Protein AF-0000000073397133 (afdb_homodimer)

Organism: Mycobacterium tuberculosis (strain ATCC 25177 / H37Ra) (NCBI:txid419947)

Nearest PDB structures (foldseek):
  8opq-assembly1_B  TM=9.078E-01  e=5.688E-34  Homo sapiens
  7xuh-assembly1_A  TM=8.793E-01  e=1.424E-30  Homo sapiens
  6rtc-assembly1_A  TM=9.131E-01  e=3.200E-29  Mus musculus
  6ki1-assembly1_A  TM=8.958E-01  e=1.409E-17  Synechocystis sp. PCC 6803
  6ki1-assembly2_B  TM=8.741E-01  e=2.198E-17  Synechocystis sp. PCC 6803

Structure (mmCIF, N/CA/C/O backbone):
data_AF-0000000073397133-model_v1
#
loop_
_entity.id
_entity.type
_entity.pdbx_description
1 polymer 'Sulfate transporter'
#
loop_
_atom_site.group_PDB
_atom_site.id
_atom_site.type_symbol
_atom_site.label_atom_id
_atom_site.label_alt_id
_atom_site.label_comp_id
_atom_site.label_asym_id
_atom_site.label_entity_id
_atom_site.label_seq_id
_atom_site.pdbx_PDB_ins_code
_atom_site.Cartn_x
_atom_site.Cartn_y
_atom_site.Cartn_z
_atom_site.occupancy
_atom_site.B_iso_or_equiv
_atom_site.auth_seq_id
_atom_site.auth_comp_id
_atom_site.auth_asym_id
_atom_site.auth_atom_id
_atom_site.pdbx_PDB_model_num
ATOM 1 N N . MET A 1 1 ? 11.305 7.57 -31.391 1 19.5 1 MET A N 1
ATOM 2 C CA . MET A 1 1 ? 10.875 6.328 -32.031 1 19.5 1 MET A CA 1
ATOM 3 C C . MET A 1 1 ? 9.82 5.621 -31.188 1 19.5 1 MET A C 1
ATOM 5 O O . MET A 1 1 ? 10.047 5.328 -30 1 19.5 1 MET A O 1
ATOM 9 N N . ILE A 1 2 ? 8.633 5.82 -31.453 1 25.66 2 ILE A N 1
ATOM 10 C CA . ILE A 1 2 ? 7.43 5.199 -30.906 1 25.66 2 ILE A CA 1
ATOM 11 C C . ILE A 1 2 ? 7.625 3.689 -30.812 1 25.66 2 ILE A C 1
ATOM 13 O O . ILE A 1 2 ? 7.906 3.029 -31.812 1 25.66 2 ILE A O 1
ATOM 17 N N . PRO A 1 3 ? 7.98 3.207 -29.672 1 33.28 3 PRO A N 1
ATOM 18 C CA . PRO A 1 3 ? 8.391 1.803 -29.75 1 33.28 3 PRO A CA 1
ATOM 19 C C . PRO A 1 3 ? 7.453 0.954 -30.594 1 33.28 3 PRO A C 1
ATOM 21 O O . PRO A 1 3 ? 6.242 1.183 -30.609 1 33.28 3 PRO A O 1
ATOM 24 N N . THR A 1 4 ? 7.684 0.579 -31.734 1 33 4 THR A N 1
ATOM 25 C CA . THR A 1 4 ? 7.008 -0.376 -32.625 1 33 4 THR A CA 1
ATOM 26 C C . THR A 1 4 ? 6.301 -1.449 -31.797 1 33 4 THR A C 1
ATOM 28 O O . THR A 1 4 ? 6.938 -2.17 -31.016 1 33 4 THR A O 1
ATOM 31 N N . MET A 1 5 ? 5.102 -1.332 -31.328 1 40.47 5 MET A N 1
ATOM 32 C CA . MET A 1 5 ? 4.121 -2.289 -30.828 1 40.47 5 MET A CA 1
ATOM 33 C C . MET A 1 5 ? 4.199 -3.605 -31.594 1 40.47 5 MET A C 1
ATOM 35 O O . MET A 1 5 ? 3.521 -3.777 -32.594 1 40.47 5 MET A O 1
ATOM 39 N N . THR A 1 6 ? 5.234 -4.137 -31.984 1 46.38 6 THR A N 1
ATOM 40 C CA . THR A 1 6 ? 5.273 -5.359 -32.781 1 46.38 6 THR A CA 1
ATOM 41 C C . THR A 1 6 ? 4.375 -6.43 -32.156 1 46.38 6 THR A C 1
ATOM 43 O O . THR A 1 6 ? 4.074 -6.391 -30.969 1 46.38 6 THR A O 1
ATOM 46 N N . SER A 1 7 ? 3.529 -7.172 -33.031 1 51.19 7 SER A N 1
ATOM 47 C CA . SER A 1 7 ? 2.674 -8.312 -32.75 1 51.19 7 SER A CA 1
ATOM 48 C C . SER A 1 7 ? 3.244 -9.156 -31.625 1 51.19 7 SER A C 1
ATOM 50 O O . SER A 1 7 ? 2.498 -9.672 -30.781 1 51.19 7 SER A O 1
ATOM 52 N N . ALA A 1 8 ? 4.508 -9.062 -31.531 1 56.22 8 ALA A N 1
ATOM 53 C CA . ALA A 1 8 ? 5.23 -9.828 -30.516 1 56.22 8 ALA A CA 1
ATOM 54 C C . ALA A 1 8 ? 5.012 -9.234 -29.125 1 56.22 8 ALA A C 1
ATOM 56 O O . ALA A 1 8 ? 5.035 -9.953 -28.125 1 56.22 8 ALA A O 1
ATOM 57 N N . GLY A 1 9 ? 4.57 -8.125 -29.016 1 66.94 9 GLY A N 1
ATOM 58 C CA . GLY A 1 9 ? 4.406 -7.473 -27.719 1 66.94 9 GLY A CA 1
ATOM 59 C C . GLY A 1 9 ? 3.049 -7.73 -27.094 1 66.94 9 GLY A C 1
ATOM 60 O O . GLY A 1 9 ? 2.949 -7.93 -25.891 1 66.94 9 GLY A O 1
ATOM 61 N N . TRP A 1 10 ? 2.025 -7.926 -27.969 1 76.5 10 TRP A N 1
ATOM 62 C CA . TRP A 1 10 ? 0.67 -8.047 -27.438 1 76.5 10 TRP A CA 1
ATOM 63 C C . TRP A 1 10 ? 0.227 -9.508 -27.406 1 76.5 10 TRP A C 1
ATOM 65 O O . TRP A 1 10 ? -0.695 -9.867 -26.672 1 76.5 10 TRP A O 1
ATOM 75 N N . ALA A 1 11 ? 0.894 -10.383 -28.266 1 86.5 11 ALA A N 1
ATOM 76 C CA . ALA A 1 11 ? 0.534 -11.797 -28.281 1 86.5 11 ALA A CA 1
ATOM 77 C C . ALA A 1 11 ? 1.777 -12.68 -28.234 1 86.5 11 ALA A C 1
ATOM 79 O O . ALA A 1 11 ? 2.047 -13.438 -29.172 1 86.5 11 ALA A O 1
ATOM 80 N N . PRO A 1 12 ? 2.367 -12.656 -27.172 1 83.62 12 PRO A N 1
ATOM 81 C CA . PRO A 1 12 ? 3.621 -13.406 -27.078 1 83.62 12 PRO A CA 1
ATOM 82 C C . PRO A 1 12 ? 3.426 -14.914 -27.25 1 83.62 12 PRO A C 1
ATOM 84 O O . PRO A 1 12 ? 4.355 -15.617 -27.656 1 83.62 12 PRO A O 1
ATOM 87 N N . GLY A 1 13 ? 2.25 -15.422 -27.078 1 86.06 13 GLY A N 1
ATOM 88 C CA . GLY A 1 13 ? 2.004 -16.844 -27.234 1 86.06 13 GLY A CA 1
ATOM 89 C C . GLY A 1 13 ? 2.121 -17.328 -28.656 1 86.06 13 GLY A C 1
ATOM 90 O O . GLY A 1 13 ? 2.424 -18.5 -28.906 1 86.06 13 GLY A O 1
ATOM 91 N N . VAL A 1 14 ? 1.907 -16.453 -29.562 1 86.62 14 VAL A N 1
ATOM 92 C CA . VAL A 1 14 ? 1.928 -16.828 -30.969 1 86.62 14 VAL A CA 1
ATOM 93 C C . VAL A 1 14 ? 3.357 -17.156 -31.406 1 86.62 14 VAL A C 1
ATOM 95 O O . VAL A 1 14 ? 3.576 -17.984 -32.281 1 86.62 14 VAL A O 1
ATOM 98 N N . VAL A 1 15 ? 4.289 -16.547 -30.75 1 84.62 15 VAL A N 1
ATOM 99 C CA . VAL A 1 15 ? 5.699 -16.688 -31.094 1 84.62 15 VAL A CA 1
ATOM 100 C C . VAL A 1 15 ? 6.148 -18.125 -30.859 1 84.62 15 VAL A C 1
ATOM 102 O O . VAL A 1 15 ? 6.941 -18.672 -31.641 1 84.62 15 VAL A O 1
ATOM 105 N N . GLN A 1 16 ? 5.621 -18.734 -29.891 1 85.38 16 GLN A N 1
ATOM 106 C CA . GLN A 1 16 ? 6.031 -20.094 -29.562 1 85.38 16 GLN A CA 1
ATOM 107 C C . GLN A 1 16 ? 5.609 -21.078 -30.641 1 85.38 16 GLN A C 1
ATOM 109 O O . GLN A 1 16 ? 6.258 -22.109 -30.844 1 85.38 16 GLN A O 1
ATOM 114 N N . PHE A 1 17 ? 4.621 -20.781 -31.438 1 88.56 17 PHE A N 1
ATOM 115 C CA . PHE A 1 17 ? 4.117 -21.688 -32.438 1 88.56 17 PHE A CA 1
ATOM 116 C C . PHE A 1 17 ? 4.867 -21.5 -33.75 1 88.56 17 PHE A C 1
ATOM 118 O O . PHE A 1 17 ? 4.969 -22.422 -34.562 1 88.56 17 PHE A O 1
ATOM 125 N N . ARG A 1 18 ? 5.406 -20.312 -33.938 1 87 18 ARG A N 1
ATOM 126 C CA . ARG A 1 18 ? 6.199 -20.031 -35.125 1 87 18 ARG A CA 1
ATOM 127 C C . ARG A 1 18 ? 7.52 -20.797 -35.094 1 87 18 ARG A C 1
ATOM 129 O O . ARG A 1 18 ? 8.008 -21.25 -36.125 1 87 18 ARG A O 1
ATOM 136 N N . GLU A 1 19 ? 8.016 -20.969 -33.938 1 85.88 19 GLU A N 1
ATOM 137 C CA . GLU A 1 19 ? 9.297 -21.656 -33.781 1 85.88 19 GLU A CA 1
ATOM 138 C C . GLU A 1 19 ? 9.117 -23.062 -33.219 1 85.88 19 GLU A C 1
ATOM 140 O O . GLU A 1 19 ? 10 -23.594 -32.562 1 85.88 19 GLU A O 1
ATOM 145 N N . TYR A 1 20 ? 8.008 -23.609 -33.625 1 91.5 20 TYR A N 1
ATOM 146 C CA . TYR A 1 20 ? 7.691 -24.906 -33.031 1 91.5 20 TYR A CA 1
ATOM 147 C C . TYR A 1 20 ? 8.578 -26 -33.625 1 91.5 20 TYR A C 1
ATOM 149 O O . TYR A 1 20 ? 8.789 -26.047 -34.844 1 91.5 20 TYR A O 1
ATOM 157 N N . GLN A 1 21 ? 9.055 -26.797 -32.812 1 92.88 21 GLN A N 1
ATOM 158 C CA . GLN A 1 21 ? 9.883 -27.922 -33.219 1 92.88 21 GLN A CA 1
ATOM 159 C C . GLN A 1 21 ? 9.117 -29.234 -33.125 1 92.88 21 GLN A C 1
ATOM 161 O O . GLN A 1 21 ? 8.406 -29.484 -32.156 1 92.88 21 GLN A O 1
ATOM 166 N N . ARG A 1 22 ? 9.32 -30.094 -34.062 1 93.12 22 ARG A N 1
ATOM 167 C CA . ARG A 1 22 ? 8.594 -31.359 -34.156 1 93.12 22 ARG A CA 1
ATOM 168 C C . ARG A 1 22 ? 8.914 -32.25 -32.969 1 93.12 22 ARG A C 1
ATOM 170 O O . ARG A 1 22 ? 8.062 -33.031 -32.531 1 93.12 22 ARG A O 1
ATOM 177 N N . ARG A 1 23 ? 10.047 -32.062 -32.469 1 92.62 23 ARG A N 1
ATOM 178 C CA . ARG A 1 23 ? 10.477 -32.906 -31.344 1 92.62 23 ARG A CA 1
ATOM 179 C C . ARG A 1 23 ? 9.656 -32.625 -30.094 1 92.62 23 ARG A C 1
ATOM 181 O O . ARG A 1 23 ? 9.609 -33.438 -29.188 1 92.62 23 ARG A O 1
ATOM 188 N N . TRP A 1 24 ? 9.008 -31.484 -30.109 1 93.81 24 TRP A N 1
ATOM 189 C CA . TRP A 1 24 ? 8.25 -31.062 -28.938 1 93.81 24 TRP A CA 1
ATOM 190 C C . TRP A 1 24 ? 6.855 -31.672 -28.953 1 93.81 24 TRP A C 1
ATOM 192 O O . TRP A 1 24 ? 6.16 -31.672 -27.938 1 93.81 24 TRP A O 1
ATOM 202 N N . LEU A 1 25 ? 6.434 -32.25 -30.031 1 95.75 25 LEU A N 1
ATOM 203 C CA . LEU A 1 25 ? 5.051 -32.688 -30.234 1 95.75 25 LEU A CA 1
ATOM 204 C C . LEU A 1 25 ? 4.672 -33.812 -29.281 1 95.75 25 LEU A C 1
ATOM 206 O O . LEU A 1 25 ? 3.604 -33.75 -28.656 1 95.75 25 LEU A O 1
ATOM 210 N N . ARG A 1 26 ? 5.465 -34.75 -29.141 1 94.69 26 ARG A N 1
ATOM 211 C CA . ARG A 1 26 ? 5.164 -35.875 -28.25 1 94.69 26 ARG A CA 1
ATOM 212 C C . ARG A 1 26 ? 4.977 -35.406 -26.812 1 94.69 26 ARG A C 1
ATOM 214 O O . ARG A 1 26 ? 4.027 -35.781 -26.141 1 94.69 26 ARG A O 1
ATOM 221 N N . GLY A 1 27 ? 5.883 -34.594 -26.375 1 94.5 27 GLY A N 1
ATOM 222 C CA . GLY A 1 27 ? 5.789 -34.062 -25.031 1 94.5 27 GLY A CA 1
ATOM 223 C C . GLY A 1 27 ? 4.551 -33.219 -24.812 1 94.5 27 GLY A C 1
ATOM 224 O O . GLY A 1 27 ? 3.885 -33.312 -23.781 1 94.5 27 GLY A O 1
ATOM 225 N N . ASP A 1 28 ? 4.258 -32.438 -25.781 1 96.5 28 ASP A N 1
ATOM 226 C CA . ASP A 1 28 ? 3.104 -31.531 -25.672 1 96.5 28 ASP A CA 1
ATOM 227 C C . ASP A 1 28 ? 1.797 -32.312 -25.703 1 96.5 28 ASP A C 1
ATOM 229 O O . ASP A 1 28 ? 0.833 -31.969 -25.016 1 96.5 28 ASP A O 1
ATOM 233 N N . VAL A 1 29 ? 1.748 -33.344 -26.469 1 96.62 29 VAL A N 1
ATOM 234 C CA . VAL A 1 29 ? 0.554 -34.188 -26.547 1 96.62 29 VAL A CA 1
ATOM 235 C C . VAL A 1 29 ? 0.351 -34.906 -25.219 1 96.62 29 VAL A C 1
ATOM 237 O O . VAL A 1 29 ? -0.75 -34.906 -24.656 1 96.62 29 VAL A O 1
ATOM 240 N N . LEU A 1 30 ? 1.381 -35.469 -24.75 1 94.69 30 LEU A N 1
ATOM 241 C CA . LEU A 1 30 ? 1.301 -36.188 -23.469 1 94.69 30 LEU A CA 1
ATOM 242 C C . LEU A 1 30 ? 0.923 -35.219 -22.344 1 94.69 30 LEU A C 1
ATOM 244 O O . LEU A 1 30 ? 0.147 -35.594 -21.453 1 94.69 30 LEU A O 1
ATOM 248 N N . ALA A 1 31 ? 1.517 -34.125 -22.406 1 95.62 31 ALA A N 1
ATOM 249 C CA . ALA A 1 31 ? 1.2 -33.094 -21.406 1 95.62 31 ALA A CA 1
ATOM 250 C C . ALA A 1 31 ? -0.268 -32.688 -21.484 1 95.62 31 ALA A C 1
ATOM 252 O O . ALA A 1 31 ? -0.931 -3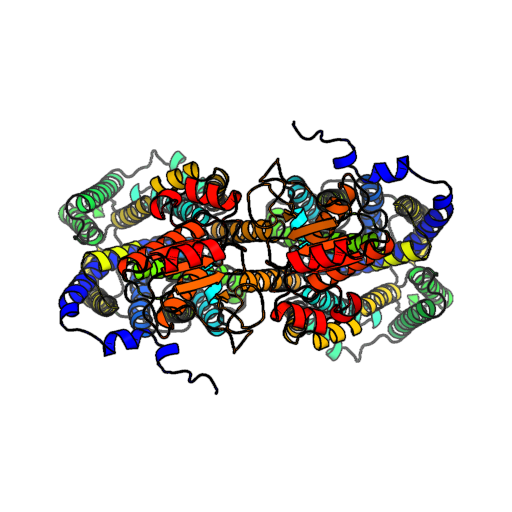2.531 -20.453 1 95.62 31 ALA A O 1
ATOM 253 N N . GLY A 1 32 ? -0.76 -32.469 -22.656 1 96.94 32 GLY A N 1
ATOM 254 C CA . GLY A 1 32 ? -2.158 -32.094 -22.828 1 96.94 32 GLY A CA 1
ATOM 255 C C . GLY A 1 32 ? -3.117 -33.156 -22.297 1 96.94 32 GLY A C 1
ATOM 256 O O . GLY A 1 32 ? -4.098 -32.812 -21.625 1 96.94 32 GLY A O 1
ATOM 257 N N . LEU A 1 33 ? -2.834 -34.375 -22.562 1 95.5 33 LEU A N 1
ATOM 258 C CA . LEU A 1 33 ? -3.648 -35.5 -22.094 1 95.5 33 LEU A CA 1
ATOM 259 C C . LEU A 1 33 ? -3.633 -35.594 -20.578 1 95.5 33 LEU A C 1
ATOM 261 O O . LEU A 1 33 ? -4.684 -35.719 -19.953 1 95.5 33 LEU A O 1
ATOM 265 N N . THR A 1 34 ? -2.482 -35.438 -20.078 1 93.44 34 THR A N 1
ATOM 266 C CA . THR A 1 34 ? -2.307 -35.562 -18.641 1 93.44 34 THR A CA 1
ATOM 267 C C . THR A 1 34 ? -2.967 -34.406 -17.906 1 93.44 34 THR A C 1
ATOM 269 O O . THR A 1 34 ? -3.65 -34.594 -16.906 1 93.44 34 THR A O 1
ATOM 272 N N . VAL A 1 35 ? -2.73 -33.219 -18.406 1 95 35 VAL A N 1
ATOM 273 C CA . VAL A 1 35 ? -3.291 -32.031 -17.781 1 95 35 VAL A CA 1
ATOM 274 C C . VAL A 1 35 ? -4.816 -32.062 -17.859 1 95 35 VAL A C 1
ATOM 276 O O . VAL A 1 35 ? -5.508 -31.703 -16.922 1 95 35 VAL A O 1
ATOM 279 N N . ALA A 1 36 ? -5.344 -32.5 -18.984 1 96.31 36 ALA A N 1
ATOM 280 C CA . ALA A 1 36 ? -6.797 -32.594 -19.109 1 96.31 36 ALA A CA 1
ATOM 281 C C . ALA A 1 36 ? -7.363 -33.562 -18.078 1 96.31 36 ALA A C 1
ATOM 283 O O . ALA A 1 36 ? -8.398 -33.312 -17.469 1 96.31 36 ALA A O 1
ATOM 284 N N . ALA A 1 37 ? -6.695 -34.656 -17.938 1 93.19 37 ALA A N 1
ATOM 285 C CA . ALA A 1 37 ? -7.117 -35.688 -16.984 1 93.19 37 ALA A CA 1
ATOM 286 C C . ALA A 1 37 ? -7.094 -35.156 -15.562 1 93.19 37 ALA A C 1
ATOM 288 O O . ALA A 1 37 ? -7.902 -35.562 -14.727 1 93.19 37 ALA A O 1
ATOM 289 N N . TYR A 1 38 ? -6.238 -34.281 -15.32 1 92.19 38 TYR A N 1
ATOM 290 C CA . TYR A 1 38 ? -6.141 -33.625 -14.008 1 92.19 38 TYR A CA 1
ATOM 291 C C . TYR A 1 38 ? -7.141 -32.5 -13.875 1 92.19 38 TYR A C 1
ATOM 293 O O . TYR A 1 38 ? -7.789 -32.344 -12.836 1 92.19 38 TYR A O 1
ATOM 301 N N . LEU A 1 39 ? -7.285 -31.75 -14.898 1 95.31 39 LEU A N 1
ATOM 302 C CA . LEU A 1 39 ? -8.047 -30.5 -14.93 1 95.31 39 LEU A CA 1
ATOM 303 C C . LEU A 1 39 ? -9.539 -30.781 -14.773 1 95.31 39 LEU A C 1
ATOM 305 O O . LEU A 1 39 ? -10.234 -30.078 -14.031 1 95.31 39 LEU A O 1
ATOM 309 N N . ILE A 1 40 ? -10.07 -31.766 -15.391 1 95.25 40 ILE A N 1
ATOM 310 C CA . ILE A 1 40 ? -11.508 -32 -15.484 1 95.25 40 ILE A CA 1
ATOM 311 C C . ILE A 1 40 ? -12.086 -32.25 -14.094 1 95.25 40 ILE A C 1
ATOM 313 O O . ILE A 1 40 ? -12.914 -31.453 -13.617 1 95.25 40 ILE A O 1
ATOM 317 N N . PRO A 1 41 ? -11.578 -33.25 -13.383 1 94.31 41 PRO A N 1
ATOM 318 C CA . PRO A 1 41 ? -12.141 -33.406 -12.047 1 94.31 41 PRO A CA 1
ATOM 319 C C . PRO A 1 41 ? -11.805 -32.25 -11.109 1 94.31 41 PRO A C 1
ATOM 321 O O . PRO A 1 41 ? -12.617 -31.891 -10.258 1 94.31 41 PRO A O 1
ATOM 324 N N . GLN A 1 42 ? -10.703 -31.672 -11.25 1 93.75 42 GLN A N 1
ATOM 325 C CA . GLN A 1 42 ? -10.281 -30.562 -10.398 1 93.75 42 GLN A CA 1
ATOM 326 C C . GLN A 1 42 ? -11.172 -29.344 -10.602 1 93.75 42 GLN A C 1
ATOM 328 O O . GLN A 1 42 ? -11.562 -28.688 -9.633 1 93.75 42 GLN A O 1
ATOM 333 N N . ALA A 1 43 ? -11.375 -29.016 -11.859 1 95.5 43 ALA A N 1
ATOM 334 C CA . ALA A 1 43 ? -12.234 -27.875 -12.172 1 95.5 43 ALA A CA 1
ATOM 335 C C . ALA A 1 43 ? -13.633 -28.062 -11.594 1 95.5 43 ALA A C 1
ATOM 337 O O . ALA A 1 43 ? -14.242 -27.109 -11.102 1 95.5 43 ALA A O 1
ATOM 338 N N . MET A 1 44 ? -14.125 -29.266 -11.664 1 94.5 44 MET A N 1
ATOM 339 C CA . MET A 1 44 ? -15.438 -29.562 -11.102 1 94.5 44 MET A CA 1
ATOM 340 C C . MET A 1 44 ? -15.422 -29.422 -9.578 1 94.5 44 MET A C 1
ATOM 342 O O . MET A 1 44 ? -16.344 -28.859 -9 1 94.5 44 MET A O 1
ATOM 346 N N . ALA A 1 45 ? -14.375 -29.906 -9 1 94.25 45 ALA A N 1
ATOM 347 C CA . ALA A 1 45 ? -14.234 -29.797 -7.551 1 94.25 45 ALA A CA 1
ATOM 348 C C . ALA A 1 45 ? -14.172 -28.344 -7.109 1 94.25 45 ALA A C 1
ATOM 350 O O . ALA A 1 45 ? -14.797 -27.969 -6.121 1 94.25 45 ALA A O 1
ATOM 351 N N . TYR A 1 46 ? -13.484 -27.484 -7.797 1 95.19 46 TYR A N 1
ATOM 352 C CA . TYR A 1 46 ? -13.297 -26.094 -7.406 1 95.19 46 TYR A CA 1
ATOM 353 C C . TYR A 1 46 ? -14.555 -25.281 -7.664 1 95.19 46 TYR A C 1
ATOM 355 O O . TYR A 1 46 ? -14.82 -24.297 -6.957 1 95.19 46 TYR A O 1
ATOM 363 N N . ALA A 1 47 ? -15.312 -25.719 -8.648 1 95.06 47 ALA A N 1
ATOM 364 C CA . ALA A 1 47 ? -16.609 -25.078 -8.82 1 95.06 47 ALA A CA 1
ATOM 365 C C . ALA A 1 47 ? -17.5 -25.281 -7.594 1 95.06 47 ALA A C 1
ATOM 367 O O . ALA A 1 47 ? -18.203 -24.359 -7.172 1 95.06 47 ALA A O 1
ATOM 368 N N . THR A 1 48 ? -17.422 -26.484 -7.039 1 92.62 48 THR A N 1
ATOM 369 C CA . THR A 1 48 ? -18.188 -26.75 -5.832 1 92.62 48 THR A CA 1
ATOM 370 C C . THR A 1 48 ? -17.672 -25.922 -4.664 1 92.62 48 THR A C 1
ATOM 372 O O . THR A 1 48 ? -18.453 -25.438 -3.846 1 92.62 48 THR A O 1
ATOM 375 N N . VAL A 1 49 ? -16.438 -25.734 -4.617 1 92.06 49 VAL A N 1
ATOM 376 C CA . VAL A 1 49 ? -15.828 -24.891 -3.592 1 92.06 49 VAL A CA 1
ATOM 377 C C . VAL A 1 49 ? -16.297 -23.453 -3.76 1 92.06 49 VAL A C 1
ATOM 379 O O . VAL A 1 49 ? -16.547 -22.75 -2.771 1 92.06 49 VAL A O 1
ATOM 382 N N . ALA A 1 50 ? -16.516 -23.047 -4.973 1 94.5 50 ALA A N 1
ATOM 383 C CA . ALA A 1 50 ? -16.938 -21.688 -5.281 1 94.5 50 ALA A CA 1
ATOM 384 C C . ALA A 1 50 ? -18.438 -21.516 -5.027 1 94.5 50 ALA A C 1
ATOM 386 O O . ALA A 1 50 ? -18.953 -20.406 -5.09 1 94.5 50 ALA A O 1
ATOM 387 N N . GLY A 1 51 ? -19.125 -22.641 -4.758 1 92.5 51 GLY A N 1
ATOM 388 C CA . GLY A 1 51 ? -20.547 -22.594 -4.516 1 92.5 51 GLY A CA 1
ATOM 389 C C . GLY A 1 51 ? -21.375 -22.75 -5.777 1 92.5 51 GLY A C 1
ATOM 390 O O . GLY A 1 51 ? -22.562 -22.391 -5.809 1 92.5 51 GLY A O 1
ATOM 391 N N . LEU A 1 52 ? -20.797 -23.266 -6.797 1 94.38 52 LEU A N 1
ATOM 392 C CA . LEU A 1 52 ? -21.453 -23.438 -8.086 1 94.38 52 LEU A CA 1
ATOM 393 C C . LEU A 1 52 ? -21.578 -24.906 -8.445 1 94.38 52 LEU A C 1
ATOM 395 O O . LEU A 1 52 ? -20.891 -25.75 -7.859 1 94.38 52 LEU A O 1
ATOM 399 N N . PRO A 1 53 ? -22.453 -25.25 -9.391 1 92.5 53 PRO A N 1
ATOM 400 C CA . PRO A 1 53 ? -22.469 -26.625 -9.875 1 92.5 53 PRO A CA 1
ATOM 401 C C . PRO A 1 53 ? -21.172 -27.031 -10.562 1 92.5 53 PRO A C 1
ATOM 403 O O . PRO A 1 53 ? -20.531 -26.203 -11.203 1 92.5 53 PRO A O 1
ATOM 406 N N . PRO A 1 54 ? -20.797 -28.266 -10.438 1 92.75 54 PRO A N 1
ATOM 407 C CA . PRO A 1 54 ? -19.531 -28.75 -11 1 92.75 54 PRO A CA 1
ATOM 408 C C . PRO A 1 54 ? -19.359 -28.391 -12.477 1 92.75 54 PRO A C 1
ATOM 410 O O . PRO A 1 54 ? -18.25 -28.078 -12.914 1 92.75 54 PRO A O 1
ATOM 413 N N . ALA A 1 55 ? -20.438 -28.297 -13.219 1 91.06 55 ALA A N 1
ATOM 414 C CA . ALA A 1 55 ? -20.375 -28.016 -14.648 1 91.06 55 ALA A CA 1
ATOM 415 C C . ALA A 1 55 ? -19.781 -26.641 -14.898 1 91.06 55 ALA A C 1
ATOM 417 O O . ALA A 1 55 ? -19.109 -26.422 -15.914 1 91.06 55 ALA A O 1
ATOM 418 N N . ALA A 1 56 ? -19.953 -25.734 -14.008 1 92.69 56 ALA A N 1
ATOM 419 C CA . ALA A 1 56 ? -19.438 -24.375 -14.164 1 92.69 56 ALA A CA 1
ATOM 420 C C . ALA A 1 56 ? -17.922 -24.359 -14.227 1 92.69 56 ALA A C 1
ATOM 422 O O . ALA A 1 56 ? -17.328 -23.5 -14.875 1 92.69 56 ALA A O 1
ATOM 423 N N . GLY A 1 57 ? -17.344 -25.297 -13.555 1 94.81 57 GLY A N 1
ATOM 424 C CA . GLY A 1 57 ? -15.898 -25.406 -13.617 1 94.81 57 GLY A CA 1
ATOM 425 C C . GLY A 1 57 ? -15.383 -25.766 -15 1 94.81 57 GLY A C 1
ATOM 426 O O . GLY A 1 57 ? -14.352 -25.234 -15.438 1 94.81 57 GLY A O 1
ATOM 427 N N . LEU A 1 58 ? -16.078 -26.625 -15.648 1 93.62 58 LEU A N 1
ATOM 428 C CA . LEU A 1 58 ? -15.688 -27.016 -17 1 93.62 58 LEU A CA 1
ATOM 429 C C . LEU A 1 58 ? -15.898 -25.859 -17.969 1 93.62 58 LEU A C 1
ATOM 431 O O . LEU A 1 58 ? -15.031 -25.594 -18.812 1 93.62 58 LEU A O 1
ATOM 435 N N . TRP A 1 59 ? -17.016 -25.188 -17.797 1 93.44 59 TRP A N 1
ATOM 436 C CA . TRP A 1 59 ? -17.281 -24.031 -18.656 1 93.44 59 TRP A CA 1
ATOM 437 C C . TRP A 1 59 ? -16.188 -22.969 -18.5 1 93.44 59 TRP A C 1
ATOM 439 O O . TRP A 1 59 ? -15.727 -22.391 -19.484 1 93.44 59 TRP A O 1
ATOM 449 N N . ALA A 1 60 ? -15.766 -22.781 -17.281 1 95.19 60 ALA A N 1
ATOM 450 C CA . ALA A 1 60 ? -14.789 -21.75 -16.953 1 95.19 60 ALA A CA 1
ATOM 451 C C . ALA A 1 60 ? -13.406 -22.109 -17.469 1 95.19 60 ALA A C 1
ATOM 453 O O . ALA A 1 60 ? -12.516 -21.25 -17.531 1 95.19 60 ALA A O 1
ATOM 454 N N . SER A 1 61 ? -13.211 -23.312 -17.891 1 95.5 61 SER A N 1
ATOM 455 C CA . SER A 1 61 ? -11.891 -23.766 -18.328 1 95.5 61 SER A CA 1
ATOM 456 C C . SER A 1 61 ? -11.719 -23.641 -19.828 1 95.5 61 SER A C 1
ATOM 458 O O . SER A 1 61 ? -10.594 -23.531 -20.328 1 95.5 61 SER A O 1
ATOM 460 N N . ILE A 1 62 ? -12.758 -23.578 -20.531 1 94.69 62 ILE A N 1
ATOM 461 C CA . ILE A 1 62 ? -12.727 -23.734 -21.984 1 94.69 62 ILE A CA 1
ATOM 462 C C . ILE A 1 62 ? -12.039 -22.516 -22.625 1 94.69 62 ILE A C 1
ATOM 464 O O . ILE A 1 62 ? -10.93 -22.641 -23.156 1 94.69 62 ILE A O 1
ATOM 468 N N . ALA A 1 63 ? -12.586 -21.375 -22.484 1 95.62 63 ALA A N 1
ATOM 469 C CA . ALA A 1 63 ? -12.102 -20.188 -23.188 1 95.62 63 ALA A CA 1
ATOM 470 C C . ALA A 1 63 ? -10.719 -19.781 -22.688 1 95.62 63 ALA A C 1
ATOM 472 O O . ALA A 1 63 ? -9.844 -19.438 -23.484 1 95.62 63 ALA A O 1
ATOM 473 N N . PRO A 1 64 ? -10.469 -19.891 -21.406 1 96.81 64 PRO A N 1
ATOM 474 C CA . PRO A 1 64 ? -9.156 -19.484 -20.891 1 96.81 64 PRO A CA 1
ATOM 475 C C . PRO A 1 64 ? -8.016 -20.312 -21.469 1 96.81 64 PRO A C 1
ATOM 477 O O . PRO A 1 64 ? -6.941 -19.781 -21.766 1 96.81 64 PRO A O 1
ATOM 480 N N . LEU A 1 65 ? -8.227 -21.578 -21.688 1 96.94 65 LEU A N 1
ATOM 481 C CA . LEU A 1 65 ? -7.191 -22.438 -22.25 1 96.94 65 LEU A CA 1
ATOM 482 C C . LEU A 1 65 ? -6.801 -21.969 -23.641 1 96.94 65 LEU A C 1
ATOM 484 O O . LEU A 1 65 ? -5.621 -21.953 -24 1 96.94 65 LEU A O 1
ATOM 488 N N . ALA A 1 66 ? -7.77 -21.547 -24.359 1 96.06 66 ALA A N 1
ATOM 489 C CA . ALA A 1 66 ? -7.531 -21.078 -25.719 1 96.06 66 ALA A CA 1
ATOM 490 C C . ALA A 1 66 ? -6.867 -19.703 -25.719 1 96.06 66 ALA A C 1
ATOM 492 O O . ALA A 1 66 ? -5.891 -19.484 -26.438 1 96.06 66 ALA A O 1
ATOM 493 N N . ILE A 1 67 ? -7.371 -18.875 -24.969 1 96.69 67 ILE A N 1
ATOM 494 C CA . ILE A 1 67 ? -6.938 -17.484 -24.953 1 96.69 67 ILE A CA 1
ATOM 495 C C . ILE A 1 67 ? -5.516 -17.391 -24.406 1 96.69 67 ILE A C 1
ATOM 497 O O . ILE A 1 67 ? -4.68 -16.672 -24.953 1 96.69 67 ILE A O 1
ATOM 501 N N . TYR A 1 68 ? -5.242 -18.094 -23.344 1 96.75 68 TYR A N 1
ATOM 502 C CA . TYR A 1 68 ? -3.91 -18.031 -22.766 1 96.75 68 TYR A CA 1
ATOM 503 C C . TYR A 1 68 ? -2.857 -18.547 -23.734 1 96.75 68 TYR A C 1
ATOM 505 O O . TYR A 1 68 ? -1.738 -18.031 -23.781 1 96.75 68 TYR A O 1
ATOM 513 N N . ALA A 1 69 ? -3.17 -19.547 -24.453 1 95.62 69 ALA A N 1
ATOM 514 C CA . ALA A 1 69 ? -2.23 -20.109 -25.438 1 95.62 69 ALA A CA 1
ATOM 515 C C . ALA A 1 69 ? -1.788 -19.047 -26.438 1 95.62 69 ALA A C 1
ATOM 517 O O . ALA A 1 69 ? -0.658 -19.078 -26.922 1 95.62 69 ALA A O 1
ATOM 518 N N . LEU A 1 70 ? -2.635 -18.094 -26.641 1 94.25 70 LEU A N 1
ATOM 519 C CA . LEU A 1 70 ? -2.35 -17.078 -27.641 1 94.25 70 LEU A CA 1
ATOM 520 C C . LEU A 1 70 ? -1.727 -15.844 -27.016 1 94.25 70 LEU A C 1
ATOM 522 O O . LEU A 1 70 ? -0.819 -15.234 -27.578 1 94.25 70 LEU A O 1
ATOM 526 N N . LEU A 1 71 ? -2.164 -15.531 -25.812 1 94.81 71 LEU A N 1
ATOM 527 C CA . LEU A 1 71 ? -1.809 -14.227 -25.266 1 94.81 71 LEU A CA 1
ATOM 528 C C . LEU A 1 71 ? -0.777 -14.367 -24.141 1 94.81 71 LEU A C 1
ATOM 530 O O . LEU A 1 71 ? -0.106 -13.391 -23.781 1 94.81 71 LEU A O 1
ATOM 534 N N . GLY A 1 72 ? -0.698 -15.492 -23.578 1 94.19 72 GLY A N 1
ATOM 535 C CA . GLY A 1 72 ? 0.217 -15.688 -22.453 1 94.19 72 GLY A CA 1
ATOM 536 C C . GLY A 1 72 ? 1.675 -15.68 -22.875 1 94.19 72 GLY A C 1
ATOM 537 O O . GLY A 1 72 ? 2.004 -16.078 -24 1 94.19 72 GLY A O 1
ATOM 538 N N . SER A 1 73 ? 2.559 -15.258 -21.984 1 93 73 SER A N 1
ATOM 539 C CA . SER A 1 73 ? 3.986 -15.242 -22.281 1 93 73 SER A CA 1
ATOM 540 C C . SER A 1 73 ? 4.668 -16.516 -21.797 1 93 73 SER A C 1
ATOM 542 O O . SER A 1 73 ? 5.754 -16.859 -22.25 1 93 73 SER A O 1
ATOM 544 N N . SER A 1 74 ? 4.051 -17.188 -20.875 1 94.19 74 SER A N 1
ATOM 545 C CA . SER A 1 74 ? 4.629 -18.422 -20.359 1 94.19 74 SER A CA 1
ATOM 546 C C . SER A 1 74 ? 4.293 -19.594 -21.281 1 94.19 74 SER A C 1
ATOM 548 O O . SER A 1 74 ? 3.158 -19.734 -21.734 1 94.19 74 SER A O 1
ATOM 550 N N . ARG A 1 75 ? 5.199 -20.438 -21.438 1 93.5 75 ARG A N 1
ATOM 551 C CA . ARG A 1 75 ? 5.004 -21.625 -22.266 1 93.5 75 ARG A CA 1
ATOM 552 C C . ARG A 1 75 ? 4.48 -22.781 -21.422 1 93.5 75 ARG A C 1
ATOM 554 O O . ARG A 1 75 ? 3.988 -23.781 -21.984 1 93.5 75 ARG A O 1
ATOM 561 N N . GLN A 1 76 ? 4.508 -22.609 -20.188 1 92.62 76 GLN A N 1
ATOM 562 C CA . GLN A 1 76 ? 4.25 -23.781 -19.359 1 92.62 76 GLN A CA 1
ATOM 563 C C . GLN A 1 76 ? 3.016 -23.578 -18.484 1 92.62 76 GLN A C 1
ATOM 565 O O . GLN A 1 76 ? 2.414 -24.531 -18 1 92.62 76 GLN A O 1
ATOM 570 N N . LEU A 1 77 ? 2.6 -22.391 -18.297 1 95.06 77 LEU A N 1
ATOM 571 C CA . LEU A 1 77 ? 1.595 -22.062 -17.281 1 95.06 77 LEU A CA 1
ATOM 572 C C . LEU A 1 77 ? 0.234 -22.641 -17.672 1 95.06 77 LEU A C 1
ATOM 574 O O . LEU A 1 77 ? -0.206 -22.469 -18.812 1 95.06 77 LEU A O 1
ATOM 578 N N . SER A 1 78 ? -0.394 -23.312 -16.766 1 96.25 78 SER A N 1
ATOM 579 C CA . SER A 1 78 ? -1.751 -23.797 -16.969 1 96.25 78 SER A CA 1
ATOM 580 C C . SER A 1 78 ? -2.779 -22.875 -16.328 1 96.25 78 SER A C 1
ATOM 582 O O . SER A 1 78 ? -2.691 -22.562 -15.141 1 96.25 78 SER A O 1
ATOM 584 N N . ILE A 1 79 ? -3.75 -22.453 -17.094 1 96.25 79 ILE A N 1
ATOM 585 C CA . ILE A 1 79 ? -4.766 -21.531 -16.609 1 96.25 79 ILE A CA 1
ATOM 586 C C . ILE A 1 79 ? -6.094 -22.266 -16.438 1 96.25 79 ILE A C 1
ATOM 588 O O . ILE A 1 79 ? -6.387 -23.203 -17.172 1 96.25 79 ILE A O 1
ATOM 592 N N . GLY A 1 80 ? -6.871 -21.906 -15.477 1 96 80 GLY A N 1
ATOM 593 C CA . GLY A 1 80 ? -8.172 -22.484 -15.195 1 96 80 GLY A CA 1
ATOM 594 C C . GLY A 1 80 ? -8.656 -22.219 -13.781 1 96 80 GLY A C 1
ATOM 595 O O . GLY A 1 80 ? -8.094 -21.375 -13.078 1 96 80 GLY A O 1
ATOM 596 N N . PRO A 1 81 ? -9.727 -22.922 -13.414 1 95.88 81 PRO A N 1
ATOM 597 C CA . PRO A 1 81 ? -10.211 -22.797 -12.039 1 95.88 81 PRO A CA 1
ATOM 598 C C . PRO A 1 81 ? -9.164 -23.203 -11.008 1 95.88 81 PRO A C 1
ATOM 600 O O . PRO A 1 81 ? -8.43 -24.172 -11.219 1 95.88 81 PRO A O 1
ATOM 603 N N . GLU A 1 82 ? -9.102 -22.375 -10.023 1 93.88 82 GLU A N 1
ATOM 604 C CA . GLU A 1 82 ? -8.109 -22.578 -8.977 1 93.88 82 GLU A CA 1
ATOM 605 C C . GLU A 1 82 ? -8.711 -22.375 -7.594 1 93.88 82 GLU A C 1
ATOM 607 O O . GLU A 1 82 ? -9.742 -21.719 -7.453 1 93.88 82 GLU A O 1
ATOM 612 N N . SER A 1 83 ? -8.078 -22.938 -6.656 1 89.69 83 SER A N 1
ATOM 613 C CA . SER A 1 83 ? -8.602 -23.016 -5.293 1 89.69 83 SER A CA 1
ATOM 614 C C . SER A 1 83 ? -8.773 -21.625 -4.691 1 89.69 83 SER A C 1
ATOM 616 O O . SER A 1 83 ? -9.82 -21.312 -4.133 1 89.69 83 SER A O 1
ATOM 618 N N . ALA A 1 84 ? -7.746 -20.781 -4.805 1 88.44 84 ALA A N 1
ATOM 619 C CA . ALA A 1 84 ? -7.781 -19.469 -4.16 1 88.44 84 ALA A CA 1
ATOM 620 C C . ALA A 1 84 ? -8.922 -18.625 -4.711 1 88.44 84 ALA A C 1
ATOM 622 O O . ALA A 1 84 ? -9.672 -18.016 -3.945 1 88.44 84 ALA A O 1
ATOM 623 N N . THR A 1 85 ? -9.07 -18.609 -5.992 1 93.12 85 THR A N 1
ATOM 624 C CA . THR A 1 85 ? -10.125 -17.812 -6.602 1 93.12 85 THR A CA 1
ATOM 625 C C . THR A 1 85 ? -11.492 -18.406 -6.297 1 93.12 85 THR A C 1
ATOM 627 O O . THR A 1 85 ? -12.477 -17.672 -6.145 1 93.12 85 THR A O 1
ATOM 630 N N . ALA A 1 86 ? -11.586 -19.703 -6.176 1 94.81 86 ALA A N 1
ATOM 631 C CA . ALA A 1 86 ? -12.852 -20.359 -5.836 1 94.81 86 ALA A CA 1
ATOM 632 C C . ALA A 1 86 ? -13.297 -19.984 -4.43 1 94.81 86 ALA A C 1
ATOM 634 O O . ALA A 1 86 ? -14.453 -19.609 -4.219 1 94.81 86 ALA A O 1
ATOM 635 N N . LEU A 1 87 ? -12.391 -20.047 -3.566 1 91.31 87 LEU A N 1
ATOM 636 C CA . LEU A 1 87 ? -12.695 -19.719 -2.18 1 91.31 87 LEU A CA 1
ATOM 637 C C . LEU A 1 87 ? -13.086 -18.25 -2.041 1 91.31 87 LEU A C 1
ATOM 639 O O . LEU A 1 87 ? -14.016 -17.922 -1.296 1 91.31 87 LEU A O 1
ATOM 643 N N . MET A 1 88 ? -12.367 -17.391 -2.73 1 92.12 88 MET A N 1
ATOM 644 C CA . MET A 1 88 ? -12.672 -15.961 -2.66 1 92.12 88 MET A CA 1
ATOM 645 C C . MET A 1 88 ? -14.031 -15.656 -3.281 1 92.12 88 MET A C 1
ATOM 647 O O . MET A 1 88 ? -14.773 -14.82 -2.775 1 92.12 88 MET A O 1
ATOM 651 N N . THR A 1 89 ? -14.312 -16.375 -4.336 1 94.56 89 THR A N 1
ATOM 652 C CA . THR A 1 89 ? -15.617 -16.219 -4.977 1 94.56 89 THR A CA 1
ATOM 653 C C . THR A 1 89 ? -16.734 -16.594 -4.016 1 94.56 89 THR A C 1
ATOM 655 O O . THR A 1 89 ? -17.719 -15.859 -3.873 1 94.56 89 THR A O 1
ATOM 658 N N . ALA A 1 90 ? -16.578 -17.688 -3.402 1 92.62 90 ALA A N 1
ATOM 659 C CA . ALA A 1 90 ? -17.578 -18.156 -2.451 1 92.62 90 ALA A CA 1
ATOM 660 C C . ALA A 1 90 ? -17.766 -17.156 -1.318 1 92.62 90 ALA A C 1
ATOM 662 O O . ALA A 1 90 ? -18.891 -16.844 -0.933 1 92.62 90 ALA A O 1
ATOM 663 N N . ALA A 1 91 ? -16.703 -16.625 -0.852 1 87.69 91 ALA A N 1
ATOM 664 C CA . ALA A 1 91 ? -16.734 -15.719 0.285 1 87.69 91 ALA A CA 1
ATOM 665 C C . ALA A 1 91 ? -17.469 -14.43 -0.067 1 87.69 91 ALA A C 1
ATOM 667 O O . ALA A 1 91 ? -18.156 -13.852 0.778 1 87.69 91 ALA A O 1
ATOM 668 N N . VAL A 1 92 ? -17.312 -14 -1.228 1 88.94 92 VAL A N 1
ATOM 669 C CA . VAL A 1 92 ? -17.891 -12.742 -1.664 1 88.94 92 VAL A CA 1
ATOM 670 C C . VAL A 1 92 ? -19.375 -12.945 -2 1 88.94 92 VAL A C 1
ATOM 672 O O . VAL A 1 92 ? -20.219 -12.117 -1.645 1 88.94 92 VAL A O 1
ATOM 675 N N . LEU A 1 93 ? -19.75 -14.055 -2.621 1 93.81 93 LEU A N 1
ATOM 676 C CA . LEU A 1 93 ? -21.062 -14.164 -3.27 1 93.81 93 LEU A CA 1
ATOM 677 C C . LEU A 1 93 ? -22.078 -14.805 -2.334 1 93.81 93 LEU A C 1
ATOM 679 O O . LEU A 1 93 ? -23.281 -14.547 -2.443 1 93.81 93 LEU A O 1
ATOM 683 N N . ALA A 1 94 ? -21.594 -15.625 -1.443 1 89.88 94 ALA A N 1
ATOM 684 C CA . ALA A 1 94 ? -22.516 -16.359 -0.583 1 89.88 94 ALA A CA 1
ATOM 685 C C . ALA A 1 94 ? -23.469 -15.406 0.138 1 89.88 94 ALA A C 1
ATOM 687 O O . ALA A 1 94 ? -24.688 -15.555 0.059 1 89.88 94 ALA A O 1
ATOM 688 N N . PRO A 1 95 ? -22.938 -14.367 0.748 1 83.38 95 PRO A N 1
ATOM 689 C CA . PRO A 1 95 ? -23.859 -13.453 1.441 1 83.38 95 PRO A CA 1
ATOM 690 C C . PRO A 1 95 ? -24.688 -12.602 0.479 1 83.38 95 PRO A C 1
ATOM 692 O O . PRO A 1 95 ? -25.797 -12.18 0.816 1 83.38 95 PRO A O 1
ATOM 695 N N . MET A 1 96 ? -24.219 -12.336 -0.668 1 88.06 96 MET A N 1
ATOM 696 C CA . MET A 1 96 ? -24.891 -11.461 -1.623 1 88.06 96 MET A CA 1
ATOM 697 C C . MET A 1 96 ? -26.078 -12.172 -2.281 1 88.06 96 MET A C 1
ATOM 699 O O . MET A 1 96 ? -27.109 -11.555 -2.549 1 88.06 96 MET A O 1
ATOM 703 N N . ALA A 1 97 ? -25.844 -13.375 -2.627 1 91.25 97 ALA A N 1
ATOM 704 C CA . ALA A 1 97 ? -26.875 -14.125 -3.357 1 91.25 97 ALA A CA 1
ATOM 705 C C . ALA A 1 97 ? -28 -14.578 -2.428 1 91.25 97 ALA A C 1
ATOM 707 O O . ALA A 1 97 ? -29.094 -14.883 -2.881 1 91.25 97 ALA A O 1
ATOM 708 N N . ALA A 1 98 ? -27.875 -14.57 -1.176 1 86.5 98 ALA A N 1
ATOM 709 C CA . ALA A 1 98 ? -28.875 -14.891 -0.171 1 86.5 98 ALA A CA 1
ATOM 710 C C . ALA A 1 98 ? -29.625 -16.172 -0.527 1 86.5 98 ALA A C 1
ATOM 712 O O . ALA A 1 98 ? -30.859 -16.219 -0.516 1 86.5 98 ALA A O 1
ATOM 713 N N . GLY A 1 99 ? -28.922 -17.234 -1.032 1 85.31 99 GLY A N 1
ATOM 714 C CA . GLY A 1 99 ? -29.5 -18.547 -1.27 1 85.31 99 GLY A CA 1
ATOM 715 C C . GLY A 1 99 ? -30.062 -18.703 -2.67 1 85.31 99 GLY A C 1
ATOM 716 O O . GLY A 1 99 ? -30.453 -19.812 -3.066 1 85.31 99 GLY A O 1
ATOM 717 N N . ASP A 1 100 ? -30.078 -17.688 -3.469 1 92.5 100 ASP A N 1
ATOM 718 C CA . ASP A 1 100 ? -30.547 -17.75 -4.844 1 92.5 100 ASP A CA 1
ATOM 719 C C . ASP A 1 100 ? -29.453 -18.203 -5.793 1 92.5 100 ASP A C 1
ATOM 721 O O . ASP A 1 100 ? -28.547 -17.438 -6.125 1 92.5 100 ASP A O 1
ATOM 725 N N . LEU A 1 101 ? -29.641 -19.391 -6.332 1 90.44 101 LEU A N 1
ATOM 726 C CA . LEU A 1 101 ? -28.609 -20.016 -7.148 1 90.44 101 LEU A CA 1
ATOM 727 C C . LEU A 1 101 ? -28.469 -19.297 -8.492 1 90.44 101 LEU A C 1
ATOM 729 O O . LEU A 1 101 ? -27.375 -19.219 -9.047 1 90.44 101 LEU A O 1
ATOM 733 N N . ARG A 1 102 ? -29.562 -18.844 -9.016 1 91.31 102 ARG A N 1
ATOM 734 C CA . ARG A 1 102 ? -29.5 -18.141 -10.289 1 91.31 102 ARG A CA 1
ATOM 735 C C . ARG A 1 102 ? -28.75 -16.812 -10.148 1 91.31 102 ARG A C 1
ATOM 737 O O . ARG A 1 102 ? -27.922 -16.484 -10.984 1 91.31 102 ARG A O 1
ATOM 744 N N . ARG A 1 103 ? -29.109 -16.156 -9.125 1 94.31 103 ARG A N 1
ATOM 745 C CA . ARG A 1 103 ? -28.406 -14.906 -8.844 1 94.31 103 ARG A CA 1
ATOM 746 C C . ARG A 1 103 ? -26.922 -15.156 -8.57 1 94.31 103 ARG A C 1
ATOM 748 O O . ARG A 1 103 ? -26.078 -14.383 -9.016 1 94.31 103 ARG A O 1
ATOM 755 N N . TYR A 1 104 ? -26.688 -16.25 -7.918 1 95.25 104 TYR A N 1
ATOM 756 C CA . TYR A 1 104 ? -25.328 -16.625 -7.609 1 95.25 104 TYR A CA 1
ATOM 757 C C . TYR A 1 104 ? -24.5 -16.797 -8.883 1 95.25 104 TYR A C 1
ATOM 759 O O . TYR A 1 104 ? -23.391 -16.281 -8.984 1 95.25 104 TYR A O 1
ATOM 767 N N . ALA A 1 105 ? -25.094 -17.469 -9.828 1 94.12 105 ALA A N 1
ATOM 768 C CA . ALA A 1 105 ? -24.406 -17.75 -11.086 1 94.12 105 ALA A CA 1
ATOM 769 C C . ALA A 1 105 ? -24.141 -16.469 -11.867 1 94.12 105 ALA A C 1
ATOM 771 O O . ALA A 1 105 ? -23.062 -16.281 -12.445 1 94.12 105 ALA A O 1
ATOM 772 N N . VAL A 1 106 ? -25.078 -15.609 -11.836 1 95.38 106 VAL A N 1
ATOM 773 C CA . VAL A 1 106 ? -24.953 -14.336 -12.539 1 95.38 106 VAL A CA 1
ATOM 774 C C . VAL A 1 106 ? -23.859 -13.5 -11.891 1 95.38 106 VAL A C 1
ATOM 776 O O . VAL A 1 106 ? -23.031 -12.898 -12.586 1 95.38 106 VAL A O 1
ATOM 779 N N . LEU A 1 107 ? -23.828 -13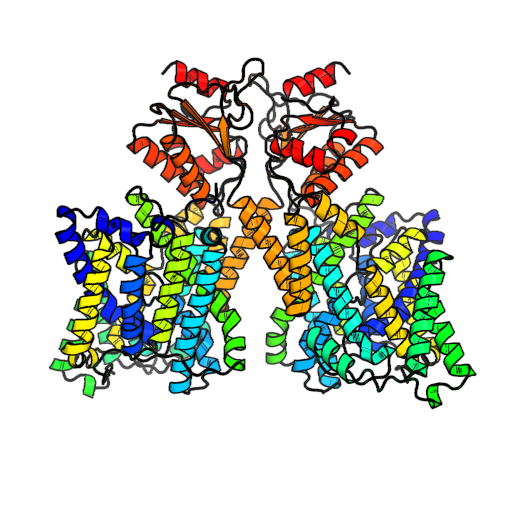.516 -10.625 1 96.69 107 LEU A N 1
ATOM 780 C CA . LEU A 1 107 ? -22.844 -12.742 -9.891 1 96.69 107 LEU A CA 1
ATOM 781 C C . LEU A 1 107 ? -21.438 -13.32 -10.094 1 96.69 107 LEU A C 1
ATOM 783 O O . LEU A 1 107 ? -20.469 -12.57 -10.188 1 96.69 107 LEU A O 1
ATOM 787 N N . ALA A 1 108 ? -21.375 -14.609 -10.164 1 97.06 108 ALA A N 1
ATOM 788 C CA . ALA A 1 108 ? -20.078 -15.258 -10.391 1 97.06 108 ALA A CA 1
ATOM 789 C C . ALA A 1 108 ? -19.516 -14.883 -11.758 1 97.06 108 ALA A C 1
ATOM 791 O O . ALA A 1 108 ? -18.328 -14.562 -11.875 1 97.06 108 ALA A O 1
ATOM 792 N N . ALA A 1 109 ? -20.406 -14.922 -12.719 1 96.62 109 ALA A N 1
ATOM 793 C CA . ALA A 1 109 ? -20 -14.531 -14.07 1 96.62 109 ALA A CA 1
ATOM 794 C C . ALA A 1 109 ? -19.562 -13.07 -14.117 1 96.62 109 ALA A C 1
ATOM 796 O O . ALA A 1 109 ? -18.578 -12.727 -14.766 1 96.62 109 ALA A O 1
ATOM 797 N N . THR A 1 110 ? -20.266 -12.281 -13.453 1 97.06 110 THR A N 1
ATOM 798 C CA . THR A 1 110 ? -19.969 -10.859 -13.391 1 97.06 110 THR A CA 1
ATOM 799 C C . THR A 1 110 ? -18.625 -10.625 -12.703 1 97.06 110 THR A C 1
ATOM 801 O O . THR A 1 110 ? -17.844 -9.773 -13.125 1 97.06 110 THR A O 1
ATOM 804 N N . LEU A 1 111 ? -18.438 -11.359 -11.68 1 96.94 111 LEU A N 1
ATOM 805 C CA . LEU A 1 111 ? -17.172 -11.266 -10.961 1 96.94 111 LEU A CA 1
ATOM 806 C C . LEU A 1 111 ? -16 -11.609 -11.883 1 96.94 111 LEU A C 1
ATOM 808 O O . LEU A 1 111 ? -14.977 -10.93 -11.859 1 96.94 111 LEU A O 1
ATOM 812 N N . GLY A 1 112 ? -16.188 -12.656 -12.664 1 97.19 112 GLY A N 1
ATOM 813 C CA . GLY A 1 112 ? -15.18 -12.992 -13.648 1 97.19 112 GLY A CA 1
ATOM 814 C C . GLY A 1 112 ? -14.898 -11.875 -14.633 1 97.19 112 GLY A C 1
ATOM 815 O O . GLY A 1 112 ? -13.742 -11.555 -14.906 1 97.19 112 GLY A O 1
ATOM 816 N N . LEU A 1 113 ? -15.922 -11.242 -15.07 1 97.25 113 LEU A N 1
ATOM 817 C CA . LEU A 1 113 ? -15.797 -10.141 -16.016 1 97.25 113 LEU A CA 1
ATOM 818 C C . LEU A 1 113 ? -15.047 -8.969 -15.398 1 97.25 113 LEU A C 1
ATOM 820 O O . LEU A 1 113 ? -14.172 -8.375 -16.031 1 97.25 113 LEU A O 1
ATOM 824 N N . LEU A 1 114 ? -15.391 -8.703 -14.195 1 96.81 114 LEU A N 1
ATOM 825 C CA . LEU A 1 114 ? -14.789 -7.562 -13.508 1 96.81 114 LEU A CA 1
ATOM 826 C C . LEU A 1 114 ? -13.312 -7.828 -13.203 1 96.81 114 LEU A C 1
ATOM 828 O O . LEU A 1 114 ? -12.469 -6.941 -13.375 1 96.81 114 LEU A O 1
ATOM 832 N N . VAL A 1 115 ? -13.008 -8.992 -12.758 1 97.19 115 VAL A N 1
ATOM 833 C CA . VAL A 1 115 ? -11.625 -9.383 -12.516 1 97.19 115 VAL A CA 1
ATOM 834 C C . VAL A 1 115 ? -10.82 -9.242 -13.805 1 97.19 115 VAL A C 1
ATOM 836 O O . VAL A 1 115 ? -9.711 -8.695 -13.797 1 97.19 115 VAL A O 1
ATOM 839 N N . GLY A 1 116 ? -11.438 -9.711 -14.844 1 97.81 116 GLY A N 1
ATOM 840 C CA . GLY A 1 116 ? -10.781 -9.625 -16.141 1 97.81 116 GLY A CA 1
ATOM 841 C C . GLY A 1 116 ? -10.555 -8.195 -16.594 1 97.81 116 GLY A C 1
ATOM 842 O O . GLY A 1 116 ? -9.469 -7.855 -17.078 1 97.81 116 GLY A O 1
ATOM 843 N N . LEU A 1 117 ? -11.5 -7.402 -16.422 1 96.75 117 LEU A N 1
ATOM 844 C CA . LEU A 1 117 ? -11.398 -6.008 -16.828 1 96.75 117 LEU A CA 1
ATOM 845 C C . LEU A 1 117 ? -10.32 -5.281 -16.031 1 96.75 117 LEU A C 1
ATOM 847 O O . LEU A 1 117 ? -9.547 -4.496 -16.578 1 96.75 117 LEU A O 1
ATOM 851 N N . ILE A 1 118 ? -10.297 -5.555 -14.797 1 95.19 118 ILE A N 1
ATOM 852 C CA . ILE A 1 118 ? -9.312 -4.934 -13.922 1 95.19 118 ILE A CA 1
ATOM 853 C C . ILE A 1 118 ? -7.906 -5.367 -14.336 1 95.19 118 ILE A C 1
ATOM 855 O O . ILE A 1 118 ? -7.004 -4.535 -14.461 1 95.19 118 ILE A O 1
ATOM 859 N N . CYS A 1 119 ? -7.719 -6.609 -14.562 1 96.38 119 CYS A N 1
ATOM 860 C CA . CYS A 1 119 ? -6.422 -7.117 -14.992 1 96.38 119 CYS A CA 1
ATOM 861 C C . CYS A 1 119 ? -6.02 -6.535 -16.344 1 96.38 119 CYS A C 1
ATOM 863 O O . CYS A 1 119 ? -4.863 -6.156 -16.547 1 96.38 119 CYS A O 1
ATOM 865 N N . LEU A 1 120 ? -6.988 -6.477 -17.234 1 95.81 120 LEU A N 1
ATOM 866 C CA . LEU A 1 120 ? -6.699 -5.945 -18.562 1 95.81 120 LEU A CA 1
ATOM 867 C C . LEU A 1 120 ? -6.293 -4.477 -18.484 1 95.81 120 LEU A C 1
ATOM 869 O O . LEU A 1 120 ? -5.328 -4.062 -19.125 1 95.81 120 LEU A O 1
ATOM 873 N N . LEU A 1 121 ? -6.969 -3.752 -17.688 1 94 121 LEU A N 1
ATOM 874 C CA . LEU A 1 121 ? -6.645 -2.34 -17.516 1 94 121 LEU A CA 1
ATOM 875 C C . LEU A 1 121 ? -5.285 -2.17 -16.844 1 94 121 LEU A C 1
ATOM 877 O O . LEU A 1 121 ? -4.496 -1.312 -17.234 1 94 121 LEU A O 1
ATOM 881 N N . ALA A 1 122 ? -5.051 -2.953 -15.906 1 92.25 122 ALA A N 1
ATOM 882 C CA . ALA A 1 122 ? -3.77 -2.893 -15.203 1 92.25 122 ALA A CA 1
ATOM 883 C C . ALA A 1 122 ? -2.621 -3.275 -16.141 1 92.25 122 ALA A C 1
ATOM 885 O O . ALA A 1 122 ? -1.545 -2.676 -16.078 1 92.25 122 ALA A O 1
ATOM 886 N N . GLY A 1 123 ? -2.865 -4.266 -16.969 1 92.31 123 GLY A N 1
ATOM 887 C CA . GLY A 1 123 ? -1.856 -4.66 -17.938 1 92.31 123 GLY A CA 1
ATOM 888 C C . GLY A 1 123 ? -1.547 -3.578 -18.953 1 92.31 123 GLY A C 1
ATOM 889 O O . GLY A 1 123 ? -0.385 -3.363 -19.312 1 92.31 123 GLY A O 1
ATOM 890 N N . THR A 1 124 ? -2.539 -2.904 -19.344 1 90.94 124 THR A N 1
ATOM 891 C CA . THR A 1 124 ? -2.365 -1.823 -20.312 1 90.94 124 THR A CA 1
ATOM 892 C C . THR A 1 124 ? -1.651 -0.637 -19.672 1 90.94 124 THR A C 1
ATOM 894 O O . THR A 1 124 ? -0.902 0.079 -20.344 1 90.94 124 THR A O 1
ATOM 897 N N . ALA A 1 125 ? -1.843 -0.524 -18.359 1 87.19 125 ALA A N 1
ATOM 898 C CA . ALA A 1 125 ? -1.19 0.552 -17.609 1 87.19 125 ALA A CA 1
ATOM 899 C C . ALA A 1 125 ? 0.208 0.138 -17.172 1 87.19 125 ALA A C 1
ATOM 901 O O . ALA A 1 125 ? 0.87 0.867 -16.422 1 87.19 125 ALA A O 1
ATOM 902 N N . ARG A 1 126 ? 0.636 -1.074 -17.5 1 88.31 126 ARG A N 1
ATOM 903 C CA . ARG A 1 126 ? 1.972 -1.597 -17.234 1 88.31 126 ARG A CA 1
ATOM 904 C C . ARG A 1 126 ? 2.225 -1.71 -15.742 1 88.31 126 ARG A C 1
ATOM 906 O O . ARG A 1 126 ? 3.271 -1.282 -15.25 1 88.31 126 ARG A O 1
ATOM 913 N N . LEU A 1 127 ? 1.217 -2.238 -15.07 1 87.25 127 LEU A N 1
ATOM 914 C CA . LEU A 1 127 ? 1.335 -2.453 -13.633 1 87.25 127 LEU A CA 1
ATOM 915 C C . LEU A 1 127 ? 1.807 -3.871 -13.328 1 87.25 127 LEU A C 1
ATOM 917 O O . LEU A 1 127 ? 1.514 -4.414 -12.266 1 87.25 127 LEU A O 1
ATOM 921 N N . GLY A 1 128 ? 2.471 -4.438 -14.266 1 86.81 128 GLY A N 1
ATOM 922 C CA . GLY A 1 128 ? 2.975 -5.789 -14.094 1 86.81 128 GLY A CA 1
ATOM 923 C C . GLY A 1 128 ? 3.928 -5.926 -12.922 1 86.81 128 GLY A C 1
ATOM 924 O O . GLY A 1 128 ? 4.086 -7.016 -12.367 1 86.81 128 GLY A O 1
ATOM 925 N N . PHE A 1 129 ? 4.527 -4.848 -12.484 1 82.31 129 PHE A N 1
ATOM 926 C CA . PHE A 1 129 ? 5.492 -4.879 -11.391 1 82.31 129 PHE A CA 1
ATOM 927 C C . PHE A 1 129 ? 4.805 -5.223 -10.07 1 82.31 129 PHE A C 1
ATOM 929 O O . PHE A 1 129 ? 5.465 -5.617 -9.109 1 82.31 129 PHE A O 1
ATOM 936 N N . LEU A 1 130 ? 3.527 -5.156 -10.031 1 82.5 130 LEU A N 1
ATOM 937 C CA . LEU A 1 130 ? 2.773 -5.465 -8.82 1 82.5 130 LEU A CA 1
ATOM 938 C C . LEU A 1 130 ? 2.828 -6.957 -8.508 1 82.5 130 LEU A C 1
ATOM 940 O O . LEU A 1 130 ? 2.516 -7.375 -7.395 1 82.5 130 LEU A O 1
ATOM 944 N N . ALA A 1 131 ? 3.203 -7.648 -9.516 1 81.62 131 ALA A N 1
ATOM 945 C CA . ALA A 1 131 ? 3.285 -9.094 -9.32 1 81.62 131 ALA A CA 1
ATOM 946 C C . ALA A 1 131 ? 4.348 -9.445 -8.281 1 81.62 131 ALA A C 1
ATOM 948 O O . ALA A 1 131 ? 4.316 -10.531 -7.691 1 81.62 131 ALA A O 1
ATOM 949 N N . SER A 1 132 ? 5.25 -8.547 -8.008 1 77.31 132 SER A N 1
ATOM 950 C CA . SER A 1 132 ? 6.387 -8.82 -7.133 1 77.31 132 SER A CA 1
ATOM 951 C C . SER A 1 132 ? 6.074 -8.422 -5.691 1 77.31 132 SER A C 1
ATOM 953 O O . SER A 1 132 ? 6.945 -8.5 -4.82 1 77.31 132 SER A O 1
ATOM 955 N N . LEU A 1 133 ? 4.863 -8.031 -5.477 1 73.19 133 LEU A N 1
ATOM 956 C CA . LEU A 1 133 ? 4.52 -7.527 -4.152 1 73.19 133 LEU A CA 1
ATOM 957 C C . LEU A 1 133 ? 4.344 -8.672 -3.16 1 73.19 133 LEU A C 1
ATOM 959 O O . LEU A 1 133 ? 4.023 -8.445 -1.991 1 73.19 133 LEU A O 1
ATOM 963 N N . ARG A 1 134 ? 4.566 -9.852 -3.527 1 76.56 134 ARG A N 1
ATOM 964 C CA . ARG A 1 134 ? 4.445 -10.945 -2.568 1 76.56 134 ARG A CA 1
ATOM 965 C C . ARG A 1 134 ? 5.797 -11.609 -2.326 1 76.56 134 ARG A C 1
ATOM 967 O O . ARG A 1 134 ? 6.328 -12.289 -3.209 1 76.56 134 ARG A O 1
ATOM 974 N N . SER A 1 135 ? 6.277 -11.422 -1.104 1 81.44 135 SER A N 1
ATOM 975 C CA . SER A 1 135 ? 7.531 -12.047 -0.698 1 81.44 135 SER A CA 1
ATOM 976 C C . SER A 1 135 ? 7.367 -13.547 -0.492 1 81.44 135 SER A C 1
ATOM 978 O O . SER A 1 135 ? 6.242 -14.047 -0.444 1 81.44 135 SER A O 1
ATOM 980 N N . ARG A 1 136 ? 8.445 -14.211 -0.385 1 84.12 136 ARG A N 1
ATOM 981 C CA . ARG A 1 136 ? 8.43 -15.656 -0.172 1 84.12 136 ARG A CA 1
ATOM 982 C C . ARG A 1 136 ? 7.719 -16.016 1.13 1 84.12 136 ARG A C 1
ATOM 984 O O . ARG A 1 136 ? 6.836 -16.875 1.146 1 84.12 136 ARG A O 1
ATOM 991 N N . PRO A 1 137 ? 8.008 -15.312 2.211 1 86.38 137 PRO A N 1
ATOM 992 C CA . PRO A 1 137 ? 7.32 -15.641 3.459 1 86.38 137 PRO A CA 1
ATOM 993 C C . PRO A 1 137 ? 5.812 -15.406 3.381 1 86.38 137 PRO A C 1
ATOM 995 O O . PRO A 1 137 ? 5.031 -16.234 3.871 1 86.38 137 PRO A O 1
ATOM 998 N N . VAL A 1 138 ? 5.434 -14.32 2.773 1 86.81 138 VAL A N 1
ATOM 999 C CA . VAL A 1 138 ? 4.016 -14 2.65 1 86.81 138 VAL A CA 1
ATOM 1000 C C . VAL A 1 138 ? 3.326 -15.039 1.771 1 86.81 138 VAL A C 1
ATOM 1002 O O . VAL A 1 138 ? 2.211 -15.469 2.066 1 86.81 138 VAL A O 1
ATOM 1005 N N . LEU A 1 139 ? 3.984 -15.477 0.726 1 84.06 139 LEU A N 1
ATOM 1006 C CA . LEU A 1 139 ? 3.434 -16.484 -0.169 1 84.06 139 LEU A CA 1
ATOM 1007 C C . LEU A 1 139 ? 3.248 -17.812 0.558 1 84.06 139 LEU A C 1
ATOM 1009 O O . LEU A 1 139 ? 2.193 -18.438 0.453 1 84.06 139 LEU A O 1
ATOM 1013 N N . VAL A 1 140 ? 4.262 -18.203 1.279 1 89.69 140 VAL A N 1
ATOM 1014 C CA . VAL A 1 140 ? 4.238 -19.484 2.002 1 89.69 140 VAL A CA 1
ATOM 1015 C C . VAL A 1 140 ? 3.121 -19.469 3.041 1 89.69 140 VAL A C 1
ATOM 1017 O O . VAL A 1 140 ? 2.361 -20.422 3.16 1 89.69 140 VAL A O 1
ATOM 1020 N N . GLY A 1 141 ? 3.064 -18.391 3.758 1 90.88 141 GLY A N 1
ATOM 1021 C CA . GLY A 1 141 ? 2.016 -18.266 4.758 1 90.88 141 GLY A CA 1
ATOM 1022 C C . GLY A 1 141 ? 0.621 -18.234 4.16 1 90.88 141 GLY A C 1
ATOM 1023 O O . GLY A 1 141 ? -0.297 -18.875 4.676 1 90.88 141 GLY A O 1
ATOM 1024 N N . TYR A 1 142 ? 0.504 -17.5 3.107 1 88.88 142 TYR A N 1
ATOM 1025 C CA . TYR A 1 142 ? -0.778 -17.375 2.424 1 88.88 142 TYR A CA 1
ATOM 1026 C C . TYR A 1 142 ? -1.245 -18.734 1.905 1 88.88 142 TYR A C 1
ATOM 1028 O O . TYR A 1 142 ? -2.408 -19.109 2.082 1 88.88 142 TYR A O 1
ATOM 1036 N N . MET A 1 143 ? -0.395 -19.5 1.29 1 89.62 143 MET A N 1
ATOM 1037 C CA . MET A 1 143 ? -0.737 -20.812 0.755 1 89.62 143 MET A CA 1
ATOM 1038 C C . MET A 1 143 ? -1.139 -21.781 1.875 1 89.62 143 MET A C 1
ATOM 1040 O O . MET A 1 143 ? -2.074 -22.562 1.719 1 89.62 143 M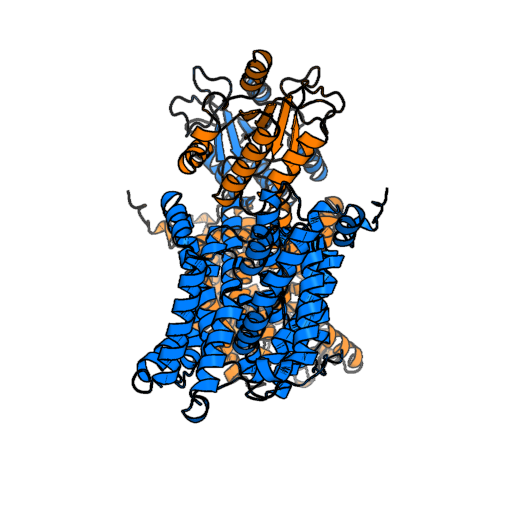ET A O 1
ATOM 1044 N N . ALA A 1 144 ? -0.441 -21.656 2.963 1 93.5 144 ALA A N 1
ATOM 1045 C CA . ALA A 1 144 ? -0.79 -22.484 4.113 1 93.5 144 ALA A CA 1
ATOM 1046 C C . ALA A 1 144 ? -2.178 -22.125 4.645 1 93.5 144 ALA A C 1
ATOM 1048 O O . ALA A 1 144 ? -2.957 -23.016 4.996 1 93.5 144 ALA A O 1
ATOM 1049 N N . GLY A 1 145 ? -2.445 -20.875 4.754 1 93.06 145 GLY A N 1
ATOM 1050 C CA . GLY A 1 145 ? -3.766 -20.438 5.184 1 93.06 145 GLY A CA 1
ATOM 1051 C C . GLY A 1 145 ? -4.875 -20.922 4.262 1 93.06 145 GLY A C 1
ATOM 1052 O O . GLY A 1 145 ? -5.895 -21.438 4.727 1 93.06 145 GLY A O 1
ATOM 1053 N N . ILE A 1 146 ? -4.691 -20.781 2.975 1 89.75 146 ILE A N 1
ATOM 1054 C CA . ILE A 1 146 ? -5.664 -21.219 1.979 1 89.75 146 ILE A CA 1
ATOM 1055 C C . ILE A 1 146 ? -5.883 -22.734 2.105 1 89.75 146 ILE A C 1
ATOM 1057 O O . ILE A 1 146 ? -7.02 -23.203 2.018 1 89.75 146 ILE A O 1
ATOM 1061 N N . ALA A 1 147 ? -4.801 -23.406 2.309 1 93.19 147 ALA A N 1
ATOM 1062 C CA . ALA A 1 147 ? -4.883 -24.859 2.443 1 93.19 147 ALA A CA 1
ATOM 1063 C C . ALA A 1 147 ? -5.797 -25.266 3.598 1 93.19 147 ALA A C 1
ATOM 1065 O O . ALA A 1 147 ? -6.668 -26.125 3.443 1 93.19 147 ALA A O 1
ATOM 1066 N N . LEU A 1 148 ? -5.625 -24.625 4.672 1 94.62 148 LEU A N 1
ATOM 1067 C CA . LEU A 1 148 ? -6.414 -24.953 5.859 1 94.62 148 LEU A CA 1
ATOM 1068 C C . LEU A 1 148 ? -7.879 -24.578 5.656 1 94.62 148 LEU A C 1
ATOM 1070 O O . LEU A 1 148 ? -8.773 -25.312 6.086 1 94.62 148 LEU A O 1
ATOM 1074 N N . VAL A 1 149 ? -8.094 -23.5 5.02 1 92.19 149 VAL A N 1
ATOM 1075 C CA . VAL A 1 149 ? -9.469 -23.094 4.738 1 92.19 149 VAL A CA 1
ATOM 1076 C C . VAL A 1 149 ? -10.109 -24.078 3.76 1 92.19 149 VAL A C 1
ATOM 1078 O O . VAL A 1 149 ? -11.289 -24.422 3.895 1 92.19 149 VAL A O 1
ATOM 1081 N N . MET A 1 150 ? -9.344 -24.5 2.781 1 91.69 150 MET A N 1
ATOM 1082 C CA . MET A 1 150 ? -9.828 -25.484 1.822 1 91.69 150 MET A CA 1
ATOM 1083 C C . MET A 1 150 ? -10.234 -26.781 2.529 1 91.69 150 MET A C 1
ATOM 1085 O O . MET A 1 150 ? -11.305 -27.328 2.26 1 91.69 150 MET A O 1
ATOM 1089 N N . ILE A 1 151 ? -9.469 -27.203 3.42 1 94.25 151 ILE A N 1
ATOM 1090 C CA . ILE A 1 151 ? -9.742 -28.422 4.148 1 94.25 151 ILE A CA 1
ATOM 1091 C C . ILE A 1 151 ? -11.008 -28.266 4.984 1 94.25 151 ILE A C 1
ATOM 1093 O O . ILE A 1 151 ? -11.875 -29.141 4.98 1 94.25 151 ILE A O 1
ATOM 1097 N N . SER A 1 152 ? -11.086 -27.172 5.609 1 93.62 152 SER A N 1
ATOM 1098 C CA . SER A 1 152 ? -12.258 -26.922 6.449 1 93.62 152 SER A CA 1
ATOM 1099 C C . SER A 1 152 ? -13.531 -26.844 5.613 1 93.62 152 SER A C 1
ATOM 1101 O O . SER A 1 152 ? -14.586 -27.312 6.039 1 93.62 152 SER A O 1
ATOM 1103 N N . SER A 1 153 ? -13.414 -26.328 4.457 1 89.88 153 SER A N 1
ATOM 1104 C CA . SER A 1 153 ? -14.578 -26.156 3.594 1 89.88 153 SER A CA 1
ATOM 1105 C C . SER A 1 153 ? -15.102 -27.5 3.086 1 89.88 153 SER A C 1
ATOM 1107 O O . SER A 1 153 ? -16.234 -27.594 2.637 1 89.88 153 SER A O 1
ATOM 1109 N N . GLN A 1 154 ? -14.258 -28.516 3.158 1 92.12 154 GLN A N 1
ATOM 1110 C CA . GLN A 1 154 ? -14.633 -29.812 2.607 1 92.12 154 GLN A CA 1
ATOM 1111 C C . GLN A 1 154 ? -15.039 -30.781 3.715 1 92.12 154 GLN A C 1
ATOM 1113 O O . GLN A 1 154 ? -15.422 -31.922 3.439 1 92.12 154 GLN A O 1
ATOM 1118 N N . LEU A 1 155 ? -15.023 -30.359 4.93 1 93.44 155 LEU A N 1
ATOM 1119 C CA . LEU A 1 155 ? -15.32 -31.266 6.039 1 93.44 155 LEU A CA 1
ATOM 1120 C C . LEU A 1 155 ? -16.703 -31.875 5.879 1 93.44 155 LEU A C 1
ATOM 1122 O O . LEU A 1 155 ? -16.875 -33.094 6.086 1 93.44 155 LEU A O 1
ATOM 1126 N N . GLY A 1 156 ? -17.672 -31.109 5.512 1 92.56 156 GLY A N 1
ATOM 1127 C CA . GLY A 1 156 ? -19.016 -31.625 5.285 1 92.56 156 GLY A CA 1
ATOM 1128 C C . GLY A 1 156 ? -19.094 -32.562 4.102 1 92.56 156 GLY A C 1
ATOM 1129 O O . GLY A 1 156 ? -19.734 -33.625 4.184 1 92.56 156 GLY A O 1
ATOM 1130 N N . THR A 1 157 ? -18.438 -32.25 3.09 1 92.62 157 THR A N 1
ATOM 1131 C CA . THR A 1 157 ? -18.469 -33 1.839 1 92.62 157 THR A CA 1
ATOM 1132 C C . THR A 1 157 ? -17.828 -34.375 2.008 1 92.62 157 THR A C 1
ATOM 1134 O O . THR A 1 157 ? -18.328 -35.375 1.481 1 92.62 157 THR A O 1
ATOM 1137 N N . ILE A 1 158 ? -16.766 -34.469 2.787 1 94.5 158 ILE A N 1
ATOM 1138 C CA . ILE A 1 158 ? -16.016 -35.719 2.875 1 94.5 158 ILE A CA 1
ATOM 1139 C C . ILE A 1 158 ? -16.578 -36.562 4.008 1 94.5 158 ILE A C 1
ATOM 1141 O O . ILE A 1 158 ? -16.281 -37.75 4.094 1 94.5 158 ILE A O 1
ATOM 1145 N N . THR A 1 159 ? -17.422 -36 4.883 1 94.19 159 THR A N 1
ATOM 1146 C CA . THR A 1 159 ? -17.969 -36.75 6.004 1 94.19 159 THR A CA 1
ATOM 1147 C C . THR A 1 159 ? -19.469 -37 5.84 1 94.19 159 THR A C 1
ATOM 1149 O O . THR A 1 159 ? -20.062 -37.812 6.543 1 94.19 159 THR A O 1
ATOM 1152 N N . GLY A 1 160 ? -20.078 -36.219 4.914 1 91.88 160 GLY A N 1
ATOM 1153 C CA . GLY A 1 160 ? -21.516 -36.344 4.723 1 91.88 160 GLY A CA 1
ATOM 1154 C C . GLY A 1 160 ? -22.312 -35.594 5.793 1 91.88 160 GLY A C 1
ATOM 1155 O O . GLY A 1 160 ? -23.516 -35.844 5.938 1 91.88 160 GLY A O 1
ATOM 1156 N N . THR A 1 161 ? -21.562 -34.781 6.559 1 90.44 161 THR A N 1
ATOM 1157 C CA . THR A 1 161 ? -22.219 -34.031 7.629 1 90.44 161 THR A CA 1
ATOM 1158 C C . THR A 1 161 ? -22.578 -32.625 7.16 1 90.44 161 THR A C 1
ATOM 1160 O O . THR A 1 161 ? -21.984 -32.125 6.215 1 90.44 161 THR A O 1
ATOM 1163 N N . SER A 1 162 ? -23.656 -32.125 7.805 1 87.38 162 SER A N 1
ATOM 1164 C CA . SER A 1 162 ? -24.016 -30.734 7.527 1 87.38 162 SER A CA 1
ATOM 1165 C C . SER A 1 162 ? -23.156 -29.75 8.328 1 87.38 162 SER A C 1
ATOM 1167 O O . SER A 1 162 ? -23.234 -29.734 9.562 1 87.38 162 SER A O 1
ATOM 1169 N N . VAL A 1 163 ? -22.25 -29.172 7.73 1 87.44 163 VAL A N 1
ATOM 1170 C CA . VAL A 1 163 ? -21.391 -28.188 8.375 1 87.44 163 VAL A CA 1
ATOM 1171 C C . VAL A 1 163 ? -21.859 -26.781 8.023 1 87.44 163 VAL A C 1
ATOM 1173 O O . VAL A 1 163 ? -22.016 -26.453 6.848 1 87.44 163 VAL A O 1
ATOM 1176 N N . GLU A 1 164 ? -22.109 -26.062 9.055 1 83 164 GLU A N 1
ATOM 1177 C CA . GLU A 1 164 ? -22.594 -24.703 8.875 1 83 164 GLU A CA 1
ATOM 1178 C C . GLU A 1 164 ? -21.469 -23.688 9.094 1 83 164 GLU A C 1
ATOM 1180 O O . GLU A 1 164 ? -20.5 -23.969 9.805 1 83 164 GLU A O 1
ATOM 1185 N N . GLY A 1 165 ? -21.656 -22.609 8.375 1 78.31 165 GLY A N 1
ATOM 1186 C CA . GLY A 1 165 ? -20.672 -21.547 8.531 1 78.31 165 GLY A CA 1
ATOM 1187 C C . GLY A 1 165 ? -19.906 -21.25 7.258 1 78.31 165 GLY A C 1
ATOM 1188 O O . GLY A 1 165 ? -19.797 -22.109 6.379 1 78.31 165 GLY A O 1
ATOM 1189 N N . ASN A 1 166 ? -19.422 -20.062 7.156 1 75.56 166 ASN A N 1
ATOM 1190 C CA . ASN A 1 166 ? -18.703 -19.672 5.957 1 75.56 166 ASN A CA 1
ATOM 1191 C C . ASN A 1 166 ? -17.266 -19.234 6.289 1 75.56 166 ASN A C 1
ATOM 1193 O O . ASN A 1 166 ? -16.547 -18.75 5.418 1 75.56 166 ASN A O 1
ATOM 1197 N N . GLU A 1 167 ? -16.938 -19.453 7.516 1 83.06 167 GLU A N 1
ATOM 1198 C CA . GLU A 1 167 ? -15.586 -19.094 7.957 1 83.06 167 GLU A CA 1
ATOM 1199 C C . GLU A 1 167 ? -14.875 -20.281 8.602 1 83.06 167 GLU A C 1
ATOM 1201 O O . GLU A 1 167 ? -15.531 -21.203 9.094 1 83.06 167 GLU A O 1
ATOM 1206 N N . PHE A 1 168 ? -13.602 -20.25 8.625 1 89.19 168 PHE A N 1
ATOM 1207 C CA . PHE A 1 168 ? -12.766 -21.375 9.047 1 89.19 168 PHE A CA 1
ATOM 1208 C C . PHE A 1 168 ? -13.141 -21.828 10.453 1 89.19 168 PHE A C 1
ATOM 1210 O O . PHE A 1 168 ? -13.453 -23 10.672 1 89.19 168 PHE A O 1
ATOM 1217 N N . PHE A 1 169 ? -13.164 -20.922 11.391 1 88.5 169 PHE A N 1
ATOM 1218 C CA . PHE A 1 169 ? -13.383 -21.297 12.781 1 88.5 169 PHE A CA 1
ATOM 1219 C C . PHE A 1 169 ? -14.82 -21.75 13 1 88.5 169 PHE A C 1
ATOM 1221 O O . PHE A 1 169 ? -15.078 -22.672 13.781 1 88.5 169 PHE A O 1
ATOM 1228 N N . SER A 1 170 ? -15.758 -21.109 12.367 1 87.56 170 SER A N 1
ATOM 1229 C CA . SER A 1 170 ? -17.156 -21.516 12.477 1 87.56 170 SER A CA 1
ATOM 1230 C C . SER A 1 170 ? -17.375 -22.891 11.867 1 87.56 170 SER A C 1
ATOM 1232 O O . SER A 1 170 ? -18.156 -23.703 12.406 1 87.56 170 SER A O 1
ATOM 1234 N N . GLU A 1 171 ? -16.766 -23.172 10.781 1 89.5 171 GLU A N 1
ATOM 1235 C CA . GLU A 1 171 ? -16.891 -24.469 10.133 1 89.5 171 GLU A CA 1
ATOM 1236 C C . GLU A 1 171 ? -16.312 -25.578 10.992 1 89.5 171 GLU A C 1
ATOM 1238 O O . GLU A 1 171 ? -16.906 -26.641 11.148 1 89.5 171 GLU A O 1
ATOM 1243 N N . VAL A 1 172 ? -15.148 -25.312 11.539 1 91.94 172 VAL A N 1
ATOM 1244 C CA . VAL A 1 172 ? -14.469 -26.297 12.367 1 91.94 172 VAL A CA 1
ATOM 1245 C C . VAL A 1 172 ? -15.281 -26.562 13.633 1 91.94 172 VAL A C 1
ATOM 1247 O O . VAL A 1 172 ? -15.414 -27.703 14.07 1 91.94 172 VAL A O 1
ATOM 1250 N N . HIS A 1 173 ? -15.812 -25.5 14.172 1 91.44 173 HIS A N 1
ATOM 1251 C CA . HIS A 1 173 ? -16.641 -25.641 15.367 1 91.44 173 HIS A CA 1
ATOM 1252 C C . HIS A 1 173 ? -17.922 -26.406 15.062 1 91.44 173 HIS A C 1
ATOM 1254 O O . HIS A 1 173 ? -18.312 -27.297 15.828 1 91.44 173 HIS A O 1
ATOM 1260 N N . SER A 1 174 ? -18.5 -26.016 14.016 1 91.19 174 SER A N 1
ATOM 1261 C CA . SER A 1 174 ? -19.719 -26.719 13.609 1 91.19 174 SER A CA 1
ATOM 1262 C C . SER A 1 174 ? -19.453 -28.203 13.383 1 91.19 174 SER A C 1
ATOM 1264 O O . SER A 1 174 ? -20.25 -29.047 13.797 1 91.19 174 SER A O 1
ATOM 1266 N N . PHE A 1 175 ? -18.453 -28.531 12.75 1 91.69 175 PHE A N 1
ATOM 1267 C CA . PHE A 1 175 ? -18.109 -29.922 12.492 1 91.69 175 PHE A CA 1
ATOM 1268 C C . PHE A 1 175 ? -17.859 -30.656 13.797 1 91.69 175 PHE A C 1
ATOM 1270 O O . PHE A 1 175 ? -18.297 -31.812 13.953 1 91.69 175 PHE A O 1
ATOM 1277 N N . ALA A 1 176 ? -17.141 -30.031 14.703 1 91.69 176 ALA A N 1
ATOM 1278 C CA . ALA A 1 176 ? -16.828 -30.656 15.992 1 91.69 176 ALA A CA 1
ATOM 1279 C C . ALA A 1 176 ? -18.109 -31.031 16.734 1 91.69 176 ALA A C 1
ATOM 1281 O O . ALA A 1 176 ? -18.156 -32.062 17.422 1 91.69 176 ALA A O 1
ATOM 1282 N N . THR A 1 177 ? -19.094 -30.25 16.5 1 90.5 177 THR A N 1
ATOM 1283 C CA . THR A 1 177 ? -20.359 -30.5 17.172 1 90.5 177 THR A CA 1
ATOM 1284 C C . THR A 1 177 ? -21.172 -31.562 16.422 1 90.5 177 THR A C 1
ATOM 1286 O O . THR A 1 177 ? -22.062 -32.188 17 1 90.5 177 THR A O 1
ATOM 1289 N N . SER A 1 178 ? -20.859 -31.781 15.211 1 89.44 178 SER A N 1
ATOM 1290 C CA . SER A 1 178 ? -21.641 -32.719 14.406 1 89.44 178 SER A CA 1
ATOM 1291 C C . SER A 1 178 ? -20.844 -33.969 14.094 1 89.44 178 SER A C 1
ATOM 1293 O O . SER A 1 178 ? -21.234 -34.75 13.234 1 89.44 178 SER A O 1
ATOM 1295 N N . VAL A 1 179 ? -19.828 -34.188 14.727 1 88.19 179 VAL A N 1
ATOM 1296 C CA . VAL A 1 179 ? -18.891 -35.25 14.43 1 88.19 179 VAL A CA 1
ATOM 1297 C C . VAL A 1 179 ? -19.578 -36.594 14.617 1 88.19 179 VAL A C 1
ATOM 1299 O O . VAL A 1 179 ? -19.234 -37.594 13.961 1 88.19 179 VAL A O 1
ATOM 1302 N N . THR A 1 180 ? -20.609 -36.625 15.438 1 85.81 180 THR A N 1
ATOM 1303 C CA . THR A 1 180 ? -21.297 -37.875 15.742 1 85.81 180 THR A CA 1
ATOM 1304 C C . THR A 1 180 ? -22.266 -38.219 14.617 1 85.81 180 THR A C 1
ATOM 1306 O O . THR A 1 180 ? -22.75 -39.344 14.547 1 85.81 180 THR A O 1
ATOM 1309 N N . ARG A 1 181 ? -22.469 -37.375 13.664 1 88.62 181 ARG A N 1
ATOM 1310 C CA . ARG A 1 181 ? -23.438 -37.625 12.594 1 88.62 181 ARG A CA 1
ATOM 1311 C C . ARG A 1 181 ? -22.719 -37.938 11.281 1 88.62 181 ARG A C 1
ATOM 1313 O O . ARG A 1 181 ? -23.328 -37.844 10.203 1 88.62 181 ARG A O 1
ATOM 1320 N N . VAL A 1 182 ? -21.578 -38.406 11.383 1 92.5 182 VAL A N 1
ATOM 1321 C CA . VAL A 1 182 ? -20.766 -38.688 10.211 1 92.5 182 VAL A CA 1
ATOM 1322 C C . VAL A 1 182 ? -21.375 -39.875 9.445 1 92.5 182 VAL A C 1
ATOM 1324 O O . VAL A 1 182 ? -21.766 -40.875 10.039 1 92.5 182 VAL A O 1
ATOM 1327 N N . HIS A 1 183 ? -21.562 -39.688 8.117 1 94.81 183 HIS A N 1
ATOM 1328 C CA . HIS A 1 183 ? -21.953 -40.781 7.223 1 94.81 183 HIS A CA 1
ATOM 1329 C C . HIS A 1 183 ? -20.75 -41.625 6.84 1 94.81 183 HIS A C 1
ATOM 1331 O O . HIS A 1 183 ? -20.047 -41.312 5.871 1 94.81 183 HIS A O 1
ATOM 1337 N N . TRP A 1 184 ? -20.578 -42.719 7.359 1 93.44 184 TRP A N 1
ATOM 1338 C CA . TRP A 1 184 ? -19.359 -43.531 7.324 1 93.44 184 TRP A CA 1
ATOM 1339 C C . TRP A 1 184 ? -19.031 -43.969 5.898 1 93.44 184 TRP A C 1
ATOM 1341 O O . TRP A 1 184 ? -17.875 -43.906 5.48 1 93.44 184 TRP A O 1
ATOM 1351 N N . PRO A 1 185 ? -20.047 -44.406 5.141 1 93.75 185 PRO A N 1
ATOM 1352 C CA . PRO A 1 185 ? -19.719 -44.781 3.764 1 93.75 185 PRO A CA 1
ATOM 1353 C C . PRO A 1 185 ? -19.094 -43.625 2.975 1 93.75 185 PRO A C 1
ATOM 1355 O O . PRO A 1 185 ? -18.125 -43.844 2.227 1 93.75 185 PRO A O 1
ATOM 1358 N N . THR A 1 186 ? -19.641 -42.469 3.172 1 95.62 186 THR A N 1
ATOM 1359 C CA . THR A 1 186 ? -19.094 -41.281 2.504 1 95.62 186 THR A CA 1
ATOM 1360 C C . THR A 1 186 ? -17.672 -41 2.979 1 95.62 186 THR A C 1
ATOM 1362 O O . THR A 1 186 ? -16.781 -40.719 2.168 1 95.62 186 THR A O 1
ATOM 1365 N N . PHE A 1 187 ? -17.422 -41.125 4.211 1 96.06 187 PHE A N 1
ATOM 1366 C CA . PHE A 1 187 ? -16.125 -40.875 4.809 1 96.06 187 PHE A CA 1
ATOM 1367 C C . PHE A 1 187 ? -15.086 -41.875 4.328 1 96.06 187 PHE A C 1
ATOM 1369 O O . PHE A 1 187 ? -13.969 -41.5 3.975 1 96.06 187 PHE A O 1
ATOM 1376 N N . VAL A 1 188 ? -15.477 -43.062 4.332 1 95.88 188 VAL A N 1
ATOM 1377 C CA . VAL A 1 188 ? -14.57 -44.125 3.918 1 95.88 188 VAL A CA 1
ATOM 1378 C C . VAL A 1 188 ? -14.211 -43.969 2.441 1 95.88 188 VAL A C 1
ATOM 1380 O O . VAL A 1 188 ? -13.062 -44.156 2.047 1 95.88 188 VAL A O 1
ATOM 1383 N N . LEU A 1 189 ? -15.18 -43.625 1.688 1 96.06 189 LEU A N 1
ATOM 1384 C CA . LEU A 1 189 ? -14.922 -43.406 0.271 1 96.06 189 LEU A CA 1
ATOM 1385 C C . LEU A 1 189 ? -13.938 -42.25 0.081 1 96.06 189 LEU A C 1
ATOM 1387 O O . LEU A 1 189 ? -12.977 -42.375 -0.682 1 96.06 189 LEU A O 1
ATOM 1391 N N . ALA A 1 190 ? -14.172 -41.156 0.728 1 97.19 190 ALA A N 1
ATOM 1392 C CA . ALA A 1 190 ? -13.305 -40 0.62 1 97.19 190 ALA A CA 1
ATOM 1393 C C . ALA A 1 190 ? -11.875 -40.344 1.05 1 97.19 190 ALA A C 1
ATOM 1395 O O . ALA A 1 190 ? -10.914 -39.969 0.372 1 97.19 190 ALA A O 1
ATOM 1396 N N . MET A 1 191 ? -11.734 -41.062 2.107 1 97 191 MET A N 1
ATOM 1397 C CA . MET A 1 191 ? -10.422 -41.438 2.615 1 97 191 MET A CA 1
ATOM 1398 C C . MET A 1 191 ? -9.719 -42.375 1.654 1 97 191 MET A C 1
ATOM 1400 O O . MET A 1 191 ? -8.492 -42.344 1.513 1 97 191 MET A O 1
ATOM 1404 N N . SER A 1 192 ? -10.516 -43.219 1.09 1 96.75 192 SER A N 1
ATOM 1405 C CA . SER A 1 192 ? -9.953 -44.125 0.11 1 96.75 192 SER A CA 1
ATOM 1406 C C . SER A 1 192 ? -9.422 -43.375 -1.11 1 96.75 192 SER A C 1
ATOM 1408 O O . SER A 1 192 ? -8.367 -43.719 -1.647 1 96.75 192 SER A O 1
ATOM 1410 N N . VAL A 1 193 ? -10.156 -42.438 -1.524 1 96.69 193 VAL A N 1
ATOM 1411 C CA . VAL A 1 193 ? -9.727 -41.594 -2.648 1 96.69 193 VAL A CA 1
ATOM 1412 C C . VAL A 1 193 ? -8.445 -40.844 -2.277 1 96.69 193 VAL A C 1
ATOM 1414 O O . VAL A 1 193 ? -7.496 -40.812 -3.062 1 96.69 193 VAL A O 1
ATOM 1417 N N . LEU A 1 194 ? -8.414 -40.281 -1.093 1 96.25 194 LEU A N 1
ATOM 1418 C CA . LEU A 1 194 ? -7.234 -39.562 -0.617 1 96.25 194 LEU A CA 1
ATOM 1419 C C . LEU A 1 194 ? -6.023 -40.469 -0.562 1 96.25 194 LEU A C 1
ATOM 1421 O O . LEU A 1 194 ? -4.926 -40.094 -0.964 1 96.25 194 LEU A O 1
ATOM 1425 N N . ALA A 1 195 ? -6.25 -41.625 -0.074 1 96.5 195 ALA A N 1
ATOM 1426 C CA . ALA A 1 195 ? -5.184 -42.625 0.007 1 96.5 195 ALA A CA 1
ATOM 1427 C C . ALA A 1 195 ? -4.68 -43 -1.383 1 96.5 195 ALA A C 1
ATOM 1429 O O . ALA A 1 195 ? -3.473 -43.125 -1.6 1 96.5 195 ALA A O 1
ATOM 1430 N N . LEU A 1 196 ? -5.578 -43.219 -2.27 1 96.19 196 LEU A N 1
ATOM 1431 C CA . LEU A 1 196 ? -5.203 -43.594 -3.633 1 96.19 196 LEU A CA 1
ATOM 1432 C C . LEU A 1 196 ? -4.398 -42.469 -4.293 1 96.19 196 LEU A C 1
ATOM 1434 O O . LEU A 1 196 ? -3.404 -42.75 -4.969 1 96.19 196 LEU A O 1
ATOM 1438 N N . LEU A 1 197 ? -4.812 -41.312 -4.129 1 94.56 197 LEU A N 1
ATOM 1439 C CA . LEU A 1 197 ? -4.105 -40.156 -4.684 1 94.56 197 LEU A CA 1
ATOM 1440 C C . LEU A 1 197 ? -2.686 -40.094 -4.137 1 94.56 197 LEU A C 1
ATOM 1442 O O . LEU A 1 197 ? -1.734 -39.875 -4.895 1 94.56 197 LEU A O 1
ATOM 1446 N N . THR A 1 198 ? -2.561 -40.25 -2.834 1 93.31 198 THR A N 1
ATOM 1447 C CA . THR A 1 198 ? -1.252 -40.188 -2.193 1 93.31 198 THR A CA 1
ATOM 1448 C C . THR A 1 198 ? -0.354 -41.312 -2.686 1 93.31 198 THR A C 1
ATOM 1450 O O . THR A 1 198 ? 0.838 -41.125 -2.924 1 93.31 198 THR A O 1
ATOM 1453 N N . MET A 1 199 ? -0.939 -42.438 -2.857 1 94.81 199 MET A N 1
ATOM 1454 C CA . MET A 1 199 ? -0.196 -43.625 -3.328 1 94.81 199 MET A CA 1
ATOM 1455 C C . MET A 1 199 ? 0.259 -43.406 -4.77 1 94.81 199 MET A C 1
ATOM 1457 O O . MET A 1 199 ? 1.399 -43.75 -5.113 1 94.81 199 MET A O 1
ATOM 1461 N N . LEU A 1 200 ? -0.57 -42.906 -5.57 1 92.62 200 LEU A N 1
ATOM 1462 C CA . LEU A 1 200 ? -0.247 -42.688 -6.977 1 92.62 200 LEU A CA 1
ATOM 1463 C C . LEU A 1 200 ? 0.859 -41.656 -7.125 1 92.62 200 LEU A C 1
ATOM 1465 O O . LEU A 1 200 ? 1.71 -41.781 -8.008 1 92.62 200 LEU A O 1
ATOM 1469 N N . THR A 1 201 ? 0.814 -40.688 -6.352 1 88.19 201 THR A N 1
ATOM 1470 C CA . THR A 1 201 ? 1.837 -39.656 -6.422 1 88.19 201 THR A CA 1
ATOM 1471 C C . THR A 1 201 ? 3.203 -40.219 -6.031 1 88.19 201 THR A C 1
ATOM 1473 O O . THR A 1 201 ? 4.227 -39.781 -6.574 1 88.19 201 THR A O 1
ATOM 1476 N N . ARG A 1 202 ? 3.24 -41.156 -5.148 1 89.38 202 ARG A N 1
ATOM 1477 C CA . ARG A 1 202 ? 4.484 -41.75 -4.664 1 89.38 202 ARG A CA 1
ATOM 1478 C C . ARG A 1 202 ? 5.012 -42.812 -5.637 1 89.38 202 ARG A C 1
ATOM 1480 O O . ARG A 1 202 ? 6.211 -42.844 -5.918 1 89.38 202 ARG A O 1
ATOM 1487 N N . TRP A 1 203 ? 4.141 -43.531 -6.195 1 92.31 203 TRP A N 1
ATOM 1488 C CA . TRP A 1 203 ? 4.562 -44.719 -6.953 1 92.31 203 TRP A CA 1
ATOM 1489 C C . TRP A 1 203 ? 4.488 -44.438 -8.453 1 92.31 203 TRP A C 1
ATOM 1491 O O . TRP A 1 203 ? 5.207 -45.062 -9.234 1 92.31 203 TRP A O 1
ATOM 1501 N N . ALA A 1 204 ? 3.572 -43.562 -8.836 1 90.94 204 ALA A N 1
ATOM 1502 C CA . ALA A 1 204 ? 3.406 -43.219 -10.25 1 90.94 204 ALA A CA 1
ATOM 1503 C C . ALA A 1 204 ? 3.232 -41.719 -10.43 1 90.94 204 ALA A C 1
ATOM 1505 O O . ALA A 1 204 ? 2.182 -41.25 -10.875 1 90.94 204 ALA A O 1
ATOM 1506 N N . PRO A 1 205 ? 4.324 -41.031 -10.188 1 82.69 205 PRO A N 1
ATOM 1507 C CA . PRO A 1 205 ? 4.219 -39.594 -10.211 1 82.69 205 PRO A CA 1
ATOM 1508 C C . PRO A 1 205 ? 3.865 -39.031 -11.594 1 82.69 205 PRO A C 1
ATOM 1510 O O . PRO A 1 205 ? 3.391 -37.906 -11.711 1 82.69 205 PRO A O 1
ATOM 1513 N N . ARG A 1 206 ? 4.039 -39.781 -12.609 1 82.31 206 ARG A N 1
ATOM 1514 C CA . ARG A 1 206 ? 3.764 -39.312 -13.969 1 82.31 206 ARG A CA 1
ATOM 1515 C C . ARG A 1 206 ? 2.312 -39.594 -14.352 1 82.31 206 ARG A C 1
ATOM 1517 O O . ARG A 1 206 ? 1.83 -39.094 -15.367 1 82.31 206 ARG A O 1
ATOM 1524 N N . ALA A 1 207 ? 1.486 -40.25 -13.5 1 87.44 207 ALA A N 1
ATOM 1525 C CA . ALA A 1 207 ? 0.103 -40.594 -13.805 1 87.44 207 ALA A CA 1
ATOM 1526 C C . ALA A 1 207 ? -0.855 -39.469 -13.383 1 87.44 207 ALA A C 1
ATOM 1528 O O . ALA A 1 207 ? -0.565 -38.719 -12.461 1 87.44 207 ALA A O 1
ATOM 1529 N N . PRO A 1 208 ? -1.949 -39.344 -14.227 1 89.44 208 PRO A N 1
ATOM 1530 C CA . PRO A 1 208 ? -2.965 -38.375 -13.789 1 89.44 208 PRO A CA 1
ATOM 1531 C C . PRO A 1 208 ? -3.799 -38.875 -12.617 1 89.44 208 PRO A C 1
ATOM 1533 O O . PRO A 1 208 ? -4.945 -39.312 -12.805 1 89.44 208 PRO A O 1
ATOM 1536 N N . GLY A 1 209 ? -3.314 -38.781 -11.438 1 89.44 209 GLY A N 1
ATOM 1537 C CA . GLY A 1 209 ? -3.879 -39.312 -10.211 1 89.44 209 GLY A CA 1
ATOM 1538 C C . GLY A 1 209 ? -5.328 -38.906 -9.992 1 89.44 209 GLY A C 1
ATOM 1539 O O . GLY A 1 209 ? -6.176 -39.781 -9.711 1 89.44 209 GLY A O 1
ATOM 1540 N N . PRO A 1 210 ? -5.652 -37.688 -10.227 1 90.69 210 PRO A N 1
ATOM 1541 C CA . PRO A 1 210 ? -7.008 -37.219 -9.93 1 90.69 210 PRO A CA 1
ATOM 1542 C C . PRO A 1 210 ? -8.078 -37.938 -10.742 1 90.69 210 PRO A C 1
ATOM 1544 O O . PRO A 1 210 ? -9.07 -38.406 -10.18 1 90.69 210 PRO A O 1
ATOM 1547 N N . ILE A 1 211 ? -7.867 -38.125 -12.039 1 92.06 211 ILE A N 1
ATOM 1548 C CA . ILE A 1 211 ? -8.891 -38.781 -12.844 1 92.06 211 ILE A CA 1
ATOM 1549 C C . ILE A 1 211 ? -8.953 -40.25 -12.484 1 92.06 211 ILE A C 1
ATOM 1551 O O . ILE A 1 211 ? -10.031 -40.844 -12.445 1 92.06 211 ILE A O 1
ATOM 1555 N N . ILE A 1 212 ? -7.859 -40.812 -12.234 1 94.19 212 ILE A N 1
ATOM 1556 C CA . ILE A 1 212 ? -7.824 -42.219 -11.859 1 94.19 212 ILE A CA 1
ATOM 1557 C C . ILE A 1 212 ? -8.578 -42.438 -10.547 1 94.19 212 ILE A C 1
ATOM 1559 O O . ILE A 1 212 ? -9.391 -43.344 -10.43 1 94.19 212 ILE A O 1
ATOM 1563 N N . ALA A 1 213 ? -8.297 -41.594 -9.648 1 95.38 213 ALA A N 1
ATOM 1564 C CA . ALA A 1 213 ? -8.93 -41.719 -8.336 1 95.38 213 ALA A CA 1
ATOM 1565 C C . ALA A 1 213 ? -10.438 -41.5 -8.438 1 95.38 213 ALA A C 1
ATOM 1567 O O . ALA A 1 213 ? -11.219 -42.25 -7.844 1 95.38 213 ALA A O 1
ATOM 1568 N N . VAL A 1 214 ? -10.875 -40.531 -9.148 1 94.56 214 VAL A N 1
ATOM 1569 C CA . VAL A 1 214 ? -12.297 -40.219 -9.258 1 94.56 214 VAL A CA 1
ATOM 1570 C C . VAL A 1 214 ? -13.016 -41.312 -10.031 1 94.56 214 VAL A C 1
ATOM 1572 O O . VAL A 1 214 ? -14.133 -41.688 -9.68 1 94.56 214 VAL A O 1
ATOM 1575 N N . LEU A 1 215 ? -12.398 -41.812 -11.094 1 95.69 215 LEU A N 1
ATOM 1576 C CA . LEU A 1 215 ? -13.008 -42.875 -11.867 1 95.69 215 LEU A CA 1
ATOM 1577 C C . LEU A 1 215 ? -13.109 -44.156 -11.039 1 95.69 215 LEU A C 1
ATOM 1579 O O . LEU A 1 215 ? -14.102 -44.875 -11.125 1 95.69 215 LEU A O 1
ATOM 1583 N N . ALA A 1 216 ? -12.055 -44.406 -10.312 1 96.38 216 ALA A N 1
ATOM 1584 C CA . ALA A 1 216 ? -12.102 -45.562 -9.422 1 96.38 216 ALA A CA 1
ATOM 1585 C C . ALA A 1 216 ? -13.25 -45.438 -8.422 1 96.38 216 ALA A C 1
ATOM 1587 O O . ALA A 1 216 ? -13.969 -46.406 -8.156 1 96.38 216 ALA A O 1
ATOM 1588 N N . ALA A 1 217 ? -13.344 -44.312 -7.855 1 96.75 217 ALA A N 1
ATOM 1589 C CA . ALA A 1 217 ? -14.438 -44.062 -6.918 1 96.75 217 ALA A CA 1
ATOM 1590 C C . ALA A 1 217 ? -15.789 -44.219 -7.602 1 96.75 217 ALA A C 1
ATOM 1592 O O . ALA A 1 217 ? -16.734 -44.781 -7.023 1 96.75 217 ALA A O 1
ATOM 1593 N N . THR A 1 218 ? -15.883 -43.688 -8.789 1 95.62 218 THR A N 1
ATOM 1594 C CA . THR A 1 218 ? -17.109 -43.75 -9.562 1 95.62 218 THR A CA 1
ATOM 1595 C C . THR A 1 218 ? -17.484 -45.219 -9.836 1 95.62 218 THR A C 1
ATOM 1597 O O . THR A 1 218 ? -18.656 -45.594 -9.695 1 95.62 218 THR A O 1
ATOM 1600 N N . MET A 1 219 ? -16.562 -45.938 -10.203 1 95.5 219 MET A N 1
ATOM 1601 C CA . MET A 1 219 ? -16.797 -47.344 -10.469 1 95.5 219 MET A CA 1
ATOM 1602 C C . MET A 1 219 ? -17.25 -48.062 -9.203 1 95.5 219 MET A C 1
ATOM 1604 O O . MET A 1 219 ? -18.172 -48.906 -9.25 1 95.5 219 MET A O 1
ATOM 1608 N N . LEU A 1 220 ? -16.578 -47.781 -8.18 1 94.88 220 LEU A N 1
ATOM 1609 C CA . LEU A 1 220 ? -16.953 -48.406 -6.906 1 94.88 220 LEU A CA 1
ATOM 1610 C C . LEU A 1 220 ? -18.391 -48.062 -6.531 1 94.88 220 LEU A C 1
ATOM 1612 O O . LEU A 1 220 ? -19.141 -48.969 -6.105 1 94.88 220 LEU A O 1
ATOM 1616 N N . VAL A 1 221 ? -18.75 -46.875 -6.645 1 93.94 221 VAL A N 1
ATOM 1617 C CA . VAL A 1 221 ? -20.094 -46.406 -6.297 1 93.94 221 VAL A CA 1
ATOM 1618 C C . VAL A 1 221 ? -21.125 -47.062 -7.227 1 93.94 221 VAL A C 1
ATOM 1620 O O . VAL A 1 221 ? -22.188 -47.469 -6.785 1 93.94 221 VAL A O 1
ATOM 1623 N N . ALA A 1 222 ? -20.75 -47.156 -8.484 1 92.38 222 ALA A N 1
ATOM 1624 C CA . ALA A 1 222 ? -21.656 -47.719 -9.477 1 92.38 222 ALA A CA 1
ATOM 1625 C C . ALA A 1 222 ? -21.859 -49.219 -9.242 1 92.38 222 ALA A C 1
ATOM 1627 O O . ALA A 1 222 ? -22.984 -49.719 -9.281 1 92.38 222 ALA A O 1
ATOM 1628 N N . VAL A 1 223 ? -20.859 -49.938 -8.992 1 93.06 223 VAL A N 1
ATOM 1629 C CA . VAL A 1 223 ? -20.891 -51.375 -8.867 1 93.06 223 VAL A CA 1
ATOM 1630 C C . VAL A 1 223 ? -21.594 -51.781 -7.566 1 93.06 223 VAL A C 1
ATOM 1632 O O . VAL A 1 223 ? -22.359 -52.719 -7.531 1 93.06 223 VAL A O 1
ATOM 1635 N N . MET A 1 224 ? -21.375 -51 -6.574 1 93.25 224 MET A N 1
ATOM 1636 C CA . MET A 1 224 ? -21.922 -51.344 -5.27 1 93.25 224 MET A CA 1
ATOM 1637 C C . MET A 1 224 ? -23.219 -50.562 -5.012 1 93.25 224 MET A C 1
ATOM 1639 O O . MET A 1 224 ? -23.812 -50.688 -3.936 1 93.25 224 MET A O 1
ATOM 1643 N N . SER A 1 225 ? -23.703 -49.812 -5.949 1 89.62 225 SER A N 1
ATOM 1644 C CA . SER A 1 225 ? -24.922 -49.031 -5.844 1 89.62 225 SER A CA 1
ATOM 1645 C C . SER A 1 225 ? -24.938 -48.219 -4.547 1 89.62 225 SER A C 1
ATOM 1647 O O . SER A 1 225 ? -25.906 -48.25 -3.803 1 89.62 225 SER A O 1
ATOM 1649 N N . LEU A 1 226 ? -23.844 -47.594 -4.406 1 89.56 226 LEU A N 1
ATOM 1650 C CA . LEU A 1 226 ? -23.703 -46.875 -3.148 1 89.56 226 LEU A CA 1
ATOM 1651 C C . LEU A 1 226 ? -24.469 -45.562 -3.186 1 89.56 226 LEU A C 1
ATOM 1653 O O . LEU A 1 226 ? -24.688 -44.938 -2.145 1 89.56 226 LEU A O 1
ATOM 1657 N N . ASP A 1 227 ? -24.828 -45.094 -4.305 1 86.75 227 ASP A N 1
ATOM 1658 C CA . ASP A 1 227 ? -25.688 -43.938 -4.43 1 86.75 227 ASP A CA 1
ATOM 1659 C C . ASP A 1 227 ? -27.016 -44.125 -3.713 1 86.75 227 ASP A C 1
ATOM 1661 O O . ASP A 1 227 ? -27.562 -43.219 -3.125 1 86.75 227 ASP A O 1
ATOM 1665 N N . ALA A 1 228 ? -27.422 -45.281 -3.682 1 85.88 228 ALA A N 1
ATOM 1666 C CA . ALA A 1 228 ? -28.656 -45.625 -2.986 1 85.88 228 ALA A CA 1
ATOM 1667 C C . ALA A 1 228 ? -28.453 -45.625 -1.474 1 85.88 228 ALA A C 1
ATOM 1669 O O . ALA A 1 228 ? -29.422 -45.5 -0.713 1 85.88 228 ALA A O 1
ATOM 1670 N N . LYS A 1 229 ? -27.25 -45.75 -1.179 1 88.25 229 LYS A N 1
ATOM 1671 C CA . LYS A 1 229 ? -26.938 -45.781 0.246 1 88.25 229 LYS A CA 1
ATOM 1672 C C . LYS A 1 229 ? -26.578 -44.406 0.773 1 88.25 229 LYS A C 1
ATOM 1674 O O . LYS A 1 229 ? -26 -44.281 1.855 1 88.25 229 LYS A O 1
ATOM 1679 N N . GLY A 1 230 ? -26.766 -43.438 -0.044 1 88.75 230 GLY A N 1
ATOM 1680 C CA . GLY A 1 230 ? -26.672 -42.094 0.492 1 88.75 230 GLY A CA 1
ATOM 1681 C C . GLY A 1 230 ? -25.422 -41.344 0.022 1 88.75 230 GLY A C 1
ATOM 1682 O O . GLY A 1 230 ? -25.203 -40.219 0.411 1 88.75 230 GLY A O 1
ATOM 1683 N N . ILE A 1 231 ? -24.594 -41.969 -0.732 1 92.62 231 ILE A N 1
ATOM 1684 C CA . ILE A 1 231 ? -23.453 -41.25 -1.287 1 92.62 231 ILE A CA 1
ATOM 1685 C C . ILE A 1 231 ? -23.922 -40.312 -2.414 1 92.62 231 ILE A C 1
ATOM 1687 O O . ILE A 1 231 ? -24.484 -40.781 -3.402 1 92.62 231 ILE A O 1
ATOM 1691 N N . ALA A 1 232 ? -23.656 -39.062 -2.186 1 93 232 ALA A N 1
ATOM 1692 C CA . ALA A 1 232 ? -24.109 -38.062 -3.156 1 93 232 ALA A CA 1
ATOM 1693 C C . ALA A 1 232 ? -23.25 -38.094 -4.418 1 93 232 ALA A C 1
ATOM 1695 O O . ALA A 1 232 ? -22.031 -38.25 -4.344 1 93 232 ALA A O 1
ATOM 1696 N N . ILE A 1 233 ? -23.875 -37.969 -5.574 1 93.12 233 ILE A N 1
ATOM 1697 C CA . ILE A 1 233 ? -23.188 -37.875 -6.855 1 93.12 233 ILE A CA 1
ATOM 1698 C C . ILE A 1 233 ? -23.516 -36.531 -7.512 1 93.12 233 ILE A C 1
ATOM 1700 O O . ILE A 1 233 ? -24.438 -35.844 -7.086 1 93.12 233 ILE A O 1
ATOM 1704 N N . VAL A 1 234 ? -22.766 -36.062 -8.508 1 91.69 234 VAL A N 1
ATOM 1705 C CA . VAL A 1 234 ? -22.875 -34.781 -9.164 1 91.69 234 VAL A CA 1
ATOM 1706 C C . VAL A 1 234 ? -24.25 -34.625 -9.797 1 91.69 234 VAL A C 1
ATOM 1708 O O . VAL A 1 234 ? -24.906 -33.594 -9.625 1 91.69 234 VAL A O 1
ATOM 1711 N N . GLY A 1 235 ? -24.719 -35.625 -10.438 1 85.94 235 GLY A N 1
ATOM 1712 C CA . GLY A 1 235 ? -26.016 -35.562 -11.086 1 85.94 235 GLY A CA 1
ATOM 1713 C C . GLY A 1 235 ? -25.938 -35.031 -12.5 1 85.94 235 GLY A C 1
ATOM 1714 O O . GLY A 1 235 ? -24.844 -34.875 -13.062 1 85.94 235 GLY A O 1
ATOM 1715 N N . ARG A 1 236 ? -27.016 -34.562 -13.078 1 84.56 236 ARG A N 1
ATOM 1716 C CA . ARG A 1 236 ? -27.125 -34.25 -14.5 1 84.56 236 ARG A CA 1
ATOM 1717 C C . ARG A 1 236 ? -26.312 -33.031 -14.852 1 84.56 236 ARG A C 1
ATOM 1719 O O . ARG A 1 236 ? -26.438 -31.984 -14.195 1 84.56 236 ARG A O 1
ATOM 1726 N N . ILE A 1 237 ? -25.438 -33.156 -15.734 1 82.75 237 ILE A N 1
ATOM 1727 C CA . ILE A 1 237 ? -24.641 -32.062 -16.297 1 82.75 237 ILE A CA 1
ATOM 1728 C C . ILE A 1 237 ? -25.156 -31.703 -17.688 1 82.75 237 ILE A C 1
ATOM 1730 O O . ILE A 1 237 ? -25.328 -32.594 -18.531 1 82.75 237 ILE A O 1
ATOM 1734 N N . PRO A 1 238 ? -25.609 -30.438 -17.875 1 77.38 238 PRO A N 1
ATOM 1735 C CA . PRO A 1 238 ? -26.078 -30.062 -19.203 1 77.38 238 PRO A CA 1
ATOM 1736 C C . PRO A 1 238 ? -25.047 -30.391 -20.297 1 77.38 238 PRO A C 1
ATOM 1738 O O . PRO A 1 238 ? -23.859 -30.156 -20.109 1 77.38 238 PRO A O 1
ATOM 1741 N N . SER A 1 239 ? -25.656 -31.078 -21.25 1 75.88 239 SER A N 1
ATOM 1742 C CA . SER A 1 239 ? -24.812 -31.406 -22.391 1 75.88 239 SER A CA 1
ATOM 1743 C C . SER A 1 239 ? -24.625 -30.219 -23.328 1 75.88 239 SER A C 1
ATOM 1745 O O . SER A 1 239 ? -25.516 -29.375 -23.438 1 75.88 239 SER A O 1
ATOM 1747 N N . GLY A 1 240 ? -23.438 -29.844 -23.688 1 74.88 240 GLY A N 1
ATOM 1748 C CA . GLY A 1 240 ? -23.234 -28.766 -24.641 1 74.88 240 GLY A CA 1
ATOM 1749 C C . GLY A 1 240 ? -22.281 -27.688 -24.125 1 74.88 240 GLY A C 1
ATOM 1750 O O . GLY A 1 240 ? -21.844 -27.734 -22.984 1 74.88 240 GLY A O 1
ATOM 1751 N N . LEU A 1 241 ? -22 -26.797 -25.062 1 83.69 241 LEU A N 1
ATOM 1752 C CA . LEU A 1 241 ? -21.125 -25.672 -24.781 1 83.69 241 LEU A CA 1
ATOM 1753 C C . LEU A 1 241 ? -21.922 -24.453 -24.297 1 83.69 241 LEU A C 1
ATOM 1755 O O . LEU A 1 241 ? -23.062 -24.25 -24.734 1 83.69 241 LEU A O 1
ATOM 1759 N N . PRO A 1 242 ? -21.375 -23.859 -23.281 1 85 242 PRO A N 1
ATOM 1760 C CA . PRO A 1 242 ? -22.094 -22.672 -22.797 1 85 242 PRO A CA 1
ATOM 1761 C C . PRO A 1 242 ? -22.25 -21.594 -23.875 1 85 242 PRO A C 1
ATOM 1763 O O . PRO A 1 242 ? -21.344 -21.406 -24.703 1 85 242 PRO A O 1
ATOM 1766 N N . THR A 1 243 ? -23.375 -20.953 -23.953 1 85.94 243 THR A N 1
ATOM 1767 C CA . THR A 1 243 ? -23.594 -19.828 -24.859 1 85.94 243 THR A CA 1
ATOM 1768 C C . THR A 1 243 ? -23.078 -18.531 -24.234 1 85.94 243 THR A C 1
ATOM 1770 O O . THR A 1 243 ? -23.547 -18.125 -23.172 1 85.94 243 THR A O 1
ATOM 1773 N N . PRO A 1 244 ? -22.109 -17.984 -24.969 1 91.5 244 PRO A N 1
ATOM 1774 C CA . PRO A 1 244 ? -21.578 -16.75 -24.422 1 91.5 244 PRO A CA 1
ATOM 1775 C C . PRO A 1 244 ? -22.641 -15.664 -24.25 1 91.5 244 PRO A C 1
ATOM 1777 O O . PRO A 1 244 ? -23.594 -15.594 -25.031 1 91.5 244 PRO A O 1
ATOM 1780 N N . GLY A 1 245 ? -22.578 -14.93 -23.141 1 90.31 245 GLY A N 1
ATOM 1781 C CA . GLY A 1 245 ? -23.484 -13.828 -22.891 1 90.31 245 GLY A CA 1
ATOM 1782 C C . GLY A 1 245 ? -23.062 -12.945 -21.734 1 90.31 245 GLY A C 1
ATOM 1783 O O . GLY A 1 245 ? -22.281 -13.367 -20.875 1 90.31 245 GLY A O 1
ATOM 1784 N N . VAL A 1 246 ? -23.578 -11.703 -21.859 1 91 246 VAL A N 1
ATOM 1785 C CA . VAL A 1 246 ? -23.312 -10.773 -20.766 1 91 246 VAL A CA 1
ATOM 1786 C C . VAL A 1 246 ? -24.344 -10.977 -19.656 1 91 246 VAL A C 1
ATOM 1788 O O . VAL A 1 246 ? -25.547 -10.945 -19.891 1 91 246 VAL A O 1
ATOM 1791 N N . PRO A 1 247 ? -23.812 -11.242 -18.484 1 91.56 247 PRO A N 1
ATOM 1792 C CA . PRO A 1 247 ? -24.766 -11.445 -17.391 1 91.56 247 PRO A CA 1
ATOM 1793 C C . PRO A 1 247 ? -25.562 -10.195 -17.047 1 91.56 247 PRO A C 1
ATOM 1795 O O . PRO A 1 247 ? -25.016 -9.086 -17.062 1 91.56 247 PRO A O 1
ATOM 1798 N N . PRO A 1 248 ? -26.828 -10.344 -16.781 1 89.88 248 PRO A N 1
ATOM 1799 C CA . PRO A 1 248 ? -27.656 -9.203 -16.391 1 89.88 248 PRO A CA 1
ATOM 1800 C C . PRO A 1 248 ? -27.438 -8.789 -14.938 1 89.88 248 PRO A C 1
ATOM 1802 O O . PRO A 1 248 ? -27.828 -9.523 -14.023 1 89.88 248 PRO A O 1
ATOM 1805 N N . VAL A 1 249 ? -26.719 -7.746 -14.742 1 89.88 249 VAL A N 1
ATOM 1806 C CA . VAL A 1 249 ? -26.422 -7.352 -13.367 1 89.88 249 VAL A CA 1
ATOM 1807 C C . VAL A 1 249 ? -26.781 -5.883 -13.164 1 89.88 249 VAL A C 1
ATOM 1809 O O . VAL A 1 249 ? -26.703 -5.082 -14.102 1 89.88 249 VAL A O 1
ATOM 1812 N N . SER A 1 250 ? -27.234 -5.586 -11.984 1 91.19 250 SER A N 1
ATOM 1813 C CA . SER A 1 250 ? -27.578 -4.215 -11.617 1 91.19 250 SER A CA 1
ATOM 1814 C C . SER A 1 250 ? -26.328 -3.387 -11.336 1 91.19 250 SER A C 1
ATOM 1816 O O . SER 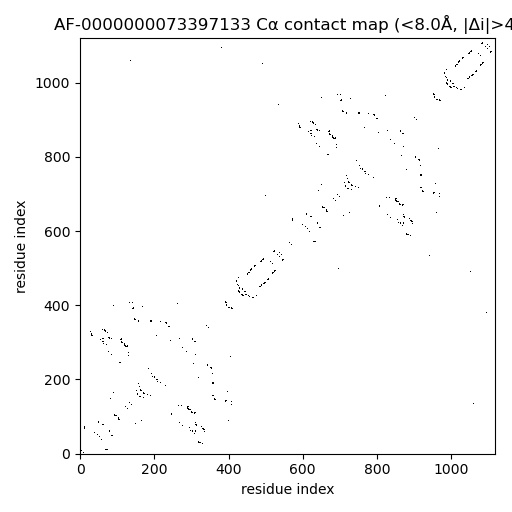A 1 250 ? -25.25 -3.938 -11.07 1 91.19 250 SER A O 1
ATOM 1818 N N . VAL A 1 251 ? -26.469 -2.127 -11.375 1 87.44 251 VAL A N 1
ATOM 1819 C CA . VAL A 1 251 ? -25.375 -1.201 -11.102 1 87.44 251 VAL A CA 1
ATOM 1820 C C . VAL A 1 251 ? -24.969 -1.316 -9.633 1 87.44 251 VAL A C 1
ATOM 1822 O O . VAL A 1 251 ? -23.781 -1.181 -9.305 1 87.44 251 VAL A O 1
ATOM 1825 N N . GLU A 1 252 ? -25.922 -1.603 -8.859 1 83.38 252 GLU A N 1
ATOM 1826 C CA . GLU A 1 252 ? -25.641 -1.771 -7.438 1 83.38 252 GLU A CA 1
ATOM 1827 C C . GLU A 1 252 ? -24.766 -2.996 -7.184 1 83.38 252 GLU A C 1
ATOM 1829 O O . GLU A 1 252 ? -23.844 -2.949 -6.367 1 83.38 252 GLU A O 1
ATOM 1834 N N . ASP A 1 253 ? -25.094 -4.012 -7.938 1 89.88 253 ASP A N 1
ATOM 1835 C CA . ASP A 1 253 ? -24.297 -5.223 -7.809 1 89.88 253 ASP A CA 1
ATOM 1836 C C . ASP A 1 253 ? -22.875 -5 -8.32 1 89.88 253 ASP A C 1
ATOM 1838 O O . ASP A 1 253 ? -21.906 -5.484 -7.723 1 89.88 253 ASP A O 1
ATOM 1842 N N . LEU A 1 254 ? -22.844 -4.25 -9.328 1 90.81 254 LEU A N 1
ATOM 1843 C CA . LEU A 1 254 ? -21.531 -3.953 -9.898 1 90.81 254 LEU A CA 1
ATOM 1844 C C . LEU A 1 254 ? -20.672 -3.176 -8.906 1 90.81 254 LEU A C 1
ATOM 1846 O O . LEU A 1 254 ? -19.484 -3.471 -8.742 1 90.81 254 LEU A O 1
ATOM 1850 N N . ARG A 1 255 ? -21.25 -2.266 -8.273 1 82.19 255 ARG A N 1
ATOM 1851 C CA . ARG A 1 255 ? -20.531 -1.452 -7.297 1 82.19 255 ARG A CA 1
ATOM 1852 C C . ARG A 1 255 ? -20.078 -2.295 -6.109 1 82.19 255 ARG A C 1
ATOM 1854 O O . ARG A 1 255 ? -18.969 -2.111 -5.598 1 82.19 255 ARG A O 1
ATOM 1861 N N . ALA A 1 256 ? -20.938 -3.148 -5.797 1 82.31 256 ALA A N 1
ATOM 1862 C CA . ALA A 1 256 ? -20.625 -3.994 -4.648 1 82.31 256 ALA A CA 1
ATOM 1863 C C . ALA A 1 256 ? -19.484 -4.965 -4.969 1 82.31 256 ALA A C 1
ATOM 1865 O O . ALA A 1 256 ? -18.766 -5.398 -4.07 1 82.31 256 ALA A O 1
ATOM 1866 N N . LEU A 1 257 ? -19.297 -5.25 -6.227 1 91.81 257 LEU A N 1
ATOM 1867 C CA . LEU A 1 257 ? -18.359 -6.305 -6.605 1 91.81 257 LEU A CA 1
ATOM 1868 C C . LEU A 1 257 ? -17.016 -5.723 -7.023 1 91.81 257 LEU A C 1
ATOM 1870 O O . LEU A 1 257 ? -16.031 -6.457 -7.172 1 91.81 257 LEU A O 1
ATOM 1874 N N . ILE A 1 258 ? -16.891 -4.441 -7.09 1 87.75 258 ILE A N 1
ATOM 1875 C CA . ILE A 1 258 ? -15.695 -3.816 -7.637 1 87.75 258 ILE A CA 1
ATOM 1876 C C . ILE A 1 258 ? -14.508 -4.078 -6.711 1 87.75 258 ILE A C 1
ATOM 1878 O O . ILE A 1 258 ? -13.422 -4.434 -7.168 1 87.75 258 ILE A O 1
ATOM 1882 N N . ILE A 1 259 ? -14.695 -3.93 -5.434 1 81.31 259 ILE A N 1
ATOM 1883 C CA . ILE A 1 259 ? -13.602 -4.086 -4.477 1 81.31 259 ILE A CA 1
ATOM 1884 C C . ILE A 1 259 ? -13.211 -5.559 -4.379 1 81.31 259 ILE A C 1
ATOM 1886 O O . ILE A 1 259 ? -12.031 -5.902 -4.5 1 81.31 259 ILE A O 1
ATOM 1890 N N . PRO A 1 260 ? -14.242 -6.43 -4.254 1 88.06 260 PRO A N 1
ATOM 1891 C CA . PRO A 1 260 ? -13.891 -7.852 -4.277 1 88.06 260 PRO A CA 1
ATOM 1892 C C . PRO A 1 260 ? -13.18 -8.266 -5.562 1 88.06 260 PRO A C 1
ATOM 1894 O O . PRO A 1 260 ? -12.227 -9.047 -5.523 1 88.06 260 PRO A O 1
ATOM 1897 N N . ALA A 1 261 ? -13.641 -7.695 -6.625 1 94.62 261 ALA A N 1
ATOM 1898 C CA . ALA A 1 261 ? -13.023 -8.031 -7.906 1 94.62 261 ALA A CA 1
ATOM 1899 C C . ALA A 1 261 ? -11.562 -7.586 -7.945 1 94.62 261 ALA A C 1
ATOM 1901 O O . ALA A 1 261 ? -10.711 -8.289 -8.492 1 94.62 261 ALA A O 1
ATOM 1902 N N . ALA A 1 262 ? -11.242 -6.496 -7.398 1 89.19 262 ALA A N 1
ATOM 1903 C CA . ALA A 1 262 ? -9.867 -6.004 -7.344 1 89.19 262 ALA A CA 1
ATOM 1904 C C . ALA A 1 262 ? -8.984 -6.93 -6.516 1 89.19 262 ALA A C 1
ATOM 1906 O O . ALA A 1 262 ? -7.844 -7.203 -6.887 1 89.19 262 ALA A O 1
ATOM 1907 N N . GLY A 1 263 ? -9.531 -7.34 -5.414 1 87.06 263 GLY A N 1
ATOM 1908 C CA . GLY A 1 263 ? -8.797 -8.289 -4.598 1 87.06 263 GLY A CA 1
ATOM 1909 C C . GLY A 1 263 ? -8.484 -9.586 -5.32 1 87.06 263 GLY A C 1
ATOM 1910 O O . GLY A 1 263 ? -7.352 -10.07 -5.277 1 87.06 263 GLY A O 1
ATOM 1911 N N . ILE A 1 264 ? -9.461 -10.125 -6.02 1 94.12 264 ILE A N 1
ATOM 1912 C CA . ILE A 1 264 ? -9.289 -11.375 -6.75 1 94.12 264 ILE A CA 1
ATOM 1913 C C . ILE A 1 264 ? -8.305 -11.172 -7.902 1 94.12 264 ILE A C 1
ATOM 1915 O O . ILE A 1 264 ? -7.492 -12.047 -8.195 1 94.12 264 ILE A O 1
ATOM 1919 N N . ALA A 1 265 ? -8.398 -10.016 -8.5 1 94.25 265 ALA A N 1
ATOM 1920 C CA . ALA A 1 265 ? -7.477 -9.695 -9.586 1 94.25 265 ALA A CA 1
ATOM 1921 C C . ALA A 1 265 ? -6.027 -9.719 -9.109 1 94.25 265 ALA A C 1
ATOM 1923 O O . ALA A 1 265 ? -5.152 -10.25 -9.797 1 94.25 265 ALA A O 1
ATOM 1924 N N . ILE A 1 266 ? -5.781 -9.195 -8 1 88.06 266 ILE A N 1
ATOM 1925 C CA . ILE A 1 266 ? -4.43 -9.148 -7.449 1 88.06 266 ILE A CA 1
ATOM 1926 C C . ILE A 1 266 ? -3.92 -10.562 -7.195 1 88.06 266 ILE A C 1
ATOM 1928 O O . ILE A 1 266 ? -2.793 -10.898 -7.562 1 88.06 266 ILE A O 1
ATOM 1932 N N . VAL A 1 267 ? -4.738 -11.367 -6.684 1 87.94 267 VAL A N 1
ATOM 1933 C CA . VAL A 1 267 ? -4.359 -12.734 -6.344 1 87.94 267 VAL A CA 1
ATOM 1934 C C . VAL A 1 267 ? -4.121 -13.531 -7.621 1 87.94 267 VAL A C 1
ATOM 1936 O O . VAL A 1 267 ? -3.121 -14.25 -7.738 1 87.94 267 VAL A O 1
ATOM 1939 N N . THR A 1 268 ? -5.035 -13.359 -8.484 1 92.75 268 THR A N 1
ATOM 1940 C CA . THR A 1 268 ? -4.961 -14.102 -9.734 1 92.75 268 THR A CA 1
ATOM 1941 C C . THR A 1 268 ? -3.689 -13.742 -10.5 1 92.75 268 THR A C 1
ATOM 1943 O O . THR A 1 268 ? -2.986 -14.625 -11 1 92.75 268 THR A O 1
ATOM 1946 N N . PHE A 1 269 ? -3.414 -12.539 -10.508 1 90.88 269 PHE A N 1
ATOM 1947 C CA . PHE A 1 269 ? -2.258 -12.062 -11.25 1 90.88 269 PHE A CA 1
ATOM 1948 C C . PHE A 1 269 ? -0.961 -12.461 -10.562 1 90.88 269 PHE A C 1
ATOM 1950 O O . PHE A 1 269 ? -0.053 -13 -11.195 1 90.88 269 PHE A O 1
ATOM 1957 N N . THR A 1 270 ? -0.87 -12.227 -9.297 1 86.5 270 THR A N 1
ATOM 1958 C CA . THR A 1 270 ? 0.356 -12.523 -8.562 1 86.5 270 THR A CA 1
ATOM 1959 C C . THR A 1 270 ? 0.653 -14.016 -8.586 1 86.5 270 THR A C 1
ATOM 1961 O O . THR A 1 270 ? 1.797 -14.422 -8.797 1 86.5 270 THR A O 1
ATOM 1964 N N . ASP A 1 271 ? -0.391 -14.805 -8.453 1 87.31 271 ASP A N 1
ATOM 1965 C CA . ASP A 1 271 ? -0.223 -16.25 -8.508 1 87.31 271 ASP A CA 1
ATOM 1966 C C . ASP A 1 271 ? 0.272 -16.703 -9.883 1 87.31 271 ASP A C 1
ATOM 1968 O O . ASP A 1 271 ? 1.168 -17.531 -9.984 1 87.31 271 ASP A O 1
ATOM 1972 N N . GLY A 1 272 ? -0.291 -16.109 -10.828 1 91.06 272 GLY A N 1
ATOM 1973 C CA . GLY A 1 272 ? 0.059 -16.484 -12.195 1 91.06 272 GLY A CA 1
ATOM 1974 C C . GLY A 1 272 ? 1.496 -16.141 -12.547 1 91.06 272 GLY A C 1
ATOM 1975 O O . GLY A 1 272 ? 2.23 -17 -13.047 1 91.06 272 GLY A O 1
ATOM 1976 N N . VAL A 1 273 ? 1.952 -15.039 -12.203 1 89.44 273 VAL A N 1
ATOM 1977 C CA . VAL A 1 273 ? 3.285 -14.578 -12.578 1 89.44 273 VAL A CA 1
ATOM 1978 C C . VAL A 1 273 ? 4.336 -15.32 -11.758 1 89.44 273 VAL A C 1
ATOM 1980 O O . VAL A 1 273 ? 5.379 -15.719 -12.281 1 89.44 273 VAL A O 1
ATOM 1983 N N . LEU A 1 274 ? 4.039 -15.516 -10.539 1 82.81 274 LEU A N 1
ATOM 1984 C CA . LEU A 1 274 ? 4.992 -16.234 -9.688 1 82.81 274 LEU A CA 1
ATOM 1985 C C . LEU A 1 274 ? 5.195 -17.656 -10.18 1 82.81 274 LEU A C 1
ATOM 1987 O O . LEU A 1 274 ? 6.324 -18.141 -10.227 1 82.81 274 LEU A O 1
ATOM 1991 N N . THR A 1 275 ? 4.148 -18.266 -10.555 1 88 275 THR A N 1
ATOM 1992 C CA . THR A 1 275 ? 4.234 -19.609 -11.078 1 88 275 THR A CA 1
ATOM 1993 C C . THR A 1 275 ? 4.938 -19.625 -12.43 1 88 275 THR A C 1
ATOM 1995 O O . THR A 1 275 ? 5.809 -20.469 -12.672 1 88 275 THR A O 1
ATOM 1998 N N . ALA A 1 276 ? 4.559 -18.703 -13.211 1 91.62 276 ALA A N 1
ATOM 1999 C CA . ALA A 1 276 ? 5.172 -18.625 -14.531 1 91.62 276 ALA A CA 1
ATOM 2000 C C . ALA A 1 276 ? 6.68 -18.406 -14.43 1 91.62 276 ALA A C 1
ATOM 2002 O O . ALA A 1 276 ? 7.453 -19.078 -15.125 1 91.62 276 ALA A O 1
ATOM 2003 N N . ARG A 1 277 ? 7.09 -17.594 -13.578 1 83.5 277 ARG A N 1
ATOM 2004 C CA . ARG A 1 277 ? 8.508 -17.281 -13.406 1 83.5 277 ARG A CA 1
ATOM 2005 C C . ARG A 1 277 ? 9.273 -18.469 -12.852 1 83.5 277 ARG A C 1
ATOM 2007 O O . ARG A 1 277 ? 10.414 -18.719 -13.25 1 83.5 277 ARG A O 1
ATOM 2014 N N . ALA A 1 278 ? 8.688 -19.156 -11.984 1 81.25 278 ALA A N 1
ATOM 2015 C CA . ALA A 1 278 ? 9.328 -20.312 -11.367 1 81.25 278 ALA A CA 1
ATOM 2016 C C . ALA A 1 278 ? 9.672 -21.375 -12.414 1 81.25 278 ALA A C 1
ATOM 2018 O O . ALA A 1 278 ? 10.75 -21.969 -12.375 1 81.25 278 ALA A O 1
ATOM 2019 N N . PHE A 1 279 ? 8.828 -21.562 -13.336 1 86.44 279 PHE A N 1
ATOM 2020 C CA . PHE A 1 279 ? 9.055 -22.594 -14.336 1 86.44 279 PHE A CA 1
ATOM 2021 C C . PHE A 1 279 ? 9.891 -22.062 -15.492 1 86.44 279 PHE A C 1
ATOM 2023 O O . PHE A 1 279 ? 10.641 -22.812 -16.125 1 86.44 279 PHE A O 1
ATOM 2030 N N . ALA A 1 280 ? 9.773 -20.75 -15.695 1 85.25 280 ALA A N 1
ATOM 2031 C CA . ALA A 1 280 ? 10.594 -20.125 -16.734 1 85.25 280 ALA A CA 1
ATOM 2032 C C . ALA A 1 280 ? 12.07 -20.141 -16.328 1 85.25 280 ALA A C 1
ATOM 2034 O O . ALA A 1 280 ? 12.945 -20.328 -17.188 1 85.25 280 ALA A O 1
ATOM 2035 N N . ALA A 1 281 ? 12.312 -19.922 -15.141 1 75.12 281 ALA A N 1
ATOM 2036 C CA . ALA A 1 281 ? 13.68 -19.859 -14.633 1 75.12 281 ALA A CA 1
ATOM 2037 C C . ALA A 1 281 ? 14.406 -21.172 -14.844 1 75.12 281 ALA A C 1
ATOM 2039 O O . ALA A 1 281 ? 15.609 -21.188 -15.125 1 75.12 281 ALA A O 1
ATOM 2040 N N . ARG A 1 282 ? 13.688 -22.234 -14.797 1 75.25 282 ARG A N 1
ATOM 2041 C CA . ARG A 1 282 ? 14.266 -23.562 -14.969 1 75.25 282 ARG A CA 1
ATOM 2042 C C . ARG A 1 282 ? 14.711 -23.781 -16.406 1 75.25 282 ARG A C 1
ATOM 2044 O O . ARG A 1 282 ? 15.609 -24.578 -16.672 1 75.25 282 ARG A O 1
ATOM 2051 N N . ARG A 1 283 ? 14.156 -23.031 -17.25 1 79.06 283 ARG A N 1
ATOM 2052 C CA . ARG A 1 283 ? 14.43 -23.25 -18.656 1 79.06 283 ARG A CA 1
ATOM 2053 C C . ARG A 1 283 ? 15.094 -22.031 -19.281 1 79.06 283 ARG A C 1
ATOM 2055 O O . ARG A 1 283 ? 15.172 -21.922 -20.516 1 79.06 283 ARG A O 1
ATOM 2062 N N . GLY A 1 284 ? 15.406 -21.094 -18.422 1 73.88 284 GLY A N 1
ATOM 2063 C CA . GLY A 1 284 ? 16.078 -19.891 -18.906 1 73.88 284 GLY A CA 1
ATOM 2064 C C . GLY A 1 284 ? 15.18 -19.016 -19.75 1 73.88 284 GLY A C 1
ATOM 2065 O O . GLY A 1 284 ? 15.633 -18.359 -20.703 1 73.88 284 GLY A O 1
ATOM 2066 N N . GLN A 1 285 ? 13.922 -19.156 -19.516 1 81.44 285 GLN A N 1
ATOM 2067 C CA . GLN A 1 285 ? 12.945 -18.344 -20.234 1 81.44 285 GLN A CA 1
ATOM 2068 C C . GLN A 1 285 ? 12.547 -17.125 -19.438 1 81.44 285 GLN A C 1
ATOM 2070 O O . GLN A 1 285 ? 12.852 -17.016 -18.25 1 81.44 285 GLN A O 1
ATOM 2075 N N . GLU A 1 286 ? 11.961 -16.156 -20.141 1 81.69 286 GLU A N 1
ATOM 2076 C CA . GLU A 1 286 ? 11.508 -14.938 -19.484 1 81.69 286 GLU A CA 1
ATOM 2077 C C . GLU A 1 286 ? 9.984 -14.82 -19.531 1 81.69 286 GLU A C 1
ATOM 2079 O O . GLU A 1 286 ? 9.344 -15.273 -20.484 1 81.69 286 GLU A O 1
ATOM 2084 N N . VAL A 1 287 ? 9.492 -14.297 -18.5 1 88.88 287 VAL A N 1
ATOM 2085 C CA . VAL A 1 287 ? 8.062 -14.047 -18.406 1 88.88 287 VAL A CA 1
ATOM 2086 C C . VAL A 1 287 ? 7.797 -12.547 -18.406 1 88.88 287 VAL A C 1
ATOM 2088 O O . VAL A 1 287 ? 8.414 -11.797 -17.656 1 88.88 287 VAL A O 1
ATOM 2091 N N . ASN A 1 288 ? 6.984 -12.117 -19.344 1 89.75 288 ASN A N 1
ATOM 2092 C CA . ASN A 1 288 ? 6.57 -10.719 -19.391 1 89.75 288 ASN A CA 1
ATOM 2093 C C . ASN A 1 288 ? 5.355 -10.461 -18.5 1 89.75 288 ASN A C 1
ATOM 2095 O O . ASN A 1 288 ? 4.227 -10.773 -18.891 1 89.75 288 ASN A O 1
ATOM 2099 N N . ALA A 1 289 ? 5.566 -9.781 -17.484 1 89.5 289 ALA A N 1
ATOM 2100 C CA . ALA A 1 289 ? 4.531 -9.609 -16.469 1 89.5 289 ALA A CA 1
ATOM 2101 C C . ALA A 1 289 ? 3.346 -8.82 -17.016 1 89.5 289 ALA A C 1
ATOM 2103 O O . ALA A 1 289 ? 2.193 -9.094 -16.672 1 89.5 289 ALA A O 1
ATOM 2104 N N . ASN A 1 290 ? 3.604 -7.844 -17.891 1 91.56 290 ASN A N 1
ATOM 2105 C CA . ASN A 1 290 ? 2.512 -7.066 -18.469 1 91.56 290 ASN A CA 1
ATOM 2106 C C . ASN A 1 290 ? 1.667 -7.902 -19.422 1 91.56 290 ASN A C 1
ATOM 2108 O O . ASN A 1 290 ? 0.442 -7.773 -19.453 1 91.56 290 ASN A O 1
ATOM 2112 N N . ALA A 1 291 ? 2.311 -8.703 -20.109 1 93.12 291 ALA A N 1
ATOM 2113 C CA . ALA A 1 291 ? 1.599 -9.609 -21 1 93.12 291 ALA A CA 1
ATOM 2114 C C . ALA A 1 291 ? 0.772 -10.617 -20.219 1 93.12 291 ALA A C 1
ATOM 2116 O O . ALA A 1 291 ? -0.339 -10.969 -20.625 1 93.12 291 ALA A O 1
ATOM 2117 N N . GLU A 1 292 ? 1.378 -11.07 -19.188 1 94.5 292 GLU A N 1
ATOM 2118 C CA . GLU A 1 292 ? 0.651 -12.008 -18.344 1 94.5 292 GLU A CA 1
ATOM 2119 C C . GLU A 1 292 ? -0.612 -11.367 -17.766 1 94.5 292 GLU A C 1
ATOM 2121 O O . GLU A 1 292 ? -1.657 -12.016 -17.672 1 94.5 292 GLU A O 1
ATOM 2126 N N . LEU A 1 293 ? -0.441 -10.172 -17.406 1 94.25 293 LEU A N 1
ATOM 2127 C CA . LEU A 1 293 ? -1.577 -9.445 -16.844 1 94.25 293 LEU A CA 1
ATOM 2128 C C . LEU A 1 293 ? -2.695 -9.312 -17.875 1 94.25 293 LEU A C 1
ATOM 2130 O O . LEU A 1 293 ? -3.865 -9.539 -17.562 1 94.25 293 LEU A O 1
ATOM 2134 N N . ARG A 1 294 ? -2.428 -8.992 -19.078 1 95.62 294 ARG A N 1
ATOM 2135 C CA . ARG A 1 294 ? -3.412 -8.883 -20.141 1 95.62 294 ARG A CA 1
ATOM 2136 C C . ARG A 1 294 ? -4.027 -10.234 -20.469 1 95.62 294 ARG A C 1
ATOM 2138 O O . ARG A 1 294 ? -5.238 -10.344 -20.688 1 95.62 294 ARG A O 1
ATOM 2145 N N . ALA A 1 295 ? -3.176 -11.219 -20.469 1 96.19 295 ALA A N 1
ATOM 2146 C CA . ALA A 1 295 ? -3.646 -12.562 -20.766 1 96.19 295 ALA A CA 1
ATOM 2147 C C . ALA A 1 295 ? -4.633 -13.055 -19.703 1 96.19 295 ALA A C 1
ATOM 2149 O O . ALA A 1 295 ? -5.699 -13.578 -20.031 1 96.19 295 ALA A O 1
ATOM 2150 N N . VAL A 1 296 ? -4.277 -12.898 -18.484 1 96.06 296 VAL A N 1
ATOM 2151 C CA . VAL A 1 296 ? -5.148 -13.297 -17.391 1 96.06 296 VAL A CA 1
ATOM 2152 C C . VAL A 1 296 ? -6.453 -12.516 -17.438 1 96.06 296 VAL A C 1
ATOM 2154 O O . VAL A 1 296 ? -7.527 -13.055 -17.172 1 96.06 296 VAL A O 1
ATOM 2157 N N . GLY A 1 297 ? -6.32 -11.203 -17.75 1 97.25 297 GLY A N 1
ATOM 2158 C CA . GLY A 1 297 ? -7.512 -10.391 -17.922 1 97.25 297 GLY A CA 1
ATOM 2159 C C . GLY A 1 297 ? -8.445 -10.906 -18.984 1 97.25 297 GLY A C 1
ATOM 2160 O O . GLY A 1 297 ? -9.648 -11.078 -18.75 1 97.25 297 GLY A O 1
ATOM 2161 N N . ALA A 1 298 ? -7.902 -11.195 -20.094 1 97.25 298 ALA A N 1
ATOM 2162 C CA . ALA A 1 298 ? -8.703 -11.711 -21.203 1 97.25 298 ALA A CA 1
ATOM 2163 C C . ALA A 1 298 ? -9.312 -13.062 -20.859 1 97.25 298 ALA A C 1
ATOM 2165 O O . ALA A 1 298 ? -10.461 -13.344 -21.219 1 97.25 298 ALA A O 1
ATOM 2166 N N . CYS A 1 299 ? -8.562 -13.891 -20.234 1 97.62 299 CYS A N 1
ATOM 2167 C CA . CYS A 1 299 ? -9.047 -15.195 -19.812 1 97.62 299 CYS A CA 1
ATOM 2168 C C . CYS A 1 299 ? -10.258 -15.062 -18.891 1 97.62 299 CYS A C 1
ATOM 2170 O O . CYS A 1 299 ? -11.25 -15.773 -19.062 1 97.62 299 CYS A O 1
ATOM 2172 N N . ASN A 1 300 ? -10.203 -14.156 -18 1 98.19 300 ASN A N 1
ATOM 2173 C CA . ASN A 1 300 ? -11.289 -14 -17.047 1 98.19 300 ASN A CA 1
ATOM 2174 C C . ASN A 1 300 ? -12.508 -13.336 -17.688 1 98.19 300 ASN A C 1
ATOM 2176 O O . ASN A 1 300 ? -13.648 -13.664 -17.344 1 98.19 300 ASN A O 1
ATOM 2180 N N . ILE A 1 301 ? -12.25 -12.422 -18.562 1 97.56 301 ILE A N 1
ATOM 2181 C CA . ILE A 1 301 ? -13.375 -11.859 -19.312 1 97.56 301 ILE A CA 1
ATOM 2182 C C . ILE A 1 301 ? -14.102 -12.969 -20.062 1 97.56 301 ILE A C 1
ATOM 2184 O O . ILE A 1 301 ? -15.336 -13.055 -20 1 97.56 301 ILE A O 1
ATOM 2188 N N . ALA A 1 302 ? -13.359 -13.789 -20.672 1 96.88 302 ALA A N 1
ATOM 2189 C CA . ALA A 1 302 ? -13.953 -14.883 -21.422 1 96.88 302 ALA A CA 1
ATOM 2190 C C . ALA A 1 302 ? -14.672 -15.867 -20.5 1 96.88 302 ALA A C 1
ATOM 2192 O O . ALA A 1 302 ? -15.727 -16.391 -20.844 1 96.88 302 ALA A O 1
ATOM 2193 N N . ALA A 1 303 ? -14.062 -16.172 -19.422 1 96.38 303 ALA A N 1
ATOM 2194 C CA . ALA A 1 303 ? -14.703 -17.062 -18.453 1 96.38 303 ALA A CA 1
ATOM 2195 C C . ALA A 1 303 ? -16.047 -16.5 -17.984 1 96.38 303 ALA A C 1
ATOM 2197 O O . ALA A 1 303 ? -17.031 -17.234 -17.875 1 96.38 303 ALA A O 1
ATOM 2198 N N . GLY A 1 304 ? -16.047 -15.195 -17.719 1 95.69 304 GLY A N 1
ATOM 2199 C CA . GLY A 1 304 ? -17.281 -14.555 -17.312 1 95.69 304 GLY A CA 1
ATOM 2200 C C . GLY A 1 304 ? -18.344 -14.578 -18.406 1 95.69 304 GLY A C 1
ATOM 2201 O O . GLY A 1 304 ? -19.531 -14.797 -18.125 1 95.69 304 GLY A O 1
ATOM 2202 N N . LEU A 1 305 ? -17.969 -14.445 -19.594 1 95.75 305 LEU A N 1
ATOM 2203 C CA . LEU A 1 305 ? -18.891 -14.406 -20.719 1 95.75 305 LEU A CA 1
ATOM 2204 C C . LEU A 1 305 ? -19.469 -15.789 -21 1 95.75 305 LEU A C 1
ATOM 2206 O O . LEU A 1 305 ? -20.5 -15.914 -21.641 1 95.75 305 LEU A O 1
ATOM 2210 N N . THR A 1 306 ? -18.797 -16.812 -20.547 1 93.56 306 THR A N 1
ATOM 2211 C CA . THR A 1 306 ? -19.266 -18.172 -20.766 1 93.56 306 THR A CA 1
ATOM 2212 C C . THR A 1 306 ? -19.859 -18.75 -19.484 1 93.56 306 THR A C 1
ATOM 2214 O O . THR A 1 306 ? -19.797 -19.953 -19.25 1 93.56 306 THR A O 1
ATOM 2217 N N . HIS A 1 307 ? -20.266 -17.906 -18.594 1 90.88 307 HIS A N 1
ATOM 2218 C CA . HIS A 1 307 ? -21.031 -18.266 -17.406 1 90.88 307 HIS A CA 1
ATOM 2219 C C . HIS A 1 307 ? -20.156 -19 -16.391 1 90.88 307 HIS A C 1
ATOM 2221 O O . HIS A 1 307 ? -20.625 -19.922 -15.711 1 90.88 307 HIS A O 1
ATOM 2227 N N . GLY A 1 308 ? -18.938 -18.719 -16.438 1 94.5 308 GLY A N 1
ATOM 2228 C CA . GLY A 1 308 ? -18.016 -19.266 -15.453 1 94.5 308 GLY A CA 1
ATOM 2229 C C . GLY A 1 308 ? -17.797 -18.359 -14.258 1 94.5 308 GLY A C 1
ATOM 2230 O O . GLY A 1 308 ? -18.719 -17.656 -13.82 1 94.5 308 GLY A O 1
ATOM 2231 N N . PHE A 1 309 ? -16.703 -18.5 -13.617 1 96.94 309 PHE A N 1
ATOM 2232 C CA . PHE A 1 309 ? -16.234 -17.719 -12.484 1 96.94 309 PHE A CA 1
ATOM 2233 C C . PHE A 1 309 ? -14.75 -17.422 -12.609 1 96.94 309 PHE A C 1
ATOM 2235 O O . PHE A 1 309 ? -14.102 -17.859 -13.555 1 96.94 309 PHE A O 1
ATOM 2242 N N . PRO A 1 310 ? -14.266 -16.547 -11.781 1 97.5 310 PRO A N 1
ATOM 2243 C CA . PRO A 1 310 ? -12.867 -16.141 -11.938 1 97.5 310 PRO A CA 1
ATOM 2244 C C . PRO A 1 310 ? -11.906 -17.328 -11.961 1 97.5 310 PRO A C 1
ATOM 2246 O O . PRO A 1 310 ? -12.078 -18.281 -11.203 1 97.5 310 PRO A O 1
ATOM 2249 N N . VAL A 1 311 ? -10.984 -17.219 -12.859 1 97.31 311 VAL A N 1
ATOM 2250 C CA . VAL A 1 311 ? -10 -18.281 -13.031 1 97.31 311 VAL A CA 1
ATOM 2251 C C . VAL A 1 311 ? -8.594 -17.734 -12.789 1 97.31 311 VAL A C 1
ATOM 2253 O O . VAL A 1 311 ? -8.383 -16.531 -12.812 1 97.31 311 VAL A O 1
ATOM 2256 N N . SER A 1 312 ? -7.734 -18.594 -12.5 1 95.5 312 SER A N 1
ATOM 2257 C CA . SER A 1 312 ? -6.328 -18.281 -12.258 1 95.5 312 SER A CA 1
ATOM 2258 C C . SER A 1 312 ? -5.418 -19.391 -12.773 1 95.5 312 SER A C 1
ATOM 2260 O O . SER A 1 312 ? -5.809 -20.156 -13.648 1 95.5 312 SER A O 1
ATOM 2262 N N . SER A 1 313 ? -4.211 -19.375 -12.312 1 94.12 313 SER A N 1
ATOM 2263 C CA . SER A 1 313 ? -3.238 -20.375 -12.742 1 94.12 313 SER A CA 1
ATOM 2264 C C . SER A 1 313 ? -3.041 -21.453 -11.672 1 94.12 313 SER A C 1
ATOM 2266 O O . SER A 1 313 ? -3.316 -21.219 -10.492 1 94.12 313 SER A O 1
ATOM 2268 N N . SER A 1 314 ? -2.637 -22.594 -12.188 1 92.75 314 SER A N 1
ATOM 2269 C CA . SER A 1 314 ? -2.404 -23.734 -11.289 1 92.75 314 SER A CA 1
ATOM 2270 C C . SER A 1 314 ? -0.942 -24.156 -11.312 1 92.75 314 SER A C 1
ATOM 2272 O O . SER A 1 314 ? -0.395 -24.469 -12.367 1 92.75 314 SER A O 1
ATOM 2274 N N . SER A 1 315 ? -0.386 -24.188 -10.133 1 87.62 315 SER A N 1
ATOM 2275 C CA . SER A 1 315 ? 0.997 -24.641 -10.016 1 87.62 315 SER A CA 1
ATOM 2276 C C . SER A 1 315 ? 1.103 -26.141 -10.211 1 87.62 315 SER A C 1
ATOM 2278 O O . SER A 1 315 ? 2.072 -26.641 -10.797 1 87.62 315 SER A O 1
ATOM 2280 N N . SER A 1 316 ? 0.106 -26.875 -9.75 1 86.06 316 SER A N 1
ATOM 2281 C CA . SER A 1 316 ? 0.124 -28.328 -9.836 1 86.06 316 SER A CA 1
ATOM 2282 C C . SER A 1 316 ? 0.008 -28.797 -11.281 1 86.06 316 SER A C 1
ATOM 2284 O O . SER A 1 316 ? 0.787 -29.641 -11.727 1 86.06 316 SER A O 1
ATOM 2286 N N . ARG A 1 317 ? -0.938 -28.266 -12.016 1 92.56 317 ARG A N 1
ATOM 2287 C CA . ARG A 1 317 ? -1.108 -28.656 -13.414 1 92.56 317 ARG A CA 1
ATOM 2288 C C . ARG A 1 317 ? 0.105 -28.25 -14.242 1 92.56 317 ARG A C 1
ATOM 2290 O O . ARG A 1 317 ? 0.509 -28.984 -15.156 1 92.56 317 ARG A O 1
ATOM 2297 N N . THR A 1 318 ? 0.659 -27.078 -13.93 1 93.25 318 THR A N 1
ATOM 2298 C CA . THR A 1 318 ? 1.851 -26.625 -14.633 1 93.25 318 THR A CA 1
ATOM 2299 C C . THR A 1 318 ? 3.025 -27.562 -14.383 1 93.25 318 THR A C 1
ATOM 2301 O O . THR A 1 318 ? 3.762 -27.906 -15.305 1 93.25 318 THR A O 1
ATOM 2304 N N . ALA A 1 319 ? 3.17 -27.938 -13.164 1 88.62 319 ALA A N 1
ATOM 2305 C CA . ALA A 1 319 ? 4.238 -28.875 -12.805 1 88.62 319 ALA A CA 1
ATOM 2306 C C . ALA A 1 319 ? 4.066 -30.203 -13.523 1 88.62 319 ALA A C 1
ATOM 2308 O O . ALA A 1 319 ? 5.039 -30.797 -14 1 88.62 319 ALA A O 1
ATOM 2309 N N . LEU A 1 320 ? 2.869 -30.672 -13.555 1 88.44 320 LEU A N 1
ATOM 2310 C CA . LEU A 1 320 ? 2.57 -31.938 -14.219 1 88.44 320 LEU A CA 1
ATOM 2311 C C . LEU A 1 320 ? 2.904 -31.859 -15.703 1 88.44 320 LEU A C 1
ATOM 2313 O O . LEU A 1 320 ? 3.49 -32.781 -16.266 1 88.44 320 LEU A O 1
ATOM 2317 N N . ALA A 1 321 ? 2.518 -30.781 -16.359 1 93.5 321 ALA A N 1
ATOM 2318 C CA . ALA A 1 321 ? 2.846 -30.594 -17.766 1 93.5 321 ALA A CA 1
ATOM 2319 C C . ALA A 1 321 ? 4.355 -30.594 -17.984 1 93.5 321 ALA A C 1
ATOM 2321 O O . ALA A 1 321 ? 4.844 -31.203 -18.938 1 93.5 321 ALA A O 1
ATOM 2322 N N . ASP A 1 322 ? 5.016 -29.984 -17.125 1 90.75 322 ASP A N 1
ATOM 2323 C CA . ASP A 1 322 ? 6.469 -29.875 -17.234 1 90.75 322 ASP A CA 1
ATOM 2324 C C . ASP A 1 322 ? 7.141 -31.234 -17.078 1 90.75 322 ASP A C 1
ATOM 2326 O O . ASP A 1 322 ? 8.047 -31.578 -17.844 1 90.75 322 ASP A O 1
ATOM 2330 N N . VAL A 1 323 ? 6.727 -32 -16.141 1 87.81 323 VAL A N 1
ATOM 2331 C CA . VAL A 1 323 ? 7.363 -33.25 -15.797 1 87.81 323 VAL A CA 1
ATOM 2332 C C . VAL A 1 323 ? 7.18 -34.25 -16.938 1 87.81 323 VAL A C 1
ATOM 2334 O O . VAL A 1 323 ? 8.07 -35.062 -17.219 1 87.81 323 VAL A O 1
ATOM 2337 N N . VAL A 1 324 ? 6.09 -34.156 -17.625 1 91.38 324 VAL A N 1
ATOM 2338 C CA . VAL A 1 324 ? 5.82 -35.156 -18.656 1 91.38 324 VAL A CA 1
ATOM 2339 C C . VAL A 1 324 ? 6.355 -34.656 -20 1 91.38 324 VAL A C 1
ATOM 2341 O O . VAL A 1 324 ? 6.203 -35.344 -21.016 1 91.38 324 VAL A O 1
ATOM 2344 N N . GLY A 1 325 ? 6.879 -33.438 -19.969 1 90.56 325 GLY A N 1
ATOM 2345 C CA . GLY A 1 325 ? 7.652 -33 -21.125 1 90.56 325 GLY A CA 1
ATOM 2346 C C . GLY A 1 325 ? 7 -31.891 -21.906 1 90.56 325 GLY A C 1
ATOM 2347 O O . GLY A 1 325 ? 7.379 -31.625 -23.047 1 90.56 325 GLY A O 1
ATOM 2348 N N . GLY A 1 326 ? 6.023 -31.312 -21.406 1 93.88 326 GLY A N 1
ATOM 2349 C CA . GLY A 1 326 ? 5.426 -30.172 -22.078 1 93.88 326 GLY A CA 1
ATOM 2350 C C . GLY A 1 326 ? 6.406 -29.047 -22.312 1 93.88 326 GLY A C 1
ATOM 2351 O O . GLY A 1 326 ? 7.188 -28.688 -21.438 1 93.88 326 GLY A O 1
ATOM 2352 N N . ARG A 1 327 ? 6.312 -28.469 -23.578 1 93 327 ARG A N 1
ATOM 2353 C CA . ARG A 1 327 ? 7.301 -27.453 -23.922 1 93 327 ARG A CA 1
ATOM 2354 C C . ARG A 1 327 ? 6.625 -26.172 -24.391 1 93 327 ARG A C 1
ATOM 2356 O O . ARG A 1 327 ? 7.234 -25.094 -24.375 1 93 327 ARG A O 1
ATOM 2363 N N . THR A 1 328 ? 5.457 -26.328 -24.812 1 94.69 328 THR A N 1
ATOM 2364 C CA . THR A 1 328 ? 4.746 -25.172 -25.312 1 94.69 328 THR A CA 1
ATOM 2365 C C . THR A 1 328 ? 3.285 -25.188 -24.875 1 94.69 328 THR A C 1
ATOM 2367 O O . THR A 1 328 ? 2.834 -26.156 -24.25 1 94.69 328 THR A O 1
ATOM 2370 N N . GLN A 1 329 ? 2.561 -24.141 -25.234 1 96.12 329 GLN A N 1
ATOM 2371 C CA . GLN A 1 329 ? 1.149 -24.016 -24.875 1 96.12 329 GLN A CA 1
ATOM 2372 C C . GLN A 1 329 ? 0.282 -24.906 -25.781 1 96.12 329 GLN A C 1
ATOM 2374 O O . GLN A 1 329 ? -0.939 -24.953 -25.609 1 96.12 329 GLN A O 1
ATOM 2379 N N . LEU A 1 330 ? 0.894 -25.609 -26.609 1 96 330 LEU A N 1
ATOM 2380 C CA . LEU A 1 330 ? 0.125 -26.562 -27.391 1 96 330 LEU A CA 1
ATOM 2381 C C . LEU A 1 330 ? -0.563 -27.578 -26.484 1 96 330 LEU A C 1
ATOM 2383 O O . LEU A 1 330 ? -1.671 -28.031 -26.781 1 96 330 LEU A O 1
ATOM 2387 N N . TYR A 1 331 ? 0.069 -27.875 -25.422 1 96.44 331 TYR A N 1
ATOM 2388 C CA . TYR A 1 331 ? -0.557 -28.812 -24.5 1 96.44 331 TYR A CA 1
ATOM 2389 C C . TYR A 1 331 ? -1.877 -28.266 -23.969 1 96.44 331 TYR A C 1
ATOM 2391 O O . TYR A 1 331 ? -2.818 -29.031 -23.734 1 96.44 331 TYR A O 1
ATOM 2399 N N . SER A 1 332 ? -1.972 -26.953 -23.766 1 96.88 332 SER A N 1
ATOM 2400 C CA . SER A 1 332 ? -3.219 -26.344 -23.328 1 96.88 332 SER A CA 1
ATOM 2401 C C . SER A 1 332 ? -4.316 -26.5 -24.375 1 96.88 332 SER A C 1
ATOM 2403 O O . SER A 1 332 ? -5.48 -26.703 -24.031 1 96.88 332 SER A O 1
ATOM 2405 N N . LEU A 1 333 ? -3.947 -26.375 -25.609 1 97.19 333 LEU A N 1
ATOM 2406 C CA . LEU A 1 333 ? -4.91 -26.531 -26.703 1 97.19 333 LEU A CA 1
ATOM 2407 C C . LEU A 1 333 ? -5.387 -27.984 -26.797 1 97.19 333 LEU A C 1
ATOM 2409 O O . LEU A 1 333 ? -6.559 -28.234 -27.078 1 97.19 333 LEU A O 1
ATOM 2413 N N . ILE A 1 334 ? -4.5 -28.844 -26.562 1 97.19 334 ILE A N 1
ATOM 2414 C CA . ILE A 1 334 ? -4.863 -30.25 -26.547 1 97.19 334 ILE A CA 1
ATOM 2415 C C . ILE A 1 334 ? -5.785 -30.547 -25.375 1 97.19 334 ILE A C 1
ATOM 2417 O O . ILE A 1 334 ? -6.793 -31.234 -25.516 1 97.19 334 ILE A O 1
ATOM 2421 N N . ALA A 1 335 ? -5.418 -30.031 -24.25 1 97.25 335 ALA A N 1
ATOM 2422 C CA . ALA A 1 335 ? -6.273 -30.172 -23.078 1 97.25 335 ALA A CA 1
ATOM 2423 C C . ALA A 1 335 ? -7.664 -29.594 -23.344 1 97.25 335 ALA A C 1
ATOM 2425 O O . ALA A 1 335 ? -8.672 -30.172 -22.922 1 97.25 335 ALA A O 1
ATOM 2426 N N . LEU A 1 336 ? -7.668 -28.469 -24.016 1 97.38 336 LEU A N 1
ATOM 2427 C CA . LEU A 1 336 ? -8.93 -27.844 -24.391 1 97.38 336 LEU A CA 1
ATOM 2428 C C . LEU A 1 336 ? -9.773 -28.797 -25.219 1 97.38 336 LEU A C 1
ATOM 2430 O O . LEU A 1 336 ? -10.961 -28.984 -24.938 1 97.38 336 LEU A O 1
ATOM 2434 N N . GLY A 1 337 ? -9.18 -29.297 -26.219 1 96.81 337 GLY A N 1
ATOM 2435 C CA . GLY A 1 337 ? -9.891 -30.266 -27.047 1 96.81 337 GLY A CA 1
ATOM 2436 C C . GLY A 1 337 ? -10.469 -31.422 -26.266 1 96.81 337 GLY A C 1
ATOM 2437 O O . GLY A 1 337 ? -11.602 -31.844 -26.5 1 96.81 337 GLY A O 1
ATOM 2438 N N . LEU A 1 338 ? -9.734 -31.906 -25.359 1 95.75 338 LEU A N 1
ATOM 2439 C CA . LEU A 1 338 ? -10.172 -33.031 -24.562 1 95.75 338 LEU A CA 1
ATOM 2440 C C . LEU A 1 338 ? -11.305 -32.656 -23.625 1 95.75 338 LEU A C 1
ATOM 2442 O O . LEU A 1 338 ? -12.227 -33.438 -23.391 1 95.75 338 LEU A O 1
ATOM 2446 N N . VAL A 1 339 ? -11.219 -31.516 -23.016 1 94.56 339 VAL A N 1
ATOM 2447 C CA . VAL A 1 339 ? -12.289 -31.031 -22.141 1 94.56 339 VAL A CA 1
ATOM 2448 C C . VAL A 1 339 ? -13.594 -30.938 -22.938 1 94.56 339 VAL A C 1
ATOM 2450 O O . VAL A 1 339 ? -14.648 -31.375 -22.469 1 94.56 339 VAL A O 1
ATOM 2453 N N . VAL A 1 340 ? -13.5 -30.391 -24.125 1 94.75 340 VAL A N 1
ATOM 2454 C CA . VAL A 1 340 ? -14.68 -30.25 -24.984 1 94.75 340 VAL A CA 1
ATOM 2455 C C . VAL A 1 340 ? -15.227 -31.625 -25.328 1 94.75 340 VAL A C 1
ATOM 2457 O O . VAL A 1 340 ? -16.438 -31.844 -25.297 1 94.75 340 VAL A O 1
ATOM 2460 N N . ILE A 1 341 ? -14.359 -32.531 -25.641 1 94.69 341 ILE A N 1
ATOM 2461 C CA . ILE A 1 341 ? -14.766 -33.875 -26 1 94.69 341 ILE A CA 1
ATOM 2462 C C . ILE A 1 341 ? -15.484 -34.531 -24.828 1 94.69 341 ILE A C 1
ATOM 2464 O O . ILE A 1 341 ? -16.547 -35.125 -25 1 94.69 341 ILE A O 1
ATOM 2468 N N . VAL A 1 342 ? -14.953 -34.375 -23.703 1 91.75 342 VAL A N 1
ATOM 2469 C CA . VAL A 1 342 ? -15.531 -35 -22.516 1 91.75 342 VAL A CA 1
ATOM 2470 C C . VAL A 1 342 ? -16.875 -34.344 -22.203 1 91.75 342 VAL A C 1
ATOM 2472 O O . VAL A 1 342 ? -17.828 -35.031 -21.828 1 91.75 342 VAL A O 1
ATOM 2475 N N . MET A 1 343 ? -17 -33.094 -22.328 1 91 343 MET A N 1
ATOM 2476 C CA . MET A 1 343 ? -18.234 -32.375 -22.031 1 91 343 MET A CA 1
ATOM 2477 C C . MET A 1 343 ? -19.344 -32.812 -23 1 91 343 MET A C 1
ATOM 2479 O O . MET A 1 343 ? -20.5 -32.875 -22.609 1 91 343 MET A O 1
ATOM 2483 N N . VAL A 1 344 ? -18.984 -33.062 -24.219 1 90.38 344 VAL A N 1
ATOM 2484 C CA . VAL A 1 344 ? -19.984 -33.375 -25.25 1 90.38 344 VAL A CA 1
ATOM 2485 C C . VAL A 1 344 ? -20.344 -34.844 -25.203 1 90.38 344 VAL A C 1
ATOM 2487 O O . VAL A 1 344 ? -21.516 -35.219 -25.344 1 90.38 344 VAL A O 1
ATOM 2490 N N . PHE A 1 345 ? -19.328 -35.75 -24.906 1 91 345 PHE A N 1
ATOM 2491 C CA . PHE A 1 345 ? -19.562 -37.188 -25.109 1 91 345 PHE A CA 1
ATOM 2492 C C . PHE A 1 345 ? -19.578 -37.938 -23.781 1 91 345 PHE A C 1
ATOM 2494 O O . PHE A 1 345 ? -20.062 -39.062 -23.719 1 91 345 PHE A O 1
ATOM 2501 N N . ALA A 1 346 ? -19.062 -37.312 -22.812 1 90.38 346 ALA A N 1
ATOM 2502 C CA . ALA A 1 346 ? -18.922 -38.062 -21.562 1 90.38 346 ALA A CA 1
ATOM 2503 C C . ALA A 1 346 ? -19.656 -37.375 -20.422 1 90.38 346 ALA A C 1
ATOM 2505 O O . ALA A 1 346 ? -19.25 -37.5 -19.266 1 90.38 346 ALA A O 1
ATOM 2506 N N . SER A 1 347 ? -20.625 -36.688 -20.703 1 89.88 347 SER A N 1
ATOM 2507 C CA . SER A 1 347 ? -21.375 -36 -19.672 1 89.88 347 SER A CA 1
ATOM 2508 C C . SER A 1 347 ? -22.031 -36.969 -18.703 1 89.88 347 SER A C 1
ATOM 2510 O O . SER A 1 347 ? -22.172 -36.688 -17.516 1 89.88 347 SER A O 1
ATOM 2512 N N . GLY A 1 348 ? -22.5 -38.125 -19.156 1 89.12 348 GLY A N 1
ATOM 2513 C CA . GLY A 1 348 ? -23.094 -39.125 -18.312 1 89.12 348 GLY A CA 1
ATOM 2514 C C . GLY A 1 348 ? -22.125 -39.688 -17.281 1 89.12 348 GLY A C 1
ATOM 2515 O O . GLY A 1 348 ? -22.5 -39.938 -16.125 1 89.12 348 GLY A O 1
ATOM 2516 N N . LEU A 1 349 ? -20.953 -39.844 -17.734 1 90.5 349 LEU A N 1
ATOM 2517 C CA . LEU A 1 349 ? -19.938 -40.312 -16.812 1 90.5 349 LEU A CA 1
ATOM 2518 C C . LEU A 1 349 ? -19.641 -39.281 -15.734 1 90.5 349 LEU A C 1
ATOM 2520 O O . LEU A 1 349 ? -19.5 -39.625 -14.562 1 90.5 349 LEU A O 1
ATOM 2524 N N . LEU A 1 350 ? -19.516 -38.094 -16.109 1 92 350 LEU A N 1
ATOM 2525 C CA . LEU A 1 350 ? -19.25 -37 -15.18 1 92 350 LEU A CA 1
ATOM 2526 C C . LEU A 1 350 ? -20.359 -36.875 -14.141 1 92 350 LEU A C 1
ATOM 2528 O O . LEU A 1 350 ? -20.094 -36.562 -12.977 1 92 350 LEU A O 1
ATOM 2532 N N . ALA A 1 351 ? -21.547 -37.156 -14.531 1 92.81 351 ALA A N 1
ATOM 2533 C CA . ALA A 1 351 ? -22.703 -37.062 -13.656 1 92.81 351 ALA A CA 1
ATOM 2534 C C . ALA A 1 351 ? -22.625 -38.094 -12.523 1 92.81 351 ALA A C 1
ATOM 2536 O O . ALA A 1 351 ? -23.234 -37.906 -11.469 1 92.81 351 ALA A O 1
ATOM 2537 N N . MET A 1 352 ? -21.828 -39.094 -12.742 1 93.25 352 MET A N 1
ATOM 2538 C CA . MET A 1 352 ? -21.766 -40.188 -11.773 1 93.25 352 MET A CA 1
ATOM 2539 C C . MET A 1 352 ? -20.609 -39.969 -10.789 1 93.25 352 MET A C 1
ATOM 2541 O O . MET A 1 352 ? -20.453 -40.75 -9.836 1 93.25 352 MET A O 1
ATOM 2545 N N . PHE A 1 353 ? -19.922 -38.906 -10.945 1 94.75 353 PHE A N 1
ATOM 2546 C CA . PHE A 1 353 ? -18.828 -38.625 -10.016 1 94.75 353 PHE A CA 1
ATOM 2547 C C . PHE A 1 353 ? -19.359 -38.469 -8.602 1 94.75 353 PHE A C 1
ATOM 2549 O O . PHE A 1 353 ? -20.297 -37.719 -8.367 1 94.75 353 PHE A O 1
ATOM 2556 N N . PRO A 1 354 ? -18.781 -39.188 -7.613 1 95.31 354 PRO A N 1
ATOM 2557 C CA . PRO A 1 354 ? -19.156 -38.938 -6.223 1 95.31 354 PRO A CA 1
ATOM 2558 C C . PRO A 1 354 ? -18.688 -37.594 -5.711 1 95.31 354 PRO A C 1
ATOM 2560 O O . PRO A 1 354 ? -17.516 -37.219 -5.906 1 95.31 354 PRO A O 1
ATOM 2563 N N . ILE A 1 355 ? -19.531 -36.906 -5.074 1 94.81 355 ILE A N 1
ATOM 2564 C CA . ILE A 1 355 ? -19.203 -35.594 -4.516 1 94.81 355 ILE A CA 1
ATOM 2565 C C . ILE A 1 355 ? -18.094 -35.75 -3.48 1 94.81 355 ILE A C 1
ATOM 2567 O O . ILE A 1 355 ? -17.219 -34.875 -3.377 1 94.81 355 ILE A O 1
ATOM 2571 N N . ALA A 1 356 ? -18.109 -36.812 -2.797 1 95.5 356 ALA A N 1
ATOM 2572 C CA . ALA A 1 356 ? -17.078 -37.094 -1.796 1 95.5 356 ALA A CA 1
ATOM 2573 C C . ALA A 1 356 ? -15.703 -37.188 -2.439 1 95.5 356 ALA A C 1
ATOM 2575 O O . ALA A 1 356 ? -14.695 -36.812 -1.839 1 95.5 356 ALA A O 1
ATOM 2576 N N . ALA A 1 357 ? -15.688 -37.781 -3.605 1 96 357 ALA A N 1
ATOM 2577 C CA . ALA A 1 357 ? -14.414 -37.906 -4.32 1 96 357 ALA A CA 1
ATOM 2578 C C . ALA A 1 357 ? -13.883 -36.531 -4.727 1 96 357 ALA A C 1
ATOM 2580 O O . ALA A 1 357 ? -12.68 -36.281 -4.652 1 96 357 ALA A O 1
ATOM 2581 N N . LEU A 1 358 ? -14.758 -35.719 -5.102 1 93.62 358 LEU A N 1
ATOM 2582 C CA . LEU A 1 358 ? -14.359 -34.344 -5.457 1 93.62 358 LEU A CA 1
ATOM 2583 C C . LEU A 1 358 ? -13.844 -33.594 -4.234 1 93.62 358 LEU A C 1
ATOM 2585 O O . LEU A 1 358 ? -12.859 -32.875 -4.324 1 93.62 358 LEU A O 1
ATOM 2589 N N . GLY A 1 359 ? -14.469 -33.781 -3.148 1 94.88 359 GLY A N 1
ATOM 2590 C CA . GLY A 1 359 ? -13.992 -33.188 -1.912 1 94.88 359 GLY A CA 1
ATOM 2591 C C . GLY A 1 359 ? -12.609 -33.656 -1.513 1 94.88 359 GLY A C 1
ATOM 2592 O O . GLY A 1 359 ? -11.773 -32.875 -1.062 1 94.88 359 GLY A O 1
ATOM 2593 N N . ALA A 1 360 ? -12.43 -34.938 -1.674 1 95.56 360 ALA A N 1
ATOM 2594 C CA . ALA A 1 360 ? -11.133 -35.531 -1.368 1 95.56 360 ALA A CA 1
ATOM 2595 C C . ALA A 1 360 ? -10.039 -34.938 -2.254 1 95.56 360 ALA A C 1
ATOM 2597 O O . ALA A 1 360 ? -8.906 -34.75 -1.809 1 95.56 360 ALA A O 1
ATOM 2598 N N . LEU A 1 361 ? -10.43 -34.719 -3.416 1 93.25 361 LEU A N 1
ATOM 2599 C CA . LEU A 1 361 ? -9.492 -34.094 -4.344 1 93.25 361 LEU A CA 1
ATOM 2600 C C . LEU A 1 361 ? -9.07 -32.719 -3.846 1 93.25 361 LEU A C 1
ATOM 2602 O O . LEU A 1 361 ? -7.906 -32.344 -3.967 1 93.25 361 LEU A O 1
ATOM 2606 N N . VAL A 1 362 ? -9.977 -31.938 -3.336 1 92.5 362 VAL A N 1
ATOM 2607 C CA . VAL A 1 362 ? -9.703 -30.609 -2.816 1 92.5 362 VAL A CA 1
ATOM 2608 C C . VAL A 1 362 ? -8.781 -30.703 -1.603 1 92.5 362 VAL A C 1
ATOM 2610 O O . VAL A 1 362 ? -7.82 -29.938 -1.48 1 92.5 362 VAL A O 1
ATOM 2613 N N . VAL A 1 363 ? -9.078 -31.625 -0.766 1 94.44 363 VAL A N 1
ATOM 2614 C CA . VAL A 1 363 ? -8.258 -31.812 0.427 1 94.44 363 VAL A CA 1
ATOM 2615 C C . VAL A 1 363 ? -6.836 -32.188 0.023 1 94.44 363 VAL A C 1
ATOM 2617 O O . VAL A 1 363 ? -5.863 -31.703 0.599 1 94.44 363 VAL A O 1
ATOM 2620 N N . TYR A 1 364 ? -6.77 -33.094 -0.935 1 93.25 364 TYR A N 1
ATOM 2621 C CA . TYR A 1 364 ? -5.465 -33.5 -1.436 1 93.25 364 TYR A CA 1
ATOM 2622 C C . TYR A 1 364 ? -4.684 -32.312 -1.971 1 93.25 364 TYR A C 1
ATOM 2624 O O . TYR A 1 364 ? -3.504 -32.125 -1.648 1 93.25 364 TYR A O 1
ATOM 2632 N N . ALA A 1 365 ? -5.305 -31.578 -2.768 1 89.56 365 ALA A N 1
ATOM 2633 C CA . ALA A 1 365 ? -4.68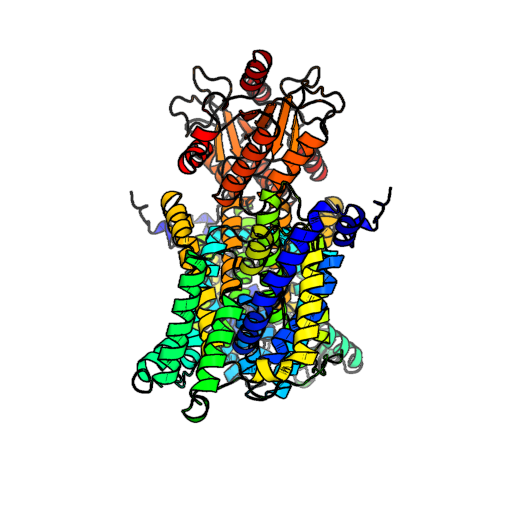 -30.391 -3.324 1 89.56 365 ALA A CA 1
ATOM 2634 C C . ALA A 1 365 ? -4.238 -29.438 -2.217 1 89.56 365 ALA A C 1
ATOM 2636 O O . ALA A 1 365 ? -3.174 -28.812 -2.307 1 89.56 365 ALA A O 1
ATOM 2637 N N . ALA A 1 366 ? -5.047 -29.281 -1.22 1 92.44 366 ALA A N 1
ATOM 2638 C CA . ALA A 1 366 ? -4.758 -28.391 -0.093 1 92.44 366 ALA A CA 1
ATOM 2639 C C . ALA A 1 366 ? -3.496 -28.844 0.642 1 92.44 366 ALA A C 1
ATOM 2641 O O . ALA A 1 366 ? -2.65 -28.016 0.992 1 92.44 366 ALA A O 1
ATOM 2642 N N . LEU A 1 367 ? -3.328 -30.109 0.833 1 92.12 367 LEU A N 1
ATOM 2643 C CA . LEU A 1 367 ? -2.188 -30.641 1.569 1 92.12 367 LEU A CA 1
ATOM 2644 C C . LEU A 1 367 ? -0.885 -30.375 0.823 1 92.12 367 LEU A C 1
ATOM 2646 O O . LEU A 1 367 ? 0.167 -30.203 1.443 1 92.12 367 LEU A O 1
ATOM 2650 N N . ARG A 1 368 ? -0.995 -30.281 -0.382 1 88.44 368 ARG A N 1
ATOM 2651 C CA . ARG A 1 368 ? 0.192 -30.047 -1.199 1 88.44 368 ARG A CA 1
ATOM 2652 C C . ARG A 1 368 ? 0.593 -28.578 -1.188 1 88.44 368 ARG A C 1
ATOM 2654 O O . ARG A 1 368 ? 1.72 -28.234 -1.549 1 88.44 368 ARG A O 1
ATOM 2661 N N . LEU A 1 369 ? -0.266 -27.766 -0.806 1 86.56 369 LEU A N 1
ATOM 2662 C CA . LEU A 1 369 ? 0.017 -26.328 -0.739 1 86.56 369 LEU A CA 1
ATOM 2663 C C . LEU A 1 369 ? 0.85 -26 0.495 1 86.56 369 LEU A C 1
ATOM 2665 O O . LEU A 1 369 ? 1.531 -24.969 0.531 1 86.56 369 LEU A O 1
ATOM 2669 N N . ILE A 1 370 ? 0.783 -26.859 1.469 1 91.69 370 ILE A N 1
ATOM 2670 C CA . ILE A 1 370 ? 1.496 -26.625 2.717 1 91.69 370 ILE A CA 1
ATOM 2671 C C . ILE A 1 370 ? 2.947 -27.078 2.58 1 91.69 370 ILE A C 1
ATOM 2673 O O . ILE A 1 370 ? 3.221 -28.266 2.449 1 91.69 370 ILE A O 1
ATOM 2677 N N . ASP A 1 371 ? 3.84 -26.172 2.541 1 91.62 371 ASP A N 1
ATOM 2678 C CA . ASP A 1 371 ? 5.262 -26.469 2.416 1 91.62 371 ASP A CA 1
ATOM 2679 C C . ASP A 1 371 ? 5.977 -26.328 3.76 1 91.62 371 ASP A C 1
ATOM 2681 O O . ASP A 1 371 ? 6.582 -25.297 4.035 1 91.62 371 ASP A O 1
ATOM 2685 N N . LEU A 1 372 ? 6.105 -27.359 4.473 1 92.31 372 LEU A N 1
ATOM 2686 C CA . LEU A 1 372 ? 6.715 -27.312 5.797 1 92.31 372 LEU A CA 1
ATOM 2687 C C . LEU A 1 372 ? 8.219 -27.078 5.699 1 92.31 372 LEU A C 1
ATOM 2689 O O . LEU A 1 372 ? 8.812 -26.484 6.598 1 92.31 372 LEU A O 1
ATOM 2693 N N . SER A 1 373 ? 8.82 -27.562 4.629 1 92.69 373 SER A N 1
ATOM 2694 C CA . SER A 1 373 ? 10.25 -27.344 4.43 1 92.69 373 SER A CA 1
ATOM 2695 C C . SER A 1 373 ? 10.578 -25.875 4.27 1 92.69 373 SER A C 1
ATOM 2697 O O . SER A 1 373 ? 11.602 -25.391 4.77 1 92.69 373 SER A O 1
ATOM 2699 N N . GLU A 1 374 ? 9.688 -25.25 3.607 1 90.44 374 GLU A N 1
ATOM 2700 C CA . GLU A 1 374 ? 9.922 -23.828 3.41 1 90.44 374 GLU A CA 1
ATOM 2701 C C . GLU A 1 374 ? 9.75 -23.047 4.715 1 90.44 374 GLU A C 1
ATOM 2703 O O . GLU A 1 374 ? 10.445 -22.047 4.949 1 90.44 374 GLU A O 1
ATOM 2708 N N . PHE A 1 375 ? 8.812 -23.469 5.602 1 92.75 375 PHE A N 1
ATOM 2709 C CA . PHE A 1 375 ? 8.672 -22.844 6.91 1 92.75 375 PHE A CA 1
ATOM 2710 C C . PHE A 1 375 ? 9.945 -23 7.73 1 92.75 375 PHE A C 1
ATOM 2712 O O . PHE A 1 375 ? 10.367 -22.062 8.414 1 92.75 375 PHE A O 1
ATOM 2719 N N . ARG A 1 376 ? 10.531 -24.156 7.562 1 93 376 ARG A N 1
ATOM 2720 C CA . ARG A 1 376 ? 11.781 -24.422 8.273 1 93 376 ARG A CA 1
ATOM 2721 C C . ARG A 1 376 ? 12.914 -23.562 7.711 1 93 376 ARG A C 1
ATOM 2723 O O . ARG A 1 376 ? 13.758 -23.062 8.461 1 93 376 ARG A O 1
ATOM 2730 N N . ARG A 1 377 ? 12.953 -23.469 6.441 1 89.69 377 ARG A N 1
ATOM 2731 C CA . ARG A 1 377 ? 13.969 -22.641 5.797 1 89.69 377 ARG A CA 1
ATOM 2732 C C . ARG A 1 377 ? 13.844 -21.188 6.246 1 89.69 377 ARG A C 1
ATOM 2734 O O . ARG A 1 377 ? 14.852 -20.531 6.531 1 89.69 377 ARG A O 1
ATOM 2741 N N . LEU A 1 378 ? 12.609 -20.703 6.293 1 89.88 378 LEU A N 1
ATOM 2742 C CA . LEU A 1 378 ? 12.359 -19.344 6.742 1 89.88 378 LEU A CA 1
ATOM 2743 C C . LEU A 1 378 ? 12.828 -19.141 8.18 1 89.88 378 LEU A C 1
ATOM 2745 O O . LEU A 1 378 ? 13.43 -18.125 8.516 1 89.88 378 LEU A O 1
ATOM 2749 N N . ALA A 1 379 ? 12.555 -20.188 9.039 1 90.06 379 ALA A N 1
ATOM 2750 C CA . ALA A 1 379 ? 12.922 -20.141 10.453 1 90.06 379 ALA A CA 1
ATOM 2751 C C . ALA A 1 379 ? 14.438 -20.109 10.625 1 90.06 379 ALA A C 1
ATOM 2753 O O . ALA A 1 379 ? 14.945 -19.469 11.539 1 90.06 379 ALA A O 1
ATOM 2754 N N . ARG A 1 380 ? 15.133 -20.797 9.719 1 86.19 380 ARG A N 1
ATOM 2755 C CA . ARG A 1 380 ? 16.594 -20.875 9.789 1 86.19 380 ARG A CA 1
ATOM 2756 C C . ARG A 1 380 ? 17.234 -19.578 9.305 1 86.19 380 ARG A C 1
ATOM 2758 O O . ARG A 1 380 ? 18.344 -19.234 9.742 1 86.19 380 ARG A O 1
ATOM 2765 N N . PHE A 1 381 ? 16.609 -18.969 8.438 1 85.75 381 PHE A N 1
ATOM 2766 C CA . PHE A 1 381 ? 17.156 -17.719 7.902 1 85.75 381 PHE A CA 1
ATOM 2767 C C . PHE A 1 381 ? 16.984 -16.578 8.906 1 85.75 381 PHE A C 1
ATOM 2769 O O . PHE A 1 381 ? 17.984 -16.031 9.391 1 85.75 381 PHE A O 1
ATOM 2776 N N . ARG A 1 382 ? 15.781 -16.172 9.18 1 85.69 382 ARG A N 1
ATOM 2777 C CA . ARG A 1 382 ? 15.469 -15.109 10.133 1 85.69 382 ARG A CA 1
ATOM 2778 C C . ARG A 1 382 ? 14.102 -15.328 10.773 1 85.69 382 ARG A C 1
ATOM 2780 O O . ARG A 1 382 ? 13.133 -15.625 10.078 1 85.69 382 ARG A O 1
ATOM 2787 N N . ARG A 1 383 ? 14.016 -15.062 12.016 1 87.56 383 ARG A N 1
ATOM 2788 C CA . ARG A 1 383 ? 12.766 -15.25 12.75 1 87.56 383 ARG A CA 1
ATOM 2789 C C . ARG A 1 383 ? 11.68 -14.312 12.242 1 87.56 383 ARG A C 1
ATOM 2791 O O . ARG A 1 383 ? 10.492 -14.656 12.273 1 87.56 383 ARG A O 1
ATOM 2798 N N . SER A 1 384 ? 12.094 -13.18 11.734 1 84.56 384 SER A N 1
ATOM 2799 C CA . SER A 1 384 ? 11.117 -12.219 11.227 1 84.56 384 SER A CA 1
ATOM 2800 C C . SER A 1 384 ? 10.406 -12.75 9.992 1 84.56 384 SER A C 1
ATOM 2802 O O . SER A 1 384 ? 9.227 -12.469 9.781 1 84.56 384 SER A O 1
ATOM 2804 N N . GLU A 1 385 ? 11.203 -13.484 9.258 1 86.19 385 GLU A N 1
ATOM 2805 C CA . GLU A 1 385 ? 10.602 -14.062 8.055 1 86.19 385 GLU A CA 1
ATOM 2806 C C . GLU A 1 385 ? 9.562 -15.125 8.414 1 86.19 385 GLU A C 1
ATOM 2808 O O . GLU A 1 385 ? 8.5 -15.195 7.789 1 86.19 385 GLU A O 1
ATOM 2813 N N . LEU A 1 386 ? 9.852 -15.852 9.43 1 91.19 386 LEU A N 1
ATOM 2814 C CA . LEU A 1 386 ? 8.906 -16.859 9.891 1 91.19 386 LEU A CA 1
ATOM 2815 C C . LEU A 1 386 ? 7.652 -16.219 10.469 1 91.19 386 LEU A C 1
ATOM 2817 O O . LEU A 1 386 ? 6.535 -16.688 10.219 1 91.19 386 LEU A O 1
ATOM 2821 N N . MET A 1 387 ? 7.828 -15.203 11.195 1 90.81 387 MET A N 1
ATOM 2822 C CA . MET A 1 387 ? 6.699 -14.5 11.805 1 90.81 387 MET A CA 1
ATOM 2823 C C . MET A 1 387 ? 5.785 -13.914 10.734 1 90.81 387 MET A C 1
ATOM 2825 O O . MET A 1 387 ? 4.562 -13.891 10.898 1 90.81 387 MET A O 1
ATOM 2829 N N . LEU A 1 388 ? 6.418 -13.469 9.742 1 87.25 388 LEU A N 1
ATOM 2830 C CA . LEU A 1 388 ? 5.633 -12.914 8.641 1 87.25 388 LEU A CA 1
ATOM 2831 C C . LEU A 1 388 ? 4.77 -13.992 7.996 1 87.25 388 LEU A C 1
ATOM 2833 O O . LEU A 1 388 ? 3.6 -13.75 7.684 1 87.25 388 LEU A O 1
ATOM 2837 N N . ALA A 1 389 ? 5.309 -15.117 7.809 1 92.25 389 ALA A N 1
ATOM 2838 C CA . ALA A 1 389 ? 4.562 -16.234 7.234 1 92.25 389 ALA A CA 1
ATOM 2839 C C . ALA A 1 389 ? 3.422 -16.656 8.156 1 92.25 389 ALA A C 1
ATOM 2841 O O . ALA A 1 389 ? 2.291 -16.859 7.703 1 92.25 389 ALA A O 1
ATOM 2842 N N . LEU A 1 390 ? 3.719 -16.75 9.406 1 94.56 390 LEU A N 1
ATOM 2843 C CA . LEU A 1 390 ? 2.719 -17.172 10.383 1 94.56 390 LEU A CA 1
ATOM 2844 C C . LEU A 1 390 ? 1.618 -16.125 10.523 1 94.56 390 LEU A C 1
ATOM 2846 O O . LEU A 1 390 ? 0.444 -16.469 10.68 1 94.56 390 LEU A O 1
ATOM 2850 N N . ALA A 1 391 ? 2.031 -14.93 10.492 1 91.44 391 ALA A N 1
ATOM 2851 C CA . ALA A 1 391 ? 1.051 -13.852 10.57 1 91.44 391 ALA A CA 1
ATOM 2852 C C . ALA A 1 391 ? 0.104 -13.891 9.375 1 91.44 391 ALA A C 1
ATOM 2854 O O . ALA A 1 391 ? -1.097 -13.648 9.516 1 91.44 391 ALA A O 1
ATOM 2855 N N . THR A 1 392 ? 0.665 -14.148 8.273 1 90.5 392 THR A N 1
ATOM 2856 C CA . THR A 1 392 ? -0.155 -14.242 7.07 1 90.5 392 THR A CA 1
ATOM 2857 C C . THR A 1 392 ? -1.121 -15.414 7.164 1 90.5 392 THR A C 1
ATOM 2859 O O . THR A 1 392 ? -2.295 -15.297 6.805 1 90.5 392 THR A O 1
ATOM 2862 N N . THR A 1 393 ? -0.64 -16.531 7.648 1 94.25 393 THR A N 1
ATOM 2863 C CA . THR A 1 393 ? -1.498 -17.703 7.852 1 94.25 393 THR A CA 1
ATOM 2864 C C . THR A 1 393 ? -2.637 -17.375 8.812 1 94.25 393 THR A C 1
ATOM 2866 O O . THR A 1 393 ? -3.797 -17.672 8.539 1 94.25 393 THR A O 1
ATOM 2869 N N . ALA A 1 394 ? -2.295 -16.75 9.82 1 93.69 394 ALA A N 1
ATOM 2870 C CA . ALA A 1 394 ? -3.279 -16.375 10.836 1 93.69 394 ALA A CA 1
ATOM 2871 C C . ALA A 1 394 ? -4.309 -15.406 10.273 1 93.69 394 ALA A C 1
ATOM 2873 O O . ALA A 1 394 ? -5.492 -15.477 10.617 1 93.69 394 ALA A O 1
ATOM 2874 N N . ALA A 1 395 ? -3.842 -14.547 9.469 1 89.19 395 ALA A N 1
ATOM 2875 C CA . ALA A 1 395 ? -4.742 -13.562 8.875 1 89.19 395 ALA A CA 1
ATOM 2876 C C . ALA A 1 395 ? -5.766 -14.234 7.969 1 89.19 395 ALA A C 1
ATOM 2878 O O . ALA A 1 395 ? -6.953 -13.891 7.996 1 89.19 395 ALA A O 1
ATOM 2879 N N . VAL A 1 396 ? -5.348 -15.188 7.219 1 88.75 396 VAL A N 1
ATOM 2880 C CA . VAL A 1 396 ? -6.254 -15.891 6.32 1 88.75 396 VAL A CA 1
ATOM 2881 C C . VAL A 1 396 ? -7.27 -16.688 7.133 1 88.75 396 VAL A C 1
ATOM 2883 O O . VAL A 1 396 ? -8.469 -16.672 6.832 1 88.75 396 VAL A O 1
ATOM 2886 N N . LEU A 1 397 ? -6.836 -17.328 8.164 1 92 397 LEU A N 1
ATOM 2887 C CA . LEU A 1 397 ? -7.707 -18.156 8.992 1 92 397 LEU A CA 1
ATOM 2888 C C . LEU A 1 397 ? -8.672 -17.297 9.805 1 92 397 LEU A C 1
ATOM 2890 O O . LEU A 1 397 ? -9.836 -17.656 9.969 1 92 397 LEU A O 1
ATOM 2894 N N . GLY A 1 398 ? -8.172 -16.219 10.25 1 87.62 398 GLY A N 1
ATOM 2895 C CA . GLY A 1 398 ? -8.961 -15.391 11.141 1 87.62 398 GLY A CA 1
ATOM 2896 C C . GLY A 1 398 ? -9.906 -14.453 10.406 1 87.62 398 GLY A C 1
ATOM 2897 O O . GLY A 1 398 ? -11.039 -14.234 10.844 1 87.62 398 GLY A O 1
ATOM 2898 N N . LEU A 1 399 ? -9.461 -13.914 9.266 1 84.44 399 LEU A N 1
ATOM 2899 C CA . LEU A 1 399 ? -10.234 -12.891 8.578 1 84.44 399 LEU A CA 1
ATOM 2900 C C . LEU A 1 399 ? -10.93 -13.461 7.348 1 84.44 399 LEU A C 1
ATOM 2902 O O . LEU A 1 399 ? -11.844 -12.844 6.797 1 84.44 399 LEU A O 1
ATOM 2906 N N . GLY A 1 400 ? -10.594 -14.664 7.008 1 84.94 400 GLY A N 1
ATOM 2907 C CA . GLY A 1 400 ? -11.094 -15.242 5.77 1 84.94 400 GLY A CA 1
ATOM 2908 C C . GLY A 1 400 ? -10.141 -15.062 4.602 1 84.94 400 GLY A C 1
ATOM 2909 O O . GLY A 1 400 ? -9.172 -14.305 4.695 1 84.94 400 GLY A O 1
ATOM 2910 N N . VAL A 1 401 ? -10.43 -15.703 3.549 1 81.31 401 VAL A N 1
ATOM 2911 C CA . VAL A 1 401 ? -9.516 -15.773 2.412 1 81.31 401 VAL A CA 1
ATOM 2912 C C . VAL A 1 401 ? -9.422 -14.398 1.747 1 81.31 401 VAL A C 1
ATOM 2914 O O . VAL A 1 401 ? -8.328 -13.938 1.42 1 81.31 401 VAL A O 1
ATOM 2917 N N . PHE A 1 402 ? -10.555 -13.797 1.562 1 79.69 402 PHE A N 1
ATOM 2918 C CA . PHE A 1 402 ? -10.562 -12.523 0.862 1 79.69 402 PHE A CA 1
ATOM 2919 C C . PHE A 1 402 ? -9.773 -11.477 1.636 1 79.69 402 PHE A C 1
ATOM 2921 O O . PHE A 1 402 ? -8.82 -10.891 1.106 1 79.69 402 PHE A O 1
ATOM 2928 N N . TYR A 1 403 ? -10.023 -11.289 2.885 1 78.81 403 TYR A N 1
ATOM 2929 C CA . TYR A 1 403 ? -9.336 -10.297 3.703 1 78.81 403 TYR A CA 1
ATOM 2930 C C . TYR A 1 403 ? -7.93 -10.75 4.051 1 78.81 403 TYR A C 1
ATOM 2932 O O . TYR A 1 403 ? -7.047 -9.93 4.309 1 78.81 403 TYR A O 1
ATOM 2940 N N . GLY A 1 404 ? -7.789 -12.062 4.059 1 81.69 404 GLY A N 1
ATOM 2941 C CA . GLY A 1 404 ? -6.453 -12.594 4.266 1 81.69 404 GLY A CA 1
ATOM 2942 C C . GLY A 1 404 ? -5.473 -12.18 3.184 1 81.69 404 GLY A C 1
ATOM 2943 O O . GLY A 1 404 ? -4.328 -11.828 3.477 1 81.69 404 GLY A O 1
ATOM 2944 N N . VAL A 1 405 ? -5.938 -12.18 2.014 1 76.94 405 VAL A N 1
ATOM 2945 C CA . VAL A 1 405 ? -5.098 -11.758 0.896 1 76.94 405 VAL A CA 1
ATOM 2946 C C . VAL A 1 405 ? -4.77 -10.273 1.024 1 76.94 405 VAL A C 1
ATOM 2948 O O . VAL A 1 405 ? -3.621 -9.867 0.832 1 76.94 405 VAL A O 1
ATOM 2951 N N . LEU A 1 406 ? -5.758 -9.531 1.269 1 78.5 406 LEU A N 1
ATOM 2952 C CA . LEU A 1 406 ? -5.547 -8.102 1.452 1 78.5 406 LEU A CA 1
ATOM 2953 C C . LEU A 1 406 ? -4.562 -7.84 2.586 1 78.5 406 LEU A C 1
ATOM 2955 O O . LEU A 1 406 ? -3.711 -6.953 2.48 1 78.5 406 LEU A O 1
ATOM 2959 N N . ALA A 1 407 ? -4.719 -8.641 3.578 1 82.25 407 ALA A N 1
ATOM 2960 C CA . ALA A 1 407 ? -3.797 -8.531 4.707 1 82.25 407 ALA A CA 1
ATOM 2961 C C . ALA A 1 407 ? -2.379 -8.914 4.293 1 82.25 407 ALA A C 1
ATOM 2963 O O . ALA A 1 407 ? -1.408 -8.297 4.73 1 82.25 407 ALA A O 1
ATOM 2964 N N . ALA A 1 408 ? -2.289 -9.938 3.531 1 81.81 408 ALA A N 1
ATOM 2965 C CA . ALA A 1 408 ? -0.984 -10.383 3.049 1 81.81 408 ALA A CA 1
ATOM 2966 C C . ALA A 1 408 ? -0.305 -9.297 2.221 1 81.81 408 ALA A C 1
ATOM 2968 O O . ALA A 1 408 ? 0.885 -9.023 2.398 1 81.81 408 ALA A O 1
ATOM 2969 N N . VAL A 1 409 ? -1.023 -8.703 1.358 1 79.44 409 VAL A N 1
ATOM 2970 C CA . VAL A 1 409 ? -0.5 -7.625 0.53 1 79.44 409 VAL A CA 1
ATOM 2971 C C . VAL A 1 409 ? -0.124 -6.434 1.409 1 79.44 409 VAL A C 1
ATOM 2973 O O . VAL A 1 409 ? 0.938 -5.832 1.23 1 79.44 409 VAL A O 1
ATOM 2976 N N . ALA A 1 410 ? -1.015 -6.164 2.34 1 81.75 410 ALA A N 1
ATOM 2977 C CA . ALA A 1 410 ? -0.758 -5.059 3.262 1 81.75 410 ALA A CA 1
ATOM 2978 C C . ALA A 1 410 ? 0.524 -5.293 4.055 1 81.75 410 ALA A C 1
ATOM 2980 O O . ALA A 1 410 ? 1.314 -4.367 4.258 1 81.75 410 ALA A O 1
ATOM 2981 N N . LEU A 1 411 ? 0.7 -6.469 4.469 1 82.38 411 LEU A N 1
ATOM 2982 C CA . LEU A 1 411 ? 1.899 -6.816 5.223 1 82.38 411 LEU A CA 1
ATOM 2983 C C . LEU A 1 411 ? 3.146 -6.684 4.355 1 82.38 411 LEU A C 1
ATOM 2985 O O . LEU A 1 411 ? 4.199 -6.254 4.832 1 82.38 411 LEU A O 1
ATOM 2989 N N . SER A 1 412 ? 3.008 -7.082 3.152 1 82.25 412 SER A N 1
ATOM 2990 C CA . SER A 1 412 ? 4.129 -6.949 2.227 1 82.25 412 SER A CA 1
ATOM 2991 C C . SER A 1 412 ? 4.496 -5.488 2.004 1 82.25 412 SER A C 1
ATOM 2993 O O . SER A 1 412 ? 5.676 -5.133 1.982 1 82.25 412 SER A O 1
ATOM 2995 N N . ILE A 1 413 ? 3.486 -4.742 1.838 1 81.81 413 ILE A N 1
ATOM 2996 C CA . ILE A 1 413 ? 3.691 -3.314 1.616 1 81.81 413 ILE A CA 1
ATOM 2997 C C . ILE A 1 413 ? 4.301 -2.682 2.865 1 81.81 413 ILE A C 1
ATOM 2999 O O . ILE A 1 413 ? 5.227 -1.872 2.77 1 81.81 413 ILE A O 1
ATOM 3003 N N . LEU A 1 414 ? 3.734 -3.086 3.994 1 81.38 414 LEU A N 1
ATOM 3004 C CA . LEU A 1 414 ? 4.238 -2.551 5.254 1 81.38 414 LEU A CA 1
ATOM 3005 C C . LEU A 1 414 ? 5.707 -2.908 5.445 1 81.38 414 LEU A C 1
ATOM 3007 O O . LEU A 1 414 ? 6.5 -2.076 5.898 1 81.38 414 LEU A O 1
ATOM 3011 N N . GLU A 1 415 ? 6.016 -4.07 5.125 1 78.25 415 GLU A N 1
ATOM 3012 C CA . GLU A 1 415 ? 7.406 -4.5 5.234 1 78.25 415 GLU A CA 1
ATOM 3013 C C . GLU A 1 415 ? 8.305 -3.701 4.297 1 78.25 415 GLU A C 1
ATOM 3015 O O . GLU A 1 415 ? 9.414 -3.32 4.668 1 78.25 415 GLU A O 1
ATOM 3020 N N . LEU A 1 416 ? 7.887 -3.525 3.168 1 80.5 416 LEU A N 1
ATOM 3021 C CA . LEU A 1 416 ? 8.648 -2.752 2.195 1 80.5 416 LEU A CA 1
ATOM 3022 C C . LEU A 1 416 ? 8.797 -1.305 2.65 1 80.5 416 LEU A C 1
ATOM 3024 O O . LEU A 1 416 ? 9.883 -0.728 2.549 1 80.5 416 LEU A O 1
ATOM 3028 N N . LEU A 1 417 ? 7.68 -0.805 3.133 1 81.25 417 LEU A N 1
ATOM 3029 C CA . LEU A 1 417 ? 7.703 0.576 3.6 1 81.25 417 LEU A CA 1
ATOM 3030 C C . LEU A 1 417 ? 8.664 0.738 4.773 1 81.25 417 LEU A C 1
ATOM 3032 O O . LEU A 1 417 ? 9.383 1.731 4.855 1 81.25 417 LEU A O 1
ATOM 3036 N N . ARG A 1 418 ? 8.625 -0.152 5.645 1 79.62 418 ARG A N 1
ATOM 3037 C CA . ARG A 1 418 ? 9.531 -0.109 6.789 1 79.62 418 ARG A CA 1
ATOM 3038 C C . ARG A 1 418 ? 10.984 -0.141 6.336 1 79.62 418 ARG A C 1
ATOM 3040 O O . ARG A 1 418 ? 11.828 0.569 6.891 1 79.62 418 ARG A O 1
ATOM 3047 N N . ARG A 1 419 ? 11.227 -0.912 5.352 1 78.56 419 ARG A N 1
ATOM 3048 C CA . ARG A 1 419 ? 12.586 -1.049 4.828 1 78.56 419 ARG A CA 1
ATOM 3049 C C . ARG A 1 419 ? 13.039 0.236 4.141 1 78.56 419 ARG A C 1
ATOM 3051 O O . ARG A 1 419 ? 14.188 0.651 4.293 1 78.56 419 ARG A O 1
ATOM 3058 N N . VAL A 1 420 ? 12.188 0.78 3.432 1 81.5 420 VAL A N 1
ATOM 3059 C CA . VAL A 1 420 ? 12.531 1.973 2.664 1 81.5 420 VAL A CA 1
ATOM 3060 C C . VAL A 1 420 ? 12.594 3.184 3.592 1 81.5 420 VAL A C 1
ATOM 3062 O O . VAL A 1 420 ? 13.406 4.09 3.387 1 81.5 420 VAL A O 1
ATOM 3065 N N . ALA A 1 421 ? 11.758 3.123 4.605 1 80.12 421 ALA A N 1
ATOM 3066 C CA . ALA A 1 421 ? 11.672 4.258 5.516 1 80.12 421 ALA A CA 1
ATOM 3067 C C . ALA A 1 421 ? 12.875 4.301 6.461 1 80.12 421 ALA A C 1
ATOM 3069 O O . ALA A 1 421 ? 13.258 5.367 6.938 1 80.12 421 ALA A O 1
ATOM 3070 N N . HIS A 1 422 ? 13.484 3.125 6.75 1 81.5 422 HIS A N 1
ATOM 3071 C CA . HIS A 1 422 ? 14.602 3.07 7.684 1 81.5 422 HIS A CA 1
ATOM 3072 C C . HIS A 1 422 ? 15.758 2.26 7.113 1 81.5 422 HIS A C 1
ATOM 3074 O O . HIS A 1 422 ? 16.141 1.229 7.676 1 81.5 422 HIS A O 1
ATOM 3080 N N . PRO A 1 423 ? 16.359 2.857 6.105 1 81.56 423 PRO A N 1
ATOM 3081 C CA . PRO A 1 423 ? 17.516 2.146 5.566 1 81.56 423 PRO A CA 1
ATOM 3082 C C . PRO A 1 423 ? 18.75 2.246 6.473 1 81.56 423 PRO A C 1
ATOM 3084 O O . PRO A 1 423 ? 18.734 2.986 7.457 1 81.56 423 PRO A O 1
ATOM 3087 N N . HIS A 1 424 ? 19.703 1.437 6.191 1 83.31 424 HIS A N 1
ATOM 3088 C CA . HIS A 1 424 ? 20.953 1.511 6.918 1 83.31 424 HIS A CA 1
ATOM 3089 C C . HIS A 1 424 ? 21.703 2.809 6.609 1 83.31 424 HIS A C 1
ATOM 3091 O O . HIS A 1 424 ? 21.625 3.318 5.492 1 83.31 424 HIS A O 1
ATOM 3097 N N . ASP A 1 425 ? 22.141 3.391 7.598 1 87.38 425 ASP A N 1
ATOM 3098 C CA . ASP A 1 425 ? 23.031 4.539 7.426 1 87.38 425 ASP A CA 1
ATOM 3099 C C . ASP A 1 425 ? 24.359 4.316 8.148 1 87.38 425 ASP A C 1
ATOM 3101 O O . ASP A 1 425 ? 24.484 3.4 8.961 1 87.38 425 ASP A O 1
ATOM 3105 N N . SER A 1 426 ? 25.391 5.023 7.742 1 89.06 426 SER A N 1
ATOM 3106 C CA . SER A 1 426 ? 26.703 4.816 8.344 1 89.06 426 SER A CA 1
ATOM 3107 C C . SER A 1 426 ? 27.531 6.102 8.344 1 89.06 426 SER A C 1
ATOM 3109 O O . SER A 1 426 ? 27.297 6.988 7.52 1 89.06 426 SER A O 1
ATOM 3111 N N . VAL A 1 427 ? 28.281 6.18 9.336 1 92.81 427 VAL A N 1
ATOM 3112 C CA . VAL A 1 427 ? 29.359 7.16 9.359 1 92.81 427 VAL A CA 1
ATOM 3113 C C . VAL A 1 427 ? 30.672 6.508 8.922 1 92.81 427 VAL A C 1
ATOM 3115 O O . VAL A 1 427 ? 31 5.402 9.367 1 92.81 427 VAL A O 1
ATOM 3118 N N . LEU A 1 428 ? 31.344 7.164 8.031 1 91.88 428 LEU A N 1
ATOM 3119 C CA . LEU A 1 428 ? 32.531 6.535 7.441 1 91.88 428 LEU A CA 1
ATOM 3120 C C . LEU A 1 428 ? 33.812 7.051 8.094 1 91.88 428 LEU A C 1
ATOM 3122 O O . LEU A 1 428 ? 33.875 8.211 8.492 1 91.88 428 LEU A O 1
ATOM 3126 N N . GLY A 1 429 ? 34.719 6.125 8.273 1 91.69 429 GLY A N 1
ATOM 3127 C CA . GLY A 1 429 ? 36.062 6.41 8.766 1 91.69 429 GLY A CA 1
ATOM 3128 C C . GLY A 1 429 ? 37.125 5.605 8.062 1 91.69 429 GLY A C 1
ATOM 3129 O O . GLY A 1 429 ? 36.844 4.773 7.203 1 91.69 429 GLY A O 1
ATOM 3130 N N . PHE A 1 430 ? 38.406 6.023 8.367 1 91.88 430 PHE A N 1
ATOM 3131 C CA . PHE A 1 430 ? 39.531 5.301 7.781 1 91.88 430 PHE A CA 1
ATOM 3132 C C . PHE A 1 430 ? 39.906 4.086 8.633 1 91.88 430 PHE A C 1
ATOM 3134 O O . PHE A 1 430 ? 39.938 4.176 9.859 1 91.88 430 PHE A O 1
ATOM 3141 N N . VAL A 1 431 ? 39.969 2.959 7.945 1 89.5 431 VAL A N 1
ATOM 3142 C CA . VAL A 1 431 ? 40.406 1.733 8.609 1 89.5 431 VAL A CA 1
ATOM 3143 C C . VAL A 1 431 ? 41.875 1.429 8.227 1 89.5 431 VAL A C 1
ATOM 3145 O O . VAL A 1 431 ? 42.219 1.376 7.047 1 89.5 431 VAL A O 1
ATOM 3148 N N . PRO A 1 432 ? 42.688 1.272 9.289 1 87.19 432 PRO A N 1
ATOM 3149 C CA . PRO A 1 432 ? 44.094 0.952 8.984 1 87.19 432 PRO A CA 1
ATOM 3150 C C . PRO A 1 432 ? 44.219 -0.308 8.133 1 87.19 432 PRO A C 1
ATOM 3152 O O . PRO A 1 432 ? 43.656 -1.346 8.453 1 87.19 432 PRO A O 1
ATOM 3155 N N . GLY A 1 433 ? 44.938 -0.208 6.996 1 79.88 433 GLY A N 1
ATOM 3156 C CA . GLY A 1 433 ? 45.219 -1.375 6.184 1 79.88 433 GLY A CA 1
ATOM 3157 C C . GLY A 1 433 ? 44.188 -1.633 5.102 1 79.88 433 GLY A C 1
ATOM 3158 O O . GLY A 1 433 ? 44.375 -2.529 4.273 1 79.88 433 GLY A O 1
ATOM 3159 N N . ILE A 1 434 ? 43.156 -0.918 5.191 1 78.62 434 ILE A N 1
ATOM 3160 C CA . ILE A 1 434 ? 42.094 -1.113 4.191 1 78.62 434 ILE A CA 1
ATOM 3161 C C . ILE A 1 434 ? 41.906 0.174 3.395 1 78.62 434 ILE A C 1
ATOM 3163 O O . ILE A 1 434 ? 41.781 1.255 3.973 1 78.62 434 ILE A O 1
ATOM 3167 N N . ALA A 1 435 ? 41.906 0.072 2.113 1 77.38 435 ALA A N 1
ATOM 3168 C CA . ALA A 1 435 ? 41.75 1.249 1.259 1 77.38 435 ALA A CA 1
ATOM 3169 C C . ALA A 1 435 ? 40.344 1.812 1.336 1 77.38 435 ALA A C 1
ATOM 3171 O O . ALA A 1 435 ? 39.375 1.062 1.295 1 77.38 435 ALA A O 1
ATOM 3172 N N . GLY A 1 436 ? 40.375 3.141 1.506 1 79.69 436 GLY A N 1
ATOM 3173 C CA . GLY A 1 436 ? 39.094 3.822 1.462 1 79.69 436 GLY A CA 1
ATOM 3174 C C . GLY A 1 436 ? 38.5 4.043 2.834 1 79.69 436 GLY A C 1
ATOM 3175 O O . GLY A 1 436 ? 39.125 3.74 3.852 1 79.69 436 GLY A O 1
ATOM 3176 N N . MET A 1 437 ? 37.344 4.617 2.924 1 86.94 437 MET A N 1
ATOM 3177 C CA . MET A 1 437 ? 36.594 4.863 4.164 1 86.94 437 MET A CA 1
ATOM 3178 C C . MET A 1 437 ? 35.5 3.836 4.352 1 86.94 437 MET A C 1
ATOM 3180 O O . MET A 1 437 ? 34.844 3.438 3.385 1 86.94 437 MET A O 1
ATOM 3184 N N . HIS A 1 438 ? 35.375 3.391 5.52 1 85.88 438 HIS A N 1
ATOM 3185 C CA . HIS A 1 438 ? 34.438 2.336 5.82 1 85.88 438 HIS A CA 1
ATOM 3186 C C . HIS A 1 438 ? 33.562 2.699 7.027 1 85.88 438 HIS A C 1
ATOM 3188 O O . HIS A 1 438 ? 33.875 3.648 7.75 1 85.88 438 HIS A O 1
ATOM 3194 N N . ASP A 1 439 ? 32.5 1.923 7.191 1 87.81 439 ASP A N 1
ATOM 3195 C CA . ASP A 1 439 ? 31.562 2.119 8.289 1 87.81 439 ASP A CA 1
ATOM 3196 C C . ASP A 1 439 ? 32.25 1.913 9.641 1 87.81 439 ASP A C 1
ATOM 3198 O O . ASP A 1 439 ? 32.812 0.854 9.891 1 87.81 439 ASP A O 1
ATOM 3202 N N . ILE A 1 440 ? 32.094 2.861 10.438 1 88.19 440 ILE A N 1
ATOM 3203 C CA . ILE A 1 440 ? 32.781 2.816 11.711 1 88.19 440 ILE A CA 1
ATOM 3204 C C . ILE A 1 440 ? 32.156 1.757 12.609 1 88.19 440 ILE A C 1
ATOM 3206 O O . ILE A 1 440 ? 32.781 1.243 13.531 1 88.19 440 ILE A O 1
ATOM 3210 N N . ASP A 1 441 ? 30.906 1.45 12.383 1 85.06 441 ASP A N 1
ATOM 3211 C CA . ASP A 1 441 ? 30.219 0.439 13.18 1 85.06 441 ASP A CA 1
ATOM 3212 C C . ASP A 1 441 ? 30.703 -0.965 12.82 1 85.06 441 ASP A C 1
ATOM 3214 O O . ASP A 1 441 ? 30.656 -1.874 13.648 1 85.06 441 ASP A O 1
ATOM 3218 N N . ASP A 1 442 ? 31.141 -1.105 11.578 1 82.5 442 ASP A N 1
ATOM 3219 C CA . ASP A 1 442 ? 31.594 -2.412 11.117 1 82.5 442 ASP A CA 1
ATOM 3220 C C . ASP A 1 442 ? 33.062 -2.652 11.5 1 82.5 442 ASP A C 1
ATOM 3222 O O . ASP A 1 442 ? 33.469 -3.799 11.656 1 82.5 442 ASP A O 1
ATOM 3226 N N . TYR A 1 443 ? 33.781 -1.5 11.57 1 86.25 443 TYR A N 1
ATOM 3227 C CA . TYR A 1 443 ? 35.219 -1.566 11.891 1 86.25 443 TYR A CA 1
ATOM 3228 C C . TYR A 1 443 ? 35.531 -0.741 13.133 1 86.25 443 TYR A C 1
ATOM 3230 O O . TYR A 1 443 ? 35.781 0.46 13.039 1 86.25 443 TYR A O 1
ATOM 3238 N N . PRO A 1 444 ? 35.594 -1.364 14.203 1 83.69 444 PRO A N 1
ATOM 3239 C CA . PRO A 1 444 ? 35.844 -0.648 15.453 1 83.69 444 PRO A CA 1
ATOM 3240 C C . PRO A 1 444 ? 37.156 0.14 15.438 1 83.69 444 PRO A C 1
ATOM 3242 O O . PRO A 1 444 ? 37.281 1.111 16.188 1 83.69 444 PRO A O 1
ATOM 3245 N N . GLN A 1 445 ? 38.062 -0.241 14.57 1 87.62 445 GLN A N 1
ATOM 3246 C CA . GLN A 1 445 ? 39.344 0.428 14.523 1 87.62 445 GLN A CA 1
ATOM 3247 C C . GLN A 1 445 ? 39.312 1.613 13.562 1 87.62 445 GLN A C 1
ATOM 3249 O O . GLN A 1 445 ? 40.344 2.283 13.367 1 87.62 445 GLN A O 1
ATOM 3254 N N . ALA A 1 446 ? 38.188 1.896 13.094 1 90 446 ALA A N 1
ATOM 3255 C CA . ALA A 1 446 ? 38.062 2.996 12.141 1 90 446 ALA A CA 1
ATOM 3256 C C . ALA A 1 446 ? 38.312 4.34 12.82 1 90 446 ALA A C 1
ATOM 3258 O O . ALA A 1 446 ? 37.906 4.555 13.961 1 90 446 ALA A O 1
ATOM 3259 N N . LYS A 1 447 ? 39.062 5.168 12.18 1 90.75 447 LYS A N 1
ATOM 3260 C CA . LYS A 1 447 ? 39.344 6.496 12.703 1 90.75 447 LYS A CA 1
ATOM 3261 C C . LYS A 1 447 ? 38.594 7.574 11.93 1 90.75 447 LYS A C 1
ATOM 3263 O O . LYS A 1 447 ? 38.688 7.645 10.703 1 90.75 447 LYS A O 1
ATOM 3268 N N . ARG A 1 448 ? 37.938 8.352 12.633 1 91.75 448 ARG A N 1
ATOM 3269 C CA . ARG A 1 448 ? 37.25 9.484 12.039 1 91.75 448 ARG A CA 1
ATOM 3270 C C . ARG A 1 448 ? 38.219 10.641 11.766 1 91.75 448 ARG A C 1
ATOM 3272 O O . ARG A 1 448 ? 39.281 10.727 12.375 1 91.75 448 ARG A O 1
ATOM 3279 N N . VAL A 1 449 ? 37.938 11.406 10.852 1 92.12 449 VAL A N 1
ATOM 3280 C CA . VAL A 1 449 ? 38.688 12.648 10.617 1 92.12 449 VAL A CA 1
ATOM 3281 C C . VAL A 1 449 ? 38.125 13.766 11.492 1 92.12 449 VAL A C 1
ATOM 3283 O O . VAL A 1 449 ? 36.938 14.117 11.367 1 92.12 449 VAL A O 1
ATOM 3286 N N . PRO A 1 450 ? 38.969 14.234 12.375 1 93.31 450 PRO A N 1
ATOM 3287 C CA . PRO A 1 450 ? 38.469 15.281 13.258 1 93.31 450 PRO A CA 1
ATOM 3288 C C . PRO A 1 450 ? 37.844 16.453 12.492 1 93.31 450 PRO A C 1
ATOM 3290 O O . PRO A 1 450 ? 38.469 16.984 11.57 1 93.31 450 PRO A O 1
ATOM 3293 N N . GLY A 1 451 ? 36.594 16.828 12.82 1 95.12 451 GLY A N 1
ATOM 3294 C CA . GLY A 1 451 ? 35.906 17.969 12.219 1 95.12 451 GLY A CA 1
ATOM 3295 C C . GLY A 1 451 ? 35.094 17.609 10.984 1 95.12 451 GLY A C 1
ATOM 3296 O O . GLY A 1 451 ? 34.344 18.422 10.461 1 95.12 451 GLY A O 1
ATOM 3297 N N . LEU A 1 452 ? 35.344 16.406 10.531 1 96.12 452 LEU A N 1
ATOM 3298 C CA . LEU A 1 452 ? 34.688 15.961 9.312 1 96.12 452 LEU A CA 1
ATOM 3299 C C . LEU A 1 452 ? 33.781 14.766 9.586 1 96.12 452 LEU A C 1
ATOM 3301 O O . LEU A 1 452 ? 34.219 13.758 10.141 1 96.12 452 LEU A O 1
ATOM 3305 N N . VAL A 1 453 ? 32.531 14.961 9.273 1 96.44 453 VAL A N 1
ATOM 3306 C CA . VAL A 1 453 ? 31.594 13.844 9.32 1 96.44 453 VAL A CA 1
ATOM 3307 C C . VAL A 1 453 ? 31.234 13.414 7.898 1 96.44 453 VAL A C 1
ATOM 3309 O O . VAL A 1 453 ? 30.703 14.203 7.113 1 96.44 453 VAL A O 1
ATOM 3312 N N . VAL A 1 454 ? 31.609 12.234 7.523 1 96.19 454 VAL A N 1
ATOM 3313 C CA . VAL A 1 454 ? 31.188 11.633 6.262 1 96.19 454 VAL A CA 1
ATOM 3314 C C . VAL A 1 454 ? 30.016 10.68 6.504 1 96.19 454 VAL A C 1
ATOM 3316 O O . VAL A 1 454 ? 30.188 9.633 7.137 1 96.19 454 VAL A O 1
ATOM 3319 N N . TYR A 1 455 ? 28.891 11.102 6 1 95.5 455 TYR A N 1
ATOM 3320 C CA . TYR A 1 455 ? 27.641 10.398 6.277 1 95.5 455 TYR A CA 1
ATOM 3321 C C . TYR A 1 455 ? 27.125 9.695 5.027 1 95.5 455 TYR A C 1
ATOM 3323 O O . TYR A 1 455 ? 27.094 10.289 3.945 1 95.5 455 TYR A O 1
ATOM 3331 N N . ARG A 1 456 ? 26.859 8.461 5.152 1 92.12 456 ARG A N 1
ATOM 3332 C CA . ARG A 1 456 ? 26.297 7.684 4.047 1 92.12 456 ARG A CA 1
ATOM 3333 C C . ARG A 1 456 ? 24.922 7.141 4.402 1 92.12 456 ARG A C 1
ATOM 3335 O O . ARG A 1 456 ? 24.734 6.551 5.469 1 92.12 456 ARG A O 1
ATOM 3342 N N . TYR A 1 457 ? 23.938 7.426 3.57 1 89.94 457 TYR A N 1
ATOM 3343 C CA . TYR A 1 457 ? 22.578 6.895 3.658 1 89.94 457 TYR A CA 1
ATOM 3344 C C . TYR A 1 457 ? 22.312 5.879 2.551 1 89.94 457 TYR A C 1
ATOM 3346 O O . TYR A 1 457 ? 22.297 6.23 1.37 1 89.94 457 TYR A O 1
ATOM 3354 N N . ASP A 1 458 ? 22.125 4.609 2.818 1 85.06 458 ASP A N 1
ATOM 3355 C CA . ASP A 1 458 ? 22.203 3.494 1.882 1 85.06 458 ASP A CA 1
ATOM 3356 C C . ASP A 1 458 ? 20.859 3.229 1.211 1 85.06 458 ASP A C 1
ATOM 3358 O O . ASP A 1 458 ? 20.391 2.09 1.171 1 85.06 458 ASP A O 1
ATOM 3362 N N . ALA A 1 459 ? 20.188 4.246 0.773 1 83.88 459 ALA A N 1
ATOM 3363 C CA . ALA A 1 459 ? 18.922 4.117 0.048 1 83.88 459 ALA A CA 1
ATOM 3364 C C . ALA A 1 459 ? 18.641 5.355 -0.798 1 83.88 459 ALA A C 1
ATOM 3366 O O . ALA A 1 459 ? 19.156 6.441 -0.505 1 83.88 459 ALA A O 1
ATOM 3367 N N . PRO A 1 460 ? 17.891 5.125 -1.913 1 83.38 460 PRO A N 1
ATOM 3368 C CA . PRO A 1 460 ? 17.422 6.324 -2.609 1 83.38 460 PRO A CA 1
ATOM 3369 C C . PRO A 1 460 ? 16.578 7.234 -1.714 1 83.38 460 PRO A C 1
ATOM 3371 O O . PRO A 1 460 ? 15.797 6.75 -0.896 1 83.38 460 PRO A O 1
ATOM 3374 N N . LEU A 1 461 ? 16.781 8.508 -1.855 1 87.12 461 LEU A N 1
ATOM 3375 C CA . LEU A 1 461 ? 16.031 9.461 -1.05 1 87.12 461 LEU A CA 1
ATOM 3376 C C . LEU A 1 461 ? 14.664 9.734 -1.666 1 87.12 461 LEU A C 1
ATOM 3378 O O . LEU A 1 461 ? 14.57 10.125 -2.832 1 87.12 461 LEU A O 1
ATOM 3382 N N . CYS A 1 462 ? 13.672 9.461 -0.934 1 86.44 462 CYS A N 1
ATOM 3383 C CA . CYS A 1 462 ? 12.297 9.68 -1.374 1 86.44 462 CYS A CA 1
ATOM 3384 C C . CYS A 1 462 ? 11.422 10.148 -0.218 1 86.44 462 CYS A C 1
ATOM 3386 O O . CYS A 1 462 ? 11.898 10.289 0.91 1 86.44 462 CYS A O 1
ATOM 3388 N N . PHE A 1 463 ? 10.227 10.367 -0.507 1 81.44 463 PHE A N 1
ATOM 3389 C CA . PHE A 1 463 ? 9.312 10.93 0.478 1 81.44 463 PHE A CA 1
ATOM 3390 C C . PHE A 1 463 ? 9.195 10.016 1.691 1 81.44 463 PHE A C 1
ATOM 3392 O O . PHE A 1 463 ? 9.016 10.484 2.814 1 81.44 463 PHE A O 1
ATOM 3399 N N . ALA A 1 464 ? 9.359 8.719 1.519 1 81.5 464 ALA A N 1
ATOM 3400 C CA . ALA A 1 464 ? 9.117 7.742 2.574 1 81.5 464 ALA A CA 1
ATOM 3401 C C . ALA A 1 464 ? 10.227 7.793 3.627 1 81.5 464 ALA A C 1
ATOM 3403 O O . ALA A 1 464 ? 10.008 7.41 4.781 1 81.5 464 ALA A O 1
ATOM 3404 N N . ASN A 1 465 ? 11.422 8.234 3.256 1 88.25 465 ASN A N 1
ATOM 3405 C CA . ASN A 1 465 ? 12.539 8.188 4.199 1 88.25 465 ASN A CA 1
ATOM 3406 C C . ASN A 1 465 ? 13.18 9.562 4.371 1 88.25 465 ASN A C 1
ATOM 3408 O O . ASN A 1 465 ? 14.203 9.695 5.043 1 88.25 465 ASN A O 1
ATOM 3412 N N . ALA A 1 466 ? 12.609 10.594 3.803 1 87.56 466 ALA A N 1
ATOM 3413 C CA . ALA A 1 466 ? 13.188 11.938 3.807 1 87.56 466 ALA A CA 1
ATOM 3414 C C . ALA A 1 466 ? 13.383 12.445 5.23 1 87.56 466 ALA A C 1
ATOM 3416 O O . ALA A 1 466 ? 14.453 12.945 5.578 1 87.56 466 ALA A O 1
ATOM 3417 N N . GLU A 1 467 ? 12.391 12.281 6.027 1 85.69 467 GLU A N 1
ATOM 3418 C CA . GLU A 1 467 ? 12.477 12.766 7.402 1 85.69 467 GLU A CA 1
ATOM 3419 C C . GLU A 1 467 ? 13.445 11.922 8.227 1 85.69 467 GLU A C 1
ATOM 3421 O O . GLU A 1 467 ? 14.156 12.445 9.094 1 85.69 467 GLU A O 1
ATOM 3426 N N . ASP A 1 468 ? 13.414 10.672 8.039 1 88 468 ASP A N 1
ATOM 3427 C CA . ASP A 1 468 ? 14.359 9.797 8.711 1 88 468 ASP A CA 1
ATOM 3428 C C . ASP A 1 468 ? 15.805 10.172 8.375 1 88 468 ASP A C 1
ATOM 3430 O O . ASP A 1 468 ? 16.672 10.195 9.25 1 88 468 ASP A O 1
ATOM 3434 N N . PHE A 1 469 ? 16.062 10.484 7.156 1 91.44 469 PHE A N 1
ATOM 3435 C CA . PHE A 1 469 ? 17.375 10.93 6.68 1 91.44 469 PHE A CA 1
ATOM 3436 C C . PHE A 1 469 ? 17.812 12.195 7.398 1 91.44 469 PHE A C 1
ATOM 3438 O O . PHE A 1 469 ? 18.906 12.258 7.957 1 91.44 469 PHE A O 1
ATOM 3445 N N . ARG A 1 470 ? 16.953 13.141 7.348 1 90.69 470 ARG A N 1
ATOM 3446 C CA . ARG A 1 470 ? 17.266 14.422 7.969 1 90.69 470 ARG A CA 1
ATOM 3447 C C . ARG A 1 470 ? 17.547 14.258 9.461 1 90.69 470 ARG A C 1
ATOM 3449 O O . ARG A 1 470 ? 18.547 14.758 9.969 1 90.69 470 ARG A O 1
ATOM 3456 N N . ARG A 1 471 ? 16.703 13.523 10.133 1 88 471 ARG A N 1
ATOM 3457 C CA . ARG A 1 471 ? 16.828 13.328 11.57 1 88 471 ARG A CA 1
ATOM 3458 C C . ARG A 1 471 ? 18.109 12.578 11.922 1 88 471 ARG A C 1
ATOM 3460 O O . ARG A 1 471 ? 18.844 12.977 12.828 1 88 471 ARG A O 1
ATOM 3467 N N . ARG A 1 472 ? 18.406 11.57 11.211 1 91.94 472 ARG A N 1
ATOM 3468 C CA . ARG A 1 472 ? 19.578 10.758 11.492 1 91.94 472 ARG A CA 1
ATOM 3469 C C . ARG A 1 472 ? 20.859 11.523 11.172 1 91.94 472 ARG A C 1
ATOM 3471 O O . ARG A 1 472 ? 21.859 11.406 11.891 1 91.94 472 ARG A O 1
ATOM 3478 N N . ALA A 1 473 ? 20.812 12.227 10.086 1 94.19 473 ALA A N 1
ATOM 3479 C CA . ALA A 1 473 ? 21.969 13.047 9.734 1 94.19 473 ALA A CA 1
ATOM 3480 C C . ALA A 1 473 ? 22.297 14.039 10.852 1 94.19 473 ALA A C 1
ATOM 3482 O O . ALA A 1 473 ? 23.453 14.195 11.227 1 94.19 473 ALA A O 1
ATOM 3483 N N . LEU A 1 474 ? 21.297 14.641 11.391 1 92.06 474 LEU A N 1
ATOM 3484 C CA . LEU A 1 474 ? 21.5 15.617 12.453 1 92.06 474 LEU A CA 1
ATOM 3485 C C . LEU A 1 474 ? 21.938 14.93 13.75 1 92.06 474 LEU A C 1
ATOM 3487 O O . LEU A 1 474 ? 22.766 15.469 14.492 1 92.06 474 LEU A O 1
ATOM 3491 N N . THR A 1 475 ? 21.375 13.781 13.969 1 92.06 475 THR A N 1
ATOM 3492 C CA . THR A 1 475 ? 21.75 13.016 15.156 1 92.06 475 THR A CA 1
ATOM 3493 C C . THR A 1 475 ? 23.234 12.656 15.125 1 92.06 475 THR A C 1
ATOM 3495 O O . THR A 1 475 ? 23.906 12.703 16.156 1 92.06 475 THR A O 1
ATOM 3498 N N . VAL A 1 476 ? 23.719 12.312 13.945 1 94.12 476 VAL A N 1
ATOM 3499 C CA . VAL A 1 476 ? 25.125 11.961 13.773 1 94.12 476 VAL A CA 1
ATOM 3500 C C . VAL A 1 476 ? 26.016 13.172 14.078 1 94.12 476 VAL A C 1
ATOM 3502 O O . VAL A 1 476 ? 27.078 13.031 14.688 1 94.12 476 VAL A O 1
ATOM 3505 N N . VAL A 1 477 ? 25.578 14.297 13.672 1 94.25 477 VAL A N 1
ATOM 3506 C CA . VAL A 1 477 ? 26.312 15.531 13.922 1 94.25 477 VAL A CA 1
ATOM 3507 C C . VAL A 1 477 ? 26.312 15.836 15.414 1 94.25 477 VAL A C 1
ATOM 3509 O O . VAL A 1 477 ? 27.344 16.203 15.984 1 94.25 477 VAL A O 1
ATOM 3512 N N . ASP A 1 478 ? 25.188 15.578 16.078 1 91.69 478 ASP A N 1
ATOM 3513 C CA . ASP A 1 478 ? 25.031 15.875 17.5 1 91.69 478 ASP A CA 1
ATOM 3514 C C . ASP A 1 478 ? 25.844 14.898 18.344 1 91.69 478 ASP A C 1
ATOM 3516 O O . ASP A 1 478 ? 26.297 15.258 19.438 1 91.69 478 ASP A O 1
ATOM 3520 N N . GLN A 1 479 ? 25.953 13.711 17.844 1 90.62 479 GLN A N 1
ATOM 3521 C CA . GLN A 1 479 ? 26.594 12.664 18.641 1 90.62 479 GLN A CA 1
ATOM 3522 C C . GLN A 1 479 ? 28.094 12.602 18.359 1 90.62 479 GLN A C 1
ATOM 3524 O O . GLN A 1 479 ? 28.812 11.836 19 1 90.62 479 GLN A O 1
ATOM 3529 N N . ASP A 1 480 ? 28.531 13.438 17.406 1 91.88 480 ASP A N 1
ATOM 3530 C CA . ASP A 1 480 ? 29.969 13.445 17.125 1 91.88 480 ASP A CA 1
ATOM 3531 C C . ASP A 1 480 ? 30.766 13.93 18.328 1 91.88 480 ASP A C 1
ATOM 3533 O O . ASP A 1 480 ? 30.375 14.883 19 1 91.88 480 ASP A O 1
ATOM 3537 N N . PRO A 1 481 ? 31.828 13.227 18.672 1 87.5 481 PRO A N 1
ATOM 3538 C CA . PRO A 1 481 ? 32.625 13.586 19.859 1 87.5 481 PRO A CA 1
ATOM 3539 C C . PRO A 1 481 ? 33.281 14.961 19.734 1 87.5 481 PRO A C 1
ATOM 3541 O O . PRO A 1 481 ? 33.562 15.602 20.734 1 87.5 481 PRO A O 1
ATOM 3544 N N . GLY A 1 482 ? 33.594 15.445 18.516 1 88.56 482 GLY A N 1
ATOM 3545 C CA . GLY A 1 482 ? 34.219 16.734 18.297 1 88.56 482 GLY A CA 1
ATOM 3546 C C . GLY A 1 482 ? 33.281 17.75 17.656 1 88.56 482 GLY A C 1
ATOM 3547 O O . GLY A 1 482 ? 32.094 17.469 17.469 1 88.56 482 GLY A O 1
ATOM 3548 N N . GLN A 1 483 ? 33.875 18.922 17.5 1 91.75 483 GLN A N 1
ATOM 3549 C CA . GLN A 1 483 ? 33.094 19.938 16.781 1 91.75 483 GLN A CA 1
ATOM 3550 C C . GLN A 1 483 ? 33.094 19.688 15.281 1 91.75 483 GLN A C 1
ATOM 3552 O O . GLN A 1 483 ? 34.156 19.656 14.656 1 91.75 483 GLN A O 1
ATOM 3557 N N . VAL A 1 484 ? 31.953 19.547 14.711 1 96.31 484 VAL A N 1
ATOM 3558 C CA . VAL A 1 484 ? 31.844 19.25 13.289 1 96.31 484 VAL A CA 1
ATOM 3559 C C . VAL A 1 484 ? 31.969 20.531 12.477 1 96.31 484 VAL A C 1
ATOM 3561 O O . VAL A 1 484 ? 31.266 21.516 12.742 1 96.31 484 VAL A O 1
ATOM 3564 N N . GLU A 1 485 ? 32.844 20.5 11.555 1 97 485 GLU A N 1
ATOM 3565 C CA . GLU A 1 485 ? 33.031 21.641 10.672 1 97 485 GLU A CA 1
ATOM 3566 C C . GLU A 1 485 ? 32.406 21.406 9.305 1 97 485 GLU A C 1
ATOM 3568 O O . GLU A 1 485 ? 31.781 22.297 8.734 1 97 485 GLU A O 1
ATOM 3573 N N . TRP A 1 486 ? 32.625 20.141 8.828 1 97.19 486 TRP A N 1
ATOM 3574 C CA . TRP A 1 486 ? 32.062 19.75 7.543 1 97.19 486 TRP A CA 1
ATOM 3575 C C . TRP A 1 486 ? 31.188 18.5 7.691 1 97.19 486 TRP A C 1
ATOM 3577 O O . TRP A 1 486 ? 31.547 17.578 8.43 1 97.19 486 TRP A O 1
ATOM 3587 N N . PHE A 1 487 ? 30.109 18.594 7.07 1 97.81 487 PHE A N 1
ATOM 3588 C CA . PHE A 1 487 ? 29.266 17.438 6.863 1 97.81 487 PHE A CA 1
ATOM 3589 C C . PHE A 1 487 ? 29.219 17.047 5.387 1 97.81 487 PHE A C 1
ATOM 3591 O O . PHE A 1 487 ? 28.75 17.828 4.551 1 97.81 487 PHE A O 1
ATOM 3598 N N . VAL A 1 488 ? 29.734 15.883 5.074 1 97.19 488 VAL A N 1
ATOM 3599 C CA . VAL A 1 488 ? 29.766 15.43 3.689 1 97.19 488 VAL A CA 1
ATOM 3600 C C . VAL A 1 488 ? 28.812 14.258 3.508 1 97.19 488 VAL A C 1
ATOM 3602 O O . VAL A 1 488 ? 28.953 13.219 4.16 1 97.19 488 VAL A O 1
ATOM 3605 N N . LEU A 1 489 ? 27.797 14.453 2.693 1 96.62 489 LEU A N 1
ATOM 3606 C CA . LEU A 1 489 ? 26.891 13.367 2.322 1 96.62 489 LEU A CA 1
ATOM 3607 C C . LEU A 1 489 ? 27.5 12.516 1.204 1 96.62 489 LEU A C 1
ATOM 3609 O O . LEU A 1 489 ? 27.703 13.008 0.091 1 96.62 489 LEU A O 1
ATOM 3613 N N . ASN A 1 490 ? 27.875 11.312 1.515 1 93.81 490 ASN A N 1
ATOM 3614 C CA . ASN A 1 490 ? 28.234 10.344 0.481 1 93.81 490 ASN A CA 1
ATOM 3615 C C . ASN A 1 490 ? 27.016 9.859 -0.283 1 93.81 490 ASN A C 1
ATOM 3617 O O . ASN A 1 490 ? 26.312 8.953 0.173 1 93.81 490 ASN A O 1
ATOM 3621 N N . ALA A 1 491 ? 26.797 10.336 -1.502 1 90.5 491 ALA A N 1
ATOM 3622 C CA . ALA A 1 491 ? 25.547 10.141 -2.24 1 90.5 491 ALA A CA 1
ATOM 3623 C C . ALA A 1 491 ? 25.625 8.906 -3.135 1 90.5 491 ALA A C 1
ATOM 3625 O O . ALA A 1 491 ? 24.891 8.797 -4.117 1 90.5 491 ALA A O 1
ATOM 3626 N N . GLU A 1 492 ? 26.484 8.008 -2.773 1 82.06 492 GLU A N 1
ATOM 3627 C CA . GLU A 1 492 ? 26.703 6.828 -3.605 1 82.06 492 GLU A CA 1
ATOM 3628 C C . GLU A 1 492 ? 25.406 6.051 -3.803 1 82.06 492 GLU A C 1
ATOM 3630 O O . GLU A 1 492 ? 25.156 5.52 -4.887 1 82.06 492 GLU A O 1
ATOM 3635 N N . SER A 1 493 ? 24.562 6.027 -2.795 1 78.56 493 SER A N 1
ATOM 3636 C CA . SER A 1 493 ? 23.344 5.23 -2.863 1 78.56 493 SER A CA 1
ATOM 3637 C C . SER A 1 493 ? 22.125 6.105 -3.152 1 78.56 493 SER A C 1
ATOM 3639 O O . SER A 1 493 ? 21 5.613 -3.207 1 78.56 493 SER A O 1
ATOM 3641 N N . ASN A 1 494 ? 22.328 7.402 -3.334 1 85.06 494 ASN A N 1
ATOM 3642 C CA . ASN A 1 494 ? 21.234 8.359 -3.521 1 85.06 494 ASN A CA 1
ATOM 3643 C C . ASN A 1 494 ? 21.141 8.812 -4.977 1 85.06 494 ASN A C 1
ATOM 3645 O O . ASN A 1 494 ? 21.344 9.984 -5.277 1 85.06 494 ASN A O 1
ATOM 3649 N N . VAL A 1 495 ? 20.672 7.906 -5.844 1 76.75 495 VAL A N 1
ATOM 3650 C CA . VAL A 1 495 ? 20.641 8.219 -7.27 1 76.75 495 VAL A CA 1
ATOM 3651 C C . VAL A 1 495 ? 19.328 8.875 -7.641 1 76.75 495 VAL A C 1
ATOM 3653 O O . VAL A 1 495 ? 19.297 9.906 -8.312 1 76.75 495 VAL A O 1
ATOM 3656 N N . GLU A 1 496 ? 18.281 8.336 -7.148 1 78.5 496 GLU A N 1
ATOM 3657 C CA . GLU A 1 496 ? 16.953 8.859 -7.43 1 78.5 496 GLU A CA 1
ATOM 3658 C C . GLU A 1 496 ? 16.391 9.609 -6.227 1 78.5 496 GLU A C 1
ATOM 3660 O O . GLU A 1 496 ? 16.562 9.18 -5.082 1 78.5 496 GLU A O 1
ATOM 3665 N N . VAL A 1 497 ? 15.828 10.859 -6.598 1 82.94 497 VAL A N 1
ATOM 3666 C CA . VAL A 1 497 ? 15.258 11.664 -5.523 1 82.94 497 VAL A CA 1
ATOM 3667 C C . VAL A 1 497 ? 13.93 12.273 -5.984 1 82.94 497 VAL A C 1
ATOM 3669 O O . VAL A 1 497 ? 13.695 12.422 -7.188 1 82.94 497 VAL A O 1
ATOM 3672 N N . ASP A 1 498 ? 13.039 12.461 -5.117 1 83.5 498 ASP A N 1
ATOM 3673 C CA . ASP A 1 498 ? 11.828 13.219 -5.398 1 83.5 498 ASP A CA 1
ATOM 3674 C C . ASP A 1 498 ? 11.852 14.578 -4.699 1 83.5 498 ASP A C 1
ATOM 3676 O O . ASP A 1 498 ? 12.82 14.906 -4.012 1 83.5 498 ASP A O 1
ATOM 3680 N N . LEU A 1 499 ? 10.875 15.352 -4.941 1 82.94 499 LEU A N 1
ATOM 3681 C CA . LEU A 1 499 ? 10.867 16.719 -4.449 1 82.94 499 LEU A CA 1
ATOM 3682 C C . LEU A 1 499 ? 10.805 16.75 -2.926 1 82.94 499 LEU A C 1
ATOM 3684 O O . LEU A 1 499 ? 11.383 17.641 -2.293 1 82.94 499 LEU A O 1
ATOM 3688 N N . THR A 1 500 ? 10.047 15.852 -2.332 1 84.19 500 THR A N 1
ATOM 3689 C CA . THR A 1 500 ? 9.953 15.773 -0.878 1 84.19 500 THR A CA 1
ATOM 3690 C C . THR A 1 500 ? 11.328 15.523 -0.263 1 84.19 500 THR A C 1
ATOM 3692 O O . THR A 1 500 ? 11.688 16.141 0.744 1 84.19 500 THR A O 1
ATOM 3695 N N . ALA A 1 501 ? 12.039 14.664 -0.829 1 88.38 501 ALA A N 1
ATOM 3696 C CA . ALA A 1 501 ? 13.383 14.344 -0.355 1 88.38 501 ALA A CA 1
ATOM 3697 C C . ALA A 1 501 ? 14.32 15.539 -0.537 1 88.38 501 ALA A C 1
ATOM 3699 O O . ALA A 1 501 ? 15.188 15.789 0.304 1 88.38 501 ALA A O 1
ATOM 3700 N N . LEU A 1 502 ? 14.188 16.234 -1.613 1 89.62 502 LEU A N 1
ATOM 3701 C CA . LEU A 1 502 ? 15.031 17.391 -1.862 1 89.62 502 LEU A CA 1
ATOM 3702 C C . LEU A 1 502 ? 14.734 18.516 -0.869 1 89.62 502 LEU A C 1
ATOM 3704 O O . LEU A 1 502 ? 15.633 19.234 -0.457 1 89.62 502 LEU A O 1
ATOM 3708 N N . ASP A 1 503 ? 13.492 18.641 -0.543 1 87.81 503 ASP A N 1
ATOM 3709 C CA . ASP A 1 503 ? 13.133 19.609 0.488 1 87.81 503 ASP A CA 1
ATOM 3710 C C . ASP A 1 503 ? 13.781 19.25 1.823 1 87.81 503 ASP A C 1
ATOM 3712 O O . ASP A 1 503 ? 14.25 20.141 2.541 1 87.81 503 ASP A O 1
ATOM 3716 N N . ALA A 1 504 ? 13.781 18 2.18 1 88.38 504 ALA A N 1
ATOM 3717 C CA . ALA A 1 504 ? 14.43 17.531 3.408 1 88.38 504 ALA A CA 1
ATOM 3718 C C . ALA A 1 504 ? 15.93 17.797 3.367 1 88.38 504 ALA A C 1
ATOM 3720 O O . ALA A 1 504 ? 16.531 18.156 4.379 1 88.38 504 ALA A O 1
ATOM 3721 N N . LEU A 1 505 ? 16.516 17.562 2.229 1 93.12 505 LEU A N 1
ATOM 3722 C CA . LEU A 1 505 ? 17.938 17.828 2.033 1 93.12 505 LEU A CA 1
ATOM 3723 C C . LEU A 1 505 ? 18.25 19.312 2.227 1 93.12 505 LEU A C 1
ATOM 3725 O O . LEU A 1 505 ? 19.234 19.656 2.863 1 93.12 505 LEU A O 1
ATOM 3729 N N . ASP A 1 506 ? 17.406 20.109 1.648 1 92.25 506 ASP A N 1
ATOM 3730 C CA . ASP A 1 506 ? 17.578 21.547 1.791 1 92.25 506 ASP A CA 1
ATOM 3731 C C . ASP A 1 506 ? 17.422 21.984 3.248 1 92.25 506 ASP A C 1
ATOM 3733 O O . ASP A 1 506 ? 18.141 22.875 3.717 1 92.25 506 ASP A O 1
ATOM 3737 N N . GLN A 1 507 ? 16.5 21.406 3.934 1 89.75 507 GLN A N 1
ATOM 3738 C CA . GLN A 1 507 ? 16.312 21.703 5.352 1 89.75 507 GLN A CA 1
ATOM 3739 C C . GLN A 1 507 ? 17.531 21.297 6.168 1 89.75 507 GLN A C 1
ATOM 3741 O O . GLN A 1 507 ? 17.922 22 7.098 1 89.75 507 GLN A O 1
ATOM 3746 N N . LEU A 1 508 ? 18.078 20.156 5.836 1 93 508 LEU A N 1
ATOM 3747 C CA . LEU A 1 508 ? 19.297 19.719 6.496 1 93 508 LEU A CA 1
ATOM 3748 C C . LEU A 1 508 ? 20.438 20.703 6.258 1 93 508 LEU A C 1
ATOM 3750 O O . LEU A 1 508 ? 21.125 21.109 7.199 1 93 508 LEU A O 1
ATOM 3754 N N . ARG A 1 509 ? 20.641 21.078 5.055 1 94.81 509 ARG A N 1
ATOM 3755 C CA . ARG A 1 509 ? 21.672 22.047 4.688 1 94.81 509 ARG A CA 1
ATOM 3756 C C . ARG A 1 509 ? 21.5 23.344 5.457 1 94.81 509 ARG A C 1
ATOM 3758 O O . ARG A 1 509 ? 22.469 23.891 6.008 1 94.81 509 ARG A O 1
ATOM 3765 N N . THR A 1 510 ? 20.297 23.844 5.473 1 92.56 510 THR A N 1
ATOM 3766 C CA . THR A 1 510 ? 19.984 25.094 6.133 1 92.56 510 THR A CA 1
ATOM 3767 C C . THR A 1 510 ? 20.266 25 7.629 1 92.56 510 THR A C 1
ATOM 3769 O O . THR A 1 510 ? 20.812 25.938 8.227 1 92.56 510 THR A O 1
ATOM 3772 N N . GLU A 1 511 ? 19.891 23.922 8.211 1 91.31 511 GLU A N 1
ATOM 3773 C CA . GLU A 1 511 ? 20.141 23.719 9.633 1 91.31 511 GLU A CA 1
ATOM 3774 C C . GLU A 1 511 ? 21.625 23.641 9.938 1 91.31 511 GLU A C 1
ATOM 3776 O O . GLU A 1 511 ? 22.094 24.219 10.922 1 91.31 511 GLU A O 1
ATOM 3781 N N . LEU A 1 512 ? 22.344 22.953 9.125 1 94.62 512 LEU A N 1
ATOM 3782 C CA . LEU A 1 512 ? 23.797 22.859 9.297 1 94.62 512 LEU A CA 1
ATOM 3783 C C . LEU A 1 512 ? 24.453 24.234 9.141 1 94.62 512 LEU A C 1
ATOM 3785 O O . LEU A 1 512 ? 25.328 24.594 9.922 1 94.62 512 LEU A O 1
ATOM 3789 N N . LEU A 1 513 ? 23.984 24.938 8.188 1 93.69 513 LEU A N 1
ATOM 3790 C CA . LEU A 1 513 ? 24.5 26.281 7.957 1 93.69 513 LEU A CA 1
ATOM 3791 C C . LEU A 1 513 ? 24.25 27.172 9.172 1 93.69 513 LEU A C 1
ATOM 3793 O O . LEU A 1 513 ? 25.125 27.953 9.57 1 93.69 513 LEU A O 1
ATOM 3797 N N . ARG A 1 514 ? 23.156 27.094 9.703 1 91.88 514 ARG A N 1
ATOM 3798 C CA . ARG A 1 514 ? 22.797 27.859 10.898 1 91.88 514 ARG A CA 1
ATOM 3799 C C . ARG A 1 514 ? 23.734 27.531 12.055 1 91.88 514 ARG A C 1
ATOM 3801 O O . ARG A 1 514 ? 24.031 28.391 12.891 1 91.88 514 ARG A O 1
ATOM 3808 N N . ARG A 1 515 ? 24.219 26.312 12.086 1 92.56 515 ARG A N 1
ATOM 3809 C CA . ARG A 1 515 ? 25.109 25.844 13.148 1 92.56 515 ARG A CA 1
ATOM 3810 C C . ARG A 1 515 ? 26.562 26.125 12.797 1 92.56 515 ARG A C 1
ATOM 3812 O O . ARG A 1 515 ? 27.469 25.766 13.555 1 92.56 515 ARG A O 1
ATOM 3819 N N . GLY A 1 516 ? 26.75 26.656 11.602 1 94.5 516 GLY A N 1
ATOM 3820 C CA . GLY A 1 516 ? 28.109 26.969 11.172 1 94.5 516 GLY A CA 1
ATOM 3821 C C . GLY A 1 516 ? 28.828 25.781 10.555 1 94.5 516 GLY A C 1
ATOM 3822 O O . GLY A 1 516 ? 30.062 25.75 10.508 1 94.5 516 GLY A O 1
ATOM 3823 N N . ILE A 1 517 ? 28.125 24.766 10.18 1 97 517 ILE A N 1
ATOM 3824 C CA . ILE A 1 517 ? 28.703 23.562 9.578 1 97 517 ILE A CA 1
ATOM 3825 C C . ILE A 1 517 ? 28.547 23.609 8.062 1 97 517 ILE A C 1
ATOM 3827 O O . ILE A 1 517 ? 27.453 23.891 7.555 1 97 517 ILE A O 1
ATOM 3831 N N . VAL A 1 518 ? 29.609 23.328 7.309 1 96.69 518 VAL A N 1
ATOM 3832 C CA . VAL A 1 518 ? 29.578 23.344 5.852 1 96.69 518 VAL A CA 1
ATOM 3833 C C . VAL A 1 518 ? 28.984 22.031 5.336 1 96.69 518 VAL A C 1
ATOM 3835 O O . VAL A 1 518 ? 29.391 20.953 5.77 1 96.69 518 VAL A O 1
ATOM 3838 N N . PHE A 1 519 ? 28.016 22.156 4.48 1 97.44 519 PHE A N 1
ATOM 3839 C CA . PHE A 1 519 ? 27.406 20.984 3.854 1 97.44 519 PHE A CA 1
ATOM 3840 C C . PHE A 1 519 ? 28.047 20.703 2.5 1 97.44 519 PHE A C 1
ATOM 3842 O O . PHE A 1 519 ? 28.172 21.594 1.662 1 97.44 519 PHE A O 1
ATOM 3849 N N . ALA A 1 520 ? 28.484 19.484 2.25 1 96.88 520 ALA A N 1
ATOM 3850 C CA . ALA A 1 520 ? 29.062 19.062 0.977 1 96.88 520 ALA A CA 1
ATOM 3851 C C . ALA A 1 520 ? 28.562 17.672 0.576 1 96.88 520 ALA A C 1
ATOM 3853 O O . ALA A 1 520 ? 27.984 16.953 1.395 1 96.88 520 ALA A O 1
ATOM 3854 N N . MET A 1 521 ? 28.703 17.406 -0.655 1 96.19 521 MET A N 1
ATOM 3855 C CA . MET A 1 521 ? 28.297 16.109 -1.178 1 96.19 521 MET A CA 1
ATOM 3856 C C . MET A 1 521 ? 29.422 15.461 -1.977 1 96.19 521 MET A C 1
ATOM 3858 O O . MET A 1 521 ? 30.219 16.156 -2.613 1 96.19 521 MET A O 1
ATOM 3862 N N . ALA A 1 522 ? 29.484 14.18 -1.889 1 93 522 ALA A N 1
ATOM 3863 C CA . ALA A 1 522 ? 30.438 13.414 -2.686 1 93 522 ALA A CA 1
ATOM 3864 C C . ALA A 1 522 ? 29.734 12.305 -3.463 1 93 522 ALA A C 1
ATOM 3866 O O . ALA A 1 522 ? 28.703 11.789 -3.021 1 93 522 ALA A O 1
ATOM 3867 N N . ARG A 1 523 ? 30.25 11.953 -4.664 1 88 523 ARG A N 1
ATOM 3868 C CA . ARG A 1 523 ? 29.781 10.867 -5.516 1 88 523 ARG A CA 1
ATOM 3869 C C . ARG A 1 523 ? 28.359 11.141 -6.02 1 88 523 ARG A C 1
ATOM 3871 O O . ARG A 1 523 ? 27.484 10.281 -5.93 1 88 523 ARG A O 1
ATOM 3878 N N . VAL A 1 524 ? 28.203 12.344 -6.469 1 88.31 524 VAL A N 1
ATOM 3879 C CA . VAL A 1 524 ? 26.922 12.766 -7.023 1 88.31 524 VAL A CA 1
ATOM 3880 C C . VAL A 1 524 ? 26.812 12.32 -8.477 1 88.31 524 VAL A C 1
ATOM 3882 O O . VAL A 1 524 ? 27.531 12.82 -9.344 1 88.31 524 VAL A O 1
ATOM 3885 N N . LYS A 1 525 ? 25.969 11.414 -8.703 1 85.19 525 LYS A N 1
ATOM 3886 C CA . LYS A 1 525 ? 25.766 10.914 -10.062 1 85.19 525 LYS A CA 1
ATOM 3887 C C . LYS A 1 525 ? 24.984 11.922 -10.906 1 85.19 525 LYS A C 1
ATOM 3889 O O . LYS A 1 525 ? 24.438 12.891 -10.383 1 85.19 525 LYS A O 1
ATOM 3894 N N . GLN A 1 526 ? 24.953 11.695 -12.211 1 82.75 526 GLN A N 1
ATOM 3895 C CA . GLN A 1 526 ? 24.359 12.648 -13.148 1 82.75 526 GLN A CA 1
ATOM 3896 C C . GLN A 1 526 ? 22.875 12.852 -12.867 1 82.75 526 GLN A C 1
ATOM 3898 O O . GLN A 1 526 ? 22.391 13.977 -12.906 1 82.75 526 GLN A O 1
ATOM 3903 N N . ASP A 1 527 ? 22.172 11.797 -12.641 1 83.06 527 ASP A N 1
ATOM 3904 C CA . ASP A 1 527 ? 20.734 11.891 -12.391 1 83.06 527 ASP A CA 1
ATOM 3905 C C . ASP A 1 527 ? 20.453 12.75 -11.164 1 83.06 527 ASP A C 1
ATOM 3907 O O . ASP A 1 527 ? 19.547 13.586 -11.188 1 83.06 527 ASP A O 1
ATOM 3911 N N . LEU A 1 528 ? 21.203 12.523 -10.156 1 86.56 528 LEU A N 1
ATOM 3912 C CA . LEU A 1 528 ? 21.031 13.312 -8.945 1 86.56 528 LEU A CA 1
ATOM 3913 C C . LEU A 1 528 ? 21.406 14.766 -9.18 1 86.56 528 LEU A C 1
ATOM 3915 O O . LEU A 1 528 ? 20.734 15.672 -8.68 1 86.56 528 LEU A O 1
ATOM 3919 N N . ARG A 1 529 ? 22.453 15.008 -9.93 1 88.5 529 ARG A N 1
ATOM 3920 C CA . ARG A 1 529 ? 22.891 16.375 -10.227 1 88.5 529 ARG A CA 1
ATOM 3921 C C . ARG A 1 529 ? 21.812 17.156 -10.961 1 88.5 529 ARG A C 1
ATOM 3923 O O . ARG A 1 529 ? 21.562 18.312 -10.656 1 88.5 529 ARG A O 1
ATOM 3930 N N . GLU A 1 530 ? 21.188 16.484 -11.859 1 86.44 530 GLU A N 1
ATOM 3931 C CA . GLU A 1 530 ? 20.109 17.109 -12.617 1 86.44 530 GLU A CA 1
ATOM 3932 C C . GLU A 1 530 ? 18.938 17.453 -11.711 1 86.44 530 GLU A C 1
ATOM 3934 O O . GLU A 1 530 ? 18.312 18.516 -11.859 1 86.44 530 GLU A O 1
ATOM 3939 N N . SER A 1 531 ? 18.656 16.547 -10.82 1 87.19 531 SER A N 1
ATOM 3940 C CA . SER A 1 531 ? 17.562 16.781 -9.883 1 87.19 531 SER A CA 1
ATOM 3941 C C . SER A 1 531 ? 17.891 17.938 -8.945 1 87.19 531 SER A C 1
ATOM 3943 O O . SER A 1 531 ? 17.016 18.75 -8.633 1 87.19 531 SER A O 1
ATOM 3945 N N . LEU A 1 532 ? 19.109 18.016 -8.484 1 90.88 532 LEU A N 1
ATOM 3946 C CA . LEU A 1 532 ? 19.547 19.094 -7.617 1 90.88 532 LEU A CA 1
ATOM 3947 C C . LEU A 1 532 ? 19.469 20.438 -8.336 1 90.88 532 LEU A C 1
ATOM 3949 O O . LEU A 1 532 ? 19.078 21.438 -7.738 1 90.88 532 LEU A O 1
ATOM 3953 N N . ARG A 1 533 ? 19.797 20.406 -9.602 1 89.75 533 ARG A N 1
ATOM 3954 C CA . ARG A 1 533 ? 19.734 21.609 -10.414 1 89.75 533 ARG A CA 1
ATOM 3955 C C . ARG A 1 533 ? 18.281 22.062 -10.594 1 89.75 533 ARG A C 1
ATOM 3957 O O . ARG A 1 533 ? 17.969 23.25 -10.445 1 89.75 533 ARG A O 1
ATOM 3964 N N . ALA A 1 534 ? 17.469 21.125 -10.867 1 86.19 534 ALA A N 1
ATOM 3965 C CA . ALA A 1 534 ? 16.062 21.422 -11.094 1 86.19 534 ALA A CA 1
ATOM 3966 C C . ALA A 1 534 ? 15.414 22.016 -9.852 1 86.19 534 ALA A C 1
ATOM 3968 O O . ALA A 1 534 ? 14.516 22.859 -9.945 1 86.19 534 ALA A O 1
ATOM 3969 N N . ALA A 1 535 ? 15.93 21.594 -8.703 1 86.19 535 ALA A N 1
ATOM 3970 C CA . ALA A 1 535 ? 15.375 22.078 -7.441 1 86.19 535 ALA A CA 1
ATOM 3971 C C . ALA A 1 535 ? 16.141 23.312 -6.941 1 86.19 535 ALA A C 1
ATOM 3973 O O . ALA A 1 535 ? 15.883 23.797 -5.836 1 86.19 535 ALA A O 1
ATOM 3974 N N . SER A 1 536 ? 17.125 23.797 -7.668 1 87.81 536 SER A N 1
ATOM 3975 C CA . SER A 1 536 ? 17.938 24.969 -7.363 1 87.81 536 SER A CA 1
ATOM 3976 C C . SER A 1 536 ? 18.797 24.734 -6.129 1 87.81 536 SER A C 1
ATOM 3978 O O . SER A 1 536 ? 19.078 25.672 -5.379 1 87.81 536 SER A O 1
ATOM 3980 N N . LEU A 1 537 ? 19.109 23.5 -5.898 1 91.31 537 LEU A N 1
ATOM 3981 C CA . LEU A 1 537 ? 19.906 23.172 -4.727 1 91.31 537 LEU A CA 1
ATOM 3982 C C . LEU A 1 537 ? 21.406 23.172 -5.066 1 91.31 537 LEU A C 1
ATOM 3984 O O . LEU A 1 537 ? 22.25 23.328 -4.184 1 91.31 537 LEU A O 1
ATOM 3988 N N . LEU A 1 538 ? 21.672 22.953 -6.324 1 92.12 538 LEU A N 1
ATOM 3989 C CA . LEU A 1 538 ? 23.078 22.938 -6.742 1 92.12 538 LEU A CA 1
ATOM 3990 C C . LEU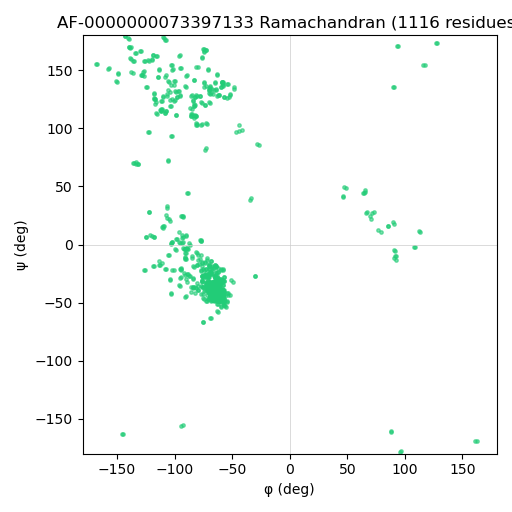 A 1 538 ? 23.734 24.297 -6.473 1 92.12 538 LEU A C 1
ATOM 3992 O O . LEU A 1 538 ? 24.875 24.359 -6.008 1 92.12 538 LEU A O 1
ATOM 3996 N N . ASP A 1 539 ? 22.953 25.328 -6.703 1 90.81 539 ASP A N 1
ATOM 3997 C CA . ASP A 1 539 ? 23.438 26.688 -6.492 1 90.81 539 ASP A CA 1
ATOM 3998 C C . ASP A 1 539 ? 23.547 27 -5 1 90.81 539 ASP A C 1
ATOM 4000 O O . ASP A 1 539 ? 24.469 27.703 -4.578 1 90.81 539 ASP A O 1
ATOM 4004 N N . LYS A 1 540 ? 22.688 26.469 -4.262 1 92.81 540 LYS A N 1
ATOM 4005 C CA . LYS A 1 540 ? 22.688 26.703 -2.822 1 92.81 540 LYS A CA 1
ATOM 4006 C C . LYS A 1 540 ? 23.859 26.016 -2.141 1 92.81 540 LYS A C 1
ATOM 4008 O O . LYS A 1 540 ? 24.469 26.562 -1.22 1 92.81 540 LYS A O 1
ATOM 4013 N N . ILE A 1 541 ? 24.172 24.828 -2.598 1 93 541 ILE A N 1
ATOM 4014 C CA . ILE A 1 541 ? 25.281 24.047 -2.043 1 93 541 ILE A CA 1
ATOM 4015 C C . ILE A 1 541 ? 26.609 24.594 -2.568 1 93 541 ILE A C 1
ATOM 4017 O O . ILE A 1 541 ? 27.594 24.688 -1.822 1 93 541 ILE A O 1
ATOM 4021 N N . GLY A 1 542 ? 26.656 25.016 -3.727 1 91.44 542 GLY A N 1
ATOM 4022 C CA . GLY A 1 542 ? 27.859 25.469 -4.391 1 91.44 542 GLY A CA 1
ATOM 4023 C C . GLY A 1 542 ? 28.594 24.359 -5.133 1 91.44 542 GLY A C 1
ATOM 4024 O O . GLY A 1 542 ? 28.781 23.266 -4.602 1 91.44 542 GLY A O 1
ATOM 4025 N N . GLU A 1 543 ? 29.016 24.562 -6.262 1 88.94 543 GLU A N 1
ATOM 4026 C CA . GLU A 1 543 ? 29.703 23.578 -7.098 1 88.94 543 GLU A CA 1
ATOM 4027 C C . GLU A 1 543 ? 31 23.125 -6.453 1 88.94 543 GLU A C 1
ATOM 4029 O O . GLU A 1 543 ? 31.422 21.969 -6.641 1 88.94 543 GLU A O 1
ATOM 4034 N N . ASP A 1 544 ? 31.516 23.953 -5.617 1 90.69 544 ASP A N 1
ATOM 4035 C CA . ASP A 1 544 ? 32.781 23.656 -4.973 1 90.69 544 ASP A CA 1
ATOM 4036 C C . ASP A 1 544 ? 32.625 22.656 -3.832 1 90.69 544 ASP A C 1
ATOM 4038 O O . ASP A 1 544 ? 33.594 22.094 -3.338 1 90.69 544 ASP A O 1
ATOM 4042 N N . HIS A 1 545 ? 31.438 22.469 -3.496 1 94.38 545 HIS A N 1
ATOM 4043 C CA . HIS A 1 545 ? 31.188 21.531 -2.4 1 94.38 545 HIS A CA 1
ATOM 4044 C C . HIS A 1 545 ? 30.531 20.25 -2.904 1 94.38 545 HIS A C 1
ATOM 4046 O O . HIS A 1 545 ? 29.922 19.516 -2.127 1 94.38 545 HIS A O 1
ATOM 4052 N N . ILE A 1 546 ? 30.609 20.062 -4.215 1 93.94 546 ILE A N 1
ATOM 4053 C CA . ILE A 1 546 ? 30.188 18.812 -4.84 1 93.94 546 ILE A CA 1
ATOM 4054 C C . ILE A 1 546 ? 31.406 18.078 -5.41 1 93.94 546 ILE A C 1
ATOM 4056 O O . ILE A 1 546 ? 32.031 18.547 -6.371 1 93.94 546 ILE A O 1
ATOM 4060 N N . PHE A 1 547 ? 31.672 16.969 -4.867 1 90.69 547 PHE A N 1
ATOM 4061 C CA . PHE A 1 547 ? 32.906 16.266 -5.227 1 90.69 547 PHE A CA 1
ATOM 4062 C C . PHE A 1 547 ? 32.562 14.961 -5.965 1 90.69 547 PHE A C 1
ATOM 4064 O O . PHE A 1 547 ? 31.531 14.336 -5.707 1 90.69 547 PHE A O 1
ATOM 4071 N N . MET A 1 548 ? 33.406 14.594 -6.758 1 83.44 548 MET A N 1
ATOM 4072 C CA . MET A 1 548 ? 33.188 13.391 -7.566 1 83.44 548 MET A CA 1
ATOM 4073 C C . MET A 1 548 ? 33.469 12.133 -6.762 1 83.44 548 MET A C 1
ATOM 4075 O O . MET A 1 548 ? 32.906 11.078 -7.004 1 83.44 548 MET A O 1
ATOM 4079 N N . THR A 1 549 ? 34.469 12.266 -5.898 1 85.44 549 THR A N 1
ATOM 4080 C CA . THR A 1 549 ? 34.875 11.117 -5.094 1 85.44 549 THR A CA 1
ATOM 4081 C C . THR A 1 549 ? 35.062 11.516 -3.633 1 85.44 549 THR A C 1
ATOM 4083 O O . THR A 1 549 ? 35.188 12.703 -3.32 1 85.44 549 THR A O 1
ATOM 4086 N N . LEU A 1 550 ? 35.125 10.531 -2.775 1 89.38 550 LEU A N 1
ATOM 4087 C CA . LEU A 1 550 ? 35.281 10.781 -1.347 1 89.38 550 LEU A CA 1
ATOM 4088 C C . LEU A 1 550 ? 36.688 11.312 -1.04 1 89.38 550 LEU A C 1
ATOM 4090 O O . LEU A 1 550 ? 36.844 12.242 -0.239 1 89.38 550 LEU A O 1
ATOM 4094 N N . PRO A 1 551 ? 37.688 10.781 -1.677 1 86.75 551 PRO A N 1
ATOM 4095 C CA . PRO A 1 551 ? 39.031 11.305 -1.396 1 86.75 551 PRO A CA 1
ATOM 4096 C C . PRO A 1 551 ? 39.188 12.781 -1.76 1 86.75 551 PRO A C 1
ATOM 4098 O O . PRO A 1 551 ? 39.844 13.531 -1.041 1 86.75 551 PRO A O 1
ATOM 4101 N N . THR A 1 552 ? 38.531 13.195 -2.826 1 89.06 552 THR A N 1
ATOM 4102 C CA . THR A 1 552 ? 38.625 14.602 -3.213 1 89.06 552 THR A CA 1
ATOM 4103 C C . THR A 1 552 ? 37.906 15.484 -2.189 1 89.06 552 THR A C 1
ATOM 4105 O O . THR A 1 552 ? 38.344 16.609 -1.934 1 89.06 552 THR A O 1
ATOM 4108 N N . ALA A 1 553 ? 36.875 15.016 -1.631 1 92.75 553 ALA A N 1
ATOM 4109 C CA . ALA A 1 553 ? 36.156 15.75 -0.594 1 92.75 553 ALA A CA 1
ATOM 4110 C C . ALA A 1 553 ? 37 15.883 0.671 1 92.75 553 ALA A C 1
ATOM 4112 O O . ALA A 1 553 ? 37.062 16.953 1.28 1 92.75 553 ALA A O 1
ATOM 4113 N N . VAL A 1 554 ? 37.656 14.805 1.04 1 93.69 554 VAL A N 1
ATOM 4114 C CA . VAL A 1 554 ? 38.5 14.797 2.24 1 93.69 554 VAL A CA 1
ATOM 4115 C C . VAL A 1 554 ? 39.688 15.727 2.051 1 93.69 554 VAL A C 1
ATOM 4117 O O . VAL A 1 554 ? 40.062 16.438 2.975 1 93.69 554 VAL A O 1
ATOM 4120 N N . GLN A 1 555 ? 40.25 15.688 0.868 1 93 555 GLN A N 1
ATOM 4121 C CA . GLN A 1 555 ? 41.375 16.562 0.562 1 93 555 GLN A CA 1
ATOM 4122 C C . GLN A 1 555 ? 40.969 18.031 0.646 1 93 555 GLN A C 1
ATOM 4124 O O . GLN A 1 555 ? 41.719 18.859 1.167 1 93 555 GLN A O 1
ATOM 4129 N N . ALA A 1 556 ? 39.844 18.328 0.099 1 94.06 556 ALA A N 1
ATOM 4130 C CA . ALA A 1 556 ? 39.344 19.703 0.162 1 94.06 556 ALA A CA 1
ATOM 4131 C C . ALA A 1 556 ? 39.156 20.141 1.608 1 94.06 556 ALA A C 1
ATOM 4133 O O . ALA A 1 556 ? 39.438 21.297 1.956 1 94.06 556 ALA A O 1
ATOM 4134 N N . PHE A 1 557 ? 38.688 19.297 2.426 1 95.06 557 PHE A N 1
ATOM 4135 C CA . PHE A 1 557 ? 38.469 19.594 3.84 1 95.06 557 PHE A CA 1
ATOM 4136 C C . PHE A 1 557 ? 39.781 19.875 4.531 1 95.06 557 PHE A C 1
ATOM 4138 O O . PHE A 1 557 ? 39.906 20.797 5.336 1 95.06 557 PHE A O 1
ATOM 4145 N N . ARG A 1 558 ? 40.781 19.078 4.184 1 93.75 558 ARG A N 1
ATOM 4146 C CA . ARG A 1 558 ? 42.062 19.219 4.816 1 93.75 558 ARG A CA 1
ATOM 4147 C C . ARG A 1 558 ? 42.719 20.531 4.406 1 93.75 558 ARG A C 1
ATOM 4149 O O . ARG A 1 558 ? 43.531 21.109 5.164 1 93.75 558 ARG A O 1
ATOM 4156 N N . ARG A 1 559 ? 42.375 21.047 3.271 1 90.75 559 ARG A N 1
ATOM 4157 C CA . ARG A 1 559 ? 42.969 22.266 2.738 1 90.75 559 ARG A CA 1
ATOM 4158 C C . ARG A 1 559 ? 42.188 23.5 3.199 1 90.75 559 ARG A C 1
ATOM 4160 O O . ARG A 1 559 ? 42.656 24.625 2.996 1 90.75 559 ARG A O 1
ATOM 4167 N N . ARG A 1 560 ? 41.156 23.406 3.799 1 84 560 ARG A N 1
ATOM 4168 C CA . ARG A 1 560 ? 40.281 24.531 4.129 1 84 560 ARG A CA 1
ATOM 4169 C C . ARG A 1 560 ? 40.938 25.469 5.117 1 84 560 ARG A C 1
ATOM 4171 O O . ARG A 1 560 ? 41.781 25.047 5.918 1 84 560 ARG A O 1
ATOM 4178 N N . MET B 1 1 ? 20.172 -4.355 28.469 1 19.55 1 MET B N 1
ATOM 4179 C CA . MET B 1 1 ? 19.594 -3.221 29.172 1 19.55 1 MET B CA 1
ATOM 4180 C C . MET B 1 1 ? 18.25 -2.84 28.562 1 19.55 1 MET B C 1
ATOM 4182 O O . MET B 1 1 ? 18.141 -2.602 27.359 1 19.55 1 MET B O 1
ATOM 4186 N N . ILE B 1 2 ? 17.172 -3.229 29.094 1 24.55 2 ILE B N 1
ATOM 4187 C CA . ILE B 1 2 ? 15.773 -2.99 28.797 1 24.55 2 ILE B CA 1
ATOM 4188 C C . ILE B 1 2 ? 15.539 -1.498 28.562 1 24.55 2 ILE B C 1
ATOM 4190 O O . ILE B 1 2 ? 15.852 -0.676 29.422 1 24.55 2 ILE B O 1
ATOM 4194 N N . PRO B 1 3 ? 15.531 -1.07 27.359 1 32.53 3 PRO B N 1
ATOM 4195 C CA . PRO B 1 3 ? 15.547 0.39 27.25 1 32.53 3 PRO B CA 1
ATOM 4196 C C . PRO B 1 3 ? 14.625 1.07 28.266 1 32.53 3 PRO B C 1
ATOM 4198 O O . PRO B 1 3 ? 13.539 0.563 28.562 1 32.53 3 PRO B O 1
ATOM 4201 N N . THR B 1 4 ? 15 1.562 29.344 1 32.38 4 THR B N 1
ATOM 4202 C CA . THR B 1 4 ? 14.305 2.385 30.328 1 32.38 4 THR B CA 1
ATOM 4203 C C . THR B 1 4 ? 13.188 3.182 29.672 1 32.38 4 THR B C 1
ATOM 4205 O O . THR B 1 4 ? 13.43 3.975 28.75 1 32.38 4 THR B O 1
ATOM 4208 N N . MET B 1 5 ? 11.984 2.734 29.469 1 40 5 MET B N 1
ATOM 4209 C CA . MET B 1 5 ? 10.703 3.383 29.188 1 40 5 MET B CA 1
ATOM 4210 C C . MET B 1 5 ? 10.609 4.723 29.906 1 40 5 MET B C 1
ATOM 4212 O O . MET B 1 5 ? 10.141 4.789 31.047 1 40 5 MET B O 1
ATOM 4216 N N . THR B 1 6 ? 11.539 5.539 30.031 1 45.75 6 THR B N 1
ATOM 4217 C CA . THR B 1 6 ? 11.461 6.773 30.797 1 45.75 6 THR B CA 1
ATOM 4218 C C . THR B 1 6 ? 10.203 7.562 30.453 1 45.75 6 THR B C 1
ATOM 4220 O O . THR B 1 6 ? 9.648 7.398 29.359 1 45.75 6 THR B O 1
ATOM 4223 N N . SER B 1 7 ? 9.422 8.102 31.484 1 49.94 7 SER B N 1
ATOM 4224 C CA . SER B 1 7 ? 8.266 8.992 31.422 1 49.94 7 SER B CA 1
ATOM 4225 C C . SER B 1 7 ? 8.328 9.906 30.203 1 49.94 7 SER B C 1
ATOM 4227 O O . SER B 1 7 ? 7.301 10.203 29.594 1 49.94 7 SER B O 1
ATOM 4229 N N . ALA B 1 8 ? 9.523 10.125 29.812 1 55.31 8 ALA B N 1
ATOM 4230 C CA . ALA B 1 8 ? 9.773 11.008 28.672 1 55.31 8 ALA B CA 1
ATOM 4231 C C . ALA B 1 8 ? 9.383 10.328 27.359 1 55.31 8 ALA B C 1
ATOM 4233 O O . ALA B 1 8 ? 9 11 26.406 1 55.31 8 ALA B O 1
ATOM 4234 N N . GLY B 1 9 ? 9.203 9.141 27.328 1 67.12 9 GLY B N 1
ATOM 4235 C CA . GLY B 1 9 ? 8.906 8.422 26.094 1 67.12 9 GLY B CA 1
ATOM 4236 C C . GLY B 1 9 ? 7.422 8.336 25.797 1 67.12 9 GLY B C 1
ATOM 4237 O O . GLY B 1 9 ? 7.004 8.484 24.656 1 67.12 9 GLY B O 1
ATOM 4238 N N . TRP B 1 10 ? 6.602 8.281 26.891 1 76.38 10 TRP B N 1
ATOM 4239 C CA . TRP B 1 10 ? 5.172 8.07 26.688 1 76.38 10 TRP B CA 1
ATOM 4240 C C . TRP B 1 10 ? 4.402 9.383 26.797 1 76.38 10 TRP B C 1
ATOM 4242 O O . TRP B 1 10 ? 3.277 9.484 26.297 1 76.38 10 TRP B O 1
ATOM 4252 N N . ALA B 1 11 ? 5.027 10.43 27.516 1 86 11 ALA B N 1
ATOM 4253 C CA . ALA B 1 11 ? 4.352 11.719 27.641 1 86 11 ALA B CA 1
ATOM 4254 C C . ALA B 1 11 ? 5.305 12.867 27.344 1 86 11 ALA B C 1
ATOM 4256 O O . ALA B 1 11 ? 5.594 13.695 28.203 1 86 11 ALA B O 1
ATOM 4257 N N . PRO B 1 12 ? 5.621 12.953 26.156 1 83.19 12 PRO B N 1
ATOM 4258 C CA . PRO B 1 12 ? 6.602 13.977 25.781 1 83.19 12 PRO B CA 1
ATOM 4259 C C . PRO B 1 12 ? 6.105 15.398 26.062 1 83.19 12 PRO B C 1
ATOM 4261 O O . PRO B 1 12 ? 6.91 16.312 26.25 1 83.19 12 PRO B O 1
ATOM 4264 N N . GLY B 1 13 ? 4.836 15.609 26.203 1 85.81 13 GLY B N 1
ATOM 4265 C CA . GLY B 1 13 ? 4.297 16.938 26.438 1 85.81 13 GLY B CA 1
ATOM 4266 C C . GLY B 1 13 ? 4.625 17.484 27.812 1 85.81 13 GLY B C 1
ATOM 4267 O O . GLY B 1 13 ? 4.676 18.688 28.016 1 85.81 13 GLY B O 1
ATOM 4268 N N . VAL B 1 14 ? 4.848 16.609 28.703 1 86.12 14 VAL B N 1
ATOM 4269 C CA . VAL B 1 14 ? 5.109 17.016 30.094 1 86.12 14 VAL B CA 1
ATOM 4270 C C . VAL B 1 14 ? 6.48 17.672 30.188 1 86.12 14 VAL B C 1
ATOM 4272 O O . VAL B 1 14 ? 6.695 18.562 31.016 1 86.12 14 VAL B O 1
ATOM 4275 N N . VAL B 1 15 ? 7.344 17.297 29.297 1 84.31 15 VAL B N 1
ATOM 4276 C CA . VAL B 1 15 ? 8.719 17.781 29.312 1 84.31 15 VAL B CA 1
ATOM 4277 C C . VAL B 1 15 ? 8.742 19.281 29.031 1 84.31 15 VAL B C 1
ATOM 4279 O O . VAL B 1 15 ? 9.531 20.016 29.625 1 84.31 15 VAL B O 1
ATOM 4282 N N . GLN B 1 16 ? 7.867 19.719 28.234 1 85.25 16 GLN B N 1
ATOM 4283 C CA . GLN B 1 16 ? 7.848 21.125 27.844 1 85.25 16 GLN B CA 1
ATOM 4284 C C . GLN B 1 16 ? 7.465 22 29.031 1 85.25 16 GLN B C 1
ATOM 4286 O O . GLN B 1 16 ? 7.871 23.172 29.094 1 85.25 16 GLN B O 1
ATOM 4291 N N . PHE B 1 17 ? 6.789 21.5 30.016 1 88.31 17 PHE B N 1
ATOM 4292 C CA . PHE B 1 17 ? 6.336 22.281 31.156 1 88.31 17 PHE B CA 1
ATOM 4293 C C . PHE B 1 17 ? 7.395 22.312 32.25 1 88.31 17 PHE B C 1
ATOM 4295 O O . PHE B 1 17 ? 7.453 23.266 33.031 1 88.31 17 PHE B O 1
ATOM 4302 N N . ARG B 1 18 ? 8.227 21.297 32.25 1 86.88 18 ARG B N 1
ATOM 4303 C CA . ARG B 1 18 ? 9.32 21.25 33.219 1 86.88 18 ARG B CA 1
ATOM 4304 C C . ARG B 1 18 ? 10.375 22.312 32.906 1 86.88 18 ARG B C 1
ATOM 4306 O O . ARG B 1 18 ? 10.969 22.891 33.812 1 86.88 18 ARG B O 1
ATOM 4313 N N . GLU B 1 19 ? 10.531 22.578 31.672 1 85.62 19 GLU B N 1
ATOM 4314 C CA . GLU B 1 19 ? 11.539 23.531 31.234 1 85.62 19 GLU B CA 1
ATOM 4315 C C . GLU B 1 19 ? 10.898 24.844 30.781 1 85.62 19 GLU B C 1
ATOM 4317 O O . GLU B 1 19 ? 11.445 25.547 29.938 1 85.62 19 GLU B O 1
ATOM 4322 N N . TYR B 1 20 ? 9.812 25.109 31.438 1 91.44 20 TYR B N 1
ATOM 4323 C CA . TYR B 1 20 ? 9.07 26.281 30.984 1 91.44 20 TYR B CA 1
ATOM 4324 C C . TYR B 1 20 ? 9.781 27.562 31.375 1 91.44 20 TYR B C 1
ATOM 4326 O O . TYR B 1 20 ? 10.242 27.703 32.5 1 91.44 20 TYR B O 1
ATOM 4334 N N . GLN B 1 21 ? 9.844 28.438 30.5 1 92.81 21 GLN B N 1
ATOM 4335 C CA . GLN B 1 21 ? 10.453 29.75 30.734 1 92.81 21 GLN B CA 1
ATOM 4336 C C . GLN B 1 21 ? 9.391 30.828 30.875 1 92.81 21 GLN B C 1
ATOM 4338 O O . GLN B 1 21 ? 8.438 30.875 30.094 1 92.81 21 GLN B O 1
ATOM 4343 N N . ARG B 1 22 ? 9.594 31.734 31.781 1 93.06 22 ARG B N 1
ATOM 4344 C CA . ARG B 1 22 ? 8.625 32.781 32.062 1 93.06 22 ARG B CA 1
ATOM 4345 C C . ARG B 1 22 ? 8.438 33.719 30.875 1 93.06 22 ARG B C 1
ATOM 4347 O O . ARG B 1 22 ? 7.348 34.25 30.656 1 93.06 22 ARG B O 1
ATOM 4354 N N . ARG B 1 23 ? 9.438 33.781 30.109 1 92.44 23 ARG B N 1
ATOM 4355 C CA . ARG B 1 23 ? 9.391 34.656 28.938 1 92.44 23 ARG B CA 1
ATOM 4356 C C . ARG B 1 23 ? 8.391 34.156 27.906 1 92.44 23 ARG B C 1
ATOM 4358 O O . ARG B 1 23 ? 7.934 34.906 27.047 1 92.44 23 ARG B O 1
ATOM 4365 N N . TRP B 1 24 ? 8.047 32.875 28.031 1 93.75 24 TRP B N 1
ATOM 4366 C CA . TRP B 1 24 ? 7.156 32.281 27.062 1 93.75 24 TRP B CA 1
ATOM 4367 C C . TRP B 1 24 ? 5.695 32.531 27.422 1 93.75 24 TRP B C 1
ATOM 4369 O O . TRP B 1 24 ? 4.805 32.344 26.594 1 93.75 24 TRP B O 1
ATOM 4379 N N . LEU B 1 25 ? 5.418 33.031 28.578 1 95.69 25 LEU B N 1
ATOM 4380 C CA . LEU B 1 25 ? 4.066 33.125 29.125 1 95.69 25 LEU B CA 1
ATOM 4381 C C . LEU B 1 25 ? 3.215 34.094 28.312 1 95.69 25 LEU B C 1
ATOM 4383 O O . LEU B 1 25 ? 2.074 33.781 27.953 1 95.69 25 LEU B O 1
ATOM 4387 N N . ARG B 1 26 ? 3.705 35.188 28.016 1 94.56 26 ARG B N 1
ATOM 4388 C CA . ARG B 1 26 ? 2.947 36.188 27.25 1 94.56 26 ARG B CA 1
ATOM 4389 C C . ARG B 1 26 ? 2.553 35.625 25.891 1 94.56 26 ARG B C 1
ATOM 4391 O O . ARG B 1 26 ? 1.405 35.781 25.453 1 94.56 26 ARG B O 1
ATOM 4398 N N . GLY B 1 27 ? 3.49 35.062 25.234 1 94.31 27 GLY B N 1
ATOM 4399 C CA . GLY B 1 27 ? 3.219 34.469 23.922 1 94.31 27 GLY B CA 1
ATOM 4400 C C . GLY B 1 27 ? 2.207 33.344 23.984 1 94.31 27 GLY B C 1
ATOM 4401 O O . GLY B 1 27 ? 1.312 33.281 23.141 1 94.31 27 GLY B O 1
ATOM 4402 N N . ASP B 1 28 ? 2.334 32.562 24.953 1 96.38 28 ASP B N 1
ATOM 4403 C CA . ASP B 1 28 ? 1.436 31.406 25.094 1 96.38 28 ASP B CA 1
ATOM 4404 C C . ASP B 1 28 ? 0.023 31.859 25.453 1 96.38 28 ASP B C 1
ATOM 4406 O O . ASP B 1 28 ? -0.959 31.266 25.016 1 96.38 28 ASP B O 1
ATOM 4410 N N . VAL B 1 29 ? -0.093 32.875 26.25 1 96.5 29 VAL B N 1
ATOM 4411 C CA . VAL B 1 29 ? -1.402 33.406 26.625 1 96.5 29 VAL B CA 1
ATOM 4412 C C . VAL B 1 29 ? -2.078 34.031 25.406 1 96.5 29 VAL B C 1
ATOM 4414 O O . VAL B 1 29 ? -3.246 33.75 25.125 1 96.5 29 VAL B O 1
ATOM 4417 N N . LEU B 1 30 ? -1.35 34.812 24.703 1 94.5 30 LEU B N 1
ATOM 4418 C CA . LEU B 1 30 ? -1.893 35.438 23.516 1 94.5 30 LEU B CA 1
ATOM 4419 C C . LEU B 1 30 ? -2.281 34.375 22.469 1 94.5 30 LEU B C 1
ATOM 4421 O O . LEU B 1 30 ? -3.307 34.531 21.797 1 94.5 30 LEU B O 1
ATOM 4425 N N . ALA B 1 31 ? -1.439 33.438 22.375 1 95.44 31 ALA B N 1
ATOM 4426 C CA . ALA B 1 31 ? -1.728 32.344 21.438 1 95.44 31 ALA B CA 1
ATOM 4427 C C . ALA B 1 31 ? -2.994 31.609 21.844 1 95.44 31 ALA B C 1
ATOM 4429 O O . ALA B 1 31 ? -3.822 31.266 21 1 95.44 31 ALA B O 1
ATOM 4430 N N . GLY B 1 32 ? -3.133 31.297 23.094 1 96.81 32 GLY B N 1
ATOM 4431 C CA . GLY B 1 32 ? -4.32 30.625 23.578 1 96.81 32 GLY B CA 1
ATOM 4432 C C . GLY B 1 32 ? -5.602 31.391 23.312 1 96.81 32 GLY B C 1
ATOM 4433 O O . GLY B 1 32 ? -6.602 30.812 22.891 1 96.81 32 GLY B O 1
ATOM 4434 N N . LEU B 1 33 ? -5.566 32.656 23.547 1 95.31 33 LEU B N 1
ATOM 4435 C CA . LEU B 1 33 ? -6.711 33.531 23.312 1 95.31 33 LEU B CA 1
ATOM 4436 C C . LEU B 1 33 ? -7.07 33.594 21.844 1 95.31 33 LEU B C 1
ATOM 4438 O O . LEU B 1 33 ? -8.242 33.438 21.469 1 95.31 33 LEU B O 1
ATOM 4442 N N . THR B 1 34 ? -6.062 33.719 21.078 1 93.12 34 THR B N 1
ATOM 4443 C CA . THR B 1 34 ? -6.266 33.844 19.641 1 93.12 34 THR B CA 1
ATOM 4444 C C . THR B 1 34 ? -6.781 32.531 19.047 1 93.12 34 THR B C 1
ATOM 4446 O O . THR B 1 34 ? -7.707 32.5 18.234 1 93.12 34 THR B O 1
ATOM 4449 N N . VAL B 1 35 ? -6.172 31.453 19.453 1 94.88 35 VAL B N 1
ATOM 4450 C CA . VAL B 1 35 ? -6.562 30.141 18.938 1 94.88 35 VAL B CA 1
ATOM 4451 C C . VAL B 1 35 ? -7.988 29.812 19.375 1 94.88 35 VAL B C 1
ATOM 4453 O O . VAL B 1 35 ? -8.773 29.266 18.594 1 94.88 35 VAL B O 1
ATOM 4456 N N . ALA B 1 36 ? -8.32 30.125 20.609 1 96.25 36 ALA B N 1
ATOM 4457 C CA . ALA B 1 36 ? -9.68 29.891 21.062 1 96.25 36 ALA B CA 1
ATOM 4458 C C . ALA B 1 36 ? -10.688 30.672 20.219 1 96.25 36 ALA B C 1
ATOM 4460 O O . ALA B 1 36 ? -11.742 30.141 19.859 1 96.25 36 ALA B O 1
ATOM 4461 N N . ALA B 1 37 ? -10.352 31.891 19.953 1 92.94 37 ALA B N 1
ATOM 4462 C CA . ALA B 1 37 ? -11.219 32.75 19.172 1 92.94 37 ALA B CA 1
ATOM 4463 C C . ALA B 1 37 ? -11.398 32.219 17.75 1 92.94 37 ALA B C 1
ATOM 4465 O O . ALA B 1 37 ? -12.453 32.406 17.141 1 92.94 37 ALA B O 1
ATOM 4466 N N . TYR B 1 38 ? -10.445 31.516 17.297 1 91.94 38 TYR B N 1
ATOM 4467 C CA . TYR B 1 38 ? -10.508 30.891 15.984 1 91.94 38 TYR B CA 1
ATOM 4468 C C . TYR B 1 38 ? -11.211 29.547 16.062 1 91.94 38 TYR B C 1
ATOM 4470 O O . TYR B 1 38 ? -12.023 29.219 15.195 1 91.94 38 TYR B O 1
ATOM 4478 N N . LEU B 1 39 ? -10.93 28.812 17.062 1 95.06 39 LEU B N 1
ATOM 4479 C CA . LEU B 1 39 ? -11.344 27.422 17.234 1 95.06 39 LEU B CA 1
ATOM 4480 C C . LEU B 1 39 ? -12.852 27.328 17.438 1 95.06 39 LEU B C 1
ATOM 4482 O O . LEU B 1 39 ? -13.508 26.469 16.859 1 95.06 39 LEU B O 1
ATOM 4486 N N . ILE B 1 40 ? -13.445 28.188 18.203 1 95.12 40 ILE B N 1
ATOM 4487 C CA . ILE B 1 40 ? -14.828 28.078 18.641 1 95.12 40 ILE B CA 1
ATOM 4488 C C . ILE B 1 40 ? -15.758 28.125 17.438 1 95.12 40 ILE B C 1
ATOM 4490 O O . ILE B 1 40 ? -16.469 27.172 17.141 1 95.12 40 ILE B O 1
ATOM 4494 N N . PRO B 1 41 ? -15.688 29.203 16.656 1 94.19 41 PRO B N 1
ATOM 4495 C CA . PRO B 1 41 ? -16.562 29.203 15.484 1 94.19 41 PRO B CA 1
ATOM 4496 C C . PRO B 1 41 ? -16.203 28.125 14.461 1 94.19 41 PRO B C 1
ATOM 4498 O O . PRO B 1 41 ? -17.078 27.562 13.82 1 94.19 41 PRO B O 1
ATOM 4501 N N . GLN B 1 42 ? -14.992 27.828 14.328 1 93.69 42 GLN B N 1
ATOM 4502 C CA . GLN B 1 42 ? -14.531 26.828 13.367 1 93.69 42 GLN B CA 1
ATOM 4503 C C . GLN B 1 42 ? -15.023 25.438 13.734 1 93.69 42 GLN B C 1
ATOM 4505 O O . GLN B 1 42 ? -15.469 24.688 12.867 1 93.69 42 GLN B O 1
ATOM 4510 N N . ALA B 1 43 ? -14.844 25.109 14.992 1 95.38 43 ALA B N 1
ATOM 4511 C CA . ALA B 1 43 ? -15.305 23.797 15.469 1 95.38 43 ALA B CA 1
ATOM 4512 C C . ALA B 1 43 ? -16.797 23.625 15.242 1 95.38 43 ALA B C 1
ATOM 4514 O O . ALA B 1 43 ? -17.266 22.547 14.875 1 95.38 43 ALA B O 1
ATOM 4515 N N . MET B 1 44 ? -17.531 24.688 15.461 1 94.38 44 MET B N 1
ATOM 4516 C CA . MET B 1 44 ? -18.984 24.656 15.227 1 94.38 44 MET B CA 1
ATOM 4517 C C . MET B 1 44 ? -19.297 24.484 13.742 1 94.38 44 MET B C 1
ATOM 4519 O O . MET B 1 44 ? -20.156 23.688 13.375 1 94.38 44 MET B O 1
ATOM 4523 N N . ALA B 1 45 ? -18.547 25.172 12.953 1 94.19 45 ALA B N 1
ATOM 4524 C CA . ALA B 1 45 ? -18.734 25.078 11.508 1 94.19 45 ALA B CA 1
ATOM 4525 C C . ALA B 1 45 ? -18.422 23.656 11.016 1 94.19 45 ALA B C 1
ATOM 4527 O O . ALA B 1 45 ? -19.156 23.109 10.188 1 94.19 45 ALA B O 1
ATOM 4528 N N . TYR B 1 46 ? -17.422 23.016 11.5 1 95.12 46 TYR B N 1
ATOM 4529 C CA . TYR B 1 46 ? -17 21.703 11.023 1 95.12 46 TYR B CA 1
ATOM 4530 C C . TYR B 1 46 ? -17.922 20.609 11.547 1 95.12 46 TYR B C 1
ATOM 4532 O O . TYR B 1 46 ? -18.109 19.578 10.898 1 95.12 46 TYR B O 1
ATOM 4540 N N . ALA B 1 47 ? -18.516 20.875 12.695 1 95 47 ALA B N 1
ATOM 4541 C CA . ALA B 1 47 ? -19.547 19.953 13.148 1 95 47 ALA B CA 1
ATOM 4542 C C . ALA B 1 47 ? -20.703 19.891 12.164 1 95 47 ALA B C 1
ATOM 4544 O O . ALA B 1 47 ? -21.25 18.828 11.891 1 95 47 ALA B O 1
ATOM 4545 N N . THR B 1 48 ? -21.047 21.062 11.641 1 92.56 48 THR B N 1
ATOM 4546 C CA . THR B 1 48 ? -22.125 21.109 10.656 1 92.56 48 THR B CA 1
ATOM 4547 C C . THR B 1 48 ? -21.719 20.391 9.367 1 92.56 48 THR B C 1
ATOM 4549 O O . THR B 1 48 ? -22.531 19.719 8.742 1 92.56 48 THR B O 1
ATOM 4552 N N . VAL B 1 49 ? -20.516 20.516 9.031 1 91.94 49 VAL B N 1
ATOM 4553 C CA . VAL B 1 49 ? -19.984 19.812 7.867 1 91.94 49 VAL B CA 1
ATOM 4554 C C . VAL B 1 49 ? -20.047 18.297 8.094 1 91.94 49 VAL B C 1
ATOM 4556 O O . VAL B 1 49 ? -20.328 17.531 7.172 1 91.94 49 VAL B O 1
ATOM 4559 N N . ALA B 1 50 ? -19.844 17.906 9.32 1 94.44 50 ALA B N 1
ATOM 4560 C CA . ALA B 1 50 ? -19.859 16.484 9.68 1 94.44 50 ALA B CA 1
ATOM 4561 C C . ALA B 1 50 ? -21.281 15.953 9.773 1 94.44 50 ALA B C 1
ATOM 4563 O O . ALA B 1 50 ? -21.5 14.75 9.914 1 94.44 50 ALA B O 1
ATOM 4564 N N . GLY B 1 51 ? -22.266 16.875 9.711 1 92.44 51 GLY B N 1
ATOM 4565 C CA . GLY B 1 51 ? -23.656 16.469 9.812 1 92.44 51 GLY B CA 1
ATOM 4566 C C . GLY B 1 51 ? -24.188 16.469 11.234 1 92.44 51 GLY B C 1
ATOM 4567 O O . GLY B 1 51 ? -25.203 15.828 11.523 1 92.44 51 GLY B O 1
ATOM 4568 N N . LEU B 1 52 ? -23.516 17.125 12.109 1 94.31 52 LEU B N 1
ATOM 4569 C CA . LEU B 1 52 ? -23.875 17.172 13.516 1 94.31 52 LEU B CA 1
ATOM 4570 C C . LEU B 1 52 ? -24.266 18.594 13.938 1 94.31 52 LEU B C 1
ATOM 4572 O O . LEU B 1 52 ? -23.938 19.547 13.234 1 94.31 52 LEU B O 1
ATOM 4576 N N . PRO B 1 53 ? -24.953 18.734 15.062 1 92.31 53 PRO B N 1
ATOM 4577 C CA . PRO B 1 53 ? -25.188 20.078 15.586 1 92.31 53 PRO B CA 1
ATOM 4578 C C . PRO B 1 53 ? -23.906 20.797 15.969 1 92.31 53 PRO B C 1
ATOM 4580 O O . PRO B 1 53 ? -22.938 20.172 16.422 1 92.31 53 PRO B O 1
ATOM 4583 N N . PRO B 1 54 ? -23.859 22.078 15.789 1 92.56 54 PRO B N 1
ATOM 4584 C CA . PRO B 1 54 ? -22.656 22.875 16.062 1 92.56 54 PRO B CA 1
ATOM 4585 C C . PRO B 1 54 ? -22.062 22.594 17.438 1 92.56 54 PRO B C 1
ATOM 4587 O O . PRO B 1 54 ? -20.844 22.594 17.594 1 92.56 54 PRO B O 1
ATOM 4590 N N . ALA B 1 55 ? -22.906 22.281 18.406 1 90.94 55 ALA B N 1
ATOM 4591 C CA . ALA B 1 55 ? -22.438 22.062 19.781 1 90.94 55 ALA B CA 1
ATOM 4592 C C . ALA B 1 55 ? -21.484 20.875 19.844 1 90.94 55 ALA B C 1
ATOM 4594 O O . ALA B 1 55 ? -20.562 20.844 20.672 1 90.94 55 ALA B O 1
ATOM 4595 N N . ALA B 1 56 ? -21.625 19.922 18.984 1 92.62 56 ALA B N 1
ATOM 4596 C CA . ALA B 1 56 ? -20.797 18.734 18.969 1 92.62 56 ALA B CA 1
ATOM 4597 C C . ALA B 1 56 ? -19.328 19.094 18.688 1 92.62 56 ALA B C 1
ATOM 4599 O O . ALA B 1 56 ? -18.422 18.406 19.156 1 92.62 56 ALA B O 1
ATOM 4600 N N . GLY B 1 57 ? -19.172 20.125 17.922 1 94.75 57 GLY B N 1
ATOM 4601 C CA . GLY B 1 57 ? -17.812 20.594 17.656 1 94.75 57 GLY B CA 1
ATOM 4602 C C . GLY B 1 57 ? -17.094 21.078 18.891 1 94.75 57 GLY B C 1
ATOM 4603 O O . GLY B 1 57 ? -15.898 20.828 19.062 1 94.75 57 GLY B O 1
ATOM 4604 N N . LEU B 1 58 ? -17.812 21.766 19.703 1 93.5 58 LEU B N 1
ATOM 4605 C CA . LEU B 1 58 ? -17.219 22.266 20.938 1 93.5 58 LEU B CA 1
ATOM 4606 C C . LEU B 1 58 ? -16.906 21.125 21.906 1 93.5 58 LEU B C 1
ATOM 4608 O O . LEU B 1 58 ? -15.836 21.094 22.5 1 93.5 58 LEU B O 1
ATOM 4612 N N . TRP B 1 59 ? -17.844 20.203 21.969 1 93.38 59 TRP B N 1
ATOM 4613 C CA . TRP B 1 59 ? -17.609 19.031 22.828 1 93.38 59 TRP B CA 1
ATOM 4614 C C . TRP B 1 59 ? -16.375 18.266 22.375 1 93.38 59 TRP B C 1
ATOM 4616 O O . TRP B 1 59 ? -15.562 17.844 23.219 1 93.38 59 TRP B O 1
ATOM 4626 N N . ALA B 1 60 ? -16.219 18.156 21.109 1 95.12 60 ALA B N 1
ATOM 4627 C CA . ALA B 1 60 ? -15.125 17.359 20.516 1 95.12 60 ALA B CA 1
ATOM 4628 C C . ALA B 1 60 ? -13.781 18.062 20.719 1 95.12 60 ALA B C 1
ATOM 4630 O O . ALA B 1 60 ? -12.727 17.438 20.547 1 95.12 60 ALA B O 1
ATOM 4631 N N . SER B 1 61 ? -13.789 19.297 21.109 1 95.44 61 SER B N 1
ATOM 4632 C CA . SER B 1 61 ? -12.562 20.062 21.219 1 95.44 61 SER B CA 1
ATOM 4633 C C . SER B 1 61 ? -12.008 20.016 22.641 1 95.44 61 SER B C 1
ATOM 4635 O O . SER B 1 61 ? -10.805 20.203 22.859 1 95.44 61 SER B O 1
ATOM 4637 N N . ILE B 1 62 ? -12.805 19.734 23.578 1 94.69 62 ILE B N 1
ATOM 4638 C CA . ILE B 1 62 ? -12.469 19.922 24.984 1 94.69 62 ILE B CA 1
ATOM 4639 C C . ILE B 1 62 ? -11.383 18.938 25.406 1 94.69 62 ILE B C 1
ATOM 4641 O O . ILE B 1 62 ? -10.242 19.328 25.672 1 94.69 62 ILE B O 1
ATOM 4645 N N . ALA B 1 63 ? -11.656 17.703 25.359 1 95.56 63 ALA B N 1
ATOM 4646 C CA . ALA B 1 63 ? -10.75 16.672 25.875 1 95.56 63 ALA B CA 1
ATOM 4647 C C . ALA B 1 63 ? -9.469 16.609 25.062 1 95.56 63 ALA B C 1
ATOM 4649 O O . ALA B 1 63 ? -8.375 16.5 25.625 1 95.56 63 ALA B O 1
ATOM 4650 N N . PRO B 1 64 ? -9.562 16.734 23.766 1 96.75 64 PRO B N 1
ATOM 4651 C CA . PRO B 1 64 ? -8.344 16.641 22.953 1 96.75 64 PRO B CA 1
ATOM 4652 C C . PRO B 1 64 ? -7.336 17.734 23.266 1 96.75 64 PRO B C 1
ATOM 4654 O O . PRO B 1 64 ? -6.129 17.484 23.281 1 96.75 64 PRO B O 1
ATOM 4657 N N . LEU B 1 65 ? -7.793 18.922 23.562 1 96.88 65 LEU B N 1
ATOM 4658 C CA . LEU B 1 65 ? -6.891 20.016 23.891 1 96.88 65 LEU B CA 1
ATOM 4659 C C . LEU B 1 65 ? -6.082 19.703 25.156 1 96.88 65 LEU B C 1
ATOM 4661 O O . LEU B 1 65 ? -4.887 19.984 25.219 1 96.88 65 LEU B O 1
ATOM 4665 N N . ALA B 1 66 ? -6.727 19.062 26.062 1 96 66 ALA B N 1
ATOM 4666 C CA . ALA B 1 66 ? -6.07 18.703 27.312 1 96 66 ALA B CA 1
ATOM 4667 C C . ALA B 1 66 ? -5.113 17.531 27.109 1 96 66 ALA B C 1
ATOM 4669 O O . ALA B 1 66 ? -3.971 17.562 27.578 1 96 66 ALA B O 1
ATOM 4670 N N . ILE B 1 67 ? -5.574 16.594 26.453 1 96.69 67 ILE B N 1
ATOM 4671 C CA . ILE B 1 67 ? -4.832 15.344 26.312 1 96.69 67 ILE B CA 1
ATOM 4672 C C . ILE B 1 67 ? -3.6 15.578 25.438 1 96.69 67 ILE B C 1
ATOM 4674 O O . ILE B 1 67 ? -2.51 15.094 25.75 1 96.69 67 ILE B O 1
ATOM 4678 N N . TYR B 1 68 ? -3.752 16.297 24.375 1 96.62 68 TYR B N 1
ATOM 4679 C CA . TYR B 1 68 ? -2.617 16.547 23.484 1 96.62 68 TYR B CA 1
ATOM 4680 C C . TYR B 1 68 ? -1.519 17.312 24.203 1 96.62 68 TYR B C 1
ATOM 4682 O O . TYR B 1 68 ? -0.331 17.078 23.969 1 96.62 68 TYR B O 1
ATOM 4690 N N . ALA B 1 69 ? -1.889 18.234 25.016 1 95.56 69 ALA B N 1
ATOM 4691 C CA . ALA B 1 69 ? -0.91 19.031 25.766 1 95.56 69 ALA B CA 1
ATOM 4692 C C . ALA B 1 69 ? -0.003 18.141 26.594 1 95.56 69 ALA B C 1
ATOM 4694 O O . ALA B 1 69 ? 1.169 18.469 26.812 1 95.56 69 ALA B O 1
ATOM 4695 N N . LEU B 1 70 ? -0.529 17.016 26.969 1 94.12 70 LEU B N 1
ATOM 4696 C CA . LEU B 1 70 ? 0.222 16.125 27.844 1 94.12 70 LEU B CA 1
ATOM 4697 C C . LEU B 1 70 ? 0.954 15.062 27.047 1 94.12 70 LEU B C 1
ATOM 4699 O O . LEU B 1 70 ? 2.09 14.703 27.359 1 94.12 70 LEU B O 1
ATOM 4703 N N . LEU B 1 71 ? 0.333 14.609 25.969 1 94.62 71 LEU B N 1
ATOM 4704 C CA . LEU B 1 71 ? 0.851 13.414 25.312 1 94.62 71 LEU B CA 1
ATOM 4705 C C . LEU B 1 71 ? 1.526 13.766 23.984 1 94.62 71 LEU B C 1
ATOM 4707 O O . LEU B 1 71 ? 2.307 12.977 23.453 1 94.62 71 LEU B O 1
ATOM 4711 N N . GLY B 1 72 ? 1.198 14.867 23.453 1 94.12 72 GLY B N 1
ATOM 4712 C CA . GLY B 1 72 ? 1.754 15.25 22.172 1 94.12 72 GLY B CA 1
ATOM 4713 C C . GLY B 1 72 ? 3.227 15.609 22.234 1 94.12 72 GLY B C 1
ATOM 4714 O O . GLY B 1 72 ? 3.705 16.094 23.25 1 94.12 72 GLY B O 1
ATOM 4715 N N . SER B 1 73 ? 3.949 15.383 21.141 1 92.94 73 SER B N 1
ATOM 4716 C CA . SER B 1 73 ? 5.371 15.719 21.094 1 92.94 73 SER B CA 1
ATOM 4717 C C . SER B 1 73 ? 5.594 17.094 20.5 1 92.94 73 SER B C 1
ATOM 4719 O O . SER B 1 73 ? 6.648 17.703 20.703 1 92.94 73 SER B O 1
ATOM 4721 N N . SER B 1 74 ? 4.641 17.578 19.781 1 94.19 74 SER B N 1
ATOM 4722 C CA . SER B 1 74 ? 4.766 18.906 19.188 1 94.19 74 SER B CA 1
ATOM 4723 C C . SER B 1 74 ? 4.383 19.984 20.188 1 94.19 74 SER B C 1
ATOM 4725 O O . SER B 1 74 ? 3.393 19.859 20.906 1 94.19 74 SER B O 1
ATOM 4727 N N . ARG B 1 75 ? 5.07 21.016 20.156 1 93.38 75 ARG B N 1
ATOM 4728 C CA . ARG B 1 75 ? 4.797 22.141 21.031 1 93.38 75 ARG B CA 1
ATOM 4729 C C . ARG B 1 75 ? 3.83 23.125 20.391 1 93.38 75 ARG B C 1
ATOM 4731 O O . ARG B 1 75 ? 3.25 23.984 21.062 1 93.38 75 ARG B O 1
ATOM 4738 N N . GLN B 1 76 ? 3.615 22.953 19.172 1 92.5 76 GLN B N 1
ATOM 4739 C CA . GLN B 1 76 ? 2.896 24 18.453 1 92.5 76 GLN B CA 1
ATOM 4740 C C . GLN B 1 76 ? 1.581 23.469 17.891 1 92.5 76 GLN B C 1
ATOM 4742 O O . GLN B 1 76 ? 0.671 24.25 17.594 1 92.5 76 GLN B O 1
ATOM 4747 N N . LEU B 1 77 ? 1.421 22.203 17.781 1 94.94 77 LEU B N 1
ATOM 4748 C CA . LEU B 1 77 ? 0.316 21.625 17.016 1 94.94 77 LEU B CA 1
ATOM 4749 C C . LEU B 1 77 ? -1.013 21.859 17.734 1 94.94 77 LEU B C 1
ATOM 4751 O O . LEU B 1 77 ? -1.124 21.641 18.938 1 94.94 77 LEU B O 1
ATOM 4755 N N . SER B 1 78 ? -1.971 22.344 17.016 1 96.12 78 SER B N 1
ATOM 4756 C CA . SER B 1 78 ? -3.322 22.516 17.547 1 96.12 78 SER B CA 1
ATOM 4757 C C . SER B 1 78 ? -4.219 21.344 17.125 1 96.12 78 SER B C 1
ATOM 4759 O O . SER B 1 78 ? -4.332 21.031 15.945 1 96.12 78 SER B O 1
ATOM 4761 N N . ILE B 1 79 ? -4.871 20.719 18.094 1 96.12 79 ILE B N 1
ATOM 4762 C CA . ILE B 1 79 ? -5.719 19.562 17.828 1 96.12 79 ILE B CA 1
ATOM 4763 C C . ILE B 1 79 ? -7.188 19.953 18 1 96.12 79 ILE B C 1
ATOM 4765 O O . ILE B 1 79 ? -7.516 20.812 18.812 1 96.12 79 ILE B O 1
ATOM 4769 N N . GLY B 1 80 ? -8.055 19.422 17.219 1 95.88 80 GLY B N 1
ATOM 4770 C CA . GLY B 1 80 ? -9.484 19.656 17.266 1 95.88 80 GLY B CA 1
ATOM 4771 C C . GLY B 1 80 ? -10.203 19.234 16 1 95.88 80 GLY B C 1
ATOM 4772 O O . GLY B 1 80 ? -9.641 18.531 15.172 1 95.88 80 GLY B O 1
ATOM 4773 N N . PRO B 1 81 ? -11.469 19.641 15.93 1 95.81 81 PRO B N 1
ATOM 4774 C CA . PRO B 1 81 ? -12.211 19.359 14.703 1 95.81 81 PRO B CA 1
ATOM 4775 C C . PRO B 1 81 ? -11.57 19.984 13.461 1 95.81 81 PRO B C 1
ATOM 4777 O O . PRO B 1 81 ? -11.062 21.094 13.523 1 95.81 81 PRO B O 1
ATOM 4780 N N . GLU B 1 82 ? -11.531 19.172 12.469 1 93.81 82 GLU B N 1
ATOM 4781 C CA . GLU B 1 82 ? -10.891 19.578 11.227 1 93.81 82 GLU B CA 1
ATOM 4782 C C . GLU B 1 82 ? -11.734 19.203 10.016 1 93.81 82 GLU B C 1
ATOM 4784 O O . GLU B 1 82 ? -12.578 18.297 10.102 1 93.81 82 GLU B O 1
ATOM 4789 N N . SER B 1 83 ? -11.5 19.875 8.969 1 89.5 83 SER B N 1
ATOM 4790 C CA . SER B 1 83 ? -12.32 19.781 7.77 1 89.5 83 SER B CA 1
ATOM 4791 C C . SER B 1 83 ? -12.297 18.375 7.184 1 89.5 83 SER B C 1
ATOM 4793 O O . SER B 1 83 ? -13.344 17.797 6.879 1 89.5 83 SER B O 1
ATOM 4795 N N . ALA B 1 84 ? -11.102 17.812 7.023 1 88.38 84 ALA B N 1
ATOM 4796 C CA . ALA B 1 84 ? -10.977 16.516 6.359 1 88.38 84 ALA B CA 1
ATOM 4797 C C . ALA B 1 84 ? -11.711 15.43 7.137 1 88.38 84 ALA B C 1
ATOM 4799 O O . ALA B 1 84 ? -12.453 14.633 6.551 1 88.38 84 ALA B O 1
ATOM 4800 N N . THR B 1 85 ? -11.547 15.406 8.414 1 93.06 85 THR B N 1
ATOM 4801 C CA . THR B 1 85 ? -12.203 14.391 9.234 1 93.06 85 THR B CA 1
ATOM 4802 C C . THR B 1 85 ? -13.711 14.625 9.281 1 93.06 85 THR B C 1
ATOM 4804 O O . THR B 1 85 ? -14.492 13.672 9.344 1 93.06 85 THR B O 1
ATOM 4807 N N . ALA B 1 86 ? -14.133 15.867 9.227 1 94.69 86 ALA B N 1
ATOM 4808 C CA . ALA B 1 86 ? -15.555 16.188 9.211 1 94.69 86 ALA B CA 1
ATOM 4809 C C . ALA B 1 86 ? -16.219 15.68 7.938 1 94.69 86 ALA B C 1
ATOM 4811 O O . ALA B 1 86 ? -17.281 15.039 7.996 1 94.69 86 ALA B O 1
ATOM 4812 N N . LEU B 1 87 ? -15.586 15.945 6.887 1 91.25 87 LEU B N 1
ATOM 4813 C CA . LEU B 1 87 ? -16.125 15.516 5.598 1 91.25 87 LEU B CA 1
ATOM 4814 C C . LEU B 1 87 ? -16.172 13.992 5.512 1 91.25 87 LEU B C 1
ATOM 4816 O O . LEU B 1 87 ? -17.141 13.43 4.992 1 91.25 87 LEU B O 1
ATOM 4820 N N . MET B 1 88 ? -15.125 13.336 5.984 1 92.19 88 MET B N 1
ATOM 4821 C CA . MET B 1 88 ? -15.086 11.883 5.941 1 92.19 88 MET B CA 1
ATOM 4822 C C . MET B 1 88 ? -16.141 11.281 6.855 1 92.19 88 MET B C 1
ATOM 4824 O O . MET B 1 88 ? -16.766 10.273 6.512 1 92.19 88 MET B O 1
ATOM 4828 N N . THR B 1 89 ? -16.344 11.922 7.969 1 94.56 89 THR B N 1
ATOM 4829 C CA . THR B 1 89 ? -17.375 11.484 8.891 1 94.56 89 THR B CA 1
ATOM 4830 C C . THR B 1 89 ? -18.75 11.555 8.234 1 94.56 89 THR B C 1
ATOM 4832 O O . THR B 1 89 ? -19.531 10.602 8.305 1 94.56 89 THR B O 1
ATOM 4835 N N . ALA B 1 90 ? -19.016 12.648 7.637 1 92.62 90 ALA B N 1
ATOM 4836 C CA . ALA B 1 90 ? -20.297 12.828 6.965 1 92.62 90 ALA B CA 1
ATOM 4837 C C . ALA B 1 90 ? -20.5 11.781 5.875 1 92.62 90 ALA B C 1
ATOM 4839 O O . ALA B 1 90 ? -21.578 11.203 5.75 1 92.62 90 ALA B O 1
ATOM 4840 N N . ALA B 1 91 ? -19.469 11.523 5.152 1 87.75 91 ALA B N 1
ATOM 4841 C CA . ALA B 1 91 ? -19.547 10.602 4.023 1 87.75 91 ALA B CA 1
ATOM 4842 C C . ALA B 1 91 ? -19.859 9.18 4.496 1 87.75 91 ALA B C 1
ATOM 4844 O O . ALA B 1 91 ? -20.547 8.43 3.812 1 87.75 91 ALA B O 1
ATOM 4845 N N . VAL B 1 92 ? -19.328 8.828 5.582 1 88.94 92 VAL B N 1
ATOM 4846 C CA . VAL B 1 92 ? -19.484 7.473 6.105 1 88.94 92 VAL B CA 1
ATOM 4847 C C . VAL B 1 92 ? -20.844 7.328 6.781 1 88.94 92 VAL B C 1
ATOM 4849 O O . VAL B 1 92 ? -21.516 6.312 6.609 1 88.94 92 VAL B O 1
ATOM 4852 N N . LEU B 1 93 ? -21.328 8.328 7.504 1 93.75 93 LEU B N 1
ATOM 4853 C CA . LEU B 1 93 ? -22.422 8.148 8.445 1 93.75 93 LEU B CA 1
ATOM 4854 C C . LEU B 1 93 ? -23.75 8.5 7.793 1 93.75 93 LEU B C 1
ATOM 4856 O O . LEU B 1 93 ? -24.797 7.961 8.172 1 93.75 93 LEU B O 1
ATOM 4860 N N . ALA B 1 94 ? -23.703 9.398 6.844 1 89.88 94 ALA B N 1
ATOM 4861 C CA . ALA B 1 94 ? -24.953 9.859 6.246 1 89.88 94 ALA B CA 1
ATOM 4862 C C . ALA B 1 94 ? -25.781 8.695 5.734 1 89.88 94 ALA B C 1
ATOM 4864 O O . ALA B 1 94 ? -26.953 8.555 6.094 1 89.88 94 ALA B O 1
ATOM 4865 N N . PRO B 1 95 ? -25.188 7.793 4.984 1 83.38 95 PRO B N 1
ATOM 4866 C CA . PRO B 1 95 ? -25.984 6.672 4.496 1 83.38 95 PRO B CA 1
ATOM 4867 C C . PRO B 1 95 ? -26.328 5.668 5.594 1 83.38 95 PRO B C 1
ATOM 4869 O O . PRO B 1 95 ? -27.359 4.984 5.512 1 83.38 95 PRO B O 1
ATOM 4872 N N . MET B 1 96 ? -25.578 5.551 6.602 1 88.12 96 MET B N 1
ATOM 4873 C CA . MET B 1 96 ? -25.766 4.562 7.656 1 88.12 96 MET B CA 1
ATOM 4874 C C . MET B 1 96 ? -26.891 4.984 8.594 1 88.12 96 MET B C 1
ATOM 4876 O O . MET B 1 96 ? -27.656 4.145 9.078 1 88.12 96 MET B O 1
ATOM 4880 N N . ALA B 1 97 ? -26.906 6.219 8.922 1 91.06 97 ALA B N 1
ATOM 4881 C CA . ALA B 1 97 ? -27.875 6.715 9.891 1 91.06 97 ALA B CA 1
ATOM 4882 C C . ALA B 1 97 ? -29.25 6.855 9.266 1 91.06 97 ALA B C 1
ATOM 4884 O O . ALA B 1 97 ? -30.266 6.895 9.977 1 91.06 97 ALA B O 1
ATOM 4885 N N . ALA B 1 98 ? -29.406 6.848 8.016 1 86.06 98 ALA B N 1
ATOM 4886 C CA . ALA B 1 98 ? -30.672 6.887 7.285 1 86.06 98 ALA B CA 1
ATOM 4887 C C . ALA B 1 98 ? -31.609 7.965 7.848 1 86.06 98 ALA B C 1
ATOM 4889 O O . ALA B 1 98 ? -32.781 7.703 8.125 1 86.06 98 ALA B O 1
ATOM 4890 N N . GLY B 1 99 ? -31.078 9.188 8.211 1 85.06 99 GLY B N 1
ATOM 4891 C CA . GLY B 1 99 ? -31.891 10.32 8.617 1 85.06 99 GLY B CA 1
ATOM 4892 C C . GLY B 1 99 ? -32.125 10.375 10.117 1 85.06 99 GLY B C 1
ATOM 4893 O O . GLY B 1 99 ? -32.656 11.367 10.625 1 85.06 99 GLY B O 1
ATOM 4894 N N . ASP B 1 100 ? -31.703 9.406 10.859 1 92.44 100 ASP B N 1
ATOM 4895 C CA . ASP B 1 100 ? -31.844 9.391 12.312 1 92.44 100 ASP B CA 1
ATOM 4896 C C . ASP B 1 100 ? -30.688 10.125 12.992 1 92.44 100 ASP B C 1
ATOM 4898 O O . ASP B 1 100 ? -29.578 9.594 13.086 1 92.44 100 ASP B O 1
ATOM 4902 N N . LEU B 1 101 ? -31.031 11.234 13.586 1 90.31 101 LEU B N 1
ATOM 4903 C CA . LEU B 1 101 ? -30.016 12.109 14.156 1 90.31 101 LEU B CA 1
ATOM 4904 C C . LEU B 1 101 ? -29.406 11.492 15.406 1 90.31 101 LEU B C 1
ATOM 4906 O O . LEU B 1 101 ? -28.219 11.688 15.688 1 90.31 101 LEU B O 1
ATOM 4910 N N . ARG B 1 102 ? -30.188 10.812 16.156 1 91.25 102 ARG B N 1
ATOM 4911 C CA . ARG B 1 102 ? -29.672 10.172 17.359 1 91.25 102 ARG B CA 1
ATOM 4912 C C . ARG B 1 102 ? -28.688 9.062 17.016 1 91.25 102 ARG B C 1
ATOM 4914 O O . ARG B 1 102 ? -27.625 8.953 17.625 1 91.25 102 ARG B O 1
ATOM 4921 N N . ARG B 1 103 ? -29.094 8.297 16.094 1 94.25 103 ARG B N 1
ATOM 4922 C CA . ARG B 1 103 ? -28.203 7.246 15.617 1 94.25 103 ARG B CA 1
ATOM 4923 C C . ARG B 1 103 ? -26.938 7.836 15.016 1 94.25 103 ARG B C 1
ATOM 4925 O O . ARG B 1 103 ? -25.844 7.305 15.219 1 94.25 103 ARG B O 1
ATOM 4932 N N . TYR B 1 104 ? -27.125 8.93 14.352 1 95.19 104 TYR B N 1
ATOM 4933 C CA . TYR B 1 104 ? -26 9.625 13.742 1 95.19 104 TYR B CA 1
ATOM 4934 C C . TYR B 1 104 ? -24.969 10.023 14.797 1 95.19 104 TYR B C 1
ATOM 4936 O O . TYR B 1 104 ? -23.766 9.797 14.617 1 95.19 104 TYR B O 1
ATOM 4944 N N . ALA B 1 105 ? -25.469 10.555 15.875 1 94.06 105 ALA B N 1
ATOM 4945 C CA . ALA B 1 105 ? -24.578 11.023 16.938 1 94.06 105 ALA B CA 1
ATOM 4946 C C . ALA B 1 105 ? -23.844 9.859 17.594 1 94.06 105 ALA B C 1
ATOM 4948 O O . ALA B 1 105 ? -22.656 9.961 17.906 1 94.06 105 ALA B O 1
ATOM 4949 N N . VAL B 1 106 ? -24.531 8.812 17.766 1 95.38 106 VAL B N 1
ATOM 4950 C CA . VAL B 1 106 ? -23.953 7.621 18.375 1 95.38 106 VAL B CA 1
ATOM 4951 C C . VAL B 1 106 ? -22.875 7.051 17.469 1 95.38 106 VAL B C 1
ATOM 4953 O O . VAL B 1 106 ? -21.781 6.684 17.938 1 95.38 106 VAL B O 1
ATOM 4956 N N . LEU B 1 107 ? -23.141 7.047 16.219 1 96.69 107 LEU B N 1
ATOM 4957 C CA . LEU B 1 107 ? -22.203 6.516 15.258 1 96.69 107 LEU B CA 1
ATOM 4958 C C . LEU B 1 107 ? -20.969 7.414 15.148 1 96.69 107 LEU B C 1
ATOM 4960 O O . LEU B 1 107 ? -19.844 6.926 14.984 1 96.69 107 LEU B O 1
ATOM 4964 N N . ALA B 1 108 ? -21.203 8.68 15.242 1 97 108 ALA B N 1
ATOM 4965 C CA . ALA B 1 108 ? -20.094 9.625 15.18 1 97 108 ALA B CA 1
ATOM 4966 C C . ALA B 1 108 ? -19.141 9.438 16.359 1 97 108 ALA B C 1
ATOM 4968 O O . ALA B 1 108 ? -17.922 9.414 16.188 1 97 108 ALA B O 1
ATOM 4969 N N . ALA B 1 109 ? -19.766 9.281 17.5 1 96.56 109 ALA B N 1
ATOM 4970 C CA . ALA B 1 109 ? -18.969 9.047 18.703 1 96.56 109 ALA B CA 1
ATOM 4971 C C . ALA B 1 109 ? -18.203 7.727 18.609 1 96.56 109 ALA B C 1
ATOM 4973 O O . ALA B 1 109 ? -17.031 7.648 18.984 1 96.56 109 ALA B O 1
ATOM 4974 N N . THR B 1 110 ? -18.828 6.777 18.109 1 97.06 110 THR B N 1
ATOM 4975 C CA . THR B 1 110 ? -18.219 5.469 17.938 1 97.06 110 THR B CA 1
ATOM 4976 C C . THR B 1 110 ? -17.062 5.547 16.938 1 97.06 110 THR B C 1
ATOM 4978 O O . THR B 1 110 ? -16.016 4.918 17.141 1 97.06 110 THR B O 1
ATOM 4981 N N . LEU B 1 111 ? -17.297 6.273 15.93 1 96.94 111 LEU B N 1
ATOM 4982 C CA . LEU B 1 111 ? -16.25 6.469 14.93 1 96.94 111 LEU B CA 1
ATOM 4983 C C . LEU B 1 111 ? -15.023 7.105 15.562 1 96.94 111 LEU B C 1
ATOM 4985 O O . LEU B 1 111 ? -13.891 6.695 15.281 1 96.94 111 LEU B O 1
ATOM 4989 N N . GLY B 1 112 ? -15.266 8.102 16.391 1 97.12 112 GLY B N 1
ATOM 4990 C CA . GLY B 1 112 ? -14.164 8.703 17.125 1 97.12 112 GLY B CA 1
ATOM 4991 C C . GLY B 1 112 ? -13.406 7.711 17.984 1 97.12 112 GLY B C 1
ATOM 4992 O O . GLY B 1 112 ? -12.172 7.684 17.969 1 97.12 112 GLY B O 1
ATOM 4993 N N . LEU B 1 113 ? -14.109 6.867 18.625 1 97.25 113 LEU B N 1
ATOM 4994 C CA . LEU B 1 113 ? -13.508 5.855 19.484 1 97.25 113 LEU B CA 1
ATOM 4995 C C . LEU B 1 113 ? -12.672 4.875 18.672 1 97.25 113 LEU B C 1
ATOM 4997 O O . LEU B 1 113 ? -11.555 4.527 19.062 1 97.25 113 LEU B O 1
ATOM 5001 N N . LEU B 1 114 ? -13.211 4.5 17.578 1 96.81 114 LEU B N 1
ATOM 5002 C CA . LEU B 1 114 ? -12.523 3.523 16.734 1 96.81 114 LEU B CA 1
ATOM 5003 C C . LEU B 1 114 ? -11.273 4.125 16.109 1 96.81 114 LEU B C 1
ATOM 5005 O O . LEU B 1 114 ? -10.234 3.469 16.031 1 96.81 114 LEU B O 1
ATOM 5009 N N . VAL B 1 115 ? -11.367 5.316 15.625 1 97.19 115 VAL B N 1
ATOM 5010 C CA . VAL B 1 115 ? -10.211 6.02 15.086 1 97.19 115 VAL B CA 1
ATOM 5011 C C . VAL B 1 115 ? -9.117 6.109 16.141 1 97.19 115 VAL B C 1
ATOM 5013 O O . VAL B 1 115 ? -7.945 5.848 15.859 1 97.19 115 VAL B O 1
ATOM 5016 N N . GLY B 1 116 ? -9.57 6.449 17.312 1 97.81 116 GLY B N 1
ATOM 5017 C CA . GLY B 1 116 ? -8.633 6.551 18.422 1 97.81 116 GLY B CA 1
ATOM 5018 C C . GLY B 1 116 ? -7.969 5.23 18.766 1 97.81 116 GLY B C 1
ATOM 5019 O O . GLY B 1 116 ? -6.754 5.172 18.969 1 97.81 116 GLY B O 1
ATOM 5020 N N . LEU B 1 117 ? -8.711 4.234 18.781 1 96.69 117 LEU B N 1
ATOM 5021 C CA . LEU B 1 117 ? -8.188 2.914 19.125 1 96.69 117 LEU B CA 1
ATOM 5022 C C . LEU B 1 117 ? -7.195 2.443 18.062 1 96.69 117 LEU B C 1
ATOM 5024 O O . LEU B 1 117 ? -6.148 1.878 18.391 1 96.69 117 LEU B O 1
ATOM 5028 N N . ILE B 1 118 ? -7.52 2.684 16.875 1 95.19 118 ILE B N 1
ATOM 5029 C CA . ILE B 1 118 ? -6.645 2.293 15.773 1 95.19 118 ILE B CA 1
ATOM 5030 C C . ILE B 1 118 ? -5.324 3.061 15.867 1 95.19 118 ILE B C 1
ATOM 5032 O O . ILE B 1 118 ? -4.246 2.473 15.75 1 95.19 118 ILE B O 1
ATOM 5036 N N . CYS B 1 119 ? -5.395 4.32 16.078 1 96.31 119 CYS B N 1
ATOM 5037 C CA . CYS B 1 119 ? -4.191 5.133 16.203 1 96.31 119 CYS B CA 1
ATOM 5038 C C . CYS B 1 119 ? -3.357 4.699 17.406 1 96.31 119 CYS B C 1
ATOM 5040 O O . CYS B 1 119 ? -2.131 4.617 17.312 1 96.31 119 CYS B O 1
ATOM 5042 N N . LEU B 1 120 ? -4.051 4.43 18.5 1 95.75 120 LEU B N 1
ATOM 5043 C CA . LEU B 1 120 ? -3.342 4.016 19.703 1 95.75 120 LEU B CA 1
ATOM 5044 C C . LEU B 1 120 ? -2.627 2.686 19.484 1 95.75 120 LEU B C 1
ATOM 5046 O O . LEU B 1 120 ? -1.469 2.527 19.875 1 95.75 120 LEU B O 1
ATOM 5050 N N . LEU B 1 121 ? -3.273 1.81 18.844 1 93.88 121 LEU B N 1
ATOM 5051 C CA . LEU B 1 121 ? -2.676 0.511 18.562 1 93.88 121 LEU B CA 1
ATOM 5052 C C . LEU B 1 121 ? -1.511 0.654 17.578 1 93.88 121 LEU B C 1
ATOM 5054 O O . LEU B 1 121 ? -0.468 0.019 17.75 1 93.88 121 LEU B O 1
ATOM 5058 N N . ALA B 1 122 ? -1.692 1.439 16.641 1 92.12 122 ALA B N 1
ATOM 5059 C CA . ALA B 1 122 ? -0.633 1.671 15.656 1 92.12 122 ALA B CA 1
ATOM 5060 C C . ALA B 1 122 ? 0.575 2.34 16.297 1 92.12 122 ALA B C 1
ATOM 5062 O O . ALA B 1 122 ? 1.72 2.018 15.984 1 92.12 122 ALA B O 1
ATOM 5063 N N . GLY B 1 123 ? 0.301 3.27 17.219 1 92.19 123 GLY B N 1
ATOM 5064 C CA . GLY B 1 123 ? 1.384 3.92 17.938 1 92.19 123 GLY B CA 1
ATOM 5065 C C . GLY B 1 123 ? 2.17 2.967 18.812 1 92.19 123 GLY B C 1
ATOM 5066 O O . GLY B 1 123 ? 3.398 3.047 18.875 1 92.19 123 GLY B O 1
ATOM 5067 N N . THR B 1 124 ? 1.482 2.08 19.406 1 90.75 124 THR B N 1
ATOM 5068 C CA . THR B 1 124 ? 2.129 1.097 20.266 1 90.75 124 THR B CA 1
ATOM 5069 C C . THR B 1 124 ? 2.936 0.102 19.438 1 90.75 124 THR B C 1
ATOM 5071 O O . THR B 1 124 ? 3.969 -0.396 19.875 1 90.75 124 THR B O 1
ATOM 5074 N N . ALA B 1 125 ? 2.482 -0.083 18.188 1 86.94 125 ALA B N 1
ATOM 5075 C CA . ALA B 1 125 ? 3.182 -0.987 17.281 1 86.94 125 ALA B CA 1
ATOM 5076 C C . ALA B 1 125 ? 4.293 -0.259 16.531 1 86.94 125 ALA B C 1
ATOM 5078 O O . ALA B 1 125 ? 4.91 -0.823 15.625 1 86.94 125 ALA B O 1
ATOM 5079 N N . ARG B 1 126 ? 4.488 1.027 16.812 1 88.12 126 ARG B N 1
ATOM 5080 C CA . ARG B 1 126 ? 5.559 1.85 16.266 1 88.12 126 ARG B CA 1
ATOM 5081 C C . ARG B 1 126 ? 5.418 1.982 14.75 1 88.12 126 ARG B C 1
ATOM 5083 O O . ARG B 1 126 ? 6.391 1.806 14.008 1 88.12 126 ARG B O 1
ATOM 5090 N N . LEU B 1 127 ? 4.18 2.232 14.344 1 87.12 127 LEU B N 1
ATOM 5091 C CA . LEU B 1 127 ? 3.902 2.43 12.922 1 87.12 127 LEU B CA 1
ATOM 5092 C C . LEU B 1 127 ? 3.938 3.912 12.562 1 87.12 127 LEU B C 1
ATOM 5094 O O . LEU B 1 127 ? 3.279 4.34 11.617 1 87.12 127 LEU B O 1
ATOM 5098 N N . GLY B 1 128 ? 4.648 4.645 13.344 1 86.75 128 GLY B N 1
ATOM 5099 C CA . GLY B 1 128 ? 4.754 6.074 13.094 1 86.75 128 GLY B CA 1
ATOM 5100 C C . GLY B 1 128 ? 5.348 6.402 11.742 1 86.75 128 GLY B C 1
ATOM 5101 O O . GLY B 1 128 ? 5.102 7.48 11.195 1 86.75 128 GLY B O 1
ATOM 5102 N N . PHE B 1 129 ? 6.066 5.484 11.141 1 82 129 PHE B N 1
ATOM 5103 C CA . PHE B 1 129 ? 6.711 5.715 9.852 1 82 129 PHE B CA 1
ATOM 5104 C C . PHE B 1 129 ? 5.672 5.844 8.742 1 82 129 PHE B C 1
ATOM 5106 O O . PHE B 1 129 ? 5.973 6.359 7.664 1 82 129 PHE B O 1
ATOM 5113 N N . LEU B 1 130 ? 4.477 5.469 9 1 82.31 130 LEU B N 1
ATOM 5114 C CA . LEU B 1 130 ? 3.408 5.551 8.008 1 82.31 130 LEU B CA 1
ATOM 5115 C C . LEU B 1 130 ? 3.031 7.004 7.738 1 82.31 130 LEU B C 1
ATOM 5117 O O . LEU B 1 130 ? 2.375 7.305 6.738 1 82.31 130 LEU B O 1
ATOM 5121 N N . ALA B 1 131 ? 3.451 7.801 8.656 1 81.44 131 ALA B N 1
ATOM 5122 C CA . ALA B 1 131 ? 3.135 9.219 8.484 1 81.44 131 ALA B CA 1
ATOM 5123 C C . ALA B 1 131 ? 3.811 9.781 7.238 1 81.44 131 ALA B C 1
ATOM 5125 O O . ALA B 1 131 ? 3.381 10.812 6.703 1 81.44 131 ALA B O 1
ATOM 5126 N N . SER B 1 132 ? 4.816 9.117 6.73 1 77.31 132 SER B N 1
ATOM 5127 C CA . SER B 1 132 ? 5.613 9.617 5.617 1 77.31 132 SER B CA 1
ATOM 5128 C C . SER B 1 132 ? 5.078 9.117 4.281 1 77.31 132 SER B C 1
ATOM 5130 O O . SER B 1 132 ? 5.68 9.359 3.234 1 77.31 132 SER B O 1
ATOM 5132 N N . LEU B 1 133 ? 3.975 8.461 4.344 1 73.25 133 LEU B N 1
ATOM 5133 C CA . LEU B 1 133 ? 3.457 7.848 3.125 1 73.25 133 LEU B CA 1
ATOM 5134 C C . LEU B 1 133 ? 2.785 8.891 2.238 1 73.25 133 LEU B C 1
ATOM 5136 O O . LEU B 1 133 ? 2.26 8.562 1.173 1 73.25 133 LEU B O 1
ATOM 5140 N N . ARG B 1 134 ? 2.812 10.109 2.58 1 76.44 134 ARG B N 1
ATOM 5141 C CA . ARG B 1 134 ? 2.217 11.117 1.71 1 76.44 134 ARG B CA 1
ATOM 5142 C C . ARG B 1 134 ? 3.275 12.078 1.188 1 76.44 134 ARG B C 1
ATOM 5144 O O . ARG B 1 134 ? 3.816 12.891 1.945 1 76.44 134 ARG B O 1
ATOM 5151 N N . SER B 1 135 ? 3.488 11.992 -0.118 1 81.5 135 SER B N 1
ATOM 5152 C CA . SER B 1 135 ? 4.43 12.883 -0.782 1 81.5 135 SER B CA 1
ATOM 5153 C C . SER B 1 135 ? 3.867 14.297 -0.895 1 81.5 135 SER B C 1
ATOM 5155 O O . SER B 1 135 ? 2.676 14.516 -0.668 1 81.5 135 SER B O 1
ATOM 5157 N N . ARG B 1 136 ? 4.695 15.203 -1.222 1 84.19 136 ARG B N 1
ATOM 5158 C CA . ARG B 1 136 ? 4.289 16.594 -1.379 1 84.19 136 ARG B CA 1
ATOM 5159 C C . ARG B 1 136 ? 3.229 16.734 -2.467 1 84.19 136 ARG B C 1
ATOM 5161 O O . ARG B 1 136 ? 2.186 17.359 -2.25 1 84.19 136 ARG B O 1
ATOM 5168 N N . PRO B 1 137 ? 3.418 16.094 -3.609 1 86.44 137 PRO B N 1
ATOM 5169 C CA . PRO B 1 137 ? 2.396 16.219 -4.652 1 86.44 137 PRO B CA 1
ATOM 5170 C C . PRO B 1 137 ? 1.051 15.625 -4.23 1 86.44 137 PRO B C 1
ATOM 5172 O O . PRO B 1 137 ? 0.004 16.219 -4.504 1 86.44 137 PRO B O 1
ATOM 5175 N N . VAL B 1 138 ? 1.097 14.5 -3.58 1 86.81 138 VAL B N 1
ATOM 5176 C CA . VAL B 1 138 ? -0.136 13.852 -3.141 1 86.81 138 VAL B CA 1
ATOM 5177 C C . VAL B 1 138 ? -0.831 14.719 -2.096 1 86.81 138 VAL B C 1
ATOM 5179 O O . VAL B 1 138 ? -2.055 14.867 -2.111 1 86.81 138 VAL B O 1
ATOM 5182 N N . LEU B 1 139 ? -0.071 15.328 -1.218 1 84.06 139 LEU B N 1
ATOM 5183 C CA . LEU B 1 139 ? -0.625 16.203 -0.189 1 84.06 139 LEU B CA 1
ATOM 5184 C C . LEU B 1 139 ? -1.289 17.422 -0.813 1 84.06 139 LEU B C 1
ATOM 5186 O O . LEU B 1 139 ? -2.41 17.781 -0.446 1 84.06 139 LEU B O 1
ATOM 5190 N N . VAL B 1 140 ? -0.598 18.031 -1.747 1 89.56 140 VAL B N 1
ATOM 5191 C CA . VAL B 1 140 ? -1.092 19.234 -2.406 1 89.56 140 VAL B CA 1
ATOM 5192 C C . VAL B 1 140 ? -2.383 18.922 -3.158 1 89.56 140 VAL B C 1
ATOM 5194 O O . VAL B 1 140 ? -3.357 19.672 -3.072 1 89.56 140 VAL B O 1
ATOM 5197 N N . GLY B 1 141 ? -2.348 17.844 -3.869 1 90.81 141 GLY B N 1
ATOM 5198 C CA . GLY B 1 141 ? -3.539 17.438 -4.602 1 90.81 141 GLY B CA 1
ATOM 5199 C C . GLY B 1 141 ? -4.707 17.094 -3.695 1 90.81 141 GLY B C 1
ATOM 5200 O O . GLY B 1 141 ? -5.848 17.469 -3.971 1 90.81 141 GLY B O 1
ATOM 5201 N N . TYR B 1 142 ? -4.387 16.391 -2.662 1 88.81 142 TYR B N 1
ATOM 5202 C CA . TYR B 1 142 ? -5.41 15.984 -1.702 1 88.81 142 TYR B CA 1
ATOM 5203 C C . TYR B 1 142 ? -6.055 17.203 -1.052 1 88.81 142 TYR B C 1
ATOM 5205 O O . TYR B 1 142 ? -7.281 17.281 -0.941 1 88.81 142 TYR B O 1
ATOM 5213 N N . MET B 1 143 ? -5.297 18.172 -0.631 1 89.5 143 MET B N 1
ATOM 5214 C CA . MET B 1 143 ? -5.809 19.375 0.007 1 89.5 143 MET B CA 1
ATOM 5215 C C . MET B 1 143 ? -6.68 20.188 -0.958 1 89.5 143 MET B C 1
ATOM 5217 O O . MET B 1 143 ? -7.715 20.719 -0.566 1 89.5 143 MET B O 1
ATOM 5221 N N . ALA B 1 144 ? -6.25 20.203 -2.188 1 93.44 144 ALA B N 1
ATOM 5222 C CA . ALA B 1 144 ? -7.047 20.891 -3.201 1 93.44 144 ALA B CA 1
ATOM 5223 C C . ALA B 1 144 ? -8.391 20.188 -3.402 1 93.44 144 ALA B C 1
ATOM 5225 O O . ALA B 1 144 ? -9.422 20.859 -3.541 1 93.44 144 ALA B O 1
ATOM 5226 N N . GLY B 1 145 ? -8.367 18.906 -3.482 1 93 145 GLY B N 1
ATOM 5227 C CA . GLY B 1 145 ? -9.609 18.156 -3.605 1 93 145 GLY B CA 1
ATOM 5228 C C . GLY B 1 145 ? -10.555 18.375 -2.438 1 93 145 GLY B C 1
ATOM 5229 O O . GLY B 1 145 ? -11.742 18.609 -2.635 1 93 145 GLY B O 1
ATOM 5230 N N . ILE B 1 146 ? -10.047 18.328 -1.234 1 89.62 146 ILE B N 1
ATOM 5231 C CA . ILE B 1 146 ? -10.828 18.531 -0.026 1 89.62 146 ILE B CA 1
ATOM 5232 C C . ILE B 1 146 ? -11.43 19.938 -0.048 1 89.62 146 ILE B C 1
ATOM 5234 O O . ILE B 1 146 ? -12.594 20.141 0.321 1 89.62 146 ILE B O 1
ATOM 5238 N N . ALA B 1 147 ? -10.625 20.875 -0.475 1 93.12 147 ALA B N 1
ATOM 5239 C CA . ALA B 1 147 ? -11.086 22.25 -0.542 1 93.12 147 ALA B CA 1
ATOM 5240 C C . ALA B 1 147 ? -12.312 22.391 -1.44 1 93.12 147 ALA B C 1
ATOM 5242 O O . ALA B 1 147 ? -13.305 23.016 -1.064 1 93.12 147 ALA B O 1
ATOM 5243 N N . LEU B 1 148 ? -12.25 21.781 -2.545 1 94.5 148 LEU B N 1
ATOM 5244 C CA . LEU B 1 148 ? -13.344 21.875 -3.502 1 94.5 148 LEU B CA 1
ATOM 5245 C C . LEU B 1 148 ? -14.586 21.172 -2.975 1 94.5 148 LEU B C 1
ATOM 5247 O O . LEU B 1 148 ? -15.711 21.656 -3.16 1 94.5 148 LEU B O 1
ATOM 5251 N N . VAL B 1 149 ? -14.383 20.078 -2.334 1 92.12 149 VAL B N 1
ATOM 5252 C CA . VAL B 1 149 ? -15.516 19.359 -1.752 1 92.12 149 VAL B CA 1
ATOM 5253 C C . VAL B 1 149 ? -16.125 20.188 -0.622 1 92.12 149 VAL B C 1
ATOM 5255 O O . VAL B 1 149 ? -17.344 20.234 -0.465 1 92.12 149 VAL B O 1
ATOM 5258 N N . MET B 1 150 ? -15.273 20.812 0.163 1 91.56 150 MET B N 1
ATOM 5259 C CA . MET B 1 150 ? -15.742 21.688 1.237 1 91.56 150 MET B CA 1
ATOM 5260 C C . MET B 1 150 ? -16.609 22.812 0.685 1 91.56 150 MET B C 1
ATOM 5262 O O . MET B 1 150 ? -17.688 23.094 1.215 1 91.56 150 MET B O 1
ATOM 5266 N N . ILE B 1 151 ? -16.188 23.391 -0.356 1 94.12 151 ILE B N 1
ATOM 5267 C CA . ILE B 1 151 ? -16.906 24.5 -0.963 1 94.12 151 ILE B CA 1
ATOM 5268 C C . ILE B 1 151 ? -18.266 24.016 -1.485 1 94.12 151 ILE B C 1
ATOM 5270 O O . ILE B 1 151 ? -19.297 24.656 -1.257 1 94.12 151 ILE B O 1
ATOM 5274 N N . SER B 1 152 ? -18.219 22.906 -2.102 1 93.56 152 SER B N 1
ATOM 5275 C CA . SER B 1 152 ? -19.469 22.359 -2.65 1 93.56 152 SER B CA 1
ATOM 5276 C C . SER B 1 152 ? -20.453 22 -1.545 1 93.56 152 SER B C 1
ATOM 5278 O O . SER B 1 152 ? -21.656 22.203 -1.698 1 93.56 152 SER B O 1
ATOM 5280 N N . SER B 1 153 ? -19.938 21.562 -0.459 1 89.81 153 SER B N 1
ATOM 5281 C CA . SER B 1 153 ? -20.797 21.141 0.647 1 89.81 153 SER B CA 1
ATOM 5282 C C . SER B 1 153 ? -21.484 22.328 1.304 1 89.81 153 SER B C 1
ATOM 5284 O O . SER B 1 153 ? -22.469 22.172 2.01 1 89.81 153 SER B O 1
ATOM 5286 N N . GLN B 1 154 ? -20.953 23.516 1.065 1 92.06 154 GLN B N 1
ATOM 5287 C CA . GLN B 1 154 ? -21.484 24.703 1.728 1 92.06 154 GLN B CA 1
ATOM 5288 C C . GLN B 1 154 ? -22.359 25.516 0.775 1 92.06 154 GLN B C 1
ATOM 5290 O O . GLN B 1 154 ? -22.922 26.547 1.167 1 92.06 154 GLN B O 1
ATOM 5295 N N . LEU B 1 155 ? -22.531 25.078 -0.424 1 93.31 155 LEU B N 1
ATOM 5296 C CA . LEU B 1 155 ? -23.281 25.859 -1.407 1 93.31 155 LEU B CA 1
ATOM 5297 C C . LEU B 1 155 ? -24.688 26.125 -0.911 1 93.31 155 LEU B C 1
ATOM 5299 O O . LEU B 1 155 ? -25.188 27.25 -1.034 1 93.31 155 LEU B O 1
ATOM 5303 N N . GLY B 1 156 ? -25.328 25.156 -0.344 1 92.5 156 GLY B N 1
ATOM 5304 C CA . GLY B 1 156 ? -26.672 25.344 0.203 1 92.5 156 GLY B CA 1
ATOM 5305 C C . GLY B 1 156 ? -26.688 26.281 1.4 1 92.5 156 GLY B C 1
ATOM 5306 O O . GLY B 1 156 ? -27.562 27.141 1.501 1 92.5 156 GLY B O 1
ATOM 5307 N N . THR B 1 157 ? -25.75 26.156 2.213 1 92.44 157 THR B N 1
ATOM 5308 C CA . THR B 1 157 ? -25.688 26.906 3.461 1 92.44 157 THR B CA 1
ATOM 5309 C C . THR B 1 157 ? -25.438 28.391 3.189 1 92.44 157 THR B C 1
ATOM 5311 O O . THR B 1 157 ? -26.031 29.25 3.85 1 92.44 157 THR B O 1
ATOM 5314 N N . ILE B 1 158 ? -24.641 28.703 2.191 1 94.38 158 ILE B N 1
ATOM 5315 C CA . ILE B 1 158 ? -24.266 30.094 1.966 1 94.38 158 ILE B CA 1
ATOM 5316 C C . ILE B 1 158 ? -25.25 30.766 1.023 1 94.38 158 ILE B C 1
ATOM 5318 O O . ILE B 1 158 ? -25.297 32 0.917 1 94.38 158 ILE B O 1
ATOM 5322 N N . THR B 1 159 ? -26.141 29.969 0.357 1 94.06 159 THR B N 1
ATOM 5323 C CA . THR B 1 159 ? -27.078 30.562 -0.585 1 94.06 159 THR B CA 1
ATOM 5324 C C . THR B 1 159 ? -28.516 30.422 -0.069 1 94.06 159 THR B C 1
ATOM 5326 O O . THR B 1 159 ? -29.422 31.062 -0.585 1 94.06 159 THR B O 1
ATOM 5329 N N . GLY B 1 160 ? -28.688 29.562 0.948 1 91.75 160 GLY B N 1
ATOM 5330 C CA . GLY B 1 160 ? -30.016 29.312 1.47 1 91.75 160 GLY B CA 1
ATOM 5331 C C . GLY B 1 160 ? -30.844 28.391 0.589 1 91.75 160 GLY B C 1
ATOM 5332 O O . GLY B 1 160 ? -32.062 28.312 0.739 1 91.75 160 GLY B O 1
ATOM 5333 N N . THR B 1 161 ? -30.141 27.766 -0.356 1 90.44 161 THR B N 1
ATOM 5334 C CA . THR B 1 161 ? -30.812 26.859 -1.268 1 90.44 161 THR B CA 1
ATOM 5335 C C . THR B 1 161 ? -30.719 25.422 -0.772 1 90.44 161 THR B C 1
ATOM 5337 O O . THR B 1 161 ? -29.812 25.078 -0.003 1 90.44 161 THR B O 1
ATOM 5340 N N . SER B 1 162 ? -31.75 24.641 -1.173 1 87.25 162 SER B N 1
ATOM 5341 C CA . SER B 1 162 ? -31.703 23.219 -0.86 1 87.25 162 SER B CA 1
ATOM 5342 C C . SER B 1 162 ? -30.844 22.453 -1.869 1 87.25 162 SER B C 1
ATOM 5344 O O . SER B 1 162 ? -31.188 22.391 -3.051 1 87.25 162 SER B O 1
ATOM 5346 N N . VAL B 1 163 ? -29.703 22.125 -1.508 1 87.44 163 VAL B N 1
ATOM 5347 C CA . VAL B 1 163 ? -28.812 21.359 -2.363 1 87.44 163 VAL B CA 1
ATOM 5348 C C . VAL B 1 163 ? -28.828 19.891 -1.951 1 87.44 163 VAL B C 1
ATOM 5350 O O . VAL B 1 163 ? -28.625 19.562 -0.778 1 87.44 163 VAL B O 1
ATOM 5353 N N . GLU B 1 164 ? -29.141 19.094 -2.912 1 82.94 164 GLU B N 1
ATOM 5354 C CA . GLU B 1 164 ? -29.219 17.656 -2.664 1 82.94 164 GLU B CA 1
ATOM 5355 C C . GLU B 1 164 ? -27.969 16.938 -3.166 1 82.94 164 GLU B C 1
ATOM 5357 O O . GLU B 1 164 ? -27.281 17.422 -4.074 1 82.94 164 GLU B O 1
ATOM 5362 N N . GLY B 1 165 ? -27.719 15.859 -2.471 1 78.5 165 GLY B N 1
ATOM 5363 C CA . GLY B 1 165 ? -26.578 15.055 -2.879 1 78.5 165 GLY B CA 1
ATOM 5364 C C . GLY B 1 165 ? -25.484 15 -1.836 1 78.5 165 GLY B C 1
ATOM 5365 O O . GLY B 1 165 ? -25.391 15.875 -0.976 1 78.5 165 GLY B O 1
ATOM 5366 N N . ASN B 1 166 ? -24.734 13.961 -1.875 1 75.56 166 ASN B N 1
ATOM 5367 C CA . ASN B 1 166 ? -23.672 13.781 -0.893 1 75.56 166 ASN B CA 1
ATOM 5368 C C . ASN B 1 166 ? -22.297 13.703 -1.56 1 75.56 166 ASN B C 1
ATOM 5370 O O . ASN B 1 166 ? -21.297 13.43 -0.897 1 75.56 166 ASN B O 1
ATOM 5374 N N . GLU B 1 167 ? -22.312 13.961 -2.824 1 83.19 167 GLU B N 1
ATOM 5375 C CA . GLU B 1 167 ? -21.062 13.922 -3.576 1 83.19 167 GLU B CA 1
ATOM 5376 C C . GLU B 1 167 ? -20.844 15.227 -4.332 1 83.19 167 GLU B C 1
ATOM 5378 O O . GLU B 1 167 ? -21.797 15.953 -4.637 1 83.19 167 GLU B O 1
ATOM 5383 N N . PHE B 1 168 ? -19.625 15.5 -4.656 1 89.31 168 PHE B N 1
ATOM 5384 C CA . PHE B 1 168 ? -19.203 16.766 -5.227 1 89.31 168 PHE B CA 1
ATOM 5385 C C . PHE B 1 168 ? -20 17.078 -6.492 1 89.31 168 PHE B C 1
ATOM 5387 O O . PHE B 1 168 ? -20.625 18.141 -6.598 1 89.31 168 PHE B O 1
ATOM 5394 N N . PHE B 1 169 ? -20.031 16.188 -7.426 1 88.44 169 PHE B N 1
ATOM 5395 C CA . PHE B 1 169 ? -20.656 16.453 -8.719 1 88.44 169 PHE B CA 1
ATOM 5396 C C . PHE B 1 169 ? -22.172 16.547 -8.578 1 88.44 169 PHE B C 1
ATOM 5398 O O . PHE B 1 169 ? -22.812 17.359 -9.25 1 88.44 169 PHE B O 1
ATOM 5405 N N . SER B 1 170 ? -22.75 15.719 -7.762 1 87.5 170 SER B N 1
ATOM 5406 C CA . SER B 1 170 ? -24.188 15.773 -7.531 1 87.5 170 SER B CA 1
ATOM 5407 C C . SER B 1 170 ? -24.578 17.078 -6.848 1 87.5 170 SER B C 1
ATOM 5409 O O . SER B 1 170 ? -25.625 17.656 -7.168 1 87.5 170 SER B O 1
ATOM 5411 N N . GLU B 1 171 ? -23.812 17.516 -5.926 1 89.5 171 GLU B N 1
ATOM 5412 C CA . GLU B 1 171 ? -24.094 18.766 -5.223 1 89.5 171 GLU B CA 1
ATOM 5413 C C . GLU B 1 171 ? -24.016 19.969 -6.164 1 89.5 171 GLU B C 1
ATOM 5415 O O . GLU B 1 171 ? -24.875 20.844 -6.141 1 89.5 171 GLU B O 1
ATOM 5420 N N . VAL B 1 172 ? -22.984 19.953 -6.973 1 91.88 172 VAL B N 1
ATOM 5421 C CA . VAL B 1 172 ? -22.766 21.062 -7.902 1 91.88 172 VAL B CA 1
ATOM 5422 C C . VAL B 1 172 ? -23.891 21.078 -8.938 1 91.88 172 VAL B C 1
ATOM 5424 O O . VAL B 1 172 ? -24.391 22.156 -9.297 1 91.88 172 VAL B O 1
ATOM 5427 N N . HIS B 1 173 ? -24.266 19.906 -9.367 1 91.31 173 HIS B N 1
ATOM 5428 C CA . HIS B 1 173 ? -25.359 19.828 -10.336 1 91.31 173 HIS B CA 1
ATOM 5429 C C . HIS B 1 173 ? -26.672 20.266 -9.719 1 91.31 173 HIS B C 1
ATOM 5431 O O . HIS B 1 173 ? -27.438 21.016 -10.344 1 91.31 173 HIS B O 1
ATOM 5437 N N . SER B 1 174 ? -26.891 19.781 -8.578 1 91.06 174 SER B N 1
ATOM 5438 C CA . SER B 1 174 ? -28.109 20.172 -7.883 1 91.06 174 SER B CA 1
ATOM 5439 C C . SER B 1 174 ? -28.156 21.688 -7.672 1 91.06 174 SER B C 1
ATOM 5441 O O . SER B 1 174 ? -29.203 22.312 -7.863 1 91.06 174 SER B O 1
ATOM 5443 N N . PHE B 1 175 ? -27.156 22.25 -7.277 1 91.62 175 PHE B N 1
ATOM 5444 C CA . PHE B 1 175 ? -27.094 23.688 -7.062 1 91.62 175 PHE B CA 1
ATOM 5445 C C . PHE B 1 175 ? -27.344 24.438 -8.367 1 91.62 175 PHE B C 1
ATOM 5447 O O . PHE B 1 175 ? -28.062 25.438 -8.383 1 91.62 175 PHE B O 1
ATOM 5454 N N . ALA B 1 176 ? -26.719 23.984 -9.438 1 91.56 176 ALA B N 1
ATOM 5455 C CA . ALA B 1 176 ? -26.875 24.625 -10.734 1 91.56 176 ALA B CA 1
ATOM 5456 C C . ALA B 1 176 ? -28.344 24.672 -11.156 1 91.56 176 ALA B C 1
ATOM 5458 O O . ALA B 1 176 ? -28.797 25.625 -11.789 1 91.56 176 ALA B O 1
ATOM 5459 N N . THR B 1 177 ? -29.031 23.688 -10.719 1 90.44 177 THR B N 1
ATOM 5460 C CA . THR B 1 177 ? -30.438 23.609 -11.086 1 90.44 177 THR B CA 1
ATOM 5461 C C . THR B 1 177 ? -31.281 24.453 -10.141 1 90.44 177 THR B C 1
ATOM 5463 O O . THR B 1 177 ? -32.406 24.844 -10.477 1 90.44 177 THR B O 1
ATOM 5466 N N . SER B 1 178 ? -30.766 24.781 -9.008 1 89.31 178 SER B N 1
ATOM 5467 C CA . SER B 1 178 ? -31.531 25.516 -8.016 1 89.31 178 SER B CA 1
ATOM 5468 C C . SER B 1 178 ? -31.016 26.938 -7.855 1 89.31 178 SER B C 1
ATOM 5470 O O . SER B 1 178 ? -31.375 27.625 -6.902 1 89.31 178 SER B O 1
ATOM 5472 N N . VAL B 1 179 ? -30.266 27.359 -8.711 1 88.12 179 VAL B N 1
ATOM 5473 C CA . VAL B 1 179 ? -29.562 28.641 -8.602 1 88.12 179 VAL B CA 1
ATOM 5474 C C . VAL B 1 179 ? -30.578 29.781 -8.586 1 88.12 179 VAL B C 1
ATOM 5476 O O . VAL B 1 179 ? -30.328 30.828 -7.992 1 88.12 179 VAL B O 1
ATOM 5479 N N . THR B 1 180 ? -31.734 29.516 -9.133 1 85.81 180 THR B N 1
ATOM 5480 C CA . THR B 1 180 ? -32.75 30.562 -9.227 1 85.81 180 THR B CA 1
ATOM 5481 C C . THR B 1 180 ? -33.5 30.703 -7.902 1 85.81 180 THR B C 1
ATOM 5483 O O . THR B 1 180 ? -34.219 31.688 -7.68 1 85.81 180 THR B O 1
ATOM 5486 N N . ARG B 1 181 ? -33.281 29.875 -6.945 1 88.06 181 ARG B N 1
ATOM 5487 C CA . ARG B 1 181 ? -33.969 29.891 -5.672 1 88.06 181 ARG B CA 1
ATOM 5488 C C . ARG B 1 181 ? -33.094 30.406 -4.551 1 88.06 181 ARG B C 1
ATOM 5490 O O . ARG B 1 181 ? -33.375 30.172 -3.371 1 88.06 181 ARG B O 1
ATOM 5497 N N . VAL B 1 182 ? -32.156 31.125 -4.918 1 92.31 182 VAL B N 1
ATOM 5498 C CA . VAL B 1 182 ? -31.172 31.656 -3.959 1 92.31 182 VAL B CA 1
ATOM 5499 C C . VAL B 1 182 ? -31.859 32.656 -3.033 1 92.31 182 VAL B C 1
ATOM 5501 O O . VAL B 1 182 ? -32.625 33.531 -3.49 1 92.31 182 VAL B O 1
ATOM 5504 N N . HIS B 1 183 ? -31.672 32.469 -1.703 1 94.62 183 HIS B N 1
ATOM 5505 C CA . HIS B 1 183 ? -32.094 33.438 -0.709 1 94.62 183 HIS B CA 1
ATOM 5506 C C . HIS B 1 183 ? -31.062 34.562 -0.589 1 94.62 183 HIS B C 1
ATOM 5508 O O . HIS B 1 183 ? -30.109 34.469 0.184 1 94.62 183 HIS B O 1
ATOM 5514 N N . TRP B 1 184 ? -31.297 35.688 -1.102 1 93.31 184 TRP B N 1
ATOM 5515 C CA . TRP B 1 184 ? -30.328 36.75 -1.327 1 93.31 184 TRP B CA 1
ATOM 5516 C C . TRP B 1 184 ? -29.797 37.281 -0.005 1 93.31 184 TRP B C 1
ATOM 5518 O O . TRP B 1 184 ? -28.594 37.562 0.127 1 93.31 184 TRP B O 1
ATOM 5528 N N . PRO B 1 185 ? -30.688 37.5 0.983 1 93.56 185 PRO B N 1
ATOM 5529 C CA . PRO B 1 185 ? -30.141 37.969 2.258 1 93.56 185 PRO B CA 1
ATOM 5530 C C . PRO B 1 185 ? -29.094 37.031 2.842 1 93.56 185 PRO B C 1
ATOM 5532 O O . PRO B 1 185 ? -28.062 37.5 3.352 1 93.56 185 PRO B O 1
ATOM 5535 N N . THR B 1 186 ? -29.359 35.75 2.74 1 95.5 186 THR B N 1
ATOM 5536 C CA . THR B 1 186 ? -28.406 34.781 3.225 1 95.5 186 THR B CA 1
ATOM 5537 C C . THR B 1 186 ? -27.109 34.812 2.42 1 95.5 186 THR B C 1
ATOM 5539 O O . THR B 1 186 ? -26.016 34.781 2.99 1 95.5 186 THR B O 1
ATOM 5542 N N . PHE B 1 187 ? -27.219 34.969 1.166 1 95.94 187 PHE B N 1
ATOM 5543 C CA . PHE B 1 187 ? -26.062 35 0.27 1 95.94 187 PHE B CA 1
ATOM 5544 C C . PHE B 1 187 ? -25.219 36.25 0.525 1 95.94 187 PHE B C 1
ATOM 5546 O O . PHE B 1 187 ? -23.984 36.156 0.596 1 95.94 187 PHE B O 1
ATOM 5553 N N . VAL B 1 188 ? -25.875 37.312 0.656 1 95.69 188 VAL B N 1
ATOM 5554 C CA . VAL B 1 188 ? -25.172 38.594 0.881 1 95.69 188 VAL B CA 1
ATOM 5555 C C . VAL B 1 188 ? -24.453 38.531 2.227 1 95.69 188 VAL B C 1
ATOM 5557 O O . VAL B 1 188 ? -23.328 39.031 2.348 1 95.69 188 VAL B O 1
ATOM 5560 N N . LEU B 1 189 ? -25.109 38 3.174 1 95.88 189 LEU B N 1
ATOM 5561 C CA . LEU B 1 189 ? -24.484 37.875 4.48 1 95.88 189 LEU B CA 1
ATOM 5562 C C . LEU B 1 189 ? -23.234 37 4.398 1 95.88 189 LEU B C 1
ATOM 5564 O O . LEU B 1 189 ? -22.172 37.375 4.918 1 95.88 189 LEU B O 1
ATOM 5568 N N . ALA B 1 190 ? -23.344 35.875 3.789 1 97.06 190 ALA B N 1
ATOM 5569 C CA . ALA B 1 190 ? -22.219 34.969 3.656 1 97.06 190 ALA B CA 1
ATOM 5570 C C . ALA B 1 190 ? -21.047 35.625 2.914 1 97.06 190 ALA B C 1
ATOM 5572 O O . ALA B 1 190 ? -19.906 35.5 3.332 1 97.06 190 ALA B O 1
ATOM 5573 N N . MET B 1 191 ? -21.344 36.344 1.871 1 96.88 191 MET B N 1
ATOM 5574 C CA . MET B 1 191 ? -20.312 37 1.082 1 96.88 191 MET B CA 1
ATOM 5575 C C . MET B 1 191 ? -19.656 38.125 1.881 1 96.88 191 MET B C 1
ATOM 5577 O O . MET B 1 191 ? -18.453 38.375 1.731 1 96.88 191 MET B O 1
ATOM 5581 N N . SER B 1 192 ? -20.484 38.75 2.641 1 96.62 192 SER B N 1
ATOM 5582 C CA . SER B 1 192 ? -19.938 39.781 3.49 1 96.62 192 SER B CA 1
ATOM 5583 C C . SER B 1 192 ? -18.984 39.219 4.527 1 96.62 192 SER B C 1
ATOM 5585 O O . SER B 1 192 ? -17.938 39.844 4.812 1 96.62 192 SER B O 1
ATOM 5587 N N . VAL B 1 193 ? -19.344 38.125 5.07 1 96.56 193 VAL B N 1
ATOM 5588 C CA . VAL B 1 193 ? -18.469 37.469 6.035 1 96.56 193 VAL B CA 1
ATOM 5589 C C . VAL B 1 193 ? -17.172 37.062 5.355 1 96.56 193 VAL B C 1
ATOM 5591 O O . VAL B 1 193 ? -16.078 37.25 5.898 1 96.56 193 VAL B O 1
ATOM 5594 N N . LEU B 1 194 ? -17.266 36.469 4.176 1 96.12 194 LEU B N 1
ATOM 5595 C CA . LEU B 1 194 ? -16.094 36.031 3.416 1 96.12 194 LEU B CA 1
ATOM 5596 C C . LEU B 1 194 ? -15.195 37.25 3.109 1 96.12 194 LEU B C 1
ATOM 5598 O O . LEU B 1 194 ? -13.977 37.156 3.229 1 96.12 194 LEU B O 1
ATOM 5602 N N . ALA B 1 195 ? -15.805 38.281 2.725 1 96.5 195 ALA B N 1
ATOM 5603 C CA . ALA B 1 195 ? -15.062 39.5 2.428 1 96.5 195 ALA B CA 1
ATOM 5604 C C . ALA B 1 195 ? -14.352 40.031 3.674 1 96.5 195 ALA B C 1
ATOM 5606 O O . ALA B 1 195 ? -13.195 40.469 3.605 1 96.5 195 ALA B O 1
ATOM 5607 N N . LEU B 1 196 ? -15.047 40.062 4.758 1 96.06 196 LEU B N 1
ATOM 5608 C CA . LEU B 1 196 ? -14.469 40.531 6.008 1 96.06 196 LEU B CA 1
ATOM 5609 C C . LEU B 1 196 ? -13.281 39.656 6.426 1 96.06 196 LEU B C 1
ATOM 5611 O O . LEU B 1 196 ? -12.25 40.188 6.859 1 96.06 196 LEU B O 1
ATOM 5615 N N . LEU B 1 197 ? -13.422 38.438 6.324 1 94.31 197 LEU B N 1
ATOM 5616 C CA . LEU B 1 197 ? -12.344 37.5 6.664 1 94.31 197 LEU B CA 1
ATOM 5617 C C . LEU B 1 197 ? -11.117 37.75 5.797 1 94.31 197 LEU B C 1
ATOM 5619 O O . LEU B 1 197 ? -9.992 37.812 6.305 1 94.31 197 LEU B O 1
ATOM 5623 N N . THR B 1 198 ? -11.359 37.906 4.504 1 93.12 198 THR B N 1
ATOM 5624 C CA . THR B 1 198 ? -10.258 38.156 3.572 1 93.12 198 THR B CA 1
ATOM 5625 C C . THR B 1 198 ? -9.57 39.469 3.877 1 93.12 198 THR B C 1
ATOM 5627 O O . THR B 1 198 ? -8.344 39.562 3.824 1 93.12 198 THR B O 1
ATOM 5630 N N . MET B 1 199 ? -10.352 40.438 4.211 1 94.69 199 MET B N 1
ATOM 5631 C CA . MET B 1 199 ? -9.828 41.75 4.531 1 94.69 199 MET B CA 1
ATOM 5632 C C . MET B 1 199 ? -9.016 41.719 5.82 1 94.69 199 MET B C 1
ATOM 5634 O O . MET B 1 199 ? -7.938 42.312 5.898 1 94.69 199 MET B O 1
ATOM 5638 N N . LEU B 1 200 ? -9.477 41.062 6.781 1 92.38 200 LEU B N 1
ATOM 5639 C CA . LEU B 1 200 ? -8.789 40.969 8.07 1 92.38 200 LEU B CA 1
ATOM 5640 C C . LEU B 1 200 ? -7.465 40.219 7.922 1 92.38 200 LEU B C 1
ATOM 5642 O O . LEU B 1 200 ? -6.484 40.562 8.586 1 92.38 200 LEU B O 1
ATOM 5646 N N . THR B 1 201 ? -7.457 39.25 7.148 1 88 201 THR B N 1
ATOM 5647 C CA . THR B 1 201 ? -6.227 38.5 6.941 1 88 201 THR B CA 1
ATOM 5648 C C . THR B 1 201 ? -5.168 39.375 6.262 1 88 201 THR B C 1
ATOM 5650 O O . THR B 1 201 ? -3.975 39.219 6.531 1 88 201 THR B O 1
ATOM 5653 N N . ARG B 1 202 ? -5.566 40.281 5.426 1 89.25 202 ARG B N 1
ATOM 5654 C CA . ARG B 1 202 ? -4.652 41.125 4.68 1 89.25 202 ARG B CA 1
ATOM 5655 C C . ARG B 1 202 ? -4.184 42.312 5.531 1 89.25 202 ARG B C 1
ATOM 5657 O O . ARG B 1 202 ? -3.002 42.656 5.523 1 89.25 202 ARG B O 1
ATOM 5664 N N . TRP B 1 203 ? -5.047 42.812 6.305 1 92.19 203 TRP B N 1
ATOM 5665 C CA . TRP B 1 203 ? -4.758 44.094 6.977 1 92.19 203 TRP B CA 1
ATOM 5666 C C . TRP B 1 203 ? -4.414 43.844 8.445 1 92.19 203 TRP B C 1
ATOM 5668 O O . TRP B 1 203 ? -3.705 44.656 9.055 1 92.19 203 TRP B O 1
ATOM 5678 N N . ALA B 1 204 ? -4.98 42.812 9.008 1 90.69 204 ALA B N 1
ATOM 5679 C CA . ALA B 1 204 ? -4.723 42.469 10.406 1 90.69 204 ALA B CA 1
ATOM 5680 C C . ALA B 1 204 ? -4.48 40.969 10.578 1 90.69 204 ALA B C 1
ATOM 5682 O O . ALA B 1 204 ? -5.254 40.281 11.242 1 90.69 204 ALA B O 1
ATOM 5683 N N . PRO B 1 205 ? -3.346 40.562 10.078 1 82.19 205 PRO B N 1
ATOM 5684 C CA . PRO B 1 205 ? -3.086 39.125 10.078 1 82.19 205 PRO B CA 1
ATOM 5685 C C . PRO B 1 205 ? -2.965 38.562 11.492 1 82.19 205 PRO B C 1
ATOM 5687 O O . PRO B 1 205 ? -3.111 37.344 11.68 1 82.19 205 PRO B O 1
ATOM 5690 N N . ARG B 1 206 ? -2.752 39.344 12.445 1 82 206 ARG B N 1
ATOM 5691 C CA . ARG B 1 206 ? -2.582 38.875 13.82 1 82 206 ARG B CA 1
ATOM 5692 C C . ARG B 1 206 ? -3.924 38.781 14.539 1 82 206 ARG B C 1
ATOM 5694 O O . ARG B 1 206 ? -4.016 38.219 15.633 1 82 206 ARG B O 1
ATOM 5701 N N . ALA B 1 207 ? -5.047 39.188 13.93 1 87 207 ALA B N 1
ATOM 5702 C CA . ALA B 1 207 ? -6.363 39.219 14.562 1 87 207 ALA B CA 1
ATOM 5703 C C . ALA B 1 207 ? -7.094 37.906 14.344 1 87 207 ALA B C 1
ATOM 5705 O O . ALA B 1 207 ? -6.855 37.188 13.352 1 87 207 ALA B O 1
ATOM 5706 N N . PRO B 1 208 ? -7.898 37.5 15.406 1 89.12 208 PRO B N 1
ATOM 5707 C CA . PRO B 1 208 ? -8.719 36.312 15.195 1 89.12 208 PRO B CA 1
ATOM 5708 C C . PRO B 1 208 ? -9.898 36.594 14.266 1 89.12 208 PRO B C 1
ATOM 5710 O O . PRO B 1 208 ? -11.039 36.719 14.727 1 89.12 208 PRO B O 1
ATOM 5713 N N . GLY B 1 209 ? -9.695 36.562 12.992 1 89.31 209 GLY B N 1
ATOM 5714 C CA . GLY B 1 209 ? -10.648 36.906 11.945 1 89.31 209 GLY B CA 1
ATOM 5715 C C . GLY B 1 209 ? -11.961 36.156 12.07 1 89.31 209 GLY B C 1
ATOM 5716 O O . GLY B 1 209 ? -13.031 36.75 12.008 1 89.31 209 GLY B O 1
ATOM 5717 N N . PRO B 1 210 ? -11.914 34.875 12.344 1 90.5 210 PRO B N 1
ATOM 5718 C CA . PRO B 1 210 ? -13.141 34.094 12.359 1 90.5 210 PRO B CA 1
ATOM 5719 C C . PRO B 1 210 ? -14.133 34.562 13.414 1 90.5 210 PRO B C 1
ATOM 5721 O O . PRO B 1 210 ? -15.312 34.75 13.117 1 90.5 210 PRO B O 1
ATOM 5724 N N . ILE B 1 211 ? -13.672 34.812 14.625 1 91.75 211 ILE B N 1
ATOM 5725 C CA . ILE B 1 211 ? -14.609 35.219 15.664 1 91.75 211 ILE B CA 1
ATOM 5726 C C . ILE B 1 211 ? -15.109 36.625 15.375 1 91.75 211 ILE B C 1
ATOM 5728 O O . ILE B 1 211 ? -16.281 36.938 15.617 1 91.75 211 ILE B O 1
ATOM 5732 N N . ILE B 1 212 ? -14.289 37.438 14.898 1 93.94 212 ILE B N 1
ATOM 5733 C CA . ILE B 1 212 ? -14.688 38.812 14.57 1 93.94 212 ILE B CA 1
ATOM 5734 C C . ILE B 1 212 ? -15.75 38.781 13.477 1 93.94 212 ILE B C 1
ATOM 5736 O O . ILE B 1 212 ? -16.766 39.469 13.578 1 93.94 212 ILE B O 1
ATOM 5740 N N . ALA B 1 213 ? -15.492 38 12.516 1 95.19 213 ALA B N 1
ATOM 5741 C CA . ALA B 1 213 ? -16.422 37.938 11.391 1 95.19 213 ALA B CA 1
ATOM 5742 C C . ALA B 1 213 ? -17.766 37.375 11.836 1 95.19 213 ALA B C 1
ATOM 5744 O O . ALA B 1 213 ? -18.828 37.875 11.461 1 95.19 213 ALA B O 1
ATOM 5745 N N . VAL B 1 214 ? -17.781 36.344 12.609 1 94.38 214 VAL B N 1
ATOM 5746 C CA . VAL B 1 214 ? -19.016 35.688 13.031 1 94.38 214 VAL B CA 1
ATOM 5747 C C . VAL B 1 214 ? -19.781 36.594 13.984 1 94.38 214 VAL B C 1
ATOM 5749 O O . VAL B 1 214 ? -21 36.688 13.922 1 94.38 214 VAL B O 1
ATOM 5752 N N . LEU B 1 215 ? -19.062 37.25 14.883 1 95.56 215 LEU B N 1
ATOM 5753 C CA . LEU B 1 215 ? -19.703 38.188 15.812 1 95.56 215 LEU B CA 1
ATOM 5754 C C . LEU B 1 215 ? -20.312 39.375 15.07 1 95.56 215 LEU B C 1
ATOM 5756 O O . LEU B 1 215 ? -21.391 39.844 15.414 1 95.56 215 LEU B O 1
ATOM 5760 N N . ALA B 1 216 ? -19.547 39.844 14.125 1 96.31 216 ALA B N 1
ATOM 5761 C CA . ALA B 1 216 ? -20.078 40.938 13.305 1 96.31 216 ALA B CA 1
ATOM 5762 C C . ALA B 1 216 ? -21.375 40.5 12.594 1 96.31 216 ALA B C 1
ATOM 5764 O O . ALA B 1 216 ? -22.344 41.25 12.539 1 96.31 216 ALA B O 1
ATOM 5765 N N . ALA B 1 217 ? -21.312 39.375 12.039 1 96.62 217 ALA B N 1
ATOM 5766 C CA . ALA B 1 217 ? -22.5 38.844 11.375 1 96.62 217 ALA B CA 1
ATOM 5767 C C . ALA B 1 217 ? -23.656 38.688 12.367 1 96.62 217 ALA B C 1
ATOM 5769 O O . ALA B 1 217 ? -24.812 38.969 12.039 1 96.62 217 ALA B O 1
ATOM 5770 N N . THR B 1 218 ? -23.328 38.156 13.523 1 95.5 218 THR B N 1
ATOM 5771 C CA . THR B 1 218 ? -24.328 37.969 14.57 1 95.5 218 THR B CA 1
ATOM 5772 C C . THR B 1 218 ? -24.969 39.281 14.969 1 95.5 218 THR B C 1
ATOM 5774 O O . THR B 1 218 ? -26.188 39.375 15.117 1 95.5 218 THR B O 1
ATOM 5777 N N . MET B 1 219 ? -24.172 40.219 15.133 1 95.44 219 MET B N 1
ATOM 5778 C CA . MET B 1 219 ? -24.672 41.562 15.492 1 95.44 219 MET B CA 1
ATOM 5779 C C . MET B 1 219 ? -25.578 42.094 14.391 1 95.44 219 MET B C 1
ATOM 5781 O O . MET B 1 219 ? -26.625 42.688 14.68 1 95.44 219 MET B O 1
ATOM 5785 N N . LEU B 1 220 ? -25.125 41.969 13.227 1 94.69 220 LEU B N 1
ATOM 5786 C CA . LEU B 1 220 ? -25.906 42.438 12.094 1 94.69 220 LEU B CA 1
ATOM 5787 C C . LEU B 1 220 ? -27.266 41.781 12.055 1 94.69 220 LEU B C 1
ATOM 5789 O O . LEU B 1 220 ? -28.297 42.438 11.844 1 94.69 220 LEU B O 1
ATOM 5793 N N . VAL B 1 221 ? -27.312 40.5 12.219 1 93.81 221 VAL B N 1
ATOM 5794 C CA . VAL B 1 221 ? -28.547 39.719 12.18 1 93.81 221 VAL B CA 1
ATOM 5795 C C . VAL B 1 221 ? -29.438 40.125 13.344 1 93.81 221 VAL B C 1
ATOM 5797 O O . VAL B 1 221 ? -30.656 40.25 13.18 1 93.81 221 VAL B O 1
ATOM 5800 N N . ALA B 1 222 ? -28.812 40.375 14.477 1 92.19 222 ALA B N 1
ATOM 5801 C CA . ALA B 1 222 ? -29.578 40.719 15.664 1 92.19 222 ALA B CA 1
ATOM 5802 C C . ALA B 1 222 ? -30.172 42.125 15.531 1 92.19 222 ALA B C 1
ATOM 5804 O O . ALA B 1 222 ? -31.344 42.344 15.852 1 92.19 222 ALA B O 1
ATOM 5805 N N . VAL B 1 223 ? -29.469 43.031 15.078 1 92.88 223 VAL B N 1
ATOM 5806 C CA . VAL B 1 223 ? -29.875 44.438 15.008 1 92.88 223 VAL B CA 1
ATOM 5807 C C . VAL B 1 223 ? -30.938 44.594 13.922 1 92.88 223 VAL B C 1
ATOM 5809 O O . VAL B 1 223 ? -31.891 45.344 14.094 1 92.88 223 VAL B O 1
ATOM 5812 N N . MET B 1 224 ? -30.766 43.875 12.875 1 93.12 224 MET B N 1
ATOM 5813 C CA . MET B 1 224 ? -31.688 44.062 11.75 1 93.12 224 MET B CA 1
ATOM 5814 C C . MET B 1 224 ? -32.781 43 11.773 1 93.12 224 MET B C 1
ATOM 5816 O O . MET B 1 224 ? -33.625 42.938 10.867 1 93.12 224 MET B O 1
ATOM 5820 N N . SER B 1 225 ? -32.844 42.156 12.773 1 89.56 225 SER B N 1
ATOM 5821 C CA . SER B 1 225 ? -33.812 41.062 12.93 1 89.56 225 SER B CA 1
ATOM 5822 C C . SER B 1 225 ? -33.938 40.25 11.648 1 89.56 225 SER B C 1
ATOM 5824 O O . SER B 1 225 ? -35.031 40.031 11.148 1 89.56 225 SER B O 1
ATOM 5826 N N . LEU B 1 226 ? -32.812 39.938 11.242 1 89.31 226 LEU B N 1
ATOM 5827 C CA . LEU B 1 226 ? -32.781 39.219 9.961 1 89.31 226 LEU B CA 1
ATOM 5828 C C . LEU B 1 226 ? -33.188 37.781 10.133 1 89.31 226 LEU B C 1
ATOM 5830 O O . LEU B 1 226 ? -33.5 37.094 9.156 1 89.31 226 LEU B O 1
ATOM 5834 N N . ASP B 1 227 ? -33.156 37.281 11.297 1 86.38 227 ASP B N 1
ATOM 5835 C CA . ASP B 1 227 ? -33.656 35.938 11.578 1 86.38 227 ASP B CA 1
ATOM 5836 C C . ASP B 1 227 ? -35.125 35.781 11.203 1 86.38 227 ASP B C 1
ATOM 5838 O O . ASP B 1 227 ? -35.562 34.719 10.727 1 86.38 227 ASP B O 1
ATOM 5842 N N . ALA B 1 228 ? -35.75 36.781 11.297 1 85.69 228 ALA B N 1
ATOM 5843 C CA . ALA B 1 228 ? -37.156 36.844 10.914 1 85.69 228 ALA B CA 1
ATOM 5844 C C . ALA B 1 228 ? -37.312 36.844 9.398 1 85.69 228 ALA B C 1
ATOM 5846 O O . ALA B 1 228 ? -38.375 36.469 8.875 1 85.69 228 ALA B O 1
ATOM 5847 N N . LYS B 1 229 ? -36.281 37.219 8.836 1 87.94 229 LYS B N 1
ATOM 5848 C CA . LYS B 1 229 ? -36.344 37.281 7.375 1 87.94 229 LYS B CA 1
ATOM 5849 C C . LYS B 1 229 ? -35.781 36.031 6.738 1 87.94 229 LYS B C 1
ATOM 5851 O O . LYS B 1 229 ? -35.469 36 5.551 1 87.94 229 LYS B O 1
ATOM 5856 N N . GLY B 1 230 ? -35.562 35.062 7.555 1 88.31 230 GLY B N 1
ATOM 5857 C CA . GLY B 1 230 ? -35.281 33.781 6.977 1 88.31 230 GLY B CA 1
ATOM 5858 C C . GLY B 1 230 ? -33.812 33.375 7.121 1 88.31 230 GLY B C 1
ATOM 5859 O O . GLY B 1 230 ? -33.406 32.281 6.648 1 88.31 230 GLY B O 1
ATOM 5860 N N . ILE B 1 231 ? -33 34.188 7.676 1 92.44 231 ILE B N 1
ATOM 5861 C CA . ILE B 1 231 ? -31.625 33.781 7.926 1 92.44 231 ILE B CA 1
ATOM 5862 C C . ILE B 1 231 ? -31.578 32.781 9.102 1 92.44 231 ILE B C 1
ATOM 5864 O O . ILE B 1 231 ? -32 33.125 10.211 1 92.44 231 ILE B O 1
ATOM 5868 N N . ALA B 1 232 ? -31.078 31.625 8.781 1 92.88 232 ALA B N 1
ATOM 5869 C CA . ALA B 1 232 ? -31.047 30.578 9.797 1 92.88 232 ALA B CA 1
ATOM 5870 C C . ALA B 1 232 ? -29.953 30.859 10.828 1 92.88 232 ALA B C 1
ATOM 5872 O O . ALA B 1 232 ? -28.859 31.312 10.484 1 92.88 232 ALA B O 1
ATOM 5873 N N . ILE B 1 233 ? -30.234 30.609 12.094 1 93 233 ILE B N 1
ATOM 5874 C CA . ILE B 1 233 ? -29.266 30.719 13.18 1 93 233 ILE B CA 1
ATOM 5875 C C . ILE B 1 233 ? -29.094 29.359 13.852 1 93 233 ILE B C 1
ATOM 5877 O O . ILE B 1 233 ? -29.891 28.438 13.625 1 93 233 ILE B O 1
ATOM 5881 N N . VAL B 1 234 ? -28.047 29.125 14.625 1 91.5 234 VAL B N 1
ATOM 5882 C CA . VAL B 1 234 ? -27.672 27.859 15.25 1 91.5 234 VAL B CA 1
ATOM 5883 C C . VAL B 1 234 ? -28.797 27.391 16.188 1 91.5 234 VAL B C 1
ATOM 588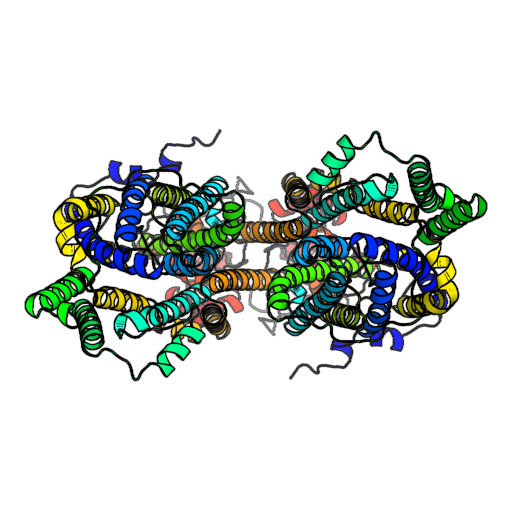5 O O . VAL B 1 234 ? -29.203 26.219 16.141 1 91.5 234 VAL B O 1
ATOM 5888 N N . GLY B 1 235 ? -29.312 28.266 16.953 1 85.75 235 GLY B N 1
ATOM 5889 C CA . GLY B 1 235 ? -30.359 27.906 17.891 1 85.75 235 GLY B CA 1
ATOM 5890 C C . GLY B 1 235 ? -29.828 27.438 19.219 1 85.75 235 GLY B C 1
ATOM 5891 O O . GLY B 1 235 ? -28.641 27.562 19.5 1 85.75 235 GLY B O 1
ATOM 5892 N N . ARG B 1 236 ? -30.594 26.75 20.031 1 84.38 236 ARG B N 1
ATOM 5893 C CA . ARG B 1 236 ? -30.297 26.453 21.422 1 84.38 236 ARG B CA 1
ATOM 5894 C C . ARG B 1 236 ? -29.141 25.469 21.547 1 84.38 236 ARG B C 1
ATOM 5896 O O . ARG B 1 236 ? -29.156 24.422 20.891 1 84.38 236 ARG B O 1
ATOM 5903 N N . ILE B 1 237 ? -28.141 25.828 22.188 1 82.56 237 ILE B N 1
ATOM 5904 C CA . ILE B 1 237 ? -27 24.984 22.531 1 82.56 237 ILE B CA 1
ATOM 5905 C C . ILE B 1 237 ? -27.078 24.562 23.984 1 82.56 237 ILE B C 1
ATOM 5907 O O . ILE B 1 237 ? -27.25 25.391 24.875 1 82.56 237 ILE B O 1
ATOM 5911 N N . PRO B 1 238 ? -27.156 23.234 24.234 1 77.31 238 PRO B N 1
ATOM 5912 C CA . PRO B 1 238 ? -27.188 22.797 25.641 1 77.31 238 PRO B CA 1
ATOM 5913 C C . PRO B 1 238 ? -26.047 23.391 26.469 1 77.31 238 PRO B C 1
ATOM 5915 O O . PRO B 1 238 ? -24.906 23.453 26 1 77.31 238 PRO B O 1
ATOM 5918 N N . SER B 1 239 ? -26.578 23.922 27.562 1 75.88 239 SER B N 1
ATOM 5919 C CA . SER B 1 239 ? -25.594 24.484 28.484 1 75.88 239 SER B CA 1
ATOM 5920 C C . SER B 1 239 ? -24.906 23.391 29.297 1 75.88 239 SER B C 1
ATOM 5922 O O . SER B 1 239 ? -25.516 22.359 29.594 1 75.88 239 SER B O 1
ATOM 5924 N N . GLY B 1 240 ? -23.609 23.328 29.344 1 74.88 240 GLY B N 1
ATOM 5925 C CA . GLY B 1 240 ? -22.922 22.359 30.188 1 74.88 240 GLY B CA 1
ATOM 5926 C C . GLY B 1 240 ? -21.906 21.531 29.438 1 74.88 240 GLY B C 1
ATOM 5927 O O . GLY B 1 240 ? -21.766 21.641 28.219 1 74.88 240 GLY B O 1
ATOM 5928 N N . LEU B 1 241 ? -21.219 20.766 30.25 1 83.69 241 LEU B N 1
ATOM 5929 C CA . LEU B 1 241 ? -20.188 19.859 29.75 1 83.69 241 LEU B CA 1
ATOM 5930 C C . LEU B 1 241 ? -20.766 18.484 29.422 1 83.69 241 LEU B C 1
ATOM 5932 O O . LEU B 1 241 ? -21.672 18.031 30.109 1 83.69 241 LEU B O 1
ATOM 5936 N N . PRO B 1 242 ? -20.344 18 28.281 1 84.94 242 PRO B N 1
ATOM 5937 C CA . PRO B 1 242 ? -20.844 16.672 27.953 1 84.94 242 PRO B CA 1
ATOM 5938 C C . PRO B 1 242 ? -20.484 15.617 29 1 84.94 242 PRO B C 1
ATOM 5940 O O . PRO B 1 242 ? -19.391 15.672 29.578 1 84.94 242 PRO B O 1
ATOM 5943 N N . THR B 1 243 ? -21.375 14.734 29.328 1 85.88 243 THR B N 1
ATOM 5944 C CA . THR B 1 243 ? -21.094 13.617 30.219 1 85.88 243 THR B CA 1
ATOM 5945 C C . THR B 1 243 ? -20.453 12.461 29.453 1 85.88 243 THR B C 1
ATOM 5947 O O . THR B 1 243 ? -21.047 11.914 28.531 1 85.88 243 THR B O 1
ATOM 5950 N N . PRO B 1 244 ? -19.234 12.172 29.906 1 91.5 244 PRO B N 1
ATOM 5951 C CA . PRO B 1 244 ? -18.562 11.086 29.203 1 91.5 244 PRO B CA 1
ATOM 5952 C C . PRO B 1 244 ? -19.344 9.773 29.266 1 91.5 244 PRO B C 1
ATOM 5954 O O . PRO B 1 244 ? -20.031 9.5 30.25 1 91.5 244 PRO B O 1
ATOM 5957 N N . GLY B 1 245 ? -19.359 9.055 28.156 1 90.31 245 GLY B N 1
ATOM 5958 C CA . GLY B 1 245 ? -20.016 7.758 28.094 1 90.31 245 GLY B CA 1
ATOM 5959 C C . GLY B 1 245 ? -19.688 6.973 26.844 1 90.31 245 GLY B C 1
ATOM 5960 O O . GLY B 1 245 ? -19.25 7.551 25.844 1 90.31 245 GLY B O 1
ATOM 5961 N N . VAL B 1 246 ? -19.844 5.645 27.047 1 90.81 246 VAL B N 1
ATOM 5962 C CA . VAL B 1 246 ? -19.625 4.773 25.891 1 90.81 246 VAL B CA 1
ATOM 5963 C C . VAL B 1 246 ? -20.906 4.699 25.062 1 90.81 246 VAL B C 1
ATOM 5965 O O . VAL B 1 246 ? -21.984 4.383 25.578 1 90.81 246 VAL B O 1
ATOM 5968 N N . PRO B 1 247 ? -20.734 5.047 23.797 1 91.5 247 PRO B N 1
ATOM 5969 C CA . PRO B 1 247 ? -21.938 4.996 22.953 1 91.5 247 PRO B CA 1
ATOM 5970 C C . PRO B 1 247 ? -22.469 3.576 22.781 1 91.5 247 PRO B C 1
ATOM 5972 O O . PRO B 1 247 ? -21.688 2.633 22.625 1 91.5 247 PRO B O 1
ATOM 5975 N N . PRO B 1 248 ? -23.75 3.406 22.828 1 89.75 248 PRO B N 1
ATOM 5976 C CA . PRO B 1 248 ? -24.359 2.09 22.594 1 89.75 248 PRO B CA 1
ATOM 5977 C C . PRO B 1 248 ? -24.391 1.707 21.125 1 89.75 248 PRO B C 1
ATOM 5979 O O . PRO B 1 248 ? -25.141 2.311 20.344 1 89.75 248 PRO B O 1
ATOM 5982 N N . VAL B 1 249 ? -23.531 0.857 20.734 1 89.81 249 VAL B N 1
ATOM 5983 C CA . VAL B 1 249 ? -23.484 0.508 19.312 1 89.81 249 VAL B CA 1
ATOM 5984 C C . VAL B 1 249 ? -23.516 -1.01 19.156 1 89.81 249 VAL B C 1
ATOM 5986 O O . VAL B 1 249 ? -23.031 -1.742 20.016 1 89.81 249 VAL B O 1
ATOM 5989 N N . SER B 1 250 ? -24.141 -1.437 18.109 1 91.25 250 SER B N 1
ATOM 5990 C CA . SER B 1 250 ? -24.219 -2.857 17.781 1 91.25 250 SER B CA 1
ATOM 5991 C C . SER B 1 250 ? -22.906 -3.367 17.188 1 91.25 250 SER B C 1
ATOM 5993 O O . SER B 1 250 ? -22.094 -2.582 16.703 1 91.25 250 SER B O 1
ATOM 5995 N N . VAL B 1 251 ? -22.734 -4.629 17.234 1 87.44 251 VAL B N 1
ATOM 5996 C CA . VAL B 1 251 ? -21.547 -5.273 16.688 1 87.44 251 VAL B CA 1
ATOM 5997 C C . VAL B 1 251 ? -21.516 -5.102 15.164 1 87.44 251 VAL B C 1
ATOM 5999 O O . VAL B 1 251 ? -20.453 -4.957 14.57 1 87.44 251 VAL B O 1
ATOM 6002 N N . GLU B 1 252 ? -22.672 -5.07 14.641 1 83.44 252 GLU B N 1
ATOM 6003 C CA . GLU B 1 252 ? -22.781 -4.879 13.195 1 83.44 252 GLU B CA 1
ATOM 6004 C C . GLU B 1 252 ? -22.312 -3.486 12.789 1 83.44 252 GLU B C 1
ATOM 6006 O O . GLU B 1 252 ? -21.625 -3.33 11.773 1 83.44 252 GLU B O 1
ATOM 6011 N N . ASP B 1 253 ? -22.688 -2.557 13.625 1 89.81 253 ASP B N 1
ATOM 6012 C CA . ASP B 1 253 ? -22.266 -1.189 13.344 1 89.81 253 ASP B CA 1
ATOM 6013 C C . ASP B 1 253 ? -20.75 -1.048 13.508 1 89.81 253 ASP B C 1
ATOM 6015 O O . ASP B 1 253 ? -20.094 -0.359 12.719 1 89.81 253 ASP B O 1
ATOM 6019 N N . LEU B 1 254 ? -20.312 -1.749 14.461 1 90.69 254 LEU B N 1
ATOM 6020 C CA . LEU B 1 254 ? -18.875 -1.705 14.703 1 90.69 254 LEU B CA 1
ATOM 6021 C C . LEU B 1 254 ? -18.109 -2.279 13.516 1 90.69 254 LEU B C 1
ATOM 6023 O O . LEU B 1 254 ? -17.094 -1.712 13.086 1 90.69 254 LEU B O 1
ATOM 6027 N N . ARG B 1 255 ? -18.562 -3.314 13.008 1 82.25 255 ARG B N 1
ATOM 6028 C CA . ARG B 1 255 ? -17.922 -3.959 11.867 1 82.25 255 ARG B CA 1
ATOM 6029 C C . ARG B 1 255 ? -17.969 -3.066 10.633 1 82.25 255 ARG B C 1
ATOM 6031 O O . ARG B 1 255 ? -17 -2.986 9.875 1 82.25 255 ARG B O 1
ATOM 6038 N N . ALA B 1 256 ? -19.062 -2.451 10.555 1 82.12 256 ALA B N 1
ATOM 6039 C CA . ALA B 1 256 ? -19.234 -1.587 9.391 1 82.12 256 ALA B CA 1
ATOM 6040 C C . ALA B 1 256 ? -18.328 -0.365 9.461 1 82.12 256 ALA B C 1
ATOM 6042 O O . ALA B 1 256 ? -17.953 0.204 8.438 1 82.12 256 ALA B O 1
ATOM 6043 N N . LEU B 1 257 ? -17.922 -0.006 10.656 1 91.81 257 LEU B N 1
ATOM 6044 C CA . LEU B 1 257 ? -17.203 1.255 10.836 1 91.81 257 LEU B CA 1
ATOM 6045 C C . LEU B 1 257 ? -15.703 1.024 10.914 1 91.81 257 LEU B C 1
ATOM 6047 O O . LEU B 1 257 ? -14.922 1.976 10.852 1 91.81 257 LEU B O 1
ATOM 6051 N N . ILE B 1 258 ? -15.266 -0.188 10.898 1 87.81 258 ILE B N 1
ATOM 6052 C CA . ILE B 1 258 ? -13.859 -0.493 11.125 1 87.81 258 ILE B CA 1
ATOM 6053 C C . ILE B 1 258 ? -13.023 0.025 9.961 1 87.81 258 ILE B C 1
ATOM 6055 O O . ILE B 1 258 ? -11.984 0.647 10.164 1 87.81 258 ILE B O 1
ATOM 6059 N N . ILE B 1 259 ? -13.461 -0.196 8.75 1 81.38 259 ILE B N 1
ATOM 6060 C CA . ILE B 1 259 ? -12.695 0.193 7.57 1 81.38 259 ILE B CA 1
ATOM 6061 C C . ILE B 1 259 ? -12.703 1.714 7.43 1 81.38 259 ILE B C 1
ATOM 6063 O O . ILE B 1 259 ? -11.648 2.336 7.285 1 81.38 259 ILE B O 1
ATOM 6067 N N . PRO B 1 260 ? -13.914 2.312 7.578 1 88 260 PRO B N 1
ATOM 6068 C CA . PRO B 1 260 ? -13.922 3.777 7.562 1 88 260 PRO B CA 1
ATOM 6069 C C . PRO B 1 260 ? -13.047 4.383 8.656 1 88 260 PRO B C 1
ATOM 6071 O O . PRO B 1 260 ? -12.352 5.371 8.422 1 88 260 PRO B O 1
ATOM 6074 N N . ALA B 1 261 ? -13.094 3.742 9.781 1 94.62 261 ALA B N 1
ATOM 6075 C CA . ALA B 1 261 ? -12.289 4.246 10.898 1 94.62 261 ALA B CA 1
ATOM 6076 C C . ALA B 1 261 ? -10.797 4.168 10.578 1 94.62 261 ALA B C 1
ATOM 6078 O O . ALA B 1 261 ? -10.031 5.066 10.938 1 94.62 261 ALA B O 1
ATOM 6079 N N . ALA B 1 262 ? -10.367 3.174 9.938 1 89.25 262 ALA B N 1
ATOM 6080 C CA . ALA B 1 262 ? -8.969 3.023 9.547 1 89.25 262 ALA B CA 1
ATOM 6081 C C . ALA B 1 262 ? -8.555 4.117 8.562 1 89.25 262 ALA B C 1
ATOM 6083 O O . ALA B 1 262 ? -7.453 4.668 8.664 1 89.25 262 ALA B O 1
ATOM 6084 N N . GLY B 1 263 ? -9.414 4.355 7.629 1 87.06 263 GLY B N 1
ATOM 6085 C CA . GLY B 1 263 ? -9.141 5.434 6.691 1 87.06 263 GLY B CA 1
ATOM 6086 C C . GLY B 1 263 ? -8.992 6.785 7.363 1 87.06 263 GLY B C 1
ATOM 6087 O O . GLY B 1 263 ? -8.047 7.527 7.074 1 87.06 263 GLY B O 1
ATOM 6088 N N . ILE B 1 264 ? -9.875 7.098 8.297 1 94.06 264 ILE B N 1
ATOM 6089 C CA . ILE B 1 264 ? -9.844 8.367 9.008 1 94.06 264 ILE B CA 1
ATOM 6090 C C . ILE B 1 264 ? -8.602 8.43 9.891 1 94.06 264 ILE B C 1
ATOM 6092 O O . ILE B 1 264 ? -7.977 9.492 10.016 1 94.06 264 ILE B O 1
ATOM 6096 N N . ALA B 1 265 ? -8.266 7.301 10.445 1 94.25 265 ALA B N 1
ATOM 6097 C CA . ALA B 1 265 ? -7.066 7.238 11.281 1 94.25 265 ALA B CA 1
ATOM 6098 C C . ALA B 1 265 ? -5.82 7.598 10.477 1 94.25 265 ALA B C 1
ATOM 6100 O O . ALA B 1 265 ? -4.961 8.344 10.953 1 94.25 265 ALA B O 1
ATOM 6101 N N . ILE B 1 266 ? -5.719 7.133 9.32 1 88 266 ILE B N 1
ATOM 6102 C CA . ILE B 1 266 ? -4.562 7.391 8.469 1 88 266 ILE B CA 1
ATOM 6103 C C . ILE B 1 266 ? -4.484 8.883 8.148 1 88 266 ILE B C 1
ATOM 6105 O O . ILE B 1 266 ? -3.416 9.484 8.25 1 88 266 ILE B O 1
ATOM 6109 N N . VAL B 1 267 ? -5.57 9.453 7.863 1 87.94 267 VAL B N 1
ATOM 6110 C CA . VAL B 1 267 ? -5.625 10.859 7.492 1 87.94 267 VAL B CA 1
ATOM 6111 C C . VAL B 1 267 ? -5.289 11.727 8.703 1 87.94 267 VAL B C 1
ATOM 6113 O O . VAL B 1 267 ? -4.492 12.664 8.609 1 87.94 267 VAL B O 1
ATOM 6116 N N . THR B 1 268 ? -5.902 11.352 9.75 1 92.62 268 THR B N 1
ATOM 6117 C CA . THR B 1 268 ? -5.715 12.125 10.977 1 92.62 268 THR B CA 1
ATOM 6118 C C . THR B 1 268 ? -4.254 12.102 11.414 1 92.62 268 THR B C 1
ATOM 6120 O O . THR B 1 268 ? -3.688 13.141 11.758 1 92.62 268 THR B O 1
ATOM 6123 N N . PHE B 1 269 ? -3.713 11 11.312 1 90.75 269 PHE B N 1
ATOM 6124 C CA . PHE B 1 269 ? -2.334 10.836 11.75 1 90.75 269 PHE B CA 1
ATOM 6125 C C . PHE B 1 269 ? -1.369 11.516 10.789 1 90.75 269 PHE B C 1
ATOM 6127 O O . PHE B 1 269 ? -0.494 12.273 11.219 1 90.75 269 PHE B O 1
ATOM 6134 N N . THR B 1 270 ? -1.523 11.273 9.531 1 86.62 270 THR B N 1
ATOM 6135 C CA . THR B 1 270 ? -0.61 11.836 8.547 1 86.62 270 THR B CA 1
ATOM 6136 C C . THR B 1 270 ? -0.682 13.359 8.547 1 86.62 270 THR B C 1
ATOM 6138 O O . THR B 1 270 ? 0.348 14.031 8.5 1 86.62 270 THR B O 1
ATOM 6141 N N . ASP B 1 271 ? -1.891 13.883 8.68 1 87.38 271 ASP B N 1
ATOM 6142 C CA . ASP B 1 271 ? -2.066 15.328 8.742 1 87.38 271 ASP B CA 1
ATOM 6143 C C . ASP B 1 271 ? -1.385 15.906 9.977 1 87.38 271 ASP B C 1
ATOM 6145 O O . ASP B 1 271 ? -0.72 16.938 9.898 1 87.38 271 ASP B O 1
ATOM 6149 N N . GLY B 1 272 ? -1.548 15.234 11.008 1 90.94 272 GLY B N 1
ATOM 6150 C CA . GLY B 1 272 ? -0.982 15.703 12.266 1 90.94 272 GLY B CA 1
ATOM 6151 C C . GLY B 1 272 ? 0.534 15.734 12.258 1 90.94 272 GLY B C 1
ATOM 6152 O O . GLY B 1 272 ? 1.139 16.75 12.594 1 90.94 272 GLY B O 1
ATOM 6153 N N . VAL B 1 273 ? 1.145 14.75 11.789 1 89.44 273 VAL B N 1
ATOM 6154 C CA . VAL B 1 273 ? 2.598 14.641 11.828 1 89.44 273 VAL B CA 1
ATOM 6155 C C . VAL B 1 273 ? 3.221 15.594 10.805 1 89.44 273 VAL B C 1
ATOM 6157 O O . VAL B 1 273 ? 4.23 16.234 11.086 1 89.44 273 VAL B O 1
ATOM 6160 N N . LEU B 1 274 ? 2.607 15.68 9.695 1 82.75 274 LEU B N 1
ATOM 6161 C CA . LEU B 1 274 ? 3.135 16.562 8.664 1 82.75 274 LEU B CA 1
ATOM 6162 C C . LEU B 1 274 ? 3.098 18.016 9.133 1 82.75 274 LEU B C 1
ATOM 6164 O O . LEU B 1 274 ? 4.059 18.766 8.93 1 82.75 274 LEU B O 1
ATOM 6168 N N . THR B 1 275 ? 2.053 18.359 9.758 1 87.81 275 THR B N 1
ATOM 6169 C CA . THR B 1 275 ? 1.931 19.719 10.289 1 87.81 275 THR B CA 1
ATOM 6170 C C . THR B 1 275 ? 2.906 19.938 11.445 1 87.81 275 THR B C 1
ATOM 6172 O O . THR B 1 275 ? 3.582 20.969 11.508 1 87.81 275 THR B O 1
ATOM 6175 N N . ALA B 1 276 ? 2.955 18.969 12.258 1 91.5 276 ALA B N 1
ATOM 6176 C CA . ALA B 1 276 ? 3.861 19.062 13.398 1 91.5 276 ALA B CA 1
ATOM 6177 C C . ALA B 1 276 ? 5.309 19.219 12.938 1 91.5 276 ALA B C 1
ATOM 6179 O O . ALA B 1 276 ? 6.039 20.062 13.453 1 91.5 276 ALA B O 1
ATOM 6180 N N . ARG B 1 277 ? 5.691 18.5 11.984 1 83.5 277 ARG B N 1
ATOM 6181 C CA . ARG B 1 277 ? 7.062 18.531 11.484 1 83.5 277 ARG B CA 1
ATOM 6182 C C . ARG B 1 277 ? 7.367 19.859 10.805 1 83.5 277 ARG B C 1
ATOM 6184 O O . ARG B 1 277 ? 8.469 20.391 10.93 1 83.5 277 ARG B O 1
ATOM 6191 N N . ALA B 1 278 ? 6.449 20.359 10.117 1 81.12 278 ALA B N 1
ATOM 6192 C CA . ALA B 1 278 ? 6.633 21.625 9.406 1 81.12 278 ALA B CA 1
ATOM 6193 C C . ALA B 1 278 ? 6.945 22.766 10.375 1 81.12 278 ALA B C 1
ATOM 6195 O O . ALA B 1 278 ? 7.801 23.609 10.102 1 81.12 278 ALA B O 1
ATOM 6196 N N . PHE B 1 279 ? 6.324 22.766 11.469 1 86.38 279 PHE B N 1
ATOM 6197 C CA . PHE B 1 279 ? 6.52 23.859 12.422 1 86.38 279 PHE B CA 1
ATOM 6198 C C . PHE B 1 279 ? 7.703 23.562 13.336 1 86.38 279 PHE B C 1
ATOM 6200 O O . PHE B 1 279 ? 8.383 24.5 13.797 1 86.38 279 PHE B O 1
ATOM 6207 N N . ALA B 1 280 ? 7.965 22.266 13.523 1 85.19 280 ALA B N 1
ATOM 6208 C CA . ALA B 1 280 ? 9.125 21.891 14.32 1 85.19 280 ALA B CA 1
ATOM 6209 C C . ALA B 1 280 ? 10.422 22.234 13.594 1 85.19 280 ALA B C 1
ATOM 6211 O O . ALA B 1 280 ? 11.398 22.656 14.219 1 85.19 280 ALA B O 1
ATOM 6212 N N . ALA B 1 281 ? 10.43 22.047 12.367 1 75.12 281 ALA B N 1
ATOM 6213 C CA . ALA B 1 281 ? 11.617 22.297 11.555 1 75.12 281 ALA B CA 1
ATOM 6214 C C . ALA B 1 281 ? 12.047 23.75 11.633 1 75.12 281 ALA B C 1
ATOM 6216 O O . ALA B 1 281 ? 13.242 24.062 11.617 1 75.12 281 ALA B O 1
ATOM 6217 N N . ARG B 1 282 ? 11.109 24.609 11.773 1 74.94 282 ARG B N 1
ATOM 6218 C CA . ARG B 1 282 ? 11.383 26.047 11.844 1 74.94 282 ARG B CA 1
ATOM 6219 C C . ARG B 1 282 ? 12.094 26.406 13.148 1 74.94 282 ARG B C 1
ATOM 6221 O O . ARG B 1 282 ? 12.805 27.406 13.219 1 74.94 282 ARG B O 1
ATOM 6228 N N . ARG B 1 283 ? 11.938 25.562 14.07 1 78.81 283 ARG B N 1
ATOM 6229 C CA . ARG B 1 283 ? 12.477 25.875 15.391 1 78.81 283 ARG B CA 1
ATOM 6230 C C . ARG B 1 283 ? 13.539 24.859 15.805 1 78.81 283 ARG B C 1
ATOM 6232 O O . ARG B 1 283 ? 13.922 24.797 16.969 1 78.81 283 ARG B O 1
ATOM 6239 N N . GLY B 1 284 ? 13.859 24 14.852 1 73.62 284 GLY B N 1
ATOM 6240 C CA . GLY B 1 284 ? 14.891 23.016 15.133 1 73.62 284 GLY B CA 1
ATOM 6241 C C . GLY B 1 284 ? 14.438 21.953 16.125 1 73.62 284 GLY B C 1
ATOM 6242 O O . GLY B 1 284 ? 15.25 21.453 16.922 1 73.62 284 GLY B O 1
ATOM 6243 N N . GLN B 1 285 ? 13.164 21.812 16.203 1 81.25 285 GLN B N 1
ATOM 6244 C CA . GLN B 1 285 ? 12.609 20.812 17.109 1 81.25 285 GLN B CA 1
ATOM 6245 C C . GLN B 1 285 ? 12.328 19.5 16.375 1 81.25 285 GLN B C 1
ATOM 6247 O O . GLN B 1 285 ? 12.359 19.453 15.148 1 81.25 285 GLN B O 1
ATOM 6252 N N . GLU B 1 286 ? 12.164 18.438 17.188 1 81.56 286 GLU B N 1
ATOM 6253 C CA . GLU B 1 286 ? 11.867 17.125 16.609 1 81.56 286 GLU B CA 1
ATOM 6254 C C . GLU B 1 286 ? 10.477 16.656 17 1 81.56 286 GLU B C 1
ATOM 6256 O O . GLU B 1 286 ? 9.984 16.969 18.094 1 81.56 286 GLU B O 1
ATOM 6261 N N . VAL B 1 287 ? 9.891 16.016 16.094 1 88.88 287 VAL B N 1
ATOM 6262 C CA . VAL B 1 287 ? 8.578 15.43 16.328 1 88.88 287 VAL B CA 1
ATOM 6263 C C . VAL B 1 287 ? 8.688 13.906 16.359 1 88.88 287 VAL B C 1
ATOM 6265 O O . VAL B 1 287 ? 9.273 13.305 15.453 1 88.88 287 VAL B O 1
ATOM 6268 N N . ASN B 1 288 ? 8.25 13.32 17.438 1 89.75 288 ASN B N 1
ATOM 6269 C CA . ASN B 1 288 ? 8.211 11.867 17.547 1 89.75 288 ASN B CA 1
ATOM 6270 C C . ASN B 1 288 ? 6.918 11.305 16.953 1 89.75 288 ASN B C 1
ATOM 6272 O O . ASN B 1 288 ? 5.867 11.352 17.594 1 89.75 288 ASN B O 1
ATOM 6276 N N . ALA B 1 289 ? 7.043 10.664 15.898 1 89.44 289 ALA B N 1
ATOM 6277 C CA . ALA B 1 289 ? 5.871 10.211 15.148 1 89.44 289 ALA B CA 1
ATOM 6278 C C . ALA B 1 289 ? 5.074 9.18 15.945 1 89.44 289 ALA B C 1
ATOM 6280 O O . ALA B 1 289 ? 3.844 9.156 15.875 1 89.44 289 ALA B O 1
ATOM 6281 N N . ASN B 1 290 ? 5.754 8.328 16.703 1 91.56 290 ASN B N 1
ATOM 6282 C CA . ASN B 1 290 ? 5.047 7.324 17.484 1 91.56 290 ASN B CA 1
ATOM 6283 C C . ASN B 1 290 ? 4.273 7.961 18.641 1 91.56 290 ASN B C 1
ATOM 6285 O O . ASN B 1 290 ? 3.158 7.539 18.953 1 91.56 290 ASN B O 1
ATOM 6289 N N . ALA B 1 291 ? 4.848 8.914 19.188 1 93.06 291 ALA B N 1
ATOM 6290 C CA . ALA B 1 291 ? 4.168 9.648 20.25 1 93.06 291 ALA B CA 1
ATOM 6291 C C . ALA B 1 291 ? 2.961 10.406 19.703 1 93.06 291 ALA B C 1
ATOM 6293 O O . ALA B 1 291 ? 1.924 10.492 20.359 1 93.06 291 ALA B O 1
ATOM 6294 N N . GLU B 1 292 ? 3.182 10.953 18.578 1 94.44 292 GLU B N 1
ATOM 6295 C CA . GLU B 1 292 ? 2.072 11.664 17.938 1 94.44 292 GLU B CA 1
ATOM 6296 C C . GLU B 1 292 ? 0.903 10.727 17.672 1 94.44 292 GLU B C 1
ATOM 6298 O O . GLU B 1 292 ? -0.258 11.102 17.844 1 94.44 292 GLU B O 1
ATOM 6303 N N . LEU B 1 293 ? 1.268 9.586 17.25 1 94.19 293 LEU B N 1
ATOM 6304 C CA . LEU B 1 293 ? 0.241 8.594 16.953 1 94.19 293 LEU B CA 1
ATOM 6305 C C . LEU B 1 293 ? -0.54 8.234 18.203 1 94.19 293 LEU B C 1
ATOM 6307 O O . LEU B 1 293 ? -1.771 8.156 18.188 1 94.19 293 LEU B O 1
ATOM 6311 N N . ARG B 1 294 ? 0.074 8.031 19.297 1 95.5 294 ARG B N 1
ATOM 6312 C CA . ARG B 1 294 ? -0.576 7.719 20.578 1 95.5 294 ARG B CA 1
ATOM 6313 C C . ARG B 1 294 ? -1.407 8.898 21.062 1 95.5 294 ARG B C 1
ATOM 6315 O O . ARG B 1 294 ? -2.52 8.719 21.562 1 95.5 294 ARG B O 1
ATOM 6322 N N . ALA B 1 295 ? -0.841 10.047 20.891 1 96.06 295 ALA B N 1
ATOM 6323 C CA . ALA B 1 295 ? -1.539 11.25 21.328 1 96.06 295 ALA B CA 1
ATOM 6324 C C . ALA B 1 295 ? -2.83 11.453 20.547 1 96.06 295 ALA B C 1
ATOM 6326 O O . ALA B 1 295 ? -3.885 11.719 21.125 1 96.06 295 ALA B O 1
ATOM 6327 N N . VAL B 1 296 ? -2.742 11.352 19.266 1 96 296 VAL B N 1
ATOM 6328 C CA . VAL B 1 296 ? -3.914 11.5 18.406 1 96 296 VAL B CA 1
ATOM 6329 C C . VAL B 1 296 ? -4.945 10.422 18.75 1 96 296 VAL B C 1
ATOM 6331 O O . VAL B 1 296 ? -6.148 10.688 18.766 1 96 296 VAL B O 1
ATOM 6334 N N . GLY B 1 297 ? -4.438 9.195 18.984 1 97.19 297 GLY B N 1
ATOM 6335 C CA . GLY B 1 297 ? -5.328 8.125 19.391 1 97.19 297 GLY B CA 1
ATOM 6336 C C . GLY B 1 297 ? -6.082 8.438 20.672 1 97.19 297 GLY B C 1
ATOM 6337 O O . GLY B 1 297 ? -7.309 8.305 20.734 1 97.19 297 GLY B O 1
ATOM 6338 N N . ALA B 1 298 ? -5.379 8.875 21.641 1 97.19 298 ALA B N 1
ATOM 6339 C CA . ALA B 1 298 ? -5.988 9.219 22.922 1 97.19 298 ALA B CA 1
ATOM 6340 C C . ALA B 1 298 ? -6.977 10.375 22.766 1 97.19 298 ALA B C 1
ATOM 6342 O O . ALA B 1 298 ? -8.031 10.383 23.391 1 97.19 298 ALA B O 1
ATOM 6343 N N . CYS B 1 299 ? -6.609 11.336 22 1 97.62 299 CYS B N 1
ATOM 6344 C CA . CYS B 1 299 ? -7.48 12.484 21.75 1 97.62 299 CYS B CA 1
ATOM 6345 C C . CYS B 1 299 ? -8.805 12.039 21.141 1 97.62 299 CYS B C 1
ATOM 6347 O O . CYS B 1 299 ? -9.867 12.492 21.562 1 97.62 299 CYS B O 1
ATOM 6349 N N . ASN B 1 300 ? -8.742 11.141 20.219 1 98.19 300 ASN B N 1
ATOM 6350 C CA . ASN B 1 300 ? -9.953 10.703 19.531 1 98.19 300 ASN B CA 1
ATOM 6351 C C . ASN B 1 300 ? -10.789 9.789 20.422 1 98.19 300 ASN B C 1
ATOM 6353 O O . ASN B 1 300 ? -12.023 9.812 20.359 1 98.19 300 ASN B O 1
ATOM 6357 N N . ILE B 1 301 ? -10.125 8.984 21.188 1 97.5 301 ILE B N 1
ATOM 6358 C CA . ILE B 1 301 ? -10.867 8.188 22.156 1 97.5 301 ILE B CA 1
ATOM 6359 C C . ILE B 1 301 ? -11.648 9.109 23.094 1 97.5 301 ILE B C 1
ATOM 6361 O O . ILE B 1 301 ? -12.844 8.891 23.344 1 97.5 301 ILE B O 1
ATOM 6365 N N . ALA B 1 302 ? -11.008 10.094 23.547 1 96.81 302 ALA B N 1
ATOM 6366 C CA . ALA B 1 302 ? -11.656 11.039 24.453 1 96.81 302 ALA B CA 1
ATOM 6367 C C . ALA B 1 302 ? -12.781 11.797 23.75 1 96.81 302 ALA B C 1
ATOM 6369 O O . ALA B 1 302 ? -13.82 12.062 24.359 1 96.81 302 ALA B O 1
ATOM 6370 N N . ALA B 1 303 ? -12.523 12.211 22.562 1 96.31 303 ALA B N 1
ATOM 6371 C CA . ALA B 1 303 ? -13.57 12.891 21.797 1 96.31 303 ALA B CA 1
ATOM 6372 C C . ALA B 1 303 ? -14.805 12.008 21.641 1 96.31 303 ALA B C 1
ATOM 6374 O O . ALA B 1 303 ? -15.93 12.477 21.781 1 96.31 303 ALA B O 1
ATOM 6375 N N . GLY B 1 304 ? -14.562 10.727 21.344 1 95.62 304 GLY B N 1
ATOM 6376 C CA . GLY B 1 304 ? -15.672 9.797 21.219 1 95.62 304 GLY B CA 1
ATOM 6377 C C . GLY B 1 304 ? -16.422 9.594 22.531 1 95.62 304 GLY B C 1
ATOM 6378 O O . GLY B 1 304 ? -17.656 9.516 22.531 1 95.62 304 GLY B O 1
ATOM 6379 N N . LEU B 1 305 ? -15.75 9.586 23.594 1 95.69 305 LEU B N 1
ATOM 6380 C CA . LEU B 1 305 ? -16.344 9.352 24.906 1 95.69 305 LEU B CA 1
ATOM 6381 C C . LEU B 1 305 ? -17.156 10.57 25.359 1 95.69 305 LEU B C 1
ATOM 6383 O O . LEU B 1 305 ? -18.016 10.453 26.234 1 95.69 305 LEU B O 1
ATOM 6387 N N . THR B 1 306 ? -16.875 11.711 24.797 1 93.5 306 THR B N 1
ATOM 6388 C CA . THR B 1 306 ? -17.594 12.93 25.156 1 93.5 306 THR B CA 1
ATOM 6389 C C . THR B 1 306 ? -18.609 13.305 24.078 1 93.5 306 THR B C 1
ATOM 6391 O O . THR B 1 306 ? -18.875 14.492 23.875 1 93.5 306 THR B O 1
ATOM 6394 N N . HIS B 1 307 ? -18.969 12.359 23.281 1 90.69 307 HIS B N 1
ATOM 6395 C CA . HIS B 1 307 ? -20.062 12.484 22.312 1 90.69 307 HIS B CA 1
ATOM 6396 C C . HIS B 1 307 ? -19.656 13.383 21.141 1 90.69 307 HIS B C 1
ATOM 6398 O O . HIS B 1 307 ? -20.484 14.141 20.625 1 90.69 307 HIS B O 1
ATOM 6404 N N . GLY B 1 308 ? -18.438 13.398 20.891 1 94.44 308 GLY B N 1
ATOM 6405 C CA . GLY B 1 308 ? -17.938 14.133 19.734 1 94.44 308 GLY B CA 1
ATOM 6406 C C . GLY B 1 308 ? -17.781 13.266 18.5 1 94.44 308 GLY B C 1
ATOM 6407 O O . GLY B 1 308 ? -18.578 12.359 18.266 1 94.44 308 GLY B O 1
ATOM 6408 N N . PHE B 1 309 ? -16.938 13.672 17.625 1 96.88 309 PHE B N 1
ATOM 6409 C CA . PHE B 1 309 ? -16.578 12.992 16.391 1 96.88 309 PHE B CA 1
ATOM 6410 C C . PHE B 1 309 ? -15.07 13.055 16.156 1 96.88 309 PHE B C 1
ATOM 6412 O O . PHE B 1 309 ? -14.344 13.664 16.953 1 96.88 309 PHE B O 1
ATOM 6419 N N . PRO B 1 310 ? -14.594 12.312 15.203 1 97.44 310 PRO B N 1
ATOM 6420 C CA . PRO B 1 310 ? -13.141 12.258 15.023 1 97.44 310 PRO B CA 1
ATOM 6421 C C . PRO B 1 310 ? -12.516 13.641 14.859 1 97.44 310 PRO B C 1
ATOM 6423 O O . PRO B 1 310 ? -13.086 14.508 14.188 1 97.44 310 PRO B O 1
ATOM 6426 N N . VAL B 1 311 ? -11.414 13.797 15.508 1 97.31 311 VAL B N 1
ATOM 6427 C CA . VAL B 1 311 ? -10.703 15.07 15.477 1 97.31 311 VAL B CA 1
ATOM 6428 C C . VAL B 1 311 ? -9.305 14.875 14.891 1 97.31 311 VAL B C 1
ATOM 6430 O O . VAL B 1 311 ? -8.812 13.75 14.82 1 97.31 311 VAL B O 1
ATOM 6433 N N . SER B 1 312 ? -8.75 15.891 14.445 1 95.44 312 SER B N 1
ATOM 6434 C CA . SER B 1 312 ? -7.41 15.914 13.867 1 95.44 312 SER B CA 1
ATOM 6435 C C . SER B 1 312 ? -6.699 17.219 14.188 1 95.44 312 SER B C 1
ATOM 6437 O O . SER B 1 312 ? -7.051 17.906 15.148 1 95.44 312 SER B O 1
ATOM 6439 N N . SER B 1 313 ? -5.664 17.5 13.461 1 94.06 313 SER B N 1
ATOM 6440 C CA . SER B 1 313 ? -4.887 18.719 13.68 1 94.06 313 SER B CA 1
ATOM 6441 C C . SER B 1 313 ? -5.207 19.766 12.625 1 94.06 313 SER B C 1
ATOM 6443 O O . SER B 1 313 ? -5.688 19.438 11.539 1 94.06 313 SER B O 1
ATOM 6445 N N . SER B 1 314 ? -4.977 20.984 13.07 1 92.5 314 SER B N 1
ATOM 6446 C CA . SER B 1 314 ? -5.238 22.109 12.18 1 92.5 314 SER B CA 1
ATOM 6447 C C . SER B 1 314 ? -3.957 22.891 11.867 1 92.5 314 SER B C 1
ATOM 6449 O O . SER B 1 314 ? -3.268 23.344 12.781 1 92.5 314 SER B O 1
ATOM 6451 N N . SER B 1 315 ? -3.717 23.016 10.594 1 87.44 315 SER B N 1
ATOM 6452 C CA . SER B 1 315 ? -2.551 23.781 10.172 1 87.44 315 SER B CA 1
ATOM 6453 C C . SER B 1 315 ? -2.766 25.281 10.375 1 87.44 315 SER B C 1
ATOM 6455 O O . SER B 1 315 ? -1.835 26 10.734 1 87.44 315 SER B O 1
ATOM 6457 N N . SER B 1 316 ? -3.992 25.734 10.188 1 85.69 316 SER B N 1
ATOM 6458 C CA . SER B 1 316 ? -4.305 27.156 10.312 1 85.69 316 SER B CA 1
ATOM 6459 C C . SER B 1 316 ? -4.188 27.625 11.758 1 85.69 316 SER B C 1
ATOM 6461 O O . SER B 1 316 ? -3.551 28.641 12.031 1 85.69 316 SER B O 1
ATOM 6463 N N . ARG B 1 317 ? -4.777 26.891 12.672 1 92.31 317 ARG B N 1
ATOM 6464 C CA . ARG B 1 317 ? -4.703 27.266 14.086 1 92.31 317 ARG B CA 1
ATOM 6465 C C . ARG B 1 317 ? -3.27 27.188 14.594 1 92.31 317 ARG B C 1
ATOM 6467 O O . ARG B 1 317 ? -2.852 28.016 15.406 1 92.31 317 ARG B O 1
ATOM 6474 N N . THR B 1 318 ? -2.547 26.188 14.117 1 93.06 318 THR B N 1
ATOM 6475 C CA . THR B 1 318 ? -1.149 26.047 14.516 1 93.06 318 THR B CA 1
ATOM 6476 C C . THR B 1 318 ? -0.327 27.234 14.023 1 93.06 318 THR B C 1
ATOM 6478 O O . THR B 1 318 ? 0.502 27.766 14.758 1 93.06 318 THR B O 1
ATOM 6481 N N . ALA B 1 319 ? -0.564 27.594 12.812 1 88.31 319 ALA B N 1
ATOM 6482 C CA . ALA B 1 319 ? 0.135 28.75 12.242 1 88.31 319 ALA B CA 1
ATOM 6483 C C . ALA B 1 319 ? -0.175 30.016 13.031 1 88.31 319 ALA B C 1
ATOM 6485 O O . ALA B 1 319 ? 0.715 30.844 13.273 1 88.31 319 ALA B O 1
ATOM 6486 N N . LEU B 1 320 ? -1.4 30.188 13.352 1 88.06 320 LEU B N 1
ATOM 6487 C CA . LEU B 1 320 ? -1.825 31.359 14.102 1 88.06 320 LEU B CA 1
ATOM 6488 C C . LEU B 1 320 ? -1.144 31.406 15.469 1 88.06 320 LEU B C 1
ATOM 6490 O O . LEU B 1 320 ? -0.68 32.469 15.898 1 88.06 320 LEU B O 1
ATOM 6494 N N . ALA B 1 321 ? -1.108 30.297 16.156 1 93.31 321 ALA B N 1
ATOM 6495 C CA . ALA B 1 321 ? -0.422 30.219 17.453 1 93.31 321 ALA B CA 1
ATOM 6496 C C . ALA B 1 321 ? 1.051 30.594 17.312 1 93.31 321 ALA B C 1
ATOM 6498 O O . ALA B 1 321 ? 1.596 31.328 18.141 1 93.31 321 ALA B O 1
ATOM 6499 N N . ASP B 1 322 ? 1.617 30.141 16.297 1 90.38 322 ASP B N 1
ATOM 6500 C CA . ASP B 1 322 ? 3.039 30.375 16.062 1 90.38 322 ASP B CA 1
ATOM 6501 C C . ASP B 1 322 ? 3.312 31.844 15.789 1 90.38 322 ASP B C 1
ATOM 6503 O O . ASP B 1 322 ? 4.266 32.406 16.328 1 90.38 322 ASP B O 1
ATOM 6507 N N . VAL B 1 323 ? 2.521 32.469 15.008 1 87.38 323 VAL B N 1
ATOM 6508 C CA . VAL B 1 323 ? 2.736 33.844 14.562 1 87.38 323 VAL B CA 1
ATOM 6509 C C . VAL B 1 323 ? 2.596 34.812 15.75 1 87.38 323 VAL B C 1
ATOM 6511 O O . VAL B 1 323 ? 3.307 35.812 15.828 1 87.38 323 VAL B O 1
ATOM 6514 N N . VAL B 1 324 ? 1.755 34.469 16.656 1 91.06 324 VAL B N 1
ATOM 6515 C CA . VAL B 1 324 ? 1.503 35.375 17.75 1 91.06 324 VAL B CA 1
ATOM 6516 C C . VAL B 1 324 ? 2.439 35.062 18.922 1 91.06 324 VAL B C 1
ATOM 6518 O O . VAL B 1 324 ? 2.371 35.719 19.969 1 91.06 324 VAL B O 1
ATOM 6521 N N . GLY B 1 325 ? 3.221 34 18.734 1 90.31 325 GLY B N 1
ATOM 6522 C CA . GLY B 1 325 ? 4.316 33.812 19.672 1 90.31 325 GLY B CA 1
ATOM 6523 C C . GLY B 1 325 ? 4.156 32.594 20.547 1 90.31 325 GLY B C 1
ATOM 6524 O O . GLY B 1 325 ? 4.844 32.438 21.562 1 90.31 325 GLY B O 1
ATOM 6525 N N . GLY B 1 326 ? 3.252 31.766 20.266 1 93.69 326 GLY B N 1
ATOM 6526 C CA . GLY B 1 326 ? 3.121 30.531 21.031 1 93.69 326 GLY B CA 1
ATOM 6527 C C . GLY B 1 326 ? 4.375 29.688 21 1 93.69 326 GLY B C 1
ATOM 6528 O O . GLY B 1 326 ? 4.984 29.5 19.938 1 93.69 326 GLY B O 1
ATOM 6529 N N . ARG B 1 327 ? 4.711 29.156 22.234 1 92.81 327 ARG B N 1
ATOM 6530 C CA . ARG B 1 327 ? 5.969 28.422 22.312 1 92.81 327 ARG B CA 1
ATOM 6531 C C . ARG B 1 327 ? 5.75 27.016 22.875 1 92.81 327 ARG B C 1
ATOM 6533 O O . ARG B 1 327 ? 6.578 26.125 22.688 1 92.81 327 ARG B O 1
ATOM 6540 N N . THR B 1 328 ? 4.703 26.906 23.547 1 94.56 328 THR B N 1
ATOM 6541 C CA . THR B 1 328 ? 4.426 25.609 24.172 1 94.56 328 THR B CA 1
ATOM 6542 C C . THR B 1 328 ? 2.941 25.266 24.078 1 94.56 328 THR B C 1
ATOM 6544 O O . THR B 1 328 ? 2.143 26.078 23.609 1 94.56 328 THR B O 1
ATOM 6547 N N . GLN B 1 329 ? 2.6 24.078 24.578 1 96.06 329 GLN B N 1
ATOM 6548 C CA . GLN B 1 329 ? 1.216 23.625 24.562 1 96.06 329 GLN B CA 1
ATOM 6549 C C . GLN B 1 329 ? 0.396 24.297 25.656 1 96.06 329 GLN B C 1
ATOM 6551 O O . GLN B 1 329 ? -0.802 24.031 25.781 1 96.06 329 GLN B O 1
ATOM 6556 N N . LEU B 1 330 ? 1.001 25.156 26.344 1 95.88 330 LEU B N 1
ATOM 6557 C CA . LEU B 1 330 ? 0.227 25.922 27.312 1 95.88 330 LEU B CA 1
ATOM 6558 C C . LEU B 1 330 ? -0.878 26.719 26.625 1 95.88 330 LEU B C 1
ATOM 6560 O O . LEU B 1 330 ? -1.961 26.891 27.188 1 95.88 330 LEU B O 1
ATOM 6564 N N . TYR B 1 331 ? -0.604 27.125 25.453 1 96.38 331 TYR B N 1
ATOM 6565 C CA . TYR B 1 331 ? -1.635 27.875 24.734 1 96.38 331 TYR B CA 1
ATOM 6566 C C . TYR B 1 331 ? -2.869 27 24.516 1 96.38 331 TYR B C 1
ATOM 6568 O O . TYR B 1 331 ? -3.996 27.5 24.516 1 96.38 331 TYR B O 1
ATOM 6576 N N . SER B 1 332 ? -2.691 25.688 24.281 1 96.75 332 SER B N 1
ATOM 6577 C CA . SER B 1 332 ? -3.818 24.781 24.141 1 96.75 332 SER B CA 1
ATOM 6578 C C . SER B 1 332 ? -4.648 24.703 25.406 1 96.75 332 SER B C 1
ATOM 6580 O O . SER B 1 332 ? -5.875 24.609 25.359 1 96.75 332 SER B O 1
ATOM 6582 N N . LEU B 1 333 ? -3.99 24.703 26.531 1 97.12 333 LEU B N 1
ATOM 6583 C CA . LEU B 1 333 ? -4.684 24.656 27.812 1 97.12 333 LEU B CA 1
ATOM 6584 C C . LEU B 1 333 ? -5.453 25.953 28.062 1 97.12 333 LEU B C 1
ATOM 6586 O O . LEU B 1 333 ? -6.555 25.922 28.625 1 97.12 333 LEU B O 1
ATOM 6590 N N . ILE B 1 334 ? -4.875 26.984 27.656 1 97.12 334 ILE B N 1
ATOM 6591 C CA . ILE B 1 334 ? -5.559 28.266 27.766 1 97.12 334 ILE B CA 1
ATOM 6592 C C . ILE B 1 334 ? -6.773 28.297 26.844 1 97.12 334 ILE B C 1
ATOM 6594 O O . ILE B 1 334 ? -7.855 28.734 27.234 1 97.12 334 ILE B O 1
ATOM 6598 N N . ALA B 1 335 ? -6.562 27.859 25.656 1 97.19 335 ALA B N 1
ATOM 6599 C CA . ALA B 1 335 ? -7.68 27.766 24.719 1 97.19 335 ALA B CA 1
ATOM 6600 C C . ALA B 1 335 ? -8.789 26.875 25.281 1 97.19 335 ALA B C 1
ATOM 6602 O O . ALA B 1 335 ? -9.977 27.172 25.125 1 97.19 335 ALA B O 1
ATOM 6603 N N . LEU B 1 336 ? -8.367 25.781 25.906 1 97.25 336 LEU B N 1
ATOM 6604 C CA . LEU B 1 336 ? -9.32 24.891 26.562 1 97.25 336 LEU B CA 1
ATOM 6605 C C . LEU B 1 336 ? -10.148 25.641 27.594 1 97.25 336 LEU B C 1
ATOM 6607 O O . LEU B 1 336 ? -11.383 25.531 27.609 1 97.25 336 LEU B O 1
ATOM 6611 N N . GLY B 1 337 ? -9.484 26.297 28.422 1 96.75 337 GLY B N 1
ATOM 6612 C CA . GLY B 1 337 ? -10.188 27.078 29.438 1 96.75 337 GLY B CA 1
ATOM 6613 C C . GLY B 1 337 ? -11.188 28.047 28.828 1 96.75 337 GLY B C 1
ATOM 6614 O O . GLY B 1 337 ? -12.305 28.188 29.344 1 96.75 337 GLY B O 1
ATOM 6615 N N . LEU B 1 338 ? -10.82 28.672 27.797 1 95.69 338 LEU B N 1
ATOM 6616 C CA . LEU B 1 338 ? -11.695 29.656 27.156 1 95.69 338 LEU B CA 1
ATOM 6617 C C . LEU B 1 338 ? -12.891 28.969 26.5 1 95.69 338 LEU B C 1
ATOM 6619 O O . LEU B 1 338 ? -14 29.516 26.516 1 95.69 338 LEU B O 1
ATOM 6623 N N . VAL B 1 339 ? -12.68 27.875 25.859 1 94.5 339 VAL B N 1
ATOM 6624 C CA . VAL B 1 339 ? -13.773 27.125 25.25 1 94.5 339 VAL B CA 1
ATOM 6625 C C . VAL B 1 339 ? -14.797 26.734 26.312 1 94.5 339 VAL B C 1
ATOM 6627 O O . VAL B 1 339 ? -16 26.891 26.125 1 94.5 339 VAL B O 1
ATOM 6630 N N . VAL B 1 340 ? -14.305 26.25 27.438 1 94.62 340 VAL B N 1
ATOM 6631 C CA . VAL B 1 340 ? -15.18 25.859 28.547 1 94.62 340 VAL B CA 1
ATOM 6632 C C . VAL B 1 340 ? -15.938 27.078 29.062 1 94.62 340 VAL B C 1
ATOM 6634 O O . VAL B 1 340 ? -17.141 27 29.312 1 94.62 340 VAL B O 1
ATOM 6637 N N . ILE B 1 341 ? -15.266 28.172 29.172 1 94.62 341 ILE B N 1
ATOM 6638 C CA . ILE B 1 341 ? -15.883 29.406 29.656 1 94.62 341 ILE B CA 1
ATOM 6639 C C . ILE B 1 341 ? -17 29.828 28.719 1 94.62 341 ILE B C 1
ATOM 6641 O O . ILE B 1 341 ? -18.094 30.172 29.141 1 94.62 341 ILE B O 1
ATOM 6645 N N . VAL B 1 342 ? -16.719 29.781 27.5 1 91.69 342 VAL B N 1
ATOM 6646 C CA . VAL B 1 342 ? -17.688 30.203 26.5 1 91.69 342 VAL B CA 1
ATOM 6647 C C . VAL B 1 342 ? -18.875 29.234 26.484 1 91.69 342 VAL B C 1
ATOM 6649 O O . VAL B 1 342 ? -20.031 29.672 26.359 1 91.69 342 VAL B O 1
ATOM 6652 N N . MET B 1 343 ? -18.656 28.016 26.594 1 90.94 343 MET B N 1
ATOM 6653 C CA . MET B 1 343 ? -19.719 27 26.594 1 90.94 343 MET B CA 1
ATOM 6654 C C . MET B 1 343 ? -20.641 27.172 27.797 1 90.94 343 MET B C 1
ATOM 6656 O O . MET B 1 343 ? -21.844 26.953 27.688 1 90.94 343 MET B O 1
ATOM 6660 N N . VAL B 1 344 ? -20.078 27.547 28.906 1 90.31 344 VAL B N 1
ATOM 6661 C CA . VAL B 1 344 ? -20.844 27.609 30.141 1 90.31 344 VAL B CA 1
ATOM 6662 C C . VAL B 1 344 ? -21.547 28.969 30.219 1 90.31 344 VAL B C 1
ATOM 6664 O O . VAL B 1 344 ? -22.703 29.047 30.641 1 90.31 344 VAL B O 1
ATOM 6667 N N . PHE B 1 345 ? -20.891 30.094 29.734 1 91 345 PHE B N 1
ATOM 6668 C CA . PHE B 1 345 ? -21.391 31.422 30.031 1 91 345 PHE B CA 1
ATOM 6669 C C . PHE B 1 345 ? -21.906 32.125 28.766 1 91 345 PHE B C 1
ATOM 6671 O O . PHE B 1 345 ? -22.641 33.094 28.844 1 91 345 PHE B O 1
ATOM 6678 N N . ALA B 1 346 ? -21.5 31.609 27.688 1 90.31 346 ALA B N 1
ATOM 6679 C CA . ALA B 1 346 ? -21.828 32.344 26.469 1 90.31 346 ALA B CA 1
ATOM 6680 C C . ALA B 1 346 ? -22.625 31.469 25.5 1 90.31 346 ALA B C 1
ATOM 6682 O O . ALA B 1 346 ? -22.562 31.656 24.281 1 90.31 346 ALA B O 1
ATOM 6683 N N . SER B 1 347 ? -23.312 30.578 25.984 1 89.88 347 SER B N 1
ATOM 6684 C CA . SER B 1 347 ? -24.094 29.672 25.141 1 89.88 347 SER B CA 1
ATOM 6685 C C . SER B 1 347 ? -25.188 30.438 24.391 1 89.88 347 SER B C 1
ATOM 6687 O O . SER B 1 347 ? -25.516 30.094 23.266 1 89.88 347 SER B O 1
ATOM 6689 N N . GLY B 1 348 ? -25.781 31.469 24.969 1 89.12 348 GLY B N 1
ATOM 6690 C CA . GLY B 1 348 ? -26.797 32.281 24.312 1 89.12 348 GLY B CA 1
ATOM 6691 C C . GLY B 1 348 ? -26.266 33.031 23.109 1 89.12 348 GLY B C 1
ATOM 6692 O O . GLY B 1 348 ? -26.953 33.156 22.094 1 89.12 348 GLY B O 1
ATOM 6693 N N . LEU B 1 349 ? -25.094 33.469 23.281 1 90.44 349 LEU B N 1
ATOM 6694 C CA . LEU B 1 349 ? -24.469 34.156 22.156 1 90.44 349 LEU B CA 1
ATOM 6695 C C . LEU B 1 349 ? -24.188 33.219 21.016 1 90.44 349 LEU B C 1
ATOM 6697 O O . LEU B 1 349 ? -24.406 33.531 19.844 1 90.44 349 LEU B O 1
ATOM 6701 N N . LEU B 1 350 ? -23.703 32.062 21.312 1 91.88 350 LEU B N 1
ATOM 6702 C CA . LEU B 1 350 ? -23.406 31.047 20.312 1 91.88 350 LEU B CA 1
ATOM 6703 C C . LEU B 1 350 ? -24.656 30.625 19.547 1 91.88 350 LEU B C 1
ATOM 6705 O O . LEU B 1 350 ? -24.609 30.359 18.344 1 91.88 350 LEU B O 1
ATOM 6709 N N . ALA B 1 351 ? -25.75 30.641 20.219 1 92.69 351 ALA B N 1
ATOM 6710 C CA . ALA B 1 351 ? -27.031 30.25 19.641 1 92.69 351 ALA B CA 1
ATOM 6711 C C . ALA B 1 351 ? -27.469 31.219 18.562 1 92.69 351 ALA B C 1
ATOM 6713 O O . ALA B 1 351 ? -28.234 30.859 17.672 1 92.69 351 ALA B O 1
ATOM 6714 N N . MET B 1 352 ? -26.891 32.406 18.609 1 93.12 352 MET B N 1
ATOM 6715 C CA . MET B 1 352 ? -27.328 33.438 17.688 1 93.12 352 MET B CA 1
ATOM 6716 C C . MET B 1 352 ? -26.422 33.5 16.453 1 93.12 352 MET B C 1
ATOM 6718 O O . MET B 1 352 ? -26.688 34.25 15.516 1 93.12 352 MET B O 1
ATOM 6722 N N . PHE B 1 353 ? -25.484 32.625 16.422 1 94.62 353 PHE B N 1
ATOM 6723 C CA . PHE B 1 353 ? -24.609 32.594 15.25 1 94.62 353 PHE B CA 1
ATOM 6724 C C . PHE B 1 353 ? -25.391 32.281 13.984 1 94.62 353 PHE B C 1
ATOM 6726 O O . PHE B 1 353 ? -26.156 31.297 13.961 1 94.62 353 PHE B O 1
ATOM 6733 N N . PRO B 1 354 ? -25.25 33.094 12.922 1 95.19 354 PRO B N 1
ATOM 6734 C CA . PRO B 1 354 ? -25.891 32.719 11.656 1 95.19 354 PRO B CA 1
ATOM 6735 C C . PRO B 1 354 ? -25.219 31.516 11 1 95.19 354 PRO B C 1
ATOM 6737 O O . PRO B 1 354 ? -24 31.453 10.906 1 95.19 354 PRO B O 1
ATOM 6740 N N . ILE B 1 355 ? -26 30.625 10.555 1 94.69 355 ILE B N 1
ATOM 6741 C CA . ILE B 1 355 ? -25.5 29.422 9.891 1 94.69 355 ILE B CA 1
ATOM 6742 C C . ILE B 1 355 ? -24.734 29.797 8.633 1 94.69 355 ILE B C 1
ATOM 6744 O O . ILE B 1 355 ? -23.734 29.172 8.297 1 94.69 355 ILE B O 1
ATOM 6748 N N . ALA B 1 356 ? -25.172 30.797 7.996 1 95.38 356 ALA B N 1
ATOM 6749 C CA . ALA B 1 356 ? -24.5 31.297 6.793 1 95.38 356 ALA B CA 1
ATOM 6750 C C . ALA B 1 356 ? -23.078 31.75 7.102 1 95.38 356 ALA B C 1
ATOM 6752 O O . ALA B 1 356 ? -22.188 31.609 6.27 1 95.38 356 ALA B O 1
ATOM 6753 N N . ALA B 1 357 ? -22.938 32.344 8.25 1 95.81 357 ALA B N 1
ATOM 6754 C CA . ALA B 1 357 ? -21.594 32.781 8.648 1 95.81 357 ALA B CA 1
ATOM 6755 C C . ALA B 1 357 ? -20.672 31.609 8.883 1 95.81 357 ALA B C 1
ATOM 6757 O O . ALA B 1 357 ? -19.5 31.656 8.523 1 95.81 357 ALA B O 1
ATOM 6758 N N . LEU B 1 358 ? -21.203 30.609 9.422 1 93.44 358 LEU B N 1
ATOM 6759 C CA . LEU B 1 358 ? -20.422 29.391 9.633 1 93.44 358 LEU B CA 1
ATOM 6760 C C . LEU B 1 358 ? -20.047 28.75 8.305 1 93.44 358 LEU B C 1
ATOM 6762 O O . LEU B 1 358 ? -18.922 28.281 8.141 1 93.44 358 LEU B O 1
ATOM 6766 N N . GLY B 1 359 ? -20.922 28.75 7.402 1 94.69 359 GLY B N 1
ATOM 6767 C CA . GLY B 1 359 ? -20.625 28.25 6.07 1 94.69 359 GLY B CA 1
ATOM 6768 C C . GLY B 1 359 ? -19.531 29.047 5.375 1 94.69 359 GLY B C 1
ATOM 6769 O O . GLY B 1 359 ? -18.672 28.469 4.715 1 94.69 359 GLY B O 1
ATOM 6770 N N . ALA B 1 360 ? -19.641 30.344 5.527 1 95.38 360 ALA B N 1
ATOM 6771 C CA . ALA B 1 360 ? -18.625 31.219 4.941 1 95.38 360 ALA B CA 1
ATOM 6772 C C . ALA B 1 360 ? -17.25 30.938 5.531 1 95.38 360 ALA B C 1
ATOM 6774 O O . ALA B 1 360 ? -16.234 31.016 4.828 1 95.38 360 ALA B O 1
ATOM 6775 N N . LEU B 1 361 ? -17.281 30.641 6.746 1 93.06 361 LEU B N 1
ATOM 6776 C CA . LEU B 1 361 ? -16.031 30.297 7.41 1 93.06 361 LEU B CA 1
ATOM 6777 C C . LEU B 1 361 ? -15.43 29.047 6.785 1 93.06 361 LEU B C 1
ATOM 6779 O O . LEU B 1 361 ? -14.211 28.953 6.617 1 93.06 361 LEU B O 1
ATOM 6783 N N . VAL B 1 362 ? -16.203 28.062 6.48 1 92.31 362 VAL B N 1
ATOM 6784 C CA . VAL B 1 362 ? -15.75 26.812 5.871 1 92.31 362 VAL B CA 1
ATOM 6785 C C . VAL B 1 362 ? -15.188 27.094 4.48 1 92.31 362 VAL B C 1
ATOM 6787 O O . VAL B 1 362 ? -14.133 26.578 4.113 1 92.31 362 VAL B O 1
ATOM 6790 N N . VAL B 1 363 ? -15.891 27.906 3.764 1 94.19 363 VAL B N 1
ATOM 6791 C CA . VAL B 1 363 ? -15.445 28.25 2.42 1 94.19 363 VAL B CA 1
ATOM 6792 C C . VAL B 1 363 ? -14.102 28.969 2.492 1 94.19 363 VAL B C 1
ATOM 6794 O O . VAL B 1 363 ? -13.203 28.719 1.689 1 94.19 363 VAL B O 1
ATOM 6797 N N . TYR B 1 364 ? -14.039 29.891 3.426 1 93 364 TYR B N 1
ATOM 6798 C CA . TYR B 1 364 ? -12.789 30.625 3.621 1 93 364 TYR B CA 1
ATOM 6799 C C . TYR B 1 364 ? -11.641 29.656 3.924 1 93 364 TYR B C 1
ATOM 6801 O O . TYR B 1 364 ? -10.562 29.766 3.328 1 93 364 TYR B O 1
ATOM 6809 N N . ALA B 1 365 ? -11.859 28.828 4.82 1 89.31 365 ALA B N 1
ATOM 6810 C CA . ALA B 1 365 ? -10.852 27.828 5.176 1 89.31 365 ALA B CA 1
ATOM 6811 C C . ALA B 1 365 ? -10.469 26.969 3.967 1 89.31 365 ALA B C 1
ATOM 6813 O O . ALA B 1 365 ? -9.297 26.641 3.785 1 89.31 365 ALA B O 1
ATOM 6814 N N . ALA B 1 366 ? -11.43 26.609 3.184 1 92.25 366 ALA B N 1
ATOM 6815 C CA . ALA B 1 366 ? -11.211 25.781 1.994 1 92.25 366 ALA B CA 1
ATOM 6816 C C . ALA B 1 366 ? -10.297 26.5 0.997 1 92.25 366 ALA B C 1
ATOM 6818 O O . ALA B 1 366 ? -9.391 25.891 0.431 1 92.25 366 ALA B O 1
ATOM 6819 N N . LEU B 1 367 ? -10.5 27.766 0.808 1 91.88 367 LEU B N 1
ATOM 6820 C CA . LEU B 1 367 ? -9.727 28.547 -0.158 1 91.88 367 LEU B CA 1
ATOM 6821 C C . LEU B 1 367 ? -8.258 28.625 0.254 1 91.88 367 LEU B C 1
ATOM 6823 O O . LEU B 1 367 ? -7.371 28.688 -0.6 1 91.88 367 LEU B O 1
ATOM 6827 N N . ARG B 1 368 ? -8.055 28.531 1.451 1 88.19 368 ARG B N 1
ATOM 6828 C CA . ARG B 1 368 ? -6.691 28.609 1.96 1 88.19 368 ARG B CA 1
ATOM 6829 C C . ARG B 1 368 ? -5.965 27.281 1.812 1 88.19 368 ARG B C 1
ATOM 6831 O O . ARG B 1 368 ? -4.734 27.234 1.889 1 88.19 368 ARG B O 1
ATOM 6838 N N . LEU B 1 369 ? -6.664 26.266 1.622 1 86.38 369 LEU B N 1
ATOM 6839 C CA . LEU B 1 369 ? -6.07 24.953 1.45 1 86.38 369 LEU B CA 1
ATOM 6840 C C . LEU B 1 369 ? -5.496 24.797 0.047 1 86.38 369 LEU B C 1
ATOM 6842 O O . LEU B 1 369 ? -4.609 23.953 -0.176 1 86.38 369 LEU B O 1
ATOM 6846 N N . ILE B 1 370 ? -5.992 25.594 -0.858 1 91.56 370 ILE B N 1
ATOM 6847 C CA . ILE B 1 370 ? -5.555 25.484 -2.246 1 91.56 370 ILE B CA 1
ATOM 6848 C C . ILE B 1 370 ? -4.262 26.281 -2.439 1 91.56 370 ILE B C 1
ATOM 6850 O O . ILE B 1 370 ? -4.258 27.5 -2.332 1 91.56 370 ILE B O 1
ATOM 6854 N N . ASP B 1 371 ? -3.201 25.625 -2.645 1 91.5 371 ASP B N 1
ATOM 6855 C CA . ASP B 1 371 ? -1.9 26.25 -2.85 1 91.5 371 ASP B CA 1
ATOM 6856 C C . ASP B 1 371 ? -1.508 26.234 -4.324 1 91.5 371 ASP B C 1
ATOM 6858 O O . ASP B 1 371 ? -0.748 25.375 -4.762 1 91.5 371 ASP B O 1
ATOM 6862 N N . LEU B 1 372 ? -1.798 27.25 -5.02 1 92.19 372 LEU B N 1
ATOM 6863 C CA . LEU B 1 372 ? -1.525 27.312 -6.453 1 92.19 372 LEU B CA 1
ATOM 6864 C C . LEU B 1 372 ? -0.03 27.438 -6.715 1 92.19 372 LEU B C 1
ATOM 6866 O O . LEU B 1 372 ? 0.468 26.984 -7.746 1 92.19 372 LEU B O 1
ATOM 6870 N N . SER B 1 373 ? 0.665 28.094 -5.809 1 92.62 373 SER B N 1
ATOM 6871 C CA . SER B 1 373 ? 2.107 28.234 -5.961 1 92.62 373 SER B CA 1
ATOM 6872 C C . SER B 1 373 ? 2.812 26.891 -5.918 1 92.62 373 SER B C 1
ATOM 6874 O O . SER B 1 373 ? 3.773 26.656 -6.656 1 92.62 373 SER B O 1
ATOM 6876 N N . GLU B 1 374 ? 2.285 26.078 -5.086 1 90.44 374 GLU B N 1
ATOM 6877 C CA . GLU B 1 374 ? 2.895 24.766 -4.988 1 90.44 374 GLU B CA 1
ATOM 6878 C C . GLU B 1 374 ? 2.617 23.938 -6.234 1 90.44 374 GLU B C 1
ATOM 6880 O O . GLU B 1 374 ? 3.453 23.125 -6.648 1 90.44 374 GLU B O 1
ATOM 6885 N N . PHE B 1 375 ? 1.429 24.094 -6.867 1 92.69 375 PHE B N 1
ATOM 6886 C CA . PHE B 1 375 ? 1.136 23.422 -8.125 1 92.69 375 PHE B CA 1
ATOM 6887 C C . PHE B 1 375 ? 2.111 23.844 -9.211 1 92.69 375 PHE B C 1
ATOM 6889 O O . PHE B 1 375 ? 2.576 23.016 -10 1 92.69 375 PHE B O 1
ATOM 6896 N N . ARG B 1 376 ? 2.418 25.125 -9.164 1 92.94 376 ARG B N 1
ATOM 6897 C CA . ARG B 1 376 ? 3.369 25.641 -10.141 1 92.94 376 ARG B CA 1
ATOM 6898 C C . ARG B 1 376 ? 4.77 25.109 -9.883 1 92.94 376 ARG B C 1
ATOM 6900 O O . ARG B 1 376 ? 5.508 24.812 -10.82 1 92.94 376 ARG B O 1
ATOM 6907 N N . ARG B 1 377 ? 5.125 25.062 -8.656 1 89.69 377 ARG B N 1
ATOM 6908 C CA . ARG B 1 377 ? 6.426 24.516 -8.289 1 89.69 377 ARG B CA 1
ATOM 6909 C C . ARG B 1 377 ? 6.559 23.062 -8.734 1 89.69 377 ARG B C 1
ATOM 6911 O O . ARG B 1 377 ? 7.594 22.672 -9.266 1 89.69 377 ARG B O 1
ATOM 6918 N N . LEU B 1 378 ? 5.508 22.297 -8.508 1 89.94 378 LEU B N 1
ATOM 6919 C CA . LEU B 1 378 ? 5.492 20.906 -8.93 1 89.94 378 LEU B CA 1
ATOM 6920 C C . LEU B 1 378 ? 5.641 20.781 -10.445 1 89.94 378 LEU B C 1
ATOM 6922 O O . LEU B 1 378 ? 6.375 19.922 -10.93 1 89.94 378 LEU B O 1
ATOM 6926 N N . ALA B 1 379 ? 4.93 21.719 -11.18 1 90.06 379 ALA B N 1
ATOM 6927 C CA . ALA B 1 379 ? 4.953 21.703 -12.641 1 90.06 379 ALA B CA 1
ATOM 6928 C C . ALA B 1 379 ? 6.348 22.031 -13.164 1 90.06 379 ALA B C 1
ATOM 6930 O O . ALA B 1 379 ? 6.773 21.5 -14.195 1 90.06 379 ALA B O 1
ATOM 6931 N N . ARG B 1 380 ? 7.062 22.891 -12.43 1 86.44 380 ARG B N 1
ATOM 6932 C CA . ARG B 1 380 ? 8.398 23.312 -12.836 1 86.44 380 ARG B CA 1
ATOM 6933 C C . ARG B 1 380 ? 9.43 22.234 -12.555 1 86.44 380 ARG B C 1
ATOM 6935 O O . ARG B 1 380 ? 10.445 22.141 -13.258 1 86.44 380 ARG B O 1
ATOM 6942 N N . PHE B 1 381 ? 9.195 21.5 -11.578 1 85.88 381 PHE B N 1
ATOM 6943 C CA . PHE B 1 381 ? 10.133 20.438 -11.227 1 85.88 381 PHE B CA 1
ATOM 6944 C C . PHE B 1 381 ? 10.016 19.266 -12.188 1 85.88 381 PHE B C 1
ATOM 6946 O O . PHE B 1 381 ? 10.961 18.953 -12.914 1 85.88 381 PHE B O 1
ATOM 6953 N N . ARG B 1 382 ? 8.914 18.578 -12.188 1 85.88 382 ARG B N 1
ATOM 6954 C CA . ARG B 1 382 ? 8.656 17.453 -13.07 1 85.88 382 ARG B CA 1
ATOM 6955 C C . ARG B 1 382 ? 7.168 17.312 -13.359 1 85.88 382 ARG B C 1
ATOM 6957 O O . ARG B 1 382 ? 6.34 17.375 -12.445 1 85.88 382 ARG B O 1
ATOM 6964 N N . ARG B 1 383 ? 6.852 16.984 -14.555 1 87.69 383 ARG B N 1
ATOM 6965 C CA . ARG B 1 383 ? 5.461 16.844 -14.977 1 87.69 383 ARG B CA 1
ATOM 6966 C C . ARG B 1 383 ? 4.781 15.695 -14.25 1 87.69 383 ARG B C 1
ATOM 6968 O O . ARG B 1 383 ? 3.576 15.742 -13.984 1 87.69 383 ARG B O 1
ATOM 6975 N N . SER B 1 384 ? 5.566 14.703 -13.867 1 84.88 384 SER B N 1
ATOM 6976 C CA . SER B 1 384 ? 5 13.547 -13.172 1 84.88 384 SER B CA 1
ATOM 6977 C C . SER B 1 384 ? 4.488 13.93 -11.789 1 84.88 384 SER B C 1
ATOM 6979 O O . SER B 1 384 ? 3.492 13.383 -11.312 1 84.88 384 SER B O 1
ATOM 6981 N N . GLU B 1 385 ? 5.234 14.867 -11.25 1 86.31 385 GLU B N 1
ATOM 6982 C CA . GLU B 1 385 ? 4.809 15.328 -9.93 1 86.31 385 GLU B CA 1
ATOM 6983 C C . GLU B 1 385 ? 3.49 16.094 -10.008 1 86.31 385 GLU B C 1
ATOM 6985 O O . GLU B 1 385 ? 2.621 15.93 -9.148 1 86.31 385 GLU B O 1
ATOM 6990 N N . LEU B 1 386 ? 3.35 16.844 -11.047 1 91.31 386 LEU B N 1
ATOM 6991 C CA . LEU B 1 386 ? 2.105 17.578 -11.242 1 91.31 386 LEU B CA 1
ATOM 6992 C C . LEU B 1 386 ? 0.949 16.625 -11.523 1 91.31 386 LEU B C 1
ATOM 6994 O O . LEU B 1 386 ? -0.157 16.812 -11.016 1 91.31 386 LEU B O 1
ATOM 6998 N N . MET B 1 387 ? 1.19 15.664 -12.297 1 90.81 387 MET B N 1
ATOM 6999 C CA . MET B 1 387 ? 0.155 14.695 -12.641 1 90.81 387 MET B CA 1
ATOM 7000 C C . MET B 1 387 ? -0.317 13.938 -11.398 1 90.81 387 MET B C 1
ATOM 7002 O O . MET B 1 387 ? -1.5 13.617 -11.281 1 90.81 387 MET B O 1
ATOM 7006 N N . LEU B 1 388 ? 0.617 13.688 -10.602 1 87.44 388 LEU B N 1
ATOM 7007 C CA . LEU B 1 388 ? 0.268 13 -9.359 1 87.44 388 LEU B CA 1
ATOM 7008 C C . LEU B 1 388 ? -0.661 13.859 -8.508 1 87.44 388 LEU B C 1
ATOM 7010 O O . LEU B 1 388 ? -1.632 13.352 -7.938 1 87.44 388 LEU B O 1
ATOM 7014 N N . ALA B 1 389 ? -0.381 15.086 -8.414 1 92.25 389 ALA B N 1
ATOM 7015 C CA . ALA B 1 389 ? -1.22 16.016 -7.66 1 92.25 389 ALA B CA 1
ATOM 7016 C C . ALA B 1 389 ? -2.611 16.125 -8.273 1 92.25 389 ALA B C 1
ATOM 7018 O O . ALA B 1 389 ? -3.619 16.062 -7.57 1 92.25 389 ALA B O 1
ATOM 7019 N N . LEU B 1 390 ? -2.643 16.234 -9.562 1 94.62 390 LEU B N 1
ATOM 7020 C CA . LEU B 1 390 ? -3.912 16.391 -10.266 1 94.62 390 LEU B CA 1
ATOM 7021 C C . LEU B 1 390 ? -4.73 15.102 -10.18 1 94.62 390 LEU B C 1
ATOM 7023 O O . LEU B 1 390 ? -5.957 15.148 -10.039 1 94.62 390 LEU B O 1
ATOM 7027 N N . ALA B 1 391 ? -4.043 14.039 -10.266 1 91.56 391 ALA B N 1
ATOM 7028 C CA . ALA B 1 391 ? -4.723 12.75 -10.141 1 91.56 391 ALA B CA 1
ATOM 7029 C C . ALA B 1 391 ? -5.348 12.594 -8.758 1 91.56 391 ALA B C 1
ATOM 7031 O O . ALA B 1 391 ? -6.453 12.062 -8.625 1 91.56 391 ALA B O 1
ATOM 7032 N N . THR B 1 392 ? -4.629 13.016 -7.812 1 90.5 392 THR B N 1
ATOM 7033 C CA . THR B 1 392 ? -5.145 12.945 -6.453 1 90.5 392 THR B CA 1
ATOM 7034 C C . THR B 1 392 ? -6.363 13.852 -6.285 1 90.5 392 THR B C 1
ATOM 7036 O O . THR B 1 392 ? -7.355 13.461 -5.672 1 90.5 392 THR B O 1
ATOM 7039 N N . THR B 1 393 ? -6.289 15.047 -6.848 1 94.25 393 THR B N 1
ATOM 7040 C CA . THR B 1 393 ? -7.426 15.961 -6.809 1 94.25 393 THR B CA 1
ATOM 7041 C C . THR B 1 393 ? -8.641 15.336 -7.488 1 94.25 393 THR B C 1
ATOM 7043 O O . THR B 1 393 ? -9.75 15.367 -6.941 1 94.25 393 THR B O 1
ATOM 7046 N N . ALA B 1 394 ? -8.406 14.781 -8.57 1 93.75 394 ALA B N 1
ATOM 7047 C CA . ALA B 1 394 ? -9.477 14.164 -9.336 1 93.75 394 ALA B CA 1
ATOM 7048 C C . ALA B 1 394 ? -10.086 12.984 -8.578 1 93.75 394 ALA B C 1
ATOM 7050 O O . ALA B 1 394 ? -11.297 12.758 -8.633 1 93.75 394 ALA B O 1
ATOM 7051 N N . ALA B 1 395 ? -9.25 12.281 -7.926 1 89.19 395 ALA B N 1
ATOM 7052 C CA . ALA B 1 395 ? -9.727 11.125 -7.168 1 89.19 395 ALA B CA 1
ATOM 7053 C C . ALA B 1 395 ? -10.641 11.562 -6.027 1 89.19 395 ALA B C 1
ATOM 7055 O O . ALA B 1 395 ? -11.68 10.945 -5.789 1 89.19 395 ALA B O 1
ATOM 7056 N N . VAL B 1 396 ? -10.305 12.602 -5.363 1 88.75 396 VAL B N 1
ATOM 7057 C CA . VAL B 1 396 ? -11.117 13.102 -4.258 1 88.75 396 VAL B CA 1
ATOM 7058 C C . VAL B 1 396 ? -12.453 13.609 -4.789 1 88.75 396 VAL B C 1
ATOM 7060 O O . VAL B 1 396 ? -13.508 13.312 -4.219 1 88.75 396 VAL B O 1
ATOM 7063 N N . LEU B 1 397 ? -12.438 14.289 -5.887 1 91.94 397 LEU B N 1
ATOM 7064 C CA . LEU B 1 397 ? -13.648 14.867 -6.461 1 91.94 397 LEU B CA 1
ATOM 7065 C C . LEU B 1 397 ? -14.539 13.781 -7.055 1 91.94 397 LEU B C 1
ATOM 7067 O O . LEU B 1 397 ? -15.766 13.844 -6.938 1 91.94 397 LEU B O 1
ATOM 7071 N N . GLY B 1 398 ? -13.914 12.852 -7.637 1 87.75 398 GLY B N 1
ATOM 7072 C CA . GLY B 1 398 ? -14.664 11.828 -8.344 1 87.75 398 GLY B CA 1
ATOM 7073 C C . GLY B 1 398 ? -15.148 10.711 -7.445 1 87.75 398 GLY B C 1
ATOM 7074 O O . GLY B 1 398 ? -16.266 10.211 -7.613 1 87.75 398 GLY B O 1
ATOM 7075 N N . LEU B 1 399 ? -14.344 10.336 -6.445 1 84.56 399 LEU B N 1
ATOM 7076 C CA . LEU B 1 399 ? -14.664 9.172 -5.629 1 84.56 399 LEU B CA 1
ATOM 7077 C C . LEU B 1 399 ? -15.172 9.594 -4.254 1 84.56 399 LEU B C 1
ATOM 7079 O O . LEU B 1 399 ? -15.75 8.781 -3.527 1 84.56 399 LEU B O 1
ATOM 7083 N N . GLY B 1 400 ? -15.078 10.852 -3.967 1 84.88 400 GLY B N 1
ATOM 7084 C CA . GLY B 1 400 ? -15.391 11.32 -2.629 1 84.88 400 GLY B CA 1
ATOM 7085 C C . GLY B 1 400 ? -14.18 11.406 -1.724 1 84.88 400 GLY B C 1
ATOM 7086 O O . GLY B 1 400 ? -13.102 10.906 -2.064 1 84.88 400 GLY B O 1
ATOM 7087 N N . VAL B 1 401 ? -14.367 11.984 -0.614 1 81.12 401 VAL B N 1
ATOM 7088 C CA . VAL B 1 401 ? -13.258 12.305 0.28 1 81.12 401 VAL B CA 1
ATOM 7089 C C . VAL B 1 401 ? -12.68 11.008 0.862 1 81.12 401 VAL B C 1
ATOM 7091 O O . VAL B 1 401 ? -11.461 10.836 0.918 1 81.12 401 VAL B O 1
ATOM 7094 N N . PHE B 1 402 ? -13.562 10.148 1.264 1 79.56 402 PHE B N 1
ATOM 7095 C CA . PHE B 1 402 ? -13.102 8.922 1.909 1 79.56 402 PHE B CA 1
ATOM 7096 C C . PHE B 1 402 ? -12.281 8.07 0.945 1 79.56 402 PHE B C 1
ATOM 7098 O O . PHE B 1 402 ? -11.125 7.75 1.224 1 79.56 402 PHE B O 1
ATOM 7105 N N . TYR B 1 403 ? -12.766 7.797 -0.201 1 78.5 403 TYR B N 1
ATOM 7106 C CA . TYR B 1 403 ? -12.07 6.977 -1.186 1 78.5 403 TYR B CA 1
ATOM 7107 C C . TYR B 1 403 ? -10.93 7.754 -1.838 1 78.5 403 TYR B C 1
ATOM 7109 O O . TYR B 1 403 ? -9.961 7.16 -2.318 1 78.5 403 TYR B O 1
ATOM 7117 N N . GLY B 1 404 ? -11.117 9.055 -1.843 1 81.62 404 GLY B N 1
ATOM 7118 C CA . GLY B 1 404 ? -10.031 9.891 -2.338 1 81.62 404 GLY B CA 1
ATOM 7119 C C . GLY B 1 404 ? -8.758 9.75 -1.531 1 81.62 404 GLY B C 1
ATOM 7120 O O . GLY B 1 404 ? -7.664 9.68 -2.096 1 81.62 404 GLY B O 1
ATOM 7121 N N . VAL B 1 405 ? -8.922 9.672 -0.285 1 76.81 405 VAL B N 1
ATOM 7122 C CA . VAL B 1 405 ? -7.77 9.5 0.589 1 76.81 405 VAL B CA 1
ATOM 7123 C C . VAL B 1 405 ? -7.133 8.141 0.34 1 76.81 405 VAL B C 1
ATOM 7125 O O . VAL B 1 405 ? -5.906 8.023 0.241 1 76.81 405 VAL B O 1
ATOM 7128 N N . LEU B 1 406 ? -7.938 7.176 0.316 1 78.31 406 LEU B N 1
ATOM 7129 C CA . LEU B 1 406 ? -7.438 5.832 0.044 1 78.31 406 LEU B CA 1
ATOM 7130 C C . LEU B 1 406 ? -6.711 5.781 -1.297 1 78.31 406 LEU B C 1
ATOM 7132 O O . LEU B 1 406 ? -5.672 5.133 -1.421 1 78.31 406 LEU B O 1
ATOM 7136 N N . ALA B 1 407 ? -7.293 6.488 -2.205 1 82.25 407 ALA B N 1
ATOM 7137 C CA . ALA B 1 407 ? -6.656 6.57 -3.518 1 82.25 407 ALA B CA 1
ATOM 7138 C C . ALA B 1 407 ? -5.32 7.297 -3.438 1 82.25 407 ALA B C 1
ATOM 7140 O O . ALA B 1 407 ? -4.359 6.918 -4.109 1 82.25 407 ALA B O 1
ATOM 7141 N N . ALA B 1 408 ? -5.305 8.336 -2.691 1 81.88 408 ALA B N 1
ATOM 7142 C CA . ALA B 1 408 ? -4.07 9.102 -2.516 1 81.88 408 ALA B CA 1
ATOM 7143 C C . ALA B 1 408 ? -2.975 8.234 -1.902 1 81.88 408 ALA B C 1
ATOM 7145 O O . ALA B 1 408 ? -1.83 8.25 -2.361 1 81.88 408 ALA B O 1
ATOM 7146 N N . VAL B 1 409 ? -3.305 7.508 -0.914 1 79.31 409 VAL B N 1
ATOM 7147 C CA . VAL B 1 409 ? -2.355 6.609 -0.264 1 79.31 409 VAL B CA 1
ATOM 7148 C C . VAL B 1 409 ? -1.921 5.52 -1.242 1 79.31 409 VAL B C 1
ATOM 7150 O O . VAL B 1 409 ? -0.734 5.195 -1.334 1 79.31 409 VAL B O 1
ATOM 7153 N N . ALA B 1 410 ? -2.91 5.016 -1.944 1 81.81 410 ALA B N 1
ATOM 7154 C CA . ALA B 1 410 ? -2.617 3.98 -2.932 1 81.81 410 ALA B CA 1
ATOM 7155 C C . ALA B 1 410 ? -1.65 4.496 -3.994 1 81.81 410 ALA B C 1
ATOM 7157 O O . ALA B 1 410 ? -0.732 3.781 -4.406 1 81.81 410 ALA B O 1
ATOM 7158 N N . LEU B 1 411 ? -1.868 5.672 -4.414 1 82.5 411 LEU B N 1
ATOM 7159 C CA . LEU B 1 411 ? -0.997 6.277 -5.418 1 82.5 411 LEU B CA 1
ATOM 7160 C C . LEU B 1 411 ? 0.412 6.469 -4.867 1 82.5 411 LEU B C 1
ATOM 7162 O O . LEU B 1 411 ? 1.395 6.289 -5.59 1 82.5 411 LEU B O 1
ATOM 7166 N N . SER B 1 412 ? 0.465 6.863 -3.65 1 82.31 412 SER B N 1
ATOM 7167 C CA . SER B 1 412 ? 1.769 7.031 -3.018 1 82.31 412 SER B CA 1
ATOM 7168 C C . SER B 1 412 ? 2.516 5.707 -2.926 1 82.31 412 SER B C 1
ATOM 7170 O O . SER B 1 412 ? 3.719 5.648 -3.191 1 82.31 412 SER B O 1
ATOM 7172 N N . ILE B 1 413 ? 1.784 4.742 -2.551 1 82 413 ILE B N 1
ATOM 7173 C CA . ILE B 1 413 ? 2.373 3.414 -2.424 1 82 413 ILE B CA 1
ATOM 7174 C C . ILE B 1 413 ? 2.807 2.908 -3.799 1 82 413 ILE B C 1
ATOM 7176 O O . ILE B 1 413 ? 3.896 2.35 -3.945 1 82 413 ILE B O 1
ATOM 7180 N N . LEU B 1 414 ? 1.91 3.125 -4.75 1 81.62 414 LEU B N 1
ATOM 7181 C CA . LEU B 1 414 ? 2.219 2.691 -6.105 1 81.62 414 LEU B CA 1
ATOM 7182 C C . LEU B 1 414 ? 3.475 3.383 -6.625 1 81.62 414 LEU B C 1
ATOM 7184 O O . LEU B 1 414 ? 4.312 2.752 -7.273 1 81.62 414 LEU B O 1
ATOM 7188 N N . GLU B 1 415 ? 3.561 4.598 -6.359 1 78.25 415 GLU B N 1
ATOM 7189 C CA . GLU B 1 415 ? 4.742 5.344 -6.773 1 78.25 415 GLU B CA 1
ATOM 7190 C C . GLU B 1 415 ? 6 4.809 -6.098 1 78.25 415 GLU B C 1
ATOM 7192 O O . GLU B 1 415 ? 7.051 4.691 -6.734 1 78.25 415 GLU B O 1
ATOM 7197 N N . LEU B 1 416 ? 5.914 4.578 -4.902 1 80.62 416 LEU B N 1
ATOM 7198 C CA . LEU B 1 416 ? 7.043 4.039 -4.156 1 80.62 416 LEU B CA 1
ATOM 7199 C C . LEU B 1 416 ? 7.426 2.654 -4.676 1 80.62 416 LEU B C 1
ATOM 7201 O O . LEU B 1 416 ? 8.609 2.359 -4.848 1 80.62 416 LEU B O 1
ATOM 7205 N N . LEU B 1 417 ? 6.383 1.879 -4.902 1 81.31 417 LEU B N 1
ATOM 7206 C CA . LEU B 1 417 ? 6.625 0.529 -5.398 1 81.31 417 LEU B CA 1
ATOM 7207 C C . LEU B 1 417 ? 7.297 0.567 -6.766 1 81.31 417 LEU B C 1
ATOM 7209 O O . LEU B 1 417 ? 8.203 -0.224 -7.043 1 81.31 417 LEU B O 1
ATOM 7213 N N . ARG B 1 418 ? 6.84 1.399 -7.578 1 79.81 418 ARG B N 1
ATOM 7214 C CA . ARG B 1 418 ? 7.438 1.54 -8.898 1 79.81 418 ARG B CA 1
ATOM 7215 C C . ARG B 1 418 ? 8.906 1.934 -8.805 1 79.81 418 ARG B C 1
ATOM 7217 O O . ARG B 1 418 ? 9.742 1.43 -9.555 1 79.81 418 ARG B O 1
ATOM 7224 N N . ARG B 1 419 ? 9.172 2.777 -7.883 1 78.56 419 ARG B N 1
ATOM 7225 C CA . ARG B 1 419 ? 10.539 3.254 -7.684 1 78.56 419 ARG B CA 1
ATOM 7226 C C . ARG B 1 419 ? 11.438 2.137 -7.16 1 78.56 419 ARG B C 1
ATOM 7228 O O . ARG B 1 419 ? 12.586 2.008 -7.586 1 78.56 419 ARG B O 1
ATOM 7235 N N . VAL B 1 420 ? 10.938 1.418 -6.285 1 81.56 420 VAL B N 1
ATOM 7236 C CA . VAL B 1 420 ? 11.727 0.368 -5.652 1 81.56 420 VAL B CA 1
ATOM 7237 C C . VAL B 1 420 ? 11.859 -0.821 -6.602 1 81.56 420 VAL B C 1
ATOM 7239 O O . VAL B 1 420 ? 12.891 -1.495 -6.617 1 81.56 420 VAL B O 1
ATOM 7242 N N . ALA B 1 421 ? 10.836 -0.991 -7.387 1 80.44 421 ALA B N 1
ATOM 7243 C CA . ALA B 1 421 ? 10.812 -2.145 -8.281 1 80.44 421 ALA B CA 1
ATOM 7244 C C . ALA B 1 421 ? 11.734 -1.926 -9.484 1 80.44 421 ALA B C 1
ATOM 7246 O O . ALA B 1 421 ? 12.242 -2.885 -10.062 1 80.44 421 ALA B O 1
ATOM 7247 N N . HIS B 1 422 ? 11.953 -0.644 -9.875 1 81.88 422 HIS B N 1
ATOM 7248 C CA . HIS B 1 422 ? 12.773 -0.352 -11.047 1 81.88 422 HIS B CA 1
ATOM 7249 C C . HIS B 1 422 ? 13.805 0.729 -10.742 1 81.88 422 HIS B C 1
ATOM 7251 O O . HIS B 1 422 ? 13.789 1.801 -11.352 1 81.88 422 HIS B O 1
ATOM 7257 N N . PRO B 1 423 ? 14.758 0.325 -9.922 1 81.75 423 PRO B N 1
ATOM 7258 C CA . PRO B 1 423 ? 15.812 1.309 -9.648 1 81.75 423 PRO B CA 1
ATOM 7259 C C . PRO B 1 423 ? 16.781 1.476 -10.82 1 81.75 423 PRO B C 1
ATOM 7261 O O . PRO B 1 423 ? 16.719 0.717 -11.789 1 81.75 423 PRO B O 1
ATOM 7264 N N . HIS B 1 424 ? 17.531 2.512 -10.75 1 83.56 424 HIS B N 1
ATOM 7265 C CA . HIS B 1 424 ? 18.578 2.721 -11.758 1 83.56 424 HIS B CA 1
ATOM 7266 C C . HIS B 1 424 ? 19.656 1.649 -11.672 1 83.56 424 HIS B C 1
ATOM 7268 O O . HIS B 1 424 ? 19.984 1.18 -10.578 1 83.56 424 HIS B O 1
ATOM 7274 N N . ASP B 1 425 ? 19.969 1.149 -12.742 1 87.5 425 ASP B N 1
ATOM 7275 C CA . ASP B 1 425 ? 21.125 0.256 -12.82 1 87.5 425 ASP B CA 1
ATOM 7276 C C . ASP B 1 425 ? 22.156 0.766 -13.828 1 87.5 425 ASP B C 1
ATOM 7278 O O . ASP B 1 425 ? 21.859 1.652 -14.625 1 87.5 425 ASP B O 1
ATOM 7282 N N . SER B 1 426 ? 23.391 0.351 -13.688 1 89.25 426 SER B N 1
ATOM 7283 C CA . SER B 1 426 ? 24.438 0.851 -14.578 1 89.25 426 SER B CA 1
ATOM 7284 C C . SER B 1 426 ? 25.531 -0.198 -14.797 1 89.25 426 SER B C 1
ATOM 7286 O O . SER B 1 426 ? 25.719 -1.09 -13.969 1 89.25 426 SER B O 1
ATOM 7288 N N . VAL B 1 427 ? 26.031 -0.117 -15.938 1 92.94 427 VAL B N 1
ATOM 7289 C CA . VAL B 1 427 ? 27.281 -0.808 -16.234 1 92.94 427 VAL B CA 1
ATOM 7290 C C . VAL B 1 427 ? 28.453 0.161 -16.109 1 92.94 427 VAL B C 1
ATOM 7292 O O . VAL B 1 427 ? 28.391 1.297 -16.578 1 92.94 427 VAL B O 1
ATOM 7295 N N . LEU B 1 428 ? 29.469 -0.287 -15.414 1 92 428 LEU B N 1
ATOM 7296 C CA . LEU B 1 428 ? 30.562 0.627 -15.094 1 92 428 LEU B CA 1
ATOM 7297 C C . LEU B 1 428 ? 31.734 0.418 -16.031 1 92 428 LEU B C 1
ATOM 7299 O O . LEU B 1 428 ? 31.984 -0.706 -16.469 1 92 428 LEU B O 1
ATOM 7303 N N . GLY B 1 429 ? 32.344 1.534 -16.406 1 91.75 429 GLY B N 1
ATOM 7304 C CA . GLY B 1 429 ? 33.562 1.568 -17.203 1 91.75 429 GLY B CA 1
ATOM 7305 C C . GLY B 1 429 ? 34.531 2.627 -16.75 1 91.75 429 GLY B C 1
ATOM 7306 O O . GLY B 1 429 ? 34.25 3.379 -15.805 1 91.75 429 GLY B O 1
ATOM 7307 N N . PHE B 1 430 ? 35.75 2.523 -17.344 1 91.88 430 PHE B N 1
ATOM 7308 C CA . PHE B 1 430 ? 36.781 3.514 -17.016 1 91.88 430 PHE B CA 1
ATOM 7309 C C . PHE B 1 430 ? 36.625 4.754 -17.891 1 91.88 430 PHE B C 1
ATOM 7311 O O . PHE B 1 430 ? 36.406 4.648 -19.094 1 91.88 430 PHE B O 1
ATOM 7318 N N . VAL B 1 431 ? 36.594 5.895 -17.219 1 89.5 431 VAL B N 1
ATOM 7319 C CA . VAL B 1 431 ? 36.562 7.168 -17.922 1 89.5 431 VAL B CA 1
ATOM 7320 C C . VAL B 1 431 ? 37.938 7.828 -17.875 1 89.5 431 VAL B C 1
ATOM 7322 O O . VAL B 1 431 ? 38.5 7.996 -16.812 1 89.5 431 VAL B O 1
ATOM 7325 N N . PRO B 1 432 ? 38.438 8.141 -19.109 1 87.12 432 PRO B N 1
ATOM 7326 C CA . PRO B 1 432 ? 39.75 8.797 -19.109 1 87.12 432 PRO B CA 1
ATOM 7327 C C . PRO B 1 432 ? 39.75 10.078 -18.281 1 87.12 432 PRO B C 1
ATOM 7329 O O . PRO B 1 432 ? 38.875 10.938 -18.453 1 87.12 432 PRO B O 1
ATOM 7332 N N . GLY B 1 433 ? 40.688 10.188 -17.344 1 79.88 433 GLY B N 1
ATOM 7333 C CA . GLY B 1 433 ? 40.875 11.414 -16.594 1 79.88 433 GLY B CA 1
ATOM 7334 C C . GLY B 1 433 ? 40.094 11.453 -15.297 1 79.88 433 GLY B C 1
ATOM 7335 O O . GLY B 1 433 ? 40.25 12.383 -14.508 1 79.88 433 GLY B O 1
ATOM 7336 N N . ILE B 1 434 ? 39.25 10.492 -15.164 1 78.69 434 ILE B N 1
ATOM 7337 C CA . ILE B 1 434 ? 38.469 10.461 -13.945 1 78.69 434 ILE B CA 1
ATOM 7338 C C . ILE B 1 434 ? 38.781 9.188 -13.164 1 78.69 434 ILE B C 1
ATOM 7340 O O . ILE B 1 434 ? 38.781 8.094 -13.719 1 78.69 434 ILE B O 1
ATOM 7344 N N . ALA B 1 435 ? 39.062 9.336 -11.914 1 77.38 435 ALA B N 1
ATOM 7345 C CA . ALA B 1 435 ? 39.406 8.18 -11.086 1 77.38 435 ALA B CA 1
ATOM 7346 C C . ALA B 1 435 ? 38.188 7.293 -10.844 1 77.38 435 ALA B C 1
ATOM 7348 O O . ALA B 1 435 ? 37.094 7.785 -10.57 1 77.38 435 ALA B O 1
ATOM 7349 N N . GLY B 1 436 ? 38.5 6.008 -11.055 1 79.75 436 GLY B N 1
ATOM 7350 C CA . GLY B 1 436 ? 37.469 5.039 -10.727 1 79.75 436 GLY B CA 1
ATOM 7351 C C . GLY B 1 436 ? 36.656 4.633 -11.93 1 79.75 436 GLY B C 1
ATOM 7352 O O . GLY B 1 436 ? 36.938 5.047 -13.055 1 79.75 436 GLY B O 1
ATOM 7353 N N . MET B 1 437 ? 35.656 3.793 -11.758 1 87.06 437 MET B N 1
ATOM 7354 C CA . MET B 1 437 ? 34.75 3.34 -12.797 1 87.06 437 MET B CA 1
ATOM 7355 C C . MET B 1 437 ? 33.406 4.062 -12.695 1 87.06 437 MET B C 1
ATOM 7357 O O . MET B 1 437 ? 32.938 4.324 -11.594 1 87.06 437 MET B O 1
ATOM 7361 N N . HIS B 1 438 ? 32.938 4.434 -13.797 1 85.94 438 HIS B N 1
ATOM 7362 C CA . HIS B 1 438 ? 31.703 5.215 -13.836 1 85.94 438 HIS B CA 1
ATOM 7363 C C . HIS B 1 438 ? 30.703 4.617 -14.82 1 85.94 438 HIS B C 1
ATOM 7365 O O . HIS B 1 438 ? 31.047 3.746 -15.617 1 85.94 438 HIS B O 1
ATOM 7371 N N . ASP B 1 439 ? 29.469 5.102 -14.695 1 87.81 439 ASP B N 1
ATOM 7372 C CA . ASP B 1 439 ? 28.375 4.652 -15.555 1 87.81 439 ASP B CA 1
ATOM 7373 C C . ASP B 1 439 ? 28.672 4.977 -17.016 1 87.81 439 ASP B C 1
ATOM 7375 O O . ASP B 1 439 ? 28.891 6.137 -17.375 1 87.81 439 ASP B O 1
ATOM 7379 N N . ILE B 1 440 ? 28.547 3.994 -17.797 1 88.31 440 ILE B N 1
ATOM 7380 C CA . ILE B 1 440 ? 28.906 4.168 -19.203 1 88.31 440 ILE B CA 1
ATOM 7381 C C . ILE B 1 440 ? 27.844 5.02 -19.891 1 88.31 440 ILE B C 1
ATOM 7383 O O . ILE B 1 440 ? 28.109 5.645 -20.922 1 88.31 440 ILE B O 1
ATOM 7387 N N . ASP B 1 441 ? 26.656 5.023 -19.359 1 85.12 441 ASP B N 1
ATOM 7388 C CA . ASP B 1 441 ? 25.578 5.812 -19.953 1 85.12 441 ASP B CA 1
ATOM 7389 C C . ASP B 1 441 ? 25.781 7.301 -19.672 1 85.12 441 ASP B C 1
ATOM 7391 O O . ASP B 1 441 ? 25.328 8.148 -20.453 1 85.12 441 ASP B O 1
ATOM 7395 N N . ASP B 1 442 ? 26.438 7.59 -18.562 1 82.5 442 ASP B N 1
ATOM 7396 C CA . ASP B 1 442 ? 26.656 8.984 -18.188 1 82.5 442 ASP B CA 1
ATOM 7397 C C . ASP B 1 442 ? 27.891 9.555 -18.891 1 82.5 442 ASP B C 1
ATOM 7399 O O . ASP B 1 442 ? 27.969 10.766 -19.109 1 82.5 442 ASP B O 1
ATOM 7403 N N . TYR B 1 443 ? 28.828 8.617 -19.172 1 86.31 443 TYR B N 1
ATOM 7404 C CA . TYR B 1 443 ? 30.078 9.016 -19.812 1 86.31 443 TYR B CA 1
ATOM 7405 C C . TYR B 1 443 ? 30.297 8.25 -21.125 1 86.31 443 TYR B C 1
ATOM 7407 O O . TYR B 1 443 ? 30.859 7.16 -21.125 1 86.31 443 TYR B O 1
ATOM 7415 N N . PRO B 1 444 ? 29.953 8.836 -22.156 1 83.62 444 PRO B N 1
ATOM 7416 C CA . PRO B 1 444 ? 30.062 8.164 -23.453 1 83.62 444 PRO B CA 1
ATOM 7417 C C . PRO B 1 444 ? 31.484 7.715 -23.766 1 83.62 444 PRO B C 1
ATOM 7419 O O . PRO B 1 444 ? 31.688 6.785 -24.547 1 83.62 444 PRO B O 1
ATOM 7422 N N . GLN B 1 445 ? 32.469 8.336 -23.125 1 87.69 445 GLN B N 1
ATOM 7423 C CA . GLN B 1 445 ? 33.844 8 -23.406 1 87.69 445 GLN B CA 1
ATOM 7424 C C . GLN B 1 445 ? 34.344 6.875 -22.5 1 87.69 445 GLN B C 1
ATOM 7426 O O . GLN B 1 445 ? 35.5 6.473 -22.562 1 87.69 445 GLN B O 1
ATOM 7431 N N . ALA B 1 446 ? 33.438 6.34 -21.797 1 90.06 446 ALA B N 1
ATOM 7432 C CA . ALA B 1 446 ? 33.812 5.273 -20.859 1 90.06 446 ALA B CA 1
ATOM 7433 C C . ALA B 1 446 ? 34.219 4.012 -21.625 1 90.06 446 ALA B C 1
ATOM 7435 O O . ALA B 1 446 ? 33.625 3.662 -22.625 1 90.06 446 ALA B O 1
ATOM 7436 N N . LYS B 1 447 ? 35.281 3.41 -21.188 1 90.81 447 LYS B N 1
ATOM 7437 C CA . LYS B 1 447 ? 35.75 2.174 -21.797 1 90.81 447 LYS B CA 1
ATOM 7438 C C . LYS B 1 447 ? 35.469 0.973 -20.906 1 90.81 447 LYS B C 1
ATOM 7440 O O . LYS B 1 447 ? 35.875 0.966 -19.734 1 90.81 447 LYS B O 1
ATOM 7445 N N . ARG B 1 448 ? 34.906 0.031 -21.469 1 91.88 448 ARG B N 1
ATOM 7446 C CA . ARG B 1 448 ? 34.656 -1.22 -20.766 1 91.88 448 ARG B CA 1
ATOM 7447 C C . ARG B 1 448 ? 35.906 -2.1 -20.75 1 91.88 448 ARG B C 1
ATOM 7449 O O . ARG B 1 448 ? 36.812 -1.94 -21.594 1 91.88 448 ARG B O 1
ATOM 7456 N N . VAL B 1 449 ? 36.031 -2.889 -19.828 1 92.25 449 VAL B N 1
ATOM 7457 C CA . VAL B 1 449 ? 37.094 -3.902 -19.797 1 92.25 449 VAL B CA 1
ATOM 7458 C C . VAL B 1 449 ? 36.625 -5.148 -20.547 1 92.25 449 VAL B C 1
ATOM 7460 O O . VAL B 1 449 ? 35.625 -5.777 -20.156 1 92.25 449 VAL B O 1
ATOM 7463 N N . PRO B 1 450 ? 37.344 -5.434 -21.609 1 93.31 450 PRO B N 1
ATOM 7464 C CA . PRO B 1 450 ? 36.906 -6.598 -22.391 1 93.31 450 PRO B CA 1
ATOM 7465 C C . PRO B 1 450 ? 36.781 -7.859 -21.547 1 93.31 450 PRO B C 1
ATOM 7467 O O . PRO B 1 450 ? 37.719 -8.203 -20.797 1 93.31 450 PRO B O 1
ATOM 7470 N N . GLY B 1 451 ? 35.594 -8.539 -21.562 1 95.12 451 GLY B N 1
ATOM 7471 C CA . GLY B 1 451 ? 35.375 -9.789 -20.859 1 95.12 451 GLY B CA 1
ATOM 7472 C C . GLY B 1 451 ? 34.812 -9.594 -19.469 1 95.12 451 GLY B C 1
ATOM 7473 O O . GLY B 1 451 ? 34.438 -10.562 -18.812 1 95.12 451 GLY B O 1
ATOM 7474 N N . LEU B 1 452 ? 34.875 -8.359 -19.047 1 96.12 452 LEU B N 1
ATOM 7475 C CA . LEU B 1 452 ? 34.406 -8.055 -17.703 1 96.12 452 LEU B CA 1
ATOM 7476 C C . LEU B 1 452 ? 33.219 -7.129 -17.719 1 96.12 452 LEU B C 1
ATOM 7478 O O . LEU B 1 452 ? 33.25 -6.062 -18.328 1 96.12 452 LEU B O 1
ATOM 7482 N N . VAL B 1 453 ? 32.156 -7.605 -17.125 1 96.44 453 VAL B N 1
ATOM 7483 C CA . VAL B 1 453 ? 30.984 -6.746 -16.922 1 96.44 453 VAL B CA 1
ATOM 7484 C C . VAL B 1 453 ? 30.875 -6.371 -15.445 1 96.44 453 VAL B C 1
ATOM 7486 O O . VAL B 1 453 ? 30.766 -7.246 -14.578 1 96.44 453 VAL B O 1
ATOM 7489 N N . VAL B 1 454 ? 31.031 -5.125 -15.133 1 96.25 454 VAL B N 1
ATOM 7490 C CA . VAL B 1 454 ? 30.797 -4.613 -13.789 1 96.25 454 VAL B CA 1
ATOM 7491 C C . VAL B 1 454 ? 29.406 -3.971 -13.727 1 96.25 454 VAL B C 1
ATOM 7493 O O . VAL B 1 454 ? 29.172 -2.93 -14.344 1 96.25 454 VAL B O 1
ATOM 7496 N N . TYR B 1 455 ? 28.578 -4.641 -12.992 1 95.5 455 TYR B N 1
ATOM 7497 C CA . TYR B 1 455 ? 27.156 -4.266 -12.945 1 95.5 455 TYR B CA 1
ATOM 7498 C C . TYR B 1 455 ? 26.797 -3.674 -11.586 1 95.5 455 TYR B C 1
ATOM 7500 O O . TYR B 1 455 ? 27.172 -4.215 -10.547 1 95.5 455 TYR B O 1
ATOM 7508 N N . ARG B 1 456 ? 26.219 -2.537 -11.609 1 92.12 456 ARG B N 1
ATOM 7509 C CA . ARG B 1 456 ? 25.766 -1.886 -10.383 1 92.12 456 ARG B CA 1
ATOM 7510 C C . ARG B 1 456 ? 24.25 -1.703 -10.391 1 92.12 456 ARG B C 1
ATOM 7512 O O . ARG B 1 456 ? 23.688 -1.209 -11.367 1 92.12 456 ARG B O 1
ATOM 7519 N N . TYR B 1 457 ? 23.578 -2.195 -9.352 1 89.94 457 TYR B N 1
ATOM 7520 C CA . TYR B 1 457 ? 22.156 -2.008 -9.109 1 89.94 457 TYR B CA 1
ATOM 7521 C C . TYR B 1 457 ? 21.922 -1.053 -7.941 1 89.94 457 TYR B C 1
ATOM 7523 O O . TYR B 1 457 ? 22.266 -1.366 -6.801 1 89.94 457 TYR B O 1
ATOM 7531 N N . ASP B 1 458 ? 21.375 0.127 -8.125 1 85.06 458 ASP B N 1
ATOM 7532 C CA . ASP B 1 458 ? 21.406 1.259 -7.207 1 85.06 458 ASP B CA 1
ATOM 7533 C C . ASP B 1 458 ? 20.234 1.211 -6.234 1 85.06 458 ASP B C 1
ATOM 7535 O O . ASP B 1 458 ? 19.516 2.205 -6.055 1 85.06 458 ASP B O 1
ATOM 7539 N N . ALA B 1 459 ? 19.938 0.058 -5.676 1 84 459 ALA B N 1
ATOM 7540 C CA . ALA B 1 459 ? 18.891 -0.098 -4.672 1 84 459 ALA B CA 1
ATOM 7541 C C . ALA B 1 459 ? 19.125 -1.341 -3.818 1 84 459 ALA B C 1
ATOM 7543 O O . ALA B 1 459 ? 19.797 -2.283 -4.254 1 84 459 ALA B O 1
ATOM 7544 N N . PRO B 1 460 ? 18.625 -1.262 -2.555 1 83.56 460 PRO B N 1
ATOM 7545 C CA . PRO B 1 460 ? 18.625 -2.516 -1.798 1 83.56 460 PRO B CA 1
ATOM 7546 C C . PRO B 1 460 ? 17.844 -3.629 -2.496 1 83.56 460 PRO B C 1
ATOM 7548 O O . PRO B 1 460 ? 16.797 -3.371 -3.092 1 83.56 460 PRO B O 1
ATOM 7551 N N . LEU B 1 461 ? 18.391 -4.812 -2.443 1 87.19 461 LEU B N 1
ATOM 7552 C CA . LEU B 1 461 ? 17.719 -5.945 -3.074 1 87.19 461 LEU B CA 1
ATOM 7553 C C . LEU B 1 461 ? 16.641 -6.516 -2.16 1 87.19 461 LEU B C 1
ATOM 7555 O O . LEU B 1 461 ? 16.922 -6.887 -1.018 1 87.19 461 LEU B O 1
ATOM 7559 N N . CYS B 1 462 ? 15.453 -6.508 -2.629 1 86.56 462 CYS B N 1
ATOM 7560 C CA . CYS B 1 462 ? 14.32 -7.039 -1.885 1 86.56 462 CYS B CA 1
ATOM 7561 C C . CYS B 1 462 ? 13.336 -7.734 -2.816 1 86.56 462 CYS B C 1
ATOM 7563 O O . CYS B 1 462 ? 13.555 -7.793 -4.027 1 86.56 462 CYS B O 1
ATOM 7565 N N . PHE B 1 463 ? 12.336 -8.227 -2.256 1 81.69 463 PHE B N 1
ATOM 7566 C CA . PHE B 1 463 ? 11.383 -9.016 -3.018 1 81.69 463 PHE B CA 1
ATOM 7567 C C . PHE B 1 463 ? 10.766 -8.195 -4.145 1 81.69 463 PHE B C 1
ATOM 7569 O O . PHE B 1 463 ? 10.445 -8.727 -5.207 1 81.69 463 PHE B O 1
ATOM 7576 N N . ALA B 1 464 ? 10.648 -6.902 -3.984 1 81.75 464 ALA B N 1
ATOM 7577 C CA . ALA B 1 464 ? 9.945 -6.035 -4.926 1 81.75 464 ALA B CA 1
ATOM 7578 C C . ALA B 1 464 ? 10.75 -5.852 -6.211 1 81.75 464 ALA B C 1
ATOM 7580 O O . ALA B 1 464 ? 10.188 -5.566 -7.27 1 81.75 464 ALA B O 1
ATOM 7581 N N . ASN B 1 465 ? 12.078 -5.977 -6.145 1 88.38 465 ASN B N 1
ATOM 7582 C CA . ASN B 1 465 ? 12.891 -5.695 -7.32 1 88.38 465 ASN B CA 1
ATOM 7583 C C . ASN B 1 465 ? 13.789 -6.883 -7.68 1 88.38 465 ASN B C 1
ATOM 7585 O O . ASN B 1 465 ? 14.625 -6.785 -8.578 1 88.38 465 ASN B O 1
ATOM 7589 N N . ALA B 1 466 ? 13.633 -8.008 -7.016 1 87.62 466 ALA B N 1
ATOM 7590 C CA . ALA B 1 466 ? 14.492 -9.172 -7.191 1 87.62 466 ALA B CA 1
ATOM 7591 C C . ALA B 1 466 ? 14.469 -9.664 -8.633 1 87.62 466 ALA B C 1
ATOM 7593 O O . ALA B 1 466 ? 15.516 -9.898 -9.234 1 87.62 466 ALA B O 1
ATOM 7594 N N . GLU B 1 467 ? 13.312 -9.766 -9.172 1 85.75 467 GLU B N 1
ATOM 7595 C CA . GLU B 1 467 ? 13.188 -10.258 -10.539 1 85.75 467 GLU B CA 1
ATOM 7596 C C . GLU B 1 467 ? 13.695 -9.234 -11.547 1 85.75 467 GLU B C 1
ATOM 7598 O O . GLU B 1 467 ? 14.289 -9.594 -12.562 1 85.75 467 GLU B O 1
ATOM 7603 N N . ASP B 1 468 ? 13.406 -8.023 -11.328 1 88.12 468 ASP B N 1
ATOM 7604 C CA . ASP B 1 468 ? 13.93 -6.965 -12.18 1 88.12 468 ASP B CA 1
ATOM 7605 C C . ASP B 1 468 ? 15.453 -6.969 -12.195 1 88.12 468 ASP B C 1
ATOM 7607 O O . ASP B 1 468 ? 16.062 -6.816 -13.258 1 88.12 468 ASP B O 1
ATOM 7611 N N . PHE B 1 469 ? 16.062 -7.168 -11.078 1 91.5 469 PHE B N 1
ATOM 7612 C CA . PHE B 1 469 ? 17.516 -7.266 -10.938 1 91.5 469 PHE B CA 1
ATOM 7613 C C . PHE B 1 469 ? 18.062 -8.414 -11.766 1 91.5 469 PHE B C 1
ATOM 7615 O O . PHE B 1 469 ? 18.984 -8.227 -12.57 1 91.5 469 PHE B O 1
ATOM 7622 N N . ARG B 1 470 ? 17.5 -9.539 -11.547 1 90.81 470 ARG B N 1
ATOM 7623 C CA . ARG B 1 470 ? 17.969 -10.727 -12.258 1 90.81 470 ARG B CA 1
ATOM 7624 C C . ARG B 1 470 ? 17.828 -10.547 -13.766 1 90.81 470 ARG B C 1
ATOM 7626 O O . ARG B 1 470 ? 18.781 -10.805 -14.516 1 90.81 470 ARG B O 1
ATOM 7633 N N . ARG B 1 471 ? 16.703 -10.062 -14.203 1 88.06 471 ARG B N 1
ATOM 7634 C CA . ARG B 1 471 ? 16.422 -9.891 -15.625 1 88.06 471 ARG B CA 1
ATOM 7635 C C . ARG B 1 471 ? 17.375 -8.867 -16.25 1 88.06 471 ARG B C 1
ATOM 7637 O O . ARG B 1 471 ? 17.938 -9.102 -17.312 1 88.06 471 ARG B O 1
ATOM 7644 N N . ARG B 1 472 ? 17.578 -7.797 -15.594 1 92 472 ARG B N 1
ATOM 7645 C CA . ARG B 1 472 ? 18.422 -6.734 -16.125 1 92 472 ARG B CA 1
ATOM 7646 C C . ARG B 1 472 ? 19.891 -7.156 -16.141 1 92 472 ARG B C 1
ATOM 7648 O O . ARG B 1 472 ? 20.625 -6.82 -17.062 1 92 472 ARG B O 1
ATOM 7655 N N . ALA B 1 473 ? 20.266 -7.816 -15.094 1 94.31 473 ALA B N 1
ATOM 7656 C CA . ALA B 1 473 ? 21.641 -8.32 -15.047 1 94.31 473 ALA B CA 1
ATOM 7657 C C . ALA B 1 473 ? 21.922 -9.234 -16.234 1 94.31 473 ALA B C 1
ATOM 7659 O O . ALA B 1 473 ? 22.969 -9.109 -16.875 1 94.31 473 ALA B O 1
ATOM 7660 N N . LEU B 1 474 ? 21.016 -10.078 -16.547 1 92.12 474 LEU B N 1
ATOM 7661 C CA . LEU B 1 474 ? 21.188 -11.008 -17.656 1 92.12 474 LEU B CA 1
ATOM 7662 C C . LEU B 1 474 ? 21.125 -10.273 -18.984 1 92.12 474 LEU B C 1
ATOM 7664 O O . LEU B 1 474 ? 21.859 -10.617 -19.922 1 92.12 474 LEU B O 1
ATOM 7668 N N . THR B 1 475 ? 20.266 -9.305 -19.031 1 92.12 475 THR B N 1
ATOM 7669 C CA . THR B 1 475 ? 20.156 -8.516 -20.25 1 92.12 475 THR B CA 1
ATOM 7670 C C . THR B 1 475 ? 21.469 -7.805 -20.562 1 92.12 475 THR B C 1
ATOM 7672 O O . THR B 1 475 ? 21.875 -7.715 -21.734 1 92.12 475 THR B O 1
ATOM 7675 N N . VAL B 1 476 ? 22.125 -7.309 -19.531 1 94.12 476 VAL B N 1
ATOM 7676 C CA . VAL B 1 476 ? 23.406 -6.621 -19.672 1 94.12 476 VAL B CA 1
ATOM 7677 C C . VAL B 1 476 ? 24.453 -7.59 -20.219 1 94.12 476 VAL B C 1
ATOM 7679 O O . VAL B 1 476 ? 25.281 -7.219 -21.062 1 94.12 476 VAL B O 1
ATOM 7682 N N . VAL B 1 477 ? 24.422 -8.773 -19.75 1 94.25 477 VAL B N 1
ATOM 7683 C CA . VAL B 1 477 ? 25.359 -9.805 -20.188 1 94.25 477 VAL B CA 1
ATOM 7684 C C . VAL B 1 477 ? 25.078 -10.141 -21.656 1 94.25 477 VAL B C 1
ATOM 7686 O O . VAL B 1 477 ? 26.016 -10.266 -22.453 1 94.25 477 VAL B O 1
ATOM 7689 N N . ASP B 1 478 ? 23.797 -10.188 -22.031 1 91.69 478 ASP B N 1
ATOM 7690 C CA . ASP B 1 478 ? 23.391 -10.547 -23.375 1 91.69 478 ASP B CA 1
ATOM 7691 C C . ASP B 1 478 ? 23.719 -9.438 -24.375 1 91.69 478 ASP B C 1
ATOM 7693 O O . ASP B 1 478 ? 23.984 -9.703 -25.547 1 91.69 478 ASP B O 1
ATOM 7697 N N . GLN B 1 479 ? 23.656 -8.25 -23.875 1 90.62 479 GLN B N 1
ATOM 7698 C CA . GLN B 1 479 ? 23.828 -7.105 -24.766 1 90.62 479 GLN B CA 1
ATOM 7699 C C . GLN B 1 479 ? 25.281 -6.676 -24.844 1 90.62 479 GLN B C 1
ATOM 7701 O O . GLN B 1 479 ? 25.641 -5.781 -25.625 1 90.62 479 GLN B O 1
ATOM 7706 N N . ASP B 1 480 ? 26.125 -7.336 -24.047 1 91.81 480 ASP B N 1
ATOM 7707 C CA . ASP B 1 480 ? 27.531 -6.992 -24.109 1 91.81 480 ASP B CA 1
ATOM 7708 C C . ASP B 1 480 ? 28.125 -7.312 -25.484 1 91.81 480 ASP B C 1
ATOM 7710 O O . ASP B 1 480 ? 27.828 -8.359 -26.062 1 91.81 480 ASP B O 1
ATOM 7714 N N . PRO B 1 481 ? 28.875 -6.383 -26.062 1 87.38 481 PRO B N 1
ATOM 7715 C CA . PRO B 1 481 ? 29.422 -6.582 -27.406 1 87.38 481 PRO B CA 1
ATOM 7716 C C . PRO B 1 481 ? 30.406 -7.746 -27.469 1 87.38 481 PRO B C 1
ATOM 7718 O O . PRO B 1 481 ? 30.609 -8.328 -28.531 1 87.38 481 PRO B O 1
ATOM 7721 N N . GLY B 1 482 ? 31.125 -8.094 -26.375 1 88.5 482 GLY B N 1
ATOM 7722 C CA . GLY B 1 482 ? 32.094 -9.188 -26.344 1 88.5 482 GLY B CA 1
ATOM 7723 C C . GLY B 1 482 ? 31.594 -10.375 -25.516 1 88.5 482 GLY B C 1
ATOM 7724 O O . GLY B 1 482 ? 30.453 -10.391 -25.062 1 88.5 482 GLY B O 1
ATOM 7725 N N . GLN B 1 483 ? 32.469 -11.367 -25.547 1 91.69 483 GLN B N 1
ATOM 7726 C CA . GLN B 1 483 ? 32.156 -12.523 -24.703 1 91.69 483 GLN B CA 1
ATOM 7727 C C . GLN B 1 483 ? 32.438 -12.234 -23.234 1 91.69 483 GLN B C 1
ATOM 7729 O O . GLN B 1 483 ? 33.594 -11.93 -22.875 1 91.69 483 GLN B O 1
ATOM 7734 N N . VAL B 1 484 ? 31.469 -12.352 -22.406 1 96.31 484 VAL B N 1
ATOM 7735 C CA . VAL B 1 484 ? 31.609 -12.047 -20.984 1 96.31 484 VAL B CA 1
ATOM 7736 C C . VAL B 1 484 ? 32.219 -13.242 -20.266 1 96.31 484 VAL B C 1
ATOM 7738 O O . VAL B 1 484 ? 31.75 -14.367 -20.391 1 96.31 484 VAL B O 1
ATOM 7741 N N . GLU B 1 485 ? 33.25 -12.961 -19.578 1 97 485 GLU B N 1
ATOM 7742 C CA . GLU B 1 485 ? 33.938 -14.008 -18.797 1 97 485 GLU B CA 1
ATOM 7743 C C . GLU B 1 485 ? 33.594 -13.875 -17.312 1 97 485 GLU B C 1
ATOM 7745 O O . GLU B 1 485 ? 33.344 -14.883 -16.641 1 97 485 GLU B O 1
ATOM 7750 N N . TRP B 1 486 ? 33.594 -12.586 -16.859 1 97.19 486 TRP B N 1
ATOM 7751 C CA . TRP B 1 486 ? 33.281 -12.305 -15.469 1 97.19 486 TRP B CA 1
ATOM 7752 C C . TRP B 1 486 ? 32.125 -11.305 -15.375 1 97.19 486 TRP B C 1
ATOM 7754 O O . TRP B 1 486 ? 32.062 -10.352 -16.156 1 97.19 486 TRP B O 1
ATOM 7764 N N . PHE B 1 487 ? 31.281 -11.648 -14.516 1 97.81 487 PHE B N 1
ATOM 7765 C CA . PHE B 1 487 ? 30.25 -10.711 -14.086 1 97.81 487 PHE B CA 1
ATOM 7766 C C . PHE B 1 487 ? 30.469 -10.305 -12.633 1 97.81 487 PHE B C 1
ATOM 7768 O O . PHE B 1 487 ? 30.406 -11.148 -11.734 1 97.81 487 PHE B O 1
ATOM 7775 N N . VAL B 1 488 ? 30.734 -9.047 -12.414 1 97.19 488 VAL B N 1
ATOM 7776 C CA . VAL B 1 488 ? 30.984 -8.555 -11.062 1 97.19 488 VAL B CA 1
ATOM 7777 C C . VAL B 1 488 ? 29.844 -7.645 -10.625 1 97.19 488 VAL B C 1
ATOM 7779 O O . VAL B 1 488 ? 29.578 -6.621 -11.266 1 97.19 488 VAL B O 1
ATOM 7782 N N . LEU B 1 489 ? 29.125 -8.047 -9.602 1 96.69 489 LEU B N 1
ATOM 7783 C CA . LEU B 1 489 ? 28.094 -7.203 -9 1 96.69 489 LEU B CA 1
ATOM 7784 C C . LEU B 1 489 ? 28.719 -6.207 -8.031 1 96.69 489 LEU B C 1
ATOM 7786 O O . LEU B 1 489 ? 29.281 -6.598 -7.012 1 96.69 489 LEU B O 1
ATOM 7790 N N . ASN B 1 490 ? 28.703 -4.945 -8.383 1 93.81 490 ASN B N 1
ATOM 7791 C CA . ASN B 1 490 ? 29.062 -3.891 -7.434 1 93.81 490 ASN B CA 1
ATOM 7792 C C . ASN B 1 490 ? 27.953 -3.695 -6.391 1 93.81 490 ASN B C 1
ATOM 7794 O O . ASN B 1 490 ? 26.969 -3.006 -6.645 1 93.81 490 ASN B O 1
ATOM 7798 N N . ALA B 1 491 ? 28.156 -4.176 -5.172 1 90.5 491 ALA B N 1
ATOM 7799 C CA . ALA B 1 491 ? 27.109 -4.27 -4.16 1 90.5 491 ALA B CA 1
ATOM 7800 C C . ALA B 1 491 ? 27.094 -3.029 -3.271 1 90.5 491 ALA B C 1
ATOM 7802 O O . ALA B 1 491 ? 26.594 -3.072 -2.143 1 90.5 491 ALA B O 1
ATOM 7803 N N . GLU B 1 492 ? 27.594 -1.952 -3.793 1 81.88 492 GLU B N 1
ATOM 7804 C CA . GLU B 1 492 ? 27.703 -0.733 -2.998 1 81.88 492 GLU B CA 1
ATOM 7805 C C . GLU B 1 492 ? 26.344 -0.291 -2.477 1 81.88 492 GLU B C 1
ATOM 7807 O O . GLU B 1 492 ? 26.234 0.19 -1.348 1 81.88 492 GLU B O 1
ATOM 7812 N N . SER B 1 493 ? 25.312 -0.501 -3.262 1 78.5 493 SER B N 1
ATOM 7813 C CA . SER B 1 493 ? 23.984 -0.023 -2.887 1 78.5 493 SER B CA 1
ATOM 7814 C C . SER B 1 493 ? 23.125 -1.157 -2.348 1 78.5 493 SER B C 1
ATOM 7816 O O . SER B 1 493 ? 21.953 -0.952 -2.023 1 78.5 493 SER B O 1
ATOM 7818 N N . ASN B 1 494 ? 23.672 -2.355 -2.258 1 85.06 494 ASN B N 1
ATOM 7819 C CA . ASN B 1 494 ? 22.922 -3.539 -1.851 1 85.06 494 ASN B CA 1
ATOM 7820 C C . ASN B 1 494 ? 23.281 -3.965 -0.429 1 85.06 494 ASN B C 1
ATOM 7822 O O . ASN B 1 494 ? 23.828 -5.043 -0.221 1 85.06 494 ASN B O 1
ATOM 7826 N N . VAL B 1 495 ? 22.812 -3.18 0.555 1 76.88 495 VAL B N 1
ATOM 7827 C CA . VAL B 1 495 ? 23.203 -3.451 1.936 1 76.88 495 VAL B CA 1
ATOM 7828 C C . VAL B 1 495 ? 22.188 -4.395 2.58 1 76.88 495 VAL B C 1
ATOM 7830 O O . VAL B 1 495 ? 22.562 -5.395 3.195 1 76.88 495 VAL B O 1
ATOM 7833 N N . GLU B 1 496 ? 20.969 -4.117 2.365 1 78.38 496 GLU B N 1
ATOM 7834 C CA . GLU B 1 496 ? 19.891 -4.934 2.932 1 78.38 496 GLU B CA 1
ATOM 7835 C C . GLU B 1 496 ? 19.266 -5.836 1.871 1 78.38 496 GLU B C 1
ATOM 7837 O O . GLU B 1 496 ? 19.062 -5.414 0.73 1 78.38 496 GLU B O 1
ATOM 7842 N N . VAL B 1 497 ? 19.156 -7.176 2.322 1 83.12 497 VAL B N 1
ATOM 7843 C CA . VAL B 1 497 ? 18.562 -8.133 1.392 1 83.12 497 VAL B CA 1
ATOM 7844 C C . VAL B 1 497 ? 17.578 -9.031 2.131 1 83.12 497 VAL B C 1
ATOM 7846 O O . VAL B 1 497 ? 17.672 -9.203 3.348 1 83.12 497 VAL B O 1
ATOM 7849 N N . ASP B 1 498 ? 16.562 -9.445 1.489 1 83.75 498 ASP B N 1
ATOM 7850 C CA . ASP B 1 498 ? 15.672 -10.469 2.027 1 83.75 498 ASP B CA 1
ATOM 7851 C C . ASP B 1 498 ? 15.859 -11.797 1.306 1 83.75 498 ASP B C 1
ATOM 7853 O O . ASP B 1 498 ? 16.688 -11.906 0.401 1 83.75 498 ASP B O 1
ATOM 7857 N N . LEU B 1 499 ? 15.18 -12.773 1.753 1 82.88 499 LEU B N 1
ATOM 7858 C CA . LEU B 1 499 ? 15.383 -14.125 1.236 1 82.88 499 LEU B CA 1
ATOM 7859 C C . LEU B 1 499 ? 14.977 -14.211 -0.23 1 82.88 499 LEU B C 1
ATOM 7861 O O . LEU B 1 499 ? 15.594 -14.945 -1.006 1 82.88 499 LEU B O 1
ATOM 7865 N N . THR B 1 500 ? 13.914 -13.539 -0.605 1 84.31 500 THR B N 1
ATOM 7866 C CA . THR B 1 500 ? 13.469 -13.539 -1.996 1 84.31 500 THR B CA 1
ATOM 7867 C C . THR B 1 500 ? 14.562 -12.984 -2.906 1 84.31 500 THR B C 1
ATOM 7869 O O . THR B 1 500 ? 14.812 -13.523 -3.986 1 84.31 500 THR B O 1
ATOM 7872 N N . ALA B 1 501 ? 15.156 -11.953 -2.5 1 88.44 501 ALA B N 1
ATOM 7873 C CA . ALA B 1 501 ? 16.234 -11.336 -3.264 1 88.44 501 ALA B CA 1
ATOM 7874 C C . ALA B 1 501 ? 17.453 -12.258 -3.338 1 88.44 501 ALA B C 1
ATOM 7876 O O . ALA B 1 501 ? 18.125 -12.32 -4.367 1 88.44 501 ALA B O 1
ATOM 7877 N N . LEU B 1 502 ? 17.734 -12.938 -2.277 1 89.62 502 LEU B N 1
ATOM 7878 C CA . LEU B 1 502 ? 18.875 -13.852 -2.266 1 89.62 502 LEU B CA 1
ATOM 7879 C C . LEU B 1 502 ? 18.625 -15.039 -3.193 1 89.62 502 LEU B C 1
ATOM 7881 O O . LEU B 1 502 ? 19.547 -15.539 -3.826 1 89.62 502 LEU B O 1
ATOM 7885 N N . ASP B 1 503 ? 17.422 -15.477 -3.229 1 87.81 503 ASP B N 1
ATOM 7886 C CA . ASP B 1 503 ? 17.062 -16.531 -4.176 1 87.81 503 ASP B CA 1
ATOM 7887 C C . ASP B 1 503 ? 17.281 -16.078 -5.613 1 87.81 503 ASP B C 1
ATOM 7889 O O . ASP B 1 503 ? 17.766 -16.844 -6.449 1 87.81 503 ASP B O 1
ATOM 7893 N N . ALA B 1 504 ? 16.891 -14.859 -5.926 1 88.38 504 ALA B N 1
ATOM 7894 C CA . ALA B 1 504 ? 17.109 -14.297 -7.258 1 88.38 504 ALA B CA 1
ATOM 7895 C C . ALA B 1 504 ? 18.594 -14.18 -7.574 1 88.38 504 ALA B C 1
ATOM 7897 O O . ALA B 1 504 ? 19.016 -14.414 -8.711 1 88.38 504 ALA B O 1
ATOM 7898 N N . LEU B 1 505 ? 19.359 -13.781 -6.594 1 93.12 505 LEU B N 1
ATOM 7899 C CA . LEU B 1 505 ? 20.797 -13.695 -6.746 1 93.12 505 LEU B CA 1
ATOM 7900 C C . LEU B 1 505 ? 21.406 -15.062 -7.047 1 93.12 505 LEU B C 1
ATOM 7902 O O . LEU B 1 505 ? 22.281 -15.18 -7.906 1 93.12 505 LEU B O 1
ATOM 7906 N N . ASP B 1 506 ? 20.953 -16.016 -6.312 1 92.19 506 ASP B N 1
ATOM 7907 C CA . ASP B 1 506 ? 21.422 -17.375 -6.535 1 92.19 506 ASP B CA 1
ATOM 7908 C C . ASP B 1 506 ? 21.047 -17.875 -7.926 1 92.19 506 ASP B C 1
ATOM 7910 O O . ASP B 1 506 ? 21.812 -18.594 -8.57 1 92.19 506 ASP B O 1
ATOM 7914 N N . GLN B 1 507 ? 19.875 -17.562 -8.359 1 89.75 507 GLN B N 1
ATOM 7915 C CA . GLN B 1 507 ? 19.422 -17.938 -9.703 1 89.75 507 GLN B CA 1
ATOM 7916 C C . GLN B 1 507 ? 20.297 -17.281 -10.766 1 89.75 507 GLN B C 1
ATOM 7918 O O . GLN B 1 507 ? 20.625 -17.891 -11.781 1 89.75 507 GLN B O 1
ATOM 7923 N N . LEU B 1 508 ? 20.609 -16.031 -10.539 1 93.06 508 LEU B N 1
ATOM 7924 C CA . LEU B 1 508 ? 21.5 -15.32 -11.453 1 93.06 508 LEU B CA 1
ATOM 7925 C C . LEU B 1 508 ? 22.875 -16 -11.516 1 93.06 508 LEU B C 1
ATOM 7927 O O . LEU B 1 508 ? 23.391 -16.266 -12.602 1 93.06 508 LEU B O 1
ATOM 7931 N N . ARG B 1 509 ? 23.422 -16.281 -10.398 1 94.81 509 ARG B N 1
ATOM 7932 C CA . ARG B 1 509 ? 24.719 -16.953 -10.32 1 94.81 509 ARG B CA 1
ATOM 7933 C C . ARG B 1 509 ? 24.688 -18.281 -11.062 1 94.81 509 ARG B C 1
ATOM 7935 O O . ARG B 1 509 ? 25.594 -18.578 -11.836 1 94.81 509 ARG B O 1
ATOM 7942 N N . THR B 1 510 ? 23.656 -19.047 -10.805 1 92.5 510 THR B N 1
ATOM 7943 C CA . THR B 1 510 ? 23.531 -20.375 -11.414 1 92.5 510 THR B CA 1
ATOM 7944 C C . THR B 1 510 ? 23.406 -20.266 -12.93 1 92.5 510 THR B C 1
ATOM 7946 O O . THR B 1 510 ? 24.016 -21.047 -13.664 1 92.5 510 THR B O 1
ATOM 7949 N N . GLU B 1 511 ? 22.672 -19.312 -13.375 1 91.31 511 GLU B N 1
ATOM 7950 C CA . GLU B 1 511 ? 22.516 -19.109 -14.812 1 91.31 511 GLU B CA 1
ATOM 7951 C C . GLU B 1 511 ? 23.844 -18.688 -15.453 1 91.31 511 GLU B C 1
ATOM 7953 O O . GLU B 1 511 ? 24.188 -19.156 -16.531 1 91.31 511 GLU B O 1
ATOM 7958 N N . LEU B 1 512 ? 24.547 -17.797 -14.82 1 94.69 512 LEU B N 1
ATOM 7959 C CA . LEU B 1 512 ? 25.844 -17.375 -15.32 1 94.69 512 LEU B CA 1
ATOM 7960 C C . LEU B 1 512 ? 26.828 -18.531 -15.359 1 94.69 512 LEU B C 1
ATOM 7962 O O . LEU B 1 512 ? 27.562 -18.703 -16.328 1 94.69 512 LEU B O 1
ATOM 7966 N N . LEU B 1 513 ? 26.781 -19.312 -14.344 1 93.75 513 LEU B N 1
ATOM 7967 C CA . LEU B 1 513 ? 27.641 -20.484 -14.281 1 93.75 513 LEU B CA 1
ATOM 7968 C C . LEU B 1 513 ? 27.328 -21.453 -15.422 1 93.75 513 LEU B C 1
ATOM 7970 O O . LEU B 1 513 ? 28.25 -22.016 -16.031 1 93.75 513 LEU B O 1
ATOM 7974 N N . ARG B 1 514 ? 26.156 -21.656 -15.672 1 91.94 514 ARG B N 1
ATOM 7975 C CA . ARG B 1 514 ? 25.719 -22.516 -16.766 1 91.94 514 ARG B CA 1
ATOM 7976 C C . ARG B 1 514 ? 26.25 -22 -18.109 1 91.94 514 ARG B C 1
ATOM 7978 O O . ARG B 1 514 ? 26.547 -22.797 -19 1 91.94 514 ARG B O 1
ATOM 7985 N N . ARG B 1 515 ? 26.422 -20.719 -18.219 1 92.69 515 ARG B N 1
ATOM 7986 C CA . ARG B 1 515 ? 26.891 -20.094 -19.453 1 92.69 515 ARG B CA 1
ATOM 7987 C C . ARG B 1 515 ? 28.422 -20 -19.453 1 92.69 515 ARG B C 1
ATOM 7989 O O . ARG B 1 515 ? 29 -19.438 -20.391 1 92.69 515 ARG B O 1
ATOM 7996 N N . GLY B 1 516 ? 29.016 -20.422 -18.359 1 94.5 516 GLY B N 1
ATOM 7997 C CA . GLY B 1 516 ? 30.469 -20.375 -18.266 1 94.5 516 GLY B CA 1
ATOM 7998 C C . GLY B 1 516 ? 31 -19.031 -17.797 1 94.5 516 GLY B C 1
ATOM 7999 O O . GLY B 1 516 ? 32.156 -18.703 -18.031 1 94.5 516 GLY B O 1
ATOM 8000 N N . ILE B 1 517 ? 30.188 -18.203 -17.25 1 96.94 517 ILE B N 1
ATOM 8001 C CA . ILE B 1 517 ? 30.562 -16.891 -16.766 1 96.94 517 ILE B CA 1
ATOM 8002 C C . ILE B 1 517 ? 30.781 -16.922 -15.258 1 96.94 517 ILE B C 1
ATOM 8004 O O . ILE B 1 517 ? 29.938 -17.438 -14.516 1 96.94 517 ILE B O 1
ATOM 8008 N N . VAL B 1 518 ? 31.891 -16.375 -14.766 1 96.69 518 VAL B N 1
ATOM 8009 C CA . VAL B 1 518 ? 32.219 -16.344 -13.336 1 96.69 518 VAL B CA 1
ATOM 8010 C C . VAL B 1 518 ? 31.453 -15.203 -12.664 1 96.69 518 VAL B C 1
ATOM 8012 O O . VAL B 1 518 ? 31.469 -14.07 -13.148 1 96.69 518 VAL B O 1
ATOM 8015 N N . PHE B 1 519 ? 30.781 -15.523 -11.625 1 97.44 519 PHE B N 1
ATOM 8016 C CA . PHE B 1 519 ? 30.062 -14.523 -10.836 1 97.44 519 PHE B CA 1
ATOM 8017 C C . PHE B 1 519 ? 30.906 -14.055 -9.656 1 97.44 519 PHE B C 1
ATOM 8019 O O . PHE B 1 519 ? 31.438 -14.875 -8.898 1 97.44 519 PHE B O 1
ATOM 8026 N N . ALA B 1 520 ? 31.094 -12.75 -9.477 1 96.81 520 ALA B N 1
ATOM 8027 C CA . ALA B 1 520 ? 31.828 -12.164 -8.359 1 96.81 520 ALA B CA 1
ATOM 8028 C C . ALA B 1 520 ? 31.125 -10.93 -7.816 1 96.81 520 ALA B C 1
ATOM 8030 O O . ALA B 1 520 ? 30.203 -10.398 -8.453 1 96.81 520 ALA B O 1
ATOM 8031 N N . MET B 1 521 ? 31.453 -10.609 -6.645 1 96.19 521 MET B N 1
ATOM 8032 C CA . MET B 1 521 ? 30.891 -9.43 -6.004 1 96.19 521 MET B CA 1
ATOM 8033 C C . MET B 1 521 ? 31.984 -8.516 -5.469 1 96.19 521 MET B C 1
ATOM 8035 O O . MET B 1 521 ? 33.031 -8.984 -5.051 1 96.19 521 MET B O 1
ATOM 8039 N N . ALA B 1 522 ? 31.719 -7.254 -5.543 1 93 522 ALA B N 1
ATOM 8040 C CA . ALA B 1 522 ? 32.625 -6.254 -4.965 1 93 522 ALA B CA 1
ATOM 8041 C C . ALA B 1 522 ? 31.859 -5.328 -4.016 1 93 522 ALA B C 1
ATOM 8043 O O . ALA B 1 522 ? 30.672 -5.086 -4.191 1 93 522 ALA B O 1
ATOM 8044 N N . ARG B 1 523 ? 32.562 -4.82 -2.955 1 88 523 ARG B N 1
ATOM 8045 C CA . ARG B 1 523 ? 32.031 -3.855 -1.988 1 88 523 ARG B CA 1
ATOM 8046 C C . ARG B 1 523 ? 30.891 -4.449 -1.174 1 88 523 ARG B C 1
ATOM 8048 O O . ARG B 1 523 ? 29.844 -3.83 -1.029 1 88 523 ARG B O 1
ATOM 8055 N N . VAL B 1 524 ? 31.141 -5.645 -0.744 1 88.25 524 VAL B N 1
ATOM 8056 C CA . VAL B 1 524 ? 30.156 -6.348 0.087 1 88.25 524 VAL B CA 1
ATOM 8057 C C . VAL B 1 524 ? 30.297 -5.898 1.54 1 88.25 524 VAL B C 1
ATOM 8059 O O . VAL B 1 524 ? 31.312 -6.188 2.189 1 88.25 524 VAL B O 1
ATOM 8062 N N . LYS B 1 525 ? 29.344 -5.219 1.988 1 85 525 LYS B N 1
ATOM 8063 C CA . LYS B 1 525 ? 29.359 -4.742 3.369 1 85 525 LYS B CA 1
ATOM 8064 C C . LYS B 1 525 ? 29.062 -5.875 4.344 1 85 525 LYS B C 1
ATOM 8066 O O . LYS B 1 525 ? 28.656 -6.969 3.934 1 85 525 LYS B O 1
ATOM 8071 N N . GLN B 1 526 ? 29.281 -5.625 5.625 1 82.44 526 GLN B N 1
ATOM 8072 C CA . GLN B 1 526 ? 29.172 -6.664 6.645 1 82.44 526 GLN B CA 1
ATOM 8073 C C . GLN B 1 526 ? 27.75 -7.227 6.711 1 82.44 526 GLN B C 1
ATOM 8075 O O . GLN B 1 526 ? 27.578 -8.438 6.828 1 82.44 526 GLN B O 1
ATOM 8080 N N . ASP B 1 527 ? 26.781 -6.379 6.691 1 82.88 527 ASP B N 1
ATOM 8081 C CA . ASP B 1 527 ? 25.391 -6.824 6.789 1 82.88 527 ASP B CA 1
ATOM 8082 C C . ASP B 1 527 ? 25.031 -7.762 5.637 1 82.88 527 ASP B C 1
ATOM 8084 O O . ASP B 1 527 ? 24.391 -8.789 5.84 1 82.88 527 ASP B O 1
ATOM 8088 N N . LEU B 1 528 ? 25.453 -7.391 4.492 1 86.44 528 LEU B N 1
ATOM 8089 C CA . LEU B 1 528 ? 25.188 -8.227 3.324 1 86.44 528 LEU B CA 1
ATOM 8090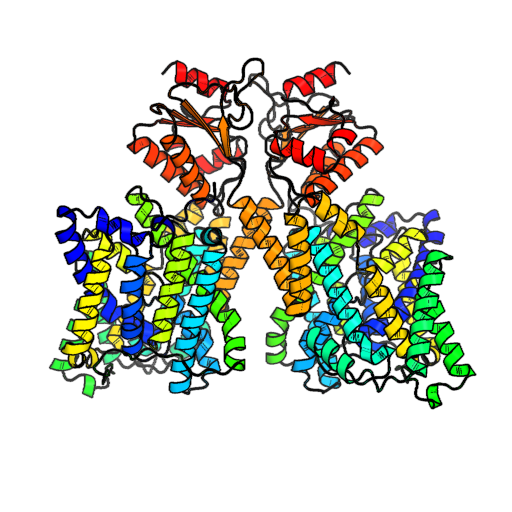 C C . LEU B 1 528 ? 25.953 -9.547 3.42 1 86.44 528 LEU B C 1
ATOM 8092 O O . LEU B 1 528 ? 25.422 -10.602 3.066 1 86.44 528 LEU B O 1
ATOM 8096 N N . ARG B 1 529 ? 27.172 -9.508 3.902 1 88.25 529 ARG B N 1
ATOM 8097 C CA . ARG B 1 529 ? 27.984 -10.711 4.043 1 88.25 529 ARG B CA 1
ATOM 8098 C C . ARG B 1 529 ? 27.312 -11.711 4.988 1 88.25 529 ARG B C 1
ATOM 8100 O O . ARG B 1 529 ? 27.297 -12.914 4.719 1 88.25 529 ARG B O 1
ATOM 8107 N N . GLU B 1 530 ? 26.797 -11.188 6.027 1 86.19 530 GLU B N 1
ATOM 8108 C CA . GLU B 1 530 ? 26.109 -12.031 6.996 1 86.19 530 GLU B CA 1
ATOM 8109 C C . GLU B 1 530 ? 24.859 -12.68 6.383 1 86.19 530 GLU B C 1
ATOM 8111 O O . GLU B 1 530 ? 24.562 -13.844 6.648 1 86.19 530 GLU B O 1
ATOM 8116 N N . SER B 1 531 ? 24.188 -11.883 5.602 1 87 531 SER B N 1
ATOM 8117 C CA . SER B 1 531 ? 22.984 -12.406 4.945 1 87 531 SER B CA 1
ATOM 8118 C C . SER B 1 531 ? 23.344 -13.477 3.922 1 87 531 SER B C 1
ATOM 8120 O O . SER B 1 531 ? 22.656 -14.484 3.801 1 87 531 SER B O 1
ATOM 8122 N N . LEU B 1 532 ? 24.406 -13.266 3.189 1 90.81 532 LEU B N 1
ATOM 8123 C CA . LEU B 1 532 ? 24.891 -14.242 2.213 1 90.81 532 LEU B CA 1
ATOM 8124 C C . LEU B 1 532 ? 25.297 -15.547 2.895 1 90.81 532 LEU B C 1
ATOM 8126 O O . LEU B 1 532 ? 25.031 -16.625 2.375 1 90.81 532 LEU B O 1
ATOM 8130 N N . ARG B 1 533 ? 25.891 -15.383 4.043 1 89.62 533 ARG B N 1
ATOM 8131 C CA . ARG B 1 533 ? 26.312 -16.547 4.816 1 89.62 533 ARG B CA 1
ATOM 8132 C C . ARG B 1 533 ? 25.094 -17.328 5.316 1 89.62 533 ARG B C 1
ATOM 8134 O O . ARG B 1 533 ? 25.062 -18.562 5.211 1 89.62 533 ARG B O 1
ATOM 8141 N N . ALA B 1 534 ? 24.172 -16.609 5.805 1 85.94 534 ALA B N 1
ATOM 8142 C CA . ALA B 1 534 ? 22.969 -17.234 6.352 1 85.94 534 ALA B CA 1
ATOM 8143 C C . ALA B 1 534 ? 22.203 -18 5.273 1 85.94 534 ALA B C 1
ATOM 8145 O O . ALA B 1 534 ? 21.578 -19.031 5.559 1 85.94 534 ALA B O 1
ATOM 8146 N N . ALA B 1 535 ? 22.328 -17.516 4.055 1 86.12 535 ALA B N 1
ATOM 8147 C CA . ALA B 1 535 ? 21.625 -18.156 2.945 1 86.12 535 ALA B CA 1
ATOM 8148 C C . ALA B 1 535 ? 22.516 -19.172 2.246 1 86.12 535 ALA B C 1
ATOM 8150 O O . ALA B 1 535 ? 22.141 -19.734 1.212 1 86.12 535 ALA B O 1
ATOM 8151 N N . SER B 1 536 ? 23.734 -19.375 2.699 1 87.75 536 SER B N 1
ATOM 8152 C CA . SER B 1 536 ? 24.719 -20.328 2.178 1 87.75 536 SER B CA 1
ATOM 8153 C C . SER B 1 536 ? 25.172 -19.922 0.78 1 87.75 536 SER B C 1
ATOM 8155 O O . SER B 1 536 ? 25.484 -20.797 -0.044 1 87.75 536 SER B O 1
ATOM 8157 N N . LEU B 1 537 ? 25.125 -18.688 0.526 1 91.25 537 LEU B N 1
ATOM 8158 C CA . LEU B 1 537 ? 25.516 -18.188 -0.791 1 91.25 537 LEU B CA 1
ATOM 8159 C C . LEU B 1 537 ? 27 -17.828 -0.809 1 91.25 537 LEU B C 1
ATOM 8161 O O . LEU B 1 537 ? 27.625 -17.812 -1.869 1 91.25 537 LEU B O 1
ATOM 8165 N N . LEU B 1 538 ? 27.5 -17.5 0.346 1 92.12 538 LEU B N 1
ATOM 8166 C CA . LEU B 1 538 ? 28.906 -17.141 0.429 1 92.12 538 LEU B CA 1
ATOM 8167 C C . LEU B 1 538 ? 29.797 -18.312 -0.023 1 92.12 538 LEU B C 1
ATOM 8169 O O . LEU B 1 538 ? 30.766 -18.109 -0.743 1 92.12 538 LEU B O 1
ATOM 8173 N N . ASP B 1 539 ? 29.359 -19.484 0.357 1 90.75 539 ASP B N 1
ATOM 8174 C CA . ASP B 1 539 ? 30.094 -20.688 -0.002 1 90.75 539 ASP B CA 1
ATOM 8175 C C . ASP B 1 539 ? 29.938 -21.016 -1.485 1 90.75 539 ASP B C 1
ATOM 8177 O O . ASP B 1 539 ? 30.875 -21.5 -2.129 1 90.75 539 ASP B O 1
ATOM 8181 N N . LYS B 1 540 ? 28.828 -20.719 -1.99 1 92.81 540 LYS B N 1
ATOM 8182 C CA . LYS B 1 540 ? 28.547 -21 -3.396 1 92.81 540 LYS B CA 1
ATOM 8183 C C . LYS B 1 540 ? 29.328 -20.062 -4.309 1 92.81 540 LYS B C 1
ATOM 8185 O O . LYS B 1 540 ? 29.812 -20.484 -5.363 1 92.81 540 LYS B O 1
ATOM 8190 N N . ILE B 1 541 ? 29.438 -18.812 -3.912 1 92.88 541 ILE B N 1
ATOM 8191 C CA . ILE B 1 541 ? 30.172 -17.812 -4.684 1 92.88 541 ILE B CA 1
ATOM 8192 C C . ILE B 1 541 ? 31.672 -18.016 -4.496 1 92.88 541 ILE B C 1
ATOM 8194 O O . ILE B 1 541 ? 32.438 -17.891 -5.449 1 92.88 541 ILE B O 1
ATOM 8198 N N . GLY B 1 542 ? 32.094 -18.375 -3.389 1 91.25 542 GLY B N 1
ATOM 8199 C CA . GLY B 1 542 ? 33.5 -18.5 -3.035 1 91.25 542 GLY B CA 1
ATOM 8200 C C . GLY B 1 542 ? 34.062 -17.234 -2.449 1 91.25 542 GLY B C 1
ATOM 8201 O O . GLY B 1 542 ? 33.844 -16.141 -2.979 1 91.25 542 GLY B O 1
ATOM 8202 N N . GLU B 1 543 ? 34.781 -17.281 -1.457 1 88.75 543 GLU B N 1
ATOM 8203 C CA . GLU B 1 543 ? 35.406 -16.141 -0.778 1 88.75 543 GLU B CA 1
ATOM 8204 C C . GLU B 1 543 ? 36.375 -15.406 -1.695 1 88.75 543 GLU B C 1
ATOM 8206 O O . GLU B 1 543 ? 36.531 -14.188 -1.585 1 88.75 543 GLU B O 1
ATOM 8211 N N . ASP B 1 544 ? 36.844 -16.109 -2.648 1 90.56 544 ASP B N 1
ATOM 8212 C CA . ASP B 1 544 ? 37.844 -15.539 -3.564 1 90.56 544 ASP B CA 1
ATOM 8213 C C . ASP B 1 544 ? 37.156 -14.648 -4.605 1 90.56 544 ASP B C 1
ATOM 8215 O O . ASP B 1 544 ? 37.812 -13.875 -5.293 1 90.56 544 ASP B O 1
ATOM 8219 N N . HIS B 1 545 ? 35.906 -14.758 -4.668 1 94.25 545 HIS B N 1
ATOM 8220 C CA . HIS B 1 545 ? 35.219 -13.953 -5.648 1 94.25 545 HIS B CA 1
ATOM 8221 C C . HIS B 1 545 ? 34.406 -12.844 -4.973 1 94.25 545 HIS B C 1
ATOM 8223 O O . HIS B 1 545 ? 33.469 -12.297 -5.566 1 94.25 545 HIS B O 1
ATOM 8229 N N . ILE B 1 546 ? 34.719 -12.609 -3.705 1 93.88 546 ILE B N 1
ATOM 8230 C CA . ILE B 1 546 ? 34.188 -11.477 -2.965 1 93.88 546 ILE B CA 1
ATOM 8231 C C . ILE B 1 546 ? 35.281 -10.461 -2.678 1 93.88 546 ILE B C 1
ATOM 8233 O O . ILE B 1 546 ? 36.188 -10.727 -1.9 1 93.88 546 ILE B O 1
ATOM 8237 N N . PHE B 1 547 ? 35.125 -9.328 -3.234 1 90.62 547 PHE B N 1
ATOM 8238 C CA . PHE B 1 547 ? 36.188 -8.336 -3.154 1 90.62 547 PHE B CA 1
ATOM 8239 C C . PHE B 1 547 ? 35.75 -7.137 -2.324 1 90.62 547 PHE B C 1
ATOM 8241 O O . PHE B 1 547 ? 34.562 -6.789 -2.312 1 90.62 547 PHE B O 1
ATOM 8248 N N . MET B 1 548 ? 36.625 -6.555 -1.734 1 83.31 548 MET B N 1
ATOM 8249 C CA . MET B 1 548 ? 36.312 -5.418 -0.866 1 83.31 548 MET B CA 1
ATOM 8250 C C . MET B 1 548 ? 36.125 -4.145 -1.683 1 83.31 548 MET B C 1
ATOM 8252 O O . MET B 1 548 ? 35.375 -3.258 -1.283 1 83.31 548 MET B O 1
ATOM 8256 N N . THR B 1 549 ? 36.875 -4.059 -2.754 1 85.31 549 THR B N 1
ATOM 8257 C CA . THR B 1 549 ? 36.812 -2.871 -3.598 1 85.31 549 THR B CA 1
ATOM 8258 C C . THR B 1 549 ? 36.719 -3.26 -5.07 1 85.31 549 THR B C 1
ATOM 8260 O O . THR B 1 549 ? 37.062 -4.395 -5.434 1 85.31 549 THR B O 1
ATOM 8263 N N . LEU B 1 550 ? 36.344 -2.316 -5.895 1 89.31 550 LEU B N 1
ATOM 8264 C CA . LEU B 1 550 ? 36.219 -2.564 -7.324 1 89.31 550 LEU B CA 1
ATOM 8265 C C . LEU B 1 550 ? 37.594 -2.758 -7.965 1 89.31 550 LEU B C 1
ATOM 8267 O O . LEU B 1 550 ? 37.781 -3.641 -8.805 1 89.31 550 LEU B O 1
ATOM 8271 N N . PRO B 1 551 ? 38.562 -1.981 -7.566 1 86.69 551 PRO B N 1
ATOM 8272 C CA . PRO B 1 551 ? 39.906 -2.17 -8.172 1 86.69 551 PRO B CA 1
ATOM 8273 C C . PRO B 1 551 ? 40.469 -3.555 -7.891 1 86.69 551 PRO B C 1
ATOM 8275 O O . PRO B 1 551 ? 41.125 -4.148 -8.766 1 86.69 551 PRO B O 1
ATOM 8278 N N . THR B 1 552 ? 40.219 -4.086 -6.719 1 89.12 552 THR B N 1
ATOM 8279 C CA . THR B 1 552 ? 40.719 -5.418 -6.398 1 89.12 552 THR B CA 1
ATOM 8280 C C . THR B 1 552 ? 40.031 -6.477 -7.254 1 89.12 552 THR B C 1
ATOM 8282 O O . THR B 1 552 ? 40.656 -7.473 -7.637 1 89.12 552 THR B O 1
ATOM 8285 N N . ALA B 1 553 ? 38.812 -6.285 -7.539 1 92.69 553 ALA B N 1
ATOM 8286 C CA . ALA B 1 553 ? 38.062 -7.203 -8.398 1 92.69 553 ALA B CA 1
ATOM 8287 C C . ALA B 1 553 ? 38.594 -7.164 -9.828 1 92.69 553 ALA B C 1
ATOM 8289 O O . ALA B 1 553 ? 38.781 -8.211 -10.469 1 92.69 553 ALA B O 1
ATOM 8290 N N . VAL B 1 554 ? 38.875 -5.961 -10.312 1 93.75 554 VAL B N 1
ATOM 8291 C CA . VAL B 1 554 ? 39.375 -5.789 -11.672 1 93.75 554 VAL B CA 1
ATOM 8292 C C . VAL B 1 554 ? 40.75 -6.402 -11.797 1 93.75 554 VAL B C 1
ATOM 8294 O O . VAL B 1 554 ? 41.094 -7.035 -12.805 1 93.75 554 VAL B O 1
ATOM 8297 N N . GLN B 1 555 ? 41.562 -6.203 -10.773 1 93.06 555 GLN B N 1
ATOM 8298 C CA . GLN B 1 555 ? 42.906 -6.773 -10.766 1 93.06 555 GLN B CA 1
ATOM 8299 C C . GLN B 1 555 ? 42.844 -8.297 -10.797 1 93.06 555 GLN B C 1
ATOM 8301 O O . GLN B 1 555 ? 43.625 -8.938 -11.5 1 93.06 555 GLN B O 1
ATOM 8306 N N . ALA B 1 556 ? 42 -8.836 -10.016 1 94.06 556 ALA B N 1
ATOM 8307 C CA . ALA B 1 556 ? 41.844 -10.289 -10 1 94.06 556 ALA B CA 1
ATOM 8308 C C . ALA B 1 556 ? 41.438 -10.805 -11.367 1 94.06 556 ALA B C 1
ATOM 8310 O O . ALA B 1 556 ? 41.906 -11.867 -11.805 1 94.06 556 ALA B O 1
ATOM 8311 N N . PHE B 1 557 ? 40.594 -10.125 -12.023 1 95.06 557 PHE B N 1
ATOM 8312 C CA . PHE B 1 557 ? 40.125 -10.5 -13.359 1 95.06 557 PHE B CA 1
ATOM 8313 C C . PHE B 1 557 ? 41.281 -10.477 -14.352 1 95.06 557 PHE B C 1
ATOM 8315 O O . PHE B 1 557 ? 41.438 -11.375 -15.18 1 95.06 557 PHE B O 1
ATOM 8322 N N . ARG B 1 558 ? 42.094 -9.445 -14.211 1 93.81 558 ARG B N 1
ATOM 8323 C CA . ARG B 1 558 ? 43.219 -9.297 -15.141 1 93.81 558 ARG B CA 1
ATOM 8324 C C . ARG B 1 558 ? 44.25 -10.398 -14.93 1 93.81 558 ARG B C 1
ATOM 8326 O O . ARG B 1 558 ? 44.969 -10.781 -15.859 1 93.81 558 ARG B O 1
ATOM 8333 N N . ARG B 1 559 ? 44.281 -10.945 -13.766 1 90.75 559 ARG B N 1
ATOM 8334 C CA . ARG B 1 559 ? 45.281 -11.977 -13.422 1 90.75 559 ARG B CA 1
ATOM 8335 C C . ARG B 1 559 ? 44.75 -13.367 -13.727 1 90.75 559 ARG B C 1
ATOM 8337 O O . ARG B 1 559 ? 45.469 -14.352 -13.664 1 90.75 559 ARG B O 1
ATOM 8344 N N . ARG B 1 560 ? 43.594 -13.547 -14.062 1 84.12 560 ARG B N 1
ATOM 8345 C CA . ARG B 1 560 ? 42.969 -14.859 -14.211 1 84.12 560 ARG B CA 1
ATOM 8346 C C . ARG B 1 560 ? 43.594 -15.641 -15.352 1 84.12 560 ARG B C 1
ATOM 8348 O O . ARG B 1 560 ? 44.094 -15.055 -16.312 1 84.12 560 ARG B O 1
#

InterPro domains:
  IPR001902 SLC26A/SulP transporter [PTHR11814] (18-556)
  IPR001902 SLC26A/SulP transporter [TIGR00815] (14-553)
  IPR002645 STAS domain [PF01740] (443-553)
  IPR002645 STAS domain [PS50801] (442-557)
  IPR011547 SLC26A/SulP transporter domain [PF00916] (25-392)
  IPR036513 STAS domain superfamily [G3DSA:3.30.750.24] (437-560)
  IPR036513 STAS domain superfamily [SSF52091] (446-558)

Sequence (1120 aa):
MIPTMTSAGWAPGVVQFREYQRRWLRGDVLAGLTVAAYLIPQAMAYATVAGLPPAAGLWASIAPLAIYALLGSSRQLSIGPESATALMTAAVLAPMAAGDLRRYAVLAATLGLLVGLICLLAGTARLGFLASLRSRPVLVGYMAGIALVMISSQLGTITGTSVEGNEFFSEVHSFATSVTRVHWPTFVLAMSVLALLTMLTRWAPRAPGPIIAVLAATMLVAVMSLDAKGIAIVGRIPSGLPTPGVPPVSVEDLRALIIPAAGIAIVTFTDGVLTARAFAARRGQEVNANAELRAVGACNIAAGLTHGFPVSSSSSRTALADVVGGRTQLYSLIALGLVVIVMVFASGLLAMFPIAALGALVVYAALRLIDLSEFRRLARFRRSELMLALATTAAVLGLGVFYGVLAAVALSILELLRRVAHPHDSVLGFVPGIAGMHDIDDYPQAKRVPGLVVYRYDAPLCFANAEDFRRRALTVVDQDPGQVEWFVLNAESNVEVDLTALDALDQLRTELLRRGIVFAMARVKQDLRESLRAASLLDKIGEDHIFMTLPTAVQAFRRRMIPTMTSAGWAPGVVQFREYQRRWLRGDVLAGLTVAAYLIPQAMAYATVAGLPPAAGLWASIAPLAIYALLGSSRQLSIGPESATALMTAAVLAPMAAGDLRRYAVLAATLGLLVGLICLLAGTARLGFLASLRSRPVLVGYMAGIALVMISSQLGTITGTSVEGNEFFSEVHSFATSVTRVHWPTFVLAMSVLALLTMLTRWAPRAPGPIIAVLAATMLVAVMSLDAKGIAIVGRIPSGLPTPGVPPVSVEDLRALIIPAAGIAIVTFTDGVLTARAFAARRGQEVNANAELRAVGACNIAAGLTHGFPVSSSSSRTALADVVGGRTQLYSLIALGLVVIVMVFASGLLAMFPIAALGALVVYAALRLIDLSEFRRLARFRRSELMLALATTAAVLGLGVFYGVLAAVALSILELLRRVAHPHDSVLGFVPGIAGMHDIDDYPQAKRVPGLVVYRYDAPLCFANAEDFRRRALTVVDQDPGQVEWFVLNAESNVEVDLTALDALDQLRTELLRRGIVFAMARVKQDLRESLRAASLLDKIGEDHIFMTLPTAVQAFRRR

Solvent-accessible surface area (backbone atoms only — not comparable to full-atom values): 53730 Å² total; per-residue (Å²): 127,76,79,76,78,48,71,63,66,73,28,38,20,51,55,58,63,75,69,58,52,77,83,43,47,64,20,13,51,51,12,6,53,39,37,30,38,35,44,54,56,47,16,24,32,30,17,45,57,30,72,41,60,40,62,36,15,54,43,19,28,45,51,19,22,54,46,31,36,38,22,17,44,50,43,58,66,34,56,22,56,23,64,69,50,15,47,34,46,25,65,61,41,52,75,70,31,69,84,37,65,68,56,37,46,36,49,34,9,44,42,2,31,46,20,6,50,51,25,31,52,37,18,76,68,59,49,31,68,62,45,31,48,62,36,57,39,40,48,53,13,39,36,35,17,50,18,53,42,45,38,44,71,26,49,26,50,26,23,60,29,87,50,49,68,89,41,46,62,47,21,50,50,35,36,67,73,39,57,87,56,52,34,58,72,33,29,52,50,10,50,48,34,40,48,46,36,55,47,30,52,72,77,38,64,86,52,46,38,58,37,53,33,40,50,50,50,25,49,51,34,62,75,64,49,33,54,80,71,66,42,55,48,65,40,90,47,80,71,60,78,68,72,71,44,83,62,87,71,54,70,67,57,49,62,67,41,49,63,58,20,52,54,50,28,53,50,34,44,27,51,32,47,53,47,30,42,59,58,22,57,76,69,74,46,74,62,48,47,31,35,38,24,33,20,53,6,51,21,12,32,43,7,9,28,28,58,8,36,50,45,26,45,36,64,67,51,20,49,51,19,47,74,56,41,33,66,39,38,60,14,39,49,46,18,37,52,48,51,53,48,39,41,64,74,36,31,71,62,57,18,50,31,37,46,19,41,31,28,23,50,48,36,52,55,19,59,68,44,47,55,66,66,55,52,50,51,32,48,69,59,38,63,67,44,33,48,44,13,52,50,22,20,48,35,17,47,72,62,29,62,59,53,12,49,54,46,35,46,48,51,36,48,49,51,49,47,52,48,59,31,60,49,61,65,40,49,44,11,40,33,88,95,46,90,63,68,39,45,36,87,81,33,80,72,34,41,68,52,89,34,48,44,41,37,33,50,50,39,50,38,25,42,51,22,18,64,50,48,39,52,49,56,50,46,53,59,70,67,41,93,57,71,62,44,34,40,32,40,41,29,73,17,36,51,51,68,40,70,46,16,48,51,33,50,50,50,45,44,51,53,34,47,75,72,65,23,46,56,31,38,18,31,67,47,70,66,31,49,52,52,32,48,61,68,55,42,42,71,72,56,33,71,88,34,54,25,74,37,64,68,59,45,53,51,51,60,71,67,102,130,75,79,76,78,47,70,64,67,74,27,39,21,51,56,60,64,76,68,56,55,77,83,44,48,65,20,14,51,50,12,6,55,39,36,30,37,36,42,54,57,47,17,22,31,30,17,46,57,30,72,42,59,38,61,38,16,54,42,18,28,46,51,19,24,55,45,31,37,38,22,16,42,48,40,57,63,35,56,22,56,25,62,69,50,15,46,35,44,24,67,61,41,54,75,72,32,69,85,37,63,68,55,37,47,37,48,33,9,44,43,3,31,46,20,5,50,51,26,33,52,36,19,75,67,60,50,30,67,60,43,30,48,60,35,58,38,38,47,54,12,41,36,35,19,51,19,52,42,47,39,45,71,26,49,26,48,25,24,58,29,85,51,49,69,90,42,46,63,47,22,50,51,35,36,67,72,40,58,88,56,51,35,59,70,33,29,52,50,11,51,48,33,38,51,48,35,55,48,30,53,72,76,38,64,88,53,44,38,59,36,53,32,41,50,52,50,25,50,51,33,60,76,66,49,34,54,79,71,65,42,55,50,65,39,92,46,80,72,60,77,70,72,70,46,81,61,88,71,54,70,67,56,50,61,66,40,48,62,60,18,51,55,49,29,51,50,32,44,27,52,34,48,54,47,31,41,60,59,23,58,78,68,74,46,74,63,48,46,33,36,37,26,33,19,54,6,51,21,11,32,42,6,9,28,27,58,8,36,48,46,26,47,36,64,66,51,19,50,52,20,48,73,56,41,33,66,39,38,61,13,40,47,46,18,36,52,49,50,53,48,39,41,63,74,36,30,72,62,55,18,49,30,36,45,20,42,32,29,22,50,48,38,51,55,20,60,68,45,47,55,66,66,57,53,50,50,31,48,69,60,37,63,68,44,32,49,45,12,51,50,22,21,48,35,18,48,72,62,28,63,60,52,11,50,53,46,35,46,47,49,37,50,49,52,49,47,52,48,59,31,59,49,62,65,40,48,45,12,41,34,87,94,45,90,62,67,38,44,34,86,82,34,82,74,34,42,68,52,90,33,48,43,41,38,34,49,50,37,51,38,26,40,51,20,18,64,51,49,40,52,48,54,50,48,53,60,68,66,41,93,60,71,63,43,35,41,31,40,41,30,73,16,37,50,54,70,40,70,46,16,50,52,32,50,50,51,43,46,51,54,34,46,75,72,65,23,46,57,31,37,18,31,66,46,70,65,30,50,52,52,32,48,62,68,56,42,41,72,72,54,34,71,88,33,53,26,76,36,63,69,58,45,54,50,52,60,72,67,103

pLDDT: mean 89.54, std 8.27, range [19.5, 98.19]

Foldseek 3Di:
DPPPCPPCNQWVLVVCVVPDDPVQVVLLLLLLVLLLLQQLLQLLLLCVLLVAASLLSLLLQQLLLVLCSGQFNFFQWHKGADLLQSLLNNVQQVVVCVPPRVVSLLLQLLLLLLLLVVLQVCLVVVVLVLLPLFDPLLQLLLLLLSLQLLLLSLLCLQFVHDADDSANVSRVVRCVVCVVVGDVVSNVLLVQLLVQLVVCCVPPVLHSSLNVSQLVSLVVCVVVVCVVVPFDFSAFRDFDFFDFANRDDDPVSVVSSNVSSVLSSSVQLSVRQVLSVVVCVVVVHDGDSSSSSNSLSVSSSSSSRRSHGRMHIDNVSSVSSVVSRRDGSSSSVSSSVVSSVCRNPVRVVNRSGGSSSSSSSSSSVSVVSNDVVVLVVLVVVDVVSNVLSNVLSCLCNPVNSSVSSVVSSVSSVVVVLVPQQDDDKAWWFDDPPDPDTDGCVVPVRGDDDAQETEIEGQAAFELSHLVVVLVVQVVCCVPDPHHHAEYEYECQNHQDYDPNNLVSVVVSCVVCVVVNHQYAYEQHDPNNVVVCVVNVNCVVNDPVRYYNHPVVNVVVVVVD/DPPPPPPCNQWVLVVCVVPDDPVQVVLLLLLLVLLLLQQLLQLLLLCVLLVAASLLSLLLQQLLLVLCSGQFNFFQWHKGADLLQSLLNNLQQVVVCVPPRVVSLLLQLLLLLLLLVLLQVCLVVVVLVLLPLFDPLLQLLLLLLSLQLLLLSLLCLQFVWDADDSANVSRVVRCVVCVVVGDVVSNVLLVQLLVQLVVCCVPPVLHSSLNVSQLVSLVVCVVVVCVVVPFDFSAFRDFDFFDFANRDDDPVSSVSSNVSSVLSSSVQLSVRVVLSVVVCVVVVHDGRSSSSSNSLSVSSSSSSRRSHGRMHIDNVSSVSSVVSRRDGSSSSVSSSVVSNVCRNPVSVVNRSGGSSSSSSSSSSVSVVSNDVVVLVVLVVPDVVSNVLSNVLSCLCNPVNSSVSSVVSSVSSVVVVLVPQQDDDKAWWFDDPPDPDTDGCVVPVRGDDDAQETEIEGQAAFELSHLVVVLVVQVVCCVPDPHHHAEYEYECQNHQDYDPNNVVSVVVSCVVCVVVNHQYAYEQHDPNNVVVCVVNVNCVVNDPVRYYNHPVVNVVVVVVD

Radius of gyration: 32.8 Å; Cα contacts (8 Å, |Δi|>4): 2177; chains: 2; bounding box: 82×96×68 Å

Secondary structure (DSSP, 8-state):
------HHHH-HHHHHHHT--GGGHHHHHHHHHHHHHHHHHHHHHHHHHTTS-HHHHHHHHHHHHHHHHHH-S-SS-EEE--HHHHHHHHHHHHHHHTT-HHHHHHHHHHHHHHHHHHHHHHHHTT-GGGGGG--HHHHHHHHHHHHHHHHHHTHHHHHT-----SSHHHHHHHHHHTGGG--HHHHHHHHHHHHHHHHHHHH-TTS-HHHHHHHHHHHHHHHHTGGGGT--B------SPPPP------HHHHHHHHHHHHHHHHHHHHHHHHHHHHHHHHTT----HHHHHHHHHHHHHHHHHTT----EEEHHHHHHHHHTT--STHHHHHHHHHHHHHHHH-HHHHHT-BHHHHHHHHHHHHHHH--HHHHHHHHHH-HHHHHHHHHHHHHHHHH-HHHHHHHHHHHHHHHHHHHHHS--EEEEEEPTTSSSEEETTT-TT-BPPTTEEEEEE-S-B-TTTHHHHHHHHHHHHHH-SS---EEEEEGGG---B-HHHHHHHHHHHHHHHHTTPEEEEES--HHHHHHHHHTTHHHHH-GGGEESSHHHHHHHHHH-/------HHHH-HHHHHHHT--GGGHHHHHHHHHHHHHHHHHHHHHHHHHTTS-HHHHHHHHHHHHHHHHHH-S-SS-EEE--HHHHHHHHHHHHHHHTT-HHHHHHHHHHHHHHHHHHHHHHHHTT-GGGGGG--HHHHHHHHHHHHHHHHHHTHHHHHT-----SSHHHHHHHHHHSGGG--HHHHHHHHHHHHHHHHHHHH-TTS-HHHHHHHHHHHHHHHHTGGGGT--B--PPPPSPPPP------HHHHHHHHHHHHHHHHHHHHHHHHHHHHHHHHTT----HHHHHHHHHHHHHHHHHTT----EEEHHHHHHHHHTT--STHHHHHHHHHHHHHHHH-HHHHHT-BHHHHHHHHHHHHHHH--HHHHHHHHHH-HHHHHHHHHHHHHHHHH-HHHHHHHHHHHHHHHHHHHHHS--EEEEEEPTTSSSEEETTT-TT-BPPTTEEEEEE-S-B-TTTHHHHHHHHHHHHHH-SS---EEEEEGGG---B-HHHHHHHHHHHHHHHHTTPEEEEES--HHHHHHHHHTTHHHHH-GGGEESSHHHHHHHHHH-